Protein 8QY7 (pdb70)

Secondary structure (DSSP, 8-state):
---SEE-SSEEEEEGGGTT-STTHHHHHHHHHHHHTT--EE-SSEEEEEHHHHHHHHH-STTTTTGGGT-PPPBP-EEEEEEEES-TTSTT-EEEEEEEEETTT--B---EEETTEEEBTTB--B--HHHHHHHHHHHHHHHHHTTS-SHHHHHHHHHHHHHHHHHHT-B--HHHHHEEEE---S-EEEEEEEESSSSEEEEEEEE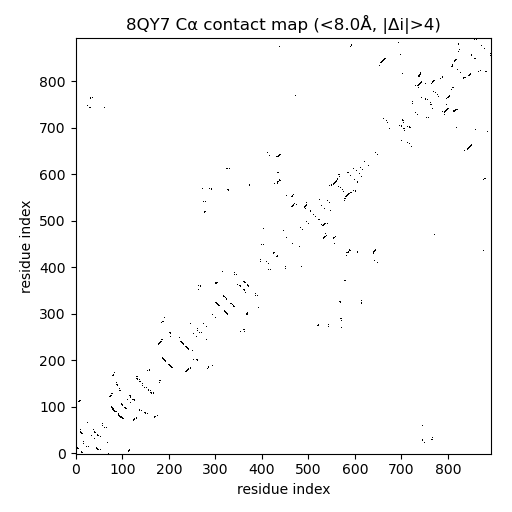-SS--TTHHHHHHHSSS--SEEEEE-TTS-EEEEE--HHHHHHHHHHHTSGGGEE-SHHHHHHHH-HHHHH-TTHHHHS-HHHHHHHHHHTT--EEEEEEEE---TTS----EEEEEE---SS----EEEEE-SHHHHHHHHHHHHHHHHTT-SEEEETTEEEE-SS--HHHHHHHHHHHHHHHHHH-------TTB-TT----HHHHHHHHHHHHHHTTTTTT-SEEEE-PPTTS-HHHHHHHHHHHHHHH-TTS--EEEE--HHHHHHHHHHHHHHB-GGG--EEEESTHHHHHTBPPTTSS-HHHHHTT----BPTTSSTT-SEEEE-HHHHHHTHHHHHHS-EEEEEEESGGGG-STT-HHHHHHHHS-EEEEEEE-S-S-SSSHHHHHHHHHHHSTTSS--HHHHIIIIITTT--HHHHHHHHHHTTTEE---TTTSTTSS--EEE-SGGGGEE--HHHHHHHHHHHHHHHHHHH--HHHHHHHHHHHHH-HHHH--SHHHHS--HHHHHHHHHHHHHHHHT--EEEEE---HHHHHHHHHHHHHHHSSPPEEE----SSSSHHHHHHHHHHHHHHHS-S-EEEEE-S--SSS-----SEEEEEESS--S-HHHHHHHHTTTSSTT--SPEEEE---EE-SSS--HHHHHHHHHHHHHHHHTSSS-------GGGGTHHHH-

Nearest PDB structures (foldseek):
  8qyc-assembly1_A  TM=9.974E-01  e=0.000E+00  Escherichia coli
  7zb5-assembly1_E  TM=6.560E-01  e=8.589E-26  Thermochaetoides thermophila
  7zb5-assembly1_H  TM=6.227E-01  e=7.734E-26  Thermochaetoides thermophila
  9gd1-assembly1_W  TM=6.055E-01  e=2.344E-23  Saccharomyces cerevisiae S288C
  9gd2-assembly1_W  TM=5.872E-01  e=3.959E-23  Saccharomyces cerevisiae S288C

Organism: Escherichia coli O139:H28 (strain E24377A / ETEC) (NCBI:txid331111)

Structure (mmCIF, N/CA/C/O backbone):
data_8QY7
#
_entry.id   8QY7
#
_cell.length_a   1.00
_cell.length_b   1.00
_cell.length_c   1.00
_cell.angle_alpha   90.00
_cell.angle_beta   90.00
_cell.angle_gamma   90.00
#
_symmetry.space_group_name_H-M   'P 1'
#
loop_
_atom_site.group_PDB
_atom_site.id
_atom_site.type_symbol
_atom_site.label_atom_id
_atom_site.label_alt_id
_atom_site.label_comp_id
_atom_site.label_asym_id
_atom_site.label_entity_id
_atom_site.label_seq_id
_atom_site.pdbx_PDB_ins_code
_atom_site.Cartn_x
_atom_site.Cartn_y
_atom_site.Cartn_z
_atom_site.occupancy
_atom_site.B_iso_or_equiv
_atom_site.auth_seq_id
_atom_site.auth_comp_id
_atom_site.auth_asym_id
_atom_site.auth_atom_id
_atom_site.pdbx_PDB_model_num
ATOM 1 N N . LYS A 1 21 ? 172.234 205.763 166.520 1.00 36.98 21 LYS A N 1
ATOM 2 C CA . LYS A 1 21 ? 170.816 205.750 166.860 1.00 38.84 21 LYS A CA 1
ATOM 3 C C . LYS A 1 21 ? 170.274 204.325 166.906 1.00 38.94 21 LYS A C 1
ATOM 4 O O . LYS A 1 21 ? 170.124 203.674 165.871 1.00 36.15 21 LYS A O 1
ATOM 10 N N . ASN A 1 22 ? 169.993 203.842 168.113 1.00 36.74 22 ASN A N 1
ATOM 11 C CA . ASN A 1 22 ? 169.383 202.529 168.265 1.00 32.76 22 ASN A CA 1
ATOM 12 C C . ASN A 1 22 ? 167.964 202.543 167.715 1.00 30.36 22 ASN A C 1
ATOM 13 O O . ASN A 1 22 ? 167.190 203.470 167.969 1.00 30.36 22 ASN A O 1
ATOM 18 N N . GLN A 1 23 ? 167.623 201.507 166.953 1.00 26.81 23 GLN A N 1
ATOM 19 C CA . GLN A 1 23 ? 166.294 201.399 166.371 1.00 28.28 23 GLN A CA 1
ATOM 20 C C . GLN A 1 23 ? 165.316 200.639 167.254 1.00 25.14 23 GLN A C 1
ATOM 21 O O . GLN A 1 23 ? 164.144 200.513 166.885 1.00 27.97 23 GLN A O 1
ATOM 27 N N . TYR A 1 24 ? 165.759 200.138 168.402 1.00 19.94 24 TYR A N 1
ATOM 28 C CA . TYR A 1 24 ? 164.885 199.426 169.320 1.00 14.12 24 TYR A CA 1
ATOM 29 C C . TYR A 1 24 ? 164.557 200.293 170.529 1.00 20.52 24 TYR A C 1
ATOM 30 O O . TYR A 1 24 ? 165.306 201.204 170.888 1.00 26.68 24 TYR A O 1
ATOM 39 N N . GLN A 1 25 ? 163.419 200.001 171.148 1.00 17.47 25 GLN A N 1
ATOM 40 C CA . GLN A 1 25 ? 163.012 200.629 172.397 1.00 15.41 25 GLN A CA 1
ATOM 41 C C . GLN A 1 25 ? 163.128 199.597 173.509 1.00 15.14 25 GLN A C 1
ATOM 42 O O . GLN A 1 25 ? 162.522 198.523 173.429 1.00 22.53 25 GLN A O 1
ATOM 48 N N . VAL A 1 26 ? 163.906 199.919 174.535 1.00 15.87 26 VAL A N 1
ATOM 49 C CA . VAL A 1 26 ? 164.067 199.028 175.677 1.00 16.50 26 VAL A CA 1
ATOM 50 C C . VAL A 1 26 ? 162.831 199.125 176.557 1.00 23.36 26 VAL A C 1
ATOM 51 O O . VAL A 1 26 ? 162.410 200.223 176.941 1.00 24.78 26 VAL A O 1
ATOM 55 N N . GLU A 1 27 ? 162.241 197.975 176.877 1.00 18.10 27 GLU A N 1
ATOM 56 C CA . GLU A 1 27 ? 161.108 197.948 177.791 1.00 21.63 27 GLU A CA 1
ATOM 57 C C . GLU A 1 27 ? 161.189 196.731 178.704 1.00 19.96 27 GLU A C 1
ATOM 58 O O . GLU A 1 27 ? 162.205 196.031 178.722 1.00 22.25 27 GLU A O 1
ATOM 64 N N . GLU A 1 28 ? 160.130 196.475 179.470 1.00 25.30 28 GLU A N 1
ATOM 65 C CA . GLU A 1 28 ? 160.187 195.473 180.525 1.00 21.74 28 GLU A CA 1
ATOM 66 C C . GLU A 1 28 ? 160.096 194.042 180.012 1.00 21.45 28 GLU A C 1
ATOM 67 O O . GLU A 1 28 ? 160.339 193.112 180.788 1.00 27.32 28 GLU A O 1
ATOM 73 N N . ASN A 1 29 ? 159.759 193.835 178.740 1.00 16.96 29 ASN A N 1
ATOM 74 C CA . ASN A 1 29 ? 159.611 192.493 178.200 1.00 16.16 29 ASN A CA 1
ATOM 75 C C . ASN A 1 29 ? 160.595 192.151 177.092 1.00 19.38 29 ASN A C 1
ATOM 76 O O . ASN A 1 29 ? 160.664 190.983 176.697 1.00 22.79 29 ASN A O 1
ATOM 81 N N . GLY A 1 30 ? 161.352 193.114 176.583 1.00 17.66 30 GLY A N 1
ATOM 82 C CA . GLY A 1 30 ? 162.324 192.822 175.547 1.00 9.77 30 GLY A CA 1
ATOM 83 C C . GLY A 1 30 ? 162.646 194.070 174.745 1.00 12.18 30 GLY A C 1
ATOM 84 O O . GLY A 1 30 ? 162.430 195.190 175.202 1.00 20.29 30 GLY A O 1
ATOM 85 N N . LEU A 1 31 ? 163.175 193.840 173.548 1.00 11.45 31 LEU A N 1
ATOM 86 C CA . LEU A 1 31 ? 163.473 194.905 172.601 1.00 10.46 31 LEU A CA 1
ATOM 87 C C . LEU A 1 31 ? 162.268 195.132 171.702 1.00 15.30 31 LEU A C 1
ATOM 88 O O . LEU A 1 31 ? 161.631 194.173 171.255 1.00 25.68 31 LEU A O 1
ATOM 93 N N . SER A 1 32 ? 161.960 196.396 171.444 1.00 9.39 32 SER A N 1
ATOM 94 C CA . SER A 1 32 ? 160.774 196.789 170.698 1.00 8.18 32 SER A CA 1
ATOM 95 C C . SER A 1 32 ? 161.179 197.419 169.375 1.00 14.59 32 SER A C 1
ATOM 96 O O . SER A 1 32 ? 161.972 198.364 169.351 1.00 16.35 32 SER A O 1
ATOM 99 N N . PHE A 1 33 ? 160.625 196.902 168.283 1.00 13.50 33 PHE A N 1
ATOM 100 C CA . PHE A 1 33 ? 160.868 197.426 166.954 1.00 12.56 33 PHE A CA 1
ATOM 101 C C . PHE A 1 33 ? 159.546 197.819 166.314 1.00 16.69 33 PHE A C 1
ATOM 102 O O . PHE A 1 33 ? 158.613 197.003 166.285 1.00 22.65 33 PHE A O 1
ATOM 110 N N . PRO A 1 34 ? 159.417 199.036 165.797 1.00 17.29 34 PRO A N 1
ATOM 111 C CA . PRO A 1 34 ? 158.151 199.440 165.182 1.00 15.67 34 PRO A CA 1
ATOM 112 C C . PRO A 1 34 ? 157.912 198.712 163.871 1.00 20.99 34 PRO A C 1
ATOM 113 O O . PRO A 1 34 ? 158.846 198.334 163.158 1.00 25.10 34 PRO A O 1
ATOM 117 N N . LEU A 1 35 ? 156.632 198.518 163.557 1.00 25.25 35 LEU A N 1
ATOM 118 C CA . LEU A 1 35 ? 156.248 197.882 162.305 1.00 27.05 35 LEU A CA 1
ATOM 119 C C . LEU A 1 35 ? 156.480 198.781 161.098 1.00 28.67 35 LEU A C 1
ATOM 120 O O . LEU A 1 35 ? 156.340 198.313 159.963 1.00 29.63 35 LEU A O 1
ATOM 125 N N . SER A 1 36 ? 156.825 200.049 161.315 1.00 25.94 36 SER A N 1
ATOM 126 C CA . SER A 1 36 ? 157.013 201.009 160.236 1.00 29.67 36 SER A CA 1
ATOM 127 C C . SER A 1 36 ? 158.433 201.031 159.685 1.00 30.44 36 SER A C 1
ATOM 128 O O . SER A 1 36 ? 158.702 201.802 158.758 1.00 28.63 36 SER A O 1
ATOM 131 N N . LEU A 1 37 ? 159.348 200.221 160.225 1.00 28.71 37 LEU A N 1
ATOM 132 C CA . LEU A 1 37 ? 160.697 200.176 159.670 1.00 27.88 37 LEU A CA 1
ATOM 133 C C . LEU A 1 37 ? 160.707 199.582 158.269 1.00 33.12 37 LEU A C 1
ATOM 134 O O . LEU A 1 37 ? 161.635 199.837 157.494 1.00 33.21 37 LEU A O 1
ATOM 139 N N . VAL A 1 38 ? 159.691 198.785 157.929 1.00 29.98 38 VAL A N 1
ATOM 140 C CA . VAL A 1 38 ? 159.593 198.248 156.576 1.00 28.95 38 VAL A CA 1
ATOM 141 C C . VAL A 1 38 ? 159.370 199.370 155.571 1.00 29.82 38 VAL A C 1
ATOM 142 O O . VAL A 1 38 ? 159.922 199.342 154.464 1.00 29.55 38 VAL A O 1
ATOM 146 N N . ASP A 1 39 ? 158.569 200.374 155.934 1.00 34.19 39 ASP A N 1
ATOM 147 C CA . ASP A 1 39 ? 158.318 201.507 155.053 1.00 36.00 39 ASP A CA 1
ATOM 148 C C . ASP A 1 39 ? 159.535 202.405 154.880 1.00 37.09 39 ASP A C 1
ATOM 149 O O . ASP A 1 39 ? 159.528 203.262 153.990 1.00 37.28 39 ASP A O 1
ATOM 154 N N . ASP A 1 40 ? 160.566 202.241 155.704 1.00 36.74 40 ASP A N 1
ATOM 155 C CA . ASP A 1 40 ? 161.765 203.057 155.584 1.00 33.48 40 ASP A CA 1
ATOM 156 C C . ASP A 1 40 ? 162.671 202.502 154.493 1.00 36.72 40 ASP A C 1
ATOM 157 O O . ASP A 1 40 ? 162.794 201.285 154.327 1.00 33.72 40 ASP A O 1
ATOM 162 N N . SER A 1 41 ? 163.307 203.405 153.748 1.00 40.48 41 SER A N 1
ATOM 163 C CA . SER A 1 41 ? 164.099 203.014 152.589 1.00 36.92 41 SER A CA 1
ATOM 164 C C . SER A 1 41 ? 165.573 202.803 152.904 1.00 30.86 41 SER A C 1
ATOM 165 O O . SER A 1 41 ? 166.206 201.935 152.294 1.00 33.21 41 SER A O 1
ATOM 168 N N . GLN A 1 42 ? 166.145 203.569 153.833 1.00 24.55 42 GLN A N 1
ATOM 169 C CA . GLN A 1 42 ? 167.569 203.441 154.118 1.00 29.34 42 GLN A CA 1
ATOM 170 C C . GLN A 1 42 ? 167.879 202.337 155.120 1.00 27.25 42 GLN A C 1
ATOM 171 O O . GLN A 1 42 ? 169.057 202.092 155.397 1.00 29.15 42 GLN A O 1
ATOM 177 N N . LEU A 1 43 ? 166.862 201.670 155.663 1.00 15.37 43 LEU A N 1
ATOM 178 C CA . LEU A 1 43 ? 167.078 200.555 156.577 1.00 14.06 43 LEU A CA 1
ATOM 179 C C . LEU A 1 43 ? 166.456 199.282 156.019 1.00 14.38 43 LEU A C 1
ATOM 180 O O . LEU A 1 43 ? 165.748 198.564 156.732 1.00 12.16 43 LEU A O 1
ATOM 185 N N . TRP A 1 44 ? 166.709 199.007 154.737 1.00 13.28 44 TRP A N 1
ATOM 186 C CA . TRP A 1 44 ? 166.158 197.811 154.108 1.00 5.53 44 TRP A CA 1
ATOM 187 C C . TRP A 1 44 ? 166.687 196.544 154.767 1.00 6.79 44 TRP A C 1
ATOM 188 O O . TRP A 1 44 ? 165.937 195.583 154.972 1.00 14.11 44 TRP A O 1
ATOM 199 N N . ALA A 1 45 ? 167.979 196.523 155.106 1.00 2.95 45 ALA A N 1
ATOM 200 C CA . ALA A 1 45 ? 168.570 195.334 155.710 1.00 0.00 45 ALA A CA 1
ATOM 201 C C . ALA A 1 45 ? 167.958 195.044 157.073 1.00 2.05 45 ALA A C 1
ATOM 202 O O . ALA A 1 45 ? 167.630 193.893 157.383 1.00 6.57 45 ALA A O 1
ATOM 204 N N . LEU A 1 46 ? 167.789 196.078 157.897 1.00 7.70 46 LEU A N 1
ATOM 205 C CA . LEU A 1 46 ? 167.214 195.881 159.222 1.00 1.87 46 LEU A CA 1
ATOM 206 C C . LEU A 1 46 ? 165.767 195.410 159.141 1.00 0.60 46 LEU A C 1
ATOM 207 O O . LEU A 1 46 ? 165.372 194.484 159.856 1.00 3.62 46 LEU A O 1
ATOM 212 N N . ALA A 1 47 ? 164.963 196.032 158.276 1.00 0.75 47 ALA A N 1
ATOM 213 C CA . ALA A 1 47 ? 163.570 195.618 158.131 1.00 0.00 47 ALA A CA 1
ATOM 214 C C . ALA A 1 47 ? 163.470 194.192 157.603 1.00 7.05 47 ALA A C 1
ATOM 215 O O . ALA A 1 47 ? 162.629 193.406 158.061 1.00 12.38 47 ALA A O 1
ATOM 217 N N . SER A 1 48 ? 164.320 193.841 156.636 1.00 7.12 48 SER A N 1
ATOM 218 C CA . SER A 1 48 ? 164.321 192.481 156.112 1.00 0.00 48 SER A CA 1
ATOM 219 C C . SER A 1 48 ? 164.710 191.478 157.190 1.00 3.36 48 SER A C 1
ATOM 220 O O . SER A 1 48 ? 164.124 190.394 157.280 1.00 6.86 48 SER A O 1
ATOM 223 N N . TRP A 1 49 ? 165.692 191.823 158.026 1.00 2.55 49 TRP A N 1
ATOM 224 C CA . TRP A 1 49 ? 166.081 190.916 159.099 1.00 0.00 49 TRP A CA 1
ATOM 225 C C . TRP A 1 49 ? 164.982 190.784 160.146 1.00 0.00 49 TRP A C 1
ATOM 226 O O . TRP A 1 49 ? 164.798 189.707 160.719 1.00 6.80 49 TRP A O 1
ATOM 237 N N . LEU A 1 50 ? 164.251 191.865 160.424 1.00 0.14 50 LEU A N 1
ATOM 238 C CA . LEU A 1 50 ? 163.118 191.750 161.339 1.00 5.44 50 LEU A CA 1
ATOM 239 C C . LEU A 1 50 ? 162.029 190.857 160.761 1.00 7.69 50 LEU A C 1
ATOM 240 O O . LEU A 1 50 ? 161.401 190.083 161.491 1.00 8.12 50 LEU A O 1
ATOM 245 N N . GLU A 1 51 ? 161.785 190.946 159.451 1.00 9.84 51 GLU A N 1
ATOM 246 C CA . GLU A 1 51 ? 160.850 190.010 158.830 1.00 5.31 51 GLU A CA 1
ATOM 247 C C . GLU A 1 51 ? 161.353 188.574 158.936 1.00 4.78 51 GLU A C 1
ATOM 248 O O . GLU A 1 51 ? 160.567 187.648 159.174 1.00 5.84 51 GLU A O 1
ATOM 254 N N . GLN A 1 52 ? 162.661 188.369 158.764 1.00 6.00 52 GLN A N 1
ATOM 255 C CA . GLN A 1 52 ? 163.234 187.032 158.918 1.00 4.28 52 GLN A CA 1
ATOM 256 C C . GLN A 1 52 ? 163.032 186.504 160.334 1.00 10.52 52 GLN A C 1
ATOM 257 O O . GLN A 1 52 ? 162.654 185.343 160.530 1.00 19.96 52 GLN A O 1
ATOM 263 N N . LEU A 1 53 ? 163.288 187.345 161.337 1.00 8.28 53 LEU A N 1
ATOM 264 C CA . LEU A 1 53 ? 163.128 186.922 162.726 1.00 3.44 53 LEU A CA 1
ATOM 265 C C . LEU A 1 53 ? 161.667 186.647 163.056 1.00 6.30 53 LEU A C 1
ATOM 266 O O . LEU A 1 53 ? 161.358 185.702 163.791 1.00 11.25 53 LEU A O 1
ATOM 271 N N . ALA A 1 54 ? 160.755 187.468 162.533 1.00 9.09 54 ALA A N 1
ATOM 272 C CA . ALA A 1 54 ? 159.332 187.223 162.743 1.00 7.95 54 ALA A CA 1
ATOM 273 C C . ALA A 1 54 ? 158.907 185.903 162.116 1.00 15.52 54 ALA A C 1
ATOM 274 O O . ALA A 1 54 ? 158.119 185.153 162.703 1.00 15.76 54 ALA A O 1
ATOM 276 N N . GLU A 1 55 ? 159.417 185.604 160.920 1.00 16.66 55 GLU A N 1
ATOM 277 C CA . GLU A 1 55 ? 159.118 184.324 160.288 1.00 8.78 55 GLU A CA 1
ATOM 278 C C . GLU A 1 55 ? 159.731 183.160 161.058 1.00 11.58 55 GLU A C 1
ATOM 279 O O . GLU A 1 55 ? 159.132 182.081 161.129 1.00 21.86 55 GLU A O 1
ATOM 285 N N . GLU A 1 56 ? 160.907 183.359 161.650 1.00 12.25 56 GLU A N 1
ATOM 286 C CA . GLU A 1 56 ? 161.608 182.315 162.386 1.00 12.83 56 GLU A CA 1
ATOM 287 C C . GLU A 1 56 ? 161.219 182.259 163.859 1.00 17.84 56 GLU A C 1
ATOM 288 O O . GLU A 1 56 ? 161.894 181.576 164.636 1.00 17.68 56 GLU A O 1
ATOM 294 N N . ASP A 1 57 ? 160.164 182.975 164.256 1.00 14.37 57 ASP A N 1
ATOM 295 C CA . ASP A 1 57 ? 159.624 182.936 165.618 1.00 12.04 57 ASP A CA 1
ATOM 296 C C . ASP A 1 57 ? 160.599 183.519 166.639 1.00 13.57 57 ASP A C 1
ATOM 297 O O . ASP A 1 57 ? 160.735 183.005 167.749 1.00 21.21 57 ASP A O 1
ATOM 302 N N . TYR A 1 58 ? 161.280 184.600 166.264 1.00 10.93 58 TYR A N 1
ATOM 303 C CA . TYR A 1 58 ? 162.069 185.367 167.216 1.00 7.63 58 TYR A CA 1
ATOM 304 C C . TYR A 1 58 ? 161.379 186.646 167.663 1.00 11.39 58 TYR A C 1
ATOM 305 O O . TYR A 1 58 ? 161.654 187.126 168.768 1.00 21.30 58 TYR A O 1
ATOM 314 N N . LEU A 1 59 ? 160.489 187.197 166.843 1.00 7.45 59 LEU A N 1
ATOM 315 C CA . LEU A 1 59 ? 159.773 188.421 167.160 1.00 8.17 59 LEU A CA 1
ATOM 316 C C . LEU A 1 59 ? 158.291 188.127 167.348 1.00 12.60 59 LEU A C 1
ATOM 317 O O . LEU A 1 59 ? 157.745 187.188 166.763 1.00 14.15 59 LEU A O 1
ATOM 322 N N . ILE A 1 60 ? 157.648 188.945 168.177 1.00 17.57 60 ILE A N 1
ATOM 323 C CA . ILE A 1 60 ? 156.229 188.821 168.485 1.00 15.54 60 ILE A CA 1
ATOM 324 C C . ILE A 1 60 ? 155.542 190.113 168.070 1.00 24.74 60 ILE A C 1
ATOM 325 O O . ILE A 1 60 ? 155.976 191.203 168.458 1.00 27.69 60 ILE A O 1
ATOM 330 N N . SER A 1 61 ? 154.475 189.991 167.286 1.00 25.39 61 SER A N 1
ATOM 331 C CA . SER A 1 61 ? 153.717 191.148 166.830 1.00 26.48 61 SER A CA 1
ATOM 332 C C . SER A 1 61 ? 152.701 191.549 167.891 1.00 28.51 61 SER A C 1
ATOM 333 O O . SER A 1 61 ? 151.952 190.705 168.393 1.00 30.64 61 SER A O 1
ATOM 336 N N . LEU A 1 62 ? 152.679 192.839 168.230 1.00 28.57 62 LEU A N 1
ATOM 337 C CA . LEU A 1 62 ? 151.796 193.367 169.263 1.00 32.93 62 LEU A CA 1
ATOM 338 C C . LEU A 1 62 ? 150.814 194.390 168.701 1.00 34.85 62 LEU A C 1
ATOM 339 O O . LEU A 1 62 ? 150.334 195.259 169.432 1.00 32.46 62 LEU A O 1
ATOM 344 N N . THR A 1 63 ? 150.524 194.294 167.398 1.00 36.41 63 THR A N 1
ATOM 345 C CA . THR A 1 63 ? 149.532 195.096 166.680 1.00 38.14 63 THR A CA 1
ATOM 346 C C . THR A 1 63 ? 150.048 196.512 166.407 1.00 35.67 63 THR A C 1
ATOM 347 O O . THR A 1 63 ? 149.450 197.258 165.625 1.00 38.37 63 THR A O 1
ATOM 351 N N . ASP A 1 64 ? 151.192 196.878 166.985 1.00 31.31 64 ASP A N 1
ATOM 352 C CA . ASP A 1 64 ? 151.850 198.126 166.597 1.00 27.74 64 ASP A CA 1
ATOM 353 C C . ASP A 1 64 ? 153.352 198.005 166.417 1.00 29.08 64 ASP A C 1
ATOM 354 O O . ASP A 1 64 ? 153.964 198.952 165.910 1.00 29.87 64 ASP A O 1
ATOM 359 N N . ARG A 1 65 ? 153.969 196.888 166.795 1.00 30.18 65 ARG A N 1
ATOM 360 C CA . ARG A 1 65 ? 155.418 196.794 166.882 1.00 22.84 65 ARG A CA 1
ATOM 361 C C . ARG A 1 65 ? 155.798 195.350 167.170 1.00 23.19 65 ARG A C 1
ATOM 362 O O . ARG A 1 65 ? 155.001 194.574 167.702 1.00 25.43 65 ARG A O 1
ATOM 370 N N . TRP A 1 66 ? 157.026 194.998 166.803 1.00 21.90 66 TRP A N 1
ATOM 371 C CA . TRP A 1 66 ? 157.570 193.691 167.138 1.00 15.19 66 TRP A CA 1
ATOM 372 C C . TRP A 1 66 ? 158.210 193.722 168.518 1.00 17.80 66 TRP A C 1
ATOM 373 O O . TRP A 1 66 ? 158.727 194.750 168.964 1.00 18.39 66 TRP A O 1
ATOM 384 N N . LEU A 1 67 ? 158.173 192.576 169.191 1.00 14.69 67 LEU A N 1
ATOM 385 C CA . LEU A 1 67 ? 158.833 192.391 170.474 1.00 9.37 67 LEU A CA 1
ATOM 386 C C . LEU A 1 67 ? 159.853 191.270 170.364 1.00 12.39 67 LEU A C 1
ATOM 387 O O . LEU A 1 67 ? 159.520 190.162 169.930 1.00 17.00 67 LEU A O 1
ATOM 392 N N . LEU A 1 68 ? 161.088 191.558 170.760 1.00 13.22 68 LEU A N 1
ATOM 393 C CA . LEU A 1 68 ? 162.128 190.541 170.884 1.00 11.07 68 LEU A CA 1
ATOM 394 C C . LEU A 1 68 ? 162.319 190.308 172.379 1.00 16.32 68 LEU A C 1
ATOM 395 O O . LEU A 1 68 ? 163.060 191.026 173.051 1.00 16.00 68 LEU A O 1
ATOM 400 N N . SER A 1 69 ? 161.626 189.299 172.901 1.00 14.02 69 SER A N 1
ATOM 401 C CA . SER A 1 69 ? 161.658 189.019 174.327 1.00 5.15 69 SER A CA 1
ATOM 402 C C . SER A 1 69 ? 163.064 188.621 174.765 1.00 8.39 69 SER A C 1
ATOM 403 O O . SER A 1 69 ? 163.920 188.261 173.953 1.00 14.91 69 SER A O 1
ATOM 406 N N . TRP A 1 70 ? 163.299 188.700 176.077 1.00 11.27 70 TRP A N 1
ATOM 407 C CA . TRP A 1 70 ? 164.635 188.444 176.603 1.00 4.75 70 TRP A CA 1
ATOM 408 C C . TRP A 1 70 ? 165.073 187.009 176.343 1.00 6.66 70 TRP A C 1
ATOM 409 O O . TRP A 1 70 ? 166.227 186.766 175.972 1.00 12.13 70 TRP A O 1
ATOM 420 N N . GLU A 1 71 ? 164.171 186.043 176.527 1.00 8.31 71 GLU A N 1
ATOM 421 C CA . GLU A 1 71 ? 164.512 184.664 176.193 1.00 7.55 71 GLU A CA 1
ATOM 422 C C . GLU A 1 71 ? 164.796 184.522 174.702 1.00 11.47 71 GLU A C 1
ATOM 423 O O . GLU A 1 71 ? 165.772 183.870 174.306 1.00 11.76 71 GLU A O 1
ATOM 429 N N . ALA A 1 72 ? 163.974 185.157 173.863 1.00 9.90 72 ALA A N 1
ATOM 430 C CA . ALA A 1 72 ? 164.234 185.157 172.428 1.00 4.53 72 ALA A CA 1
ATOM 431 C C . ALA A 1 72 ? 165.531 185.884 172.106 1.00 4.14 72 ALA A C 1
ATOM 432 O O . ALA A 1 72 ? 166.273 185.470 171.213 1.00 14.35 72 ALA A O 1
ATOM 434 N N . LEU A 1 73 ? 165.824 186.967 172.828 1.00 4.67 73 LEU A N 1
ATOM 435 C CA . LEU A 1 73 ? 167.061 187.705 172.590 1.00 2.03 73 LEU A CA 1
ATOM 436 C C . LEU A 1 73 ? 168.286 186.847 172.887 1.00 5.75 73 LEU A C 1
ATOM 437 O O . LEU A 1 73 ? 169.244 186.824 172.107 1.00 13.51 73 LEU A O 1
ATOM 442 N N . TYR A 1 74 ? 168.276 186.139 174.019 1.00 6.23 74 TYR A N 1
ATOM 443 C CA . TYR A 1 74 ? 169.406 185.302 174.365 1.00 7.13 74 TYR A CA 1
ATOM 444 C C . TYR A 1 74 ? 169.479 184.141 173.418 1.00 6.38 74 TYR A C 1
ATOM 445 O O . TYR A 1 74 ? 170.511 183.924 172.872 1.00 12.89 74 TYR A O 1
ATOM 454 N N . ARG A 1 75 ? 168.388 183.499 173.058 1.00 8.25 75 ARG A N 1
ATOM 455 C CA . ARG A 1 75 ? 168.436 182.424 172.063 1.00 6.45 75 ARG A CA 1
ATOM 456 C C . ARG A 1 75 ? 168.984 182.911 170.726 1.00 9.49 75 ARG A C 1
ATOM 457 O O . ARG A 1 75 ? 169.722 182.189 170.046 1.00 13.09 75 ARG A O 1
ATOM 465 N N . LEU A 1 76 ? 168.633 184.139 170.337 1.00 7.80 76 LEU A N 1
ATOM 466 C CA . LEU A 1 76 ? 169.144 184.724 169.103 1.00 7.54 76 LEU A CA 1
ATOM 467 C C . LEU A 1 76 ? 170.638 184.999 169.195 1.00 5.61 76 LEU A C 1
ATOM 468 O O . LEU A 1 76 ? 171.376 184.777 168.228 1.00 13.86 76 LEU A O 1
ATOM 473 N N . LEU A 1 77 ? 171.099 185.494 170.345 1.00 0.20 77 LEU A N 1
ATOM 474 C CA . LEU A 1 77 ? 172.525 185.742 170.524 1.00 2.87 77 LEU A CA 1
ATOM 475 C C . LEU A 1 77 ? 173.327 184.455 170.437 1.00 4.15 77 LEU A C 1
ATOM 476 O O . LEU A 1 77 ? 174.438 184.453 169.896 1.00 11.41 77 LEU A O 1
ATOM 481 N N . GLU A 1 78 ? 172.790 183.355 170.964 1.00 5.10 78 GLU A N 1
ATOM 482 C CA . GLU A 1 78 ? 173.478 182.078 170.825 1.00 6.59 78 GLU A CA 1
ATOM 483 C C . GLU A 1 78 ? 173.246 181.412 169.474 1.00 9.98 78 GLU A C 1
ATOM 484 O O . GLU A 1 78 ? 173.900 180.407 169.177 1.00 13.25 78 GLU A O 1
ATOM 490 N N . ASP A 1 79 ? 172.343 181.941 168.651 1.00 16.39 79 ASP A N 1
ATOM 491 C CA . ASP A 1 79 ? 172.092 181.375 167.332 1.00 11.00 79 ASP A CA 1
ATOM 492 C C . ASP A 1 79 ? 173.186 181.806 166.363 1.00 10.57 79 ASP A C 1
ATOM 493 O O . ASP A 1 79 ? 173.459 183.000 166.210 1.00 13.57 79 ASP A O 1
ATOM 498 N N . GLU A 1 80 ? 173.808 180.827 165.706 1.00 13.19 80 GLU A N 1
ATOM 499 C CA . GLU A 1 80 ? 174.916 181.091 164.797 1.00 11.31 80 GLU A CA 1
ATOM 500 C C . GLU A 1 80 ? 174.460 181.485 163.398 1.00 14.24 80 GLU A C 1
ATOM 501 O O . GLU A 1 80 ? 175.184 182.212 162.708 1.00 16.97 80 GLU A O 1
ATOM 507 N N . GLU A 1 81 ? 173.279 181.037 162.969 1.00 14.24 81 GLU A N 1
ATOM 508 C CA . GLU A 1 81 ? 172.771 181.405 161.653 1.00 3.88 81 GLU A CA 1
ATOM 509 C C . GLU A 1 81 ? 172.482 182.895 161.537 1.00 4.66 81 GLU A C 1
ATOM 510 O O . GLU A 1 81 ? 172.396 183.411 160.418 1.00 10.76 81 GLU A O 1
ATOM 516 N N . HIS A 1 82 ? 172.327 183.594 162.661 1.00 9.11 82 HIS A N 1
ATOM 517 C CA . HIS A 1 82 ? 172.082 185.029 162.670 1.00 4.18 82 HIS A CA 1
ATOM 518 C C . HIS A 1 82 ? 173.249 185.817 163.248 1.00 4.91 82 HIS A C 1
ATOM 519 O O . HIS A 1 82 ? 173.087 186.999 163.565 1.00 9.93 82 HIS A O 1
ATOM 526 N N . ALA A 1 83 ? 174.420 185.192 163.394 1.00 6.62 83 ALA A N 1
ATOM 527 C CA . ALA A 1 83 ? 175.557 185.876 164.002 1.00 3.45 83 ALA A CA 1
ATOM 528 C C . ALA A 1 83 ? 175.995 187.074 163.170 1.00 4.35 83 ALA A C 1
ATOM 529 O O . ALA A 1 83 ? 176.320 188.134 163.718 1.00 5.09 83 ALA A O 1
ATOM 531 N N . SER A 1 84 ? 176.016 186.925 161.844 1.00 8.58 84 SER A N 1
ATOM 532 C CA . SER A 1 84 ? 176.404 188.030 160.977 1.00 3.11 84 SER A CA 1
ATOM 533 C C . SER A 1 84 ? 175.336 189.112 160.906 1.00 7.58 84 SER A C 1
ATOM 534 O O . SER A 1 84 ? 175.644 190.243 160.516 1.00 15.20 84 SER A O 1
ATOM 537 N N . SER A 1 85 ? 174.096 188.793 161.271 1.00 8.54 85 SER A N 1
ATOM 538 C CA . SER A 1 85 ? 173.000 189.749 161.219 1.00 5.42 85 SER A CA 1
ATOM 539 C C . SER A 1 85 ? 172.833 190.546 162.505 1.00 6.52 85 SER A C 1
ATOM 540 O O . SER A 1 85 ? 172.103 191.542 162.504 1.00 9.11 85 SER A O 1
ATOM 543 N N . LEU A 1 86 ? 173.478 190.133 163.594 1.00 6.61 86 LEU A N 1
ATOM 544 C CA . LEU A 1 86 ? 173.291 190.830 164.872 1.00 5.73 86 LEU A CA 1
ATOM 545 C C . LEU A 1 86 ? 173.700 192.300 164.853 1.00 9.27 86 LEU A C 1
ATOM 546 O O . LEU A 1 86 ? 172.971 193.119 165.456 1.00 12.26 86 LEU A O 1
ATOM 551 N N . PRO A 1 87 ? 174.799 192.711 164.227 1.00 11.59 87 PRO A N 1
ATOM 552 C CA . PRO A 1 87 ? 175.208 194.132 164.213 1.00 10.82 87 PRO A CA 1
ATOM 553 C C . PRO A 1 87 ? 174.156 195.067 163.669 1.00 9.78 87 PRO A C 1
ATOM 554 O O . PRO A 1 87 ? 174.325 196.280 163.757 1.00 9.53 87 PRO A O 1
ATOM 558 N N . LEU A 1 88 ? 173.073 194.526 163.107 1.00 8.62 88 LEU A N 1
ATOM 559 C CA . LEU A 1 88 ? 172.041 195.383 162.533 1.00 5.91 88 LEU A CA 1
ATOM 560 C C . LEU A 1 88 ? 171.310 196.192 163.597 1.00 8.03 88 LEU A C 1
ATOM 561 O O . LEU A 1 88 ? 170.919 197.336 163.341 1.00 12.39 88 LEU A O 1
ATOM 566 N N . ILE A 1 89 ? 171.109 195.622 164.785 1.00 10.93 89 ILE A N 1
ATOM 567 C CA . ILE A 1 89 ? 170.364 196.298 165.842 1.00 12.55 89 ILE A CA 1
ATOM 568 C C . ILE A 1 89 ? 171.312 196.775 166.934 1.00 17.38 89 ILE A C 1
ATOM 569 O O . ILE A 1 89 ? 171.030 197.757 167.629 1.00 19.54 89 ILE A O 1
ATOM 574 N N . GLY A 1 90 ? 172.443 196.093 167.088 1.00 18.52 90 GLY A N 1
ATOM 575 C CA . GLY A 1 90 ? 173.437 196.502 168.059 1.00 18.87 90 GLY A CA 1
ATOM 576 C C . GLY A 1 90 ? 173.008 196.315 169.499 1.00 22.60 90 GLY A C 1
ATOM 577 O O . GLY A 1 90 ? 172.903 197.288 170.253 1.00 20.55 90 GLY A O 1
ATOM 578 N N . VAL A 1 91 ? 172.750 195.070 169.889 1.00 21.33 91 VAL A N 1
ATOM 579 C CA . VAL A 1 91 ? 172.447 194.776 171.293 1.00 17.76 91 VAL A CA 1
ATOM 580 C C . VAL A 1 91 ? 173.655 195.141 172.143 1.00 22.27 91 VAL A C 1
ATOM 581 O O . VAL A 1 91 ? 174.801 194.864 171.735 1.00 27.31 91 VAL A O 1
ATOM 585 N N . PRO A 1 92 ? 173.479 195.775 173.303 1.00 15.18 92 PRO A N 1
ATOM 586 C CA . PRO A 1 92 ? 174.640 196.129 174.128 1.00 16.71 92 PRO A CA 1
ATOM 587 C C . PRO A 1 92 ? 175.414 194.892 174.555 1.00 14.26 92 PRO A C 1
ATOM 588 O O . PRO A 1 92 ? 174.847 193.820 174.773 1.00 12.78 92 PRO A O 1
ATOM 592 N N . ASP A 1 93 ? 176.729 195.054 174.654 1.00 17.64 93 ASP A N 1
ATOM 593 C CA . ASP A 1 93 ? 177.594 193.947 175.032 1.00 21.95 93 ASP A CA 1
ATOM 594 C C . ASP A 1 93 ? 177.282 193.490 176.449 1.00 23.14 93 ASP A C 1
ATOM 595 O O . ASP A 1 93 ? 176.990 194.301 177.332 1.00 24.32 93 ASP A O 1
ATOM 600 N N . ILE A 1 94 ? 177.341 192.177 176.662 1.00 19.52 94 ILE A N 1
ATOM 601 C CA . ILE A 1 94 ? 177.039 191.610 177.970 1.00 12.29 94 ILE A CA 1
ATOM 602 C C . ILE A 1 94 ? 178.111 192.051 178.957 1.00 15.80 94 ILE A C 1
ATOM 603 O O . ILE A 1 94 ? 179.310 191.884 178.709 1.00 20.44 94 ILE A O 1
ATOM 608 N N . LEU A 1 95 ? 177.682 192.626 180.073 1.00 11.64 95 LEU A N 1
ATOM 609 C CA . LEU A 1 95 ? 178.609 193.025 181.122 1.00 12.58 95 LEU A CA 1
ATOM 610 C C . LEU A 1 95 ? 178.872 191.842 182.044 1.00 18.30 95 LEU A C 1
ATOM 611 O O . LEU A 1 95 ? 177.924 191.314 182.637 1.00 26.02 95 LEU A O 1
ATOM 616 N N . PRO A 1 96 ? 180.121 191.384 182.182 1.00 19.05 96 PRO A N 1
ATOM 617 C CA . PRO A 1 96 ? 180.394 190.287 183.118 1.00 18.53 96 PRO A CA 1
ATOM 618 C C . PRO A 1 96 ? 180.035 190.675 184.541 1.00 20.07 96 PRO A C 1
ATOM 619 O O . PRO A 1 96 ? 180.695 191.525 185.145 1.00 23.36 96 PRO A O 1
ATOM 623 N N . LEU A 1 97 ? 178.992 190.055 185.085 1.00 17.59 97 LEU A N 1
ATOM 624 C CA . LEU A 1 97 ? 178.479 190.405 186.400 1.00 17.28 97 LEU A CA 1
ATOM 625 C C . LEU A 1 97 ? 178.288 189.152 187.236 1.00 19.72 97 LEU A C 1
ATOM 626 O O . LEU A 1 97 ? 177.828 188.122 186.736 1.00 19.33 97 LEU A O 1
ATOM 631 N N . ARG A 1 98 ? 178.646 189.252 188.511 1.00 18.33 98 ARG A N 1
ATOM 632 C CA . ARG A 1 98 ? 178.438 188.188 189.479 1.00 20.19 98 ARG A CA 1
ATOM 633 C C . ARG A 1 98 ? 177.571 188.722 190.608 1.00 21.10 98 ARG A C 1
ATOM 634 O O . ARG A 1 98 ? 177.915 189.725 191.240 1.00 23.47 98 ARG A O 1
ATOM 642 N N . ALA A 1 99 ? 176.449 188.058 190.850 1.00 17.16 99 ALA A N 1
ATOM 643 C CA . ALA A 1 99 ? 175.559 188.432 191.933 1.00 11.77 99 ALA A CA 1
ATOM 644 C C . ALA A 1 99 ? 175.934 187.680 193.199 1.00 15.85 99 ALA A C 1
ATOM 645 O O . ALA A 1 99 ? 176.438 186.557 193.150 1.00 21.28 99 ALA A O 1
ATOM 647 N N . SER A 1 100 ? 175.701 188.315 194.340 1.00 10.72 100 SER A N 1
ATOM 648 C CA . SER A 1 100 ? 175.768 187.628 195.623 1.00 16.61 100 SER A CA 1
ATOM 649 C C . SER A 1 100 ? 174.380 187.710 196.241 1.00 16.54 100 SER A C 1
ATOM 650 O O . SER A 1 100 ? 173.830 188.804 196.406 1.00 17.91 100 SER A O 1
ATOM 653 N N . LEU A 1 101 ? 173.811 186.552 196.550 1.00 14.77 101 LEU A N 1
ATOM 654 C CA . LEU A 1 101 ? 172.462 186.485 197.081 1.00 10.32 101 LEU A CA 1
ATOM 655 C C . LEU A 1 101 ? 172.477 186.726 198.583 1.00 13.24 101 LEU A C 1
ATOM 656 O O . LEU A 1 101 ? 173.396 186.299 199.287 1.00 22.76 101 LEU A O 1
ATOM 661 N N . SER A 1 102 ? 171.461 187.430 199.070 1.00 8.37 102 SER A N 1
ATOM 662 C CA . SER A 1 102 ? 171.277 187.645 200.495 1.00 11.08 102 SER A CA 1
ATOM 663 C C . SER A 1 102 ? 169.875 187.209 200.888 1.00 19.02 102 SER A C 1
ATOM 664 O O . SER A 1 102 ? 168.927 187.329 200.108 1.00 23.37 102 SER A O 1
ATOM 667 N N . SER A 1 103 ? 169.755 186.693 202.106 1.00 18.82 103 SER A N 1
ATOM 668 C CA . SER A 1 103 ? 168.486 186.216 202.625 1.00 19.03 103 SER A CA 1
ATOM 669 C C . SER A 1 103 ? 168.325 186.662 204.068 1.00 22.15 103 SER A C 1
ATOM 670 O O . SER A 1 103 ? 169.300 186.950 204.768 1.00 23.16 103 SER A O 1
ATOM 673 N N . ARG A 1 104 ? 167.071 186.723 204.502 1.00 23.71 104 ARG A N 1
ATOM 674 C CA . ARG A 1 104 ? 166.724 187.091 205.865 1.00 25.45 104 ARG A CA 1
ATOM 675 C C . ARG A 1 104 ? 165.700 186.096 206.389 1.00 29.26 104 ARG A C 1
ATOM 676 O O . ARG A 1 104 ? 164.689 185.836 205.728 1.00 29.17 104 ARG A O 1
ATOM 684 N N . GLY A 1 105 ? 165.963 185.544 207.568 1.00 27.05 105 GLY A N 1
ATOM 685 C CA . GLY A 1 105 ? 165.106 184.521 208.125 1.00 20.27 105 GLY A CA 1
ATOM 686 C C . GLY A 1 105 ? 165.427 183.142 207.575 1.00 26.30 105 GLY A C 1
ATOM 687 O O . GLY A 1 105 ? 166.409 182.928 206.860 1.00 32.34 105 GLY A O 1
ATOM 688 N N . ALA A 1 106 ? 164.575 182.188 207.929 1.00 23.25 106 ALA A N 1
ATOM 689 C CA . ALA A 1 106 ? 164.695 180.808 207.477 1.00 17.17 106 ALA A CA 1
ATOM 690 C C . ALA A 1 106 ? 163.520 180.464 206.570 1.00 16.98 106 ALA A C 1
ATOM 691 O O . ALA A 1 106 ? 162.514 181.177 206.510 1.00 20.63 106 ALA A O 1
ATOM 693 N N . LEU A 1 107 ? 163.660 179.346 205.854 1.00 15.88 107 LEU A N 1
ATOM 694 C CA . LEU A 1 107 ? 162.607 178.918 204.938 1.00 19.28 107 LEU A CA 1
ATOM 695 C C . LEU A 1 107 ? 161.300 178.638 205.667 1.00 26.82 107 LEU A C 1
ATOM 696 O O . LEU A 1 107 ? 160.221 178.780 205.081 1.00 25.33 107 LEU A O 1
ATOM 701 N N . SER A 1 108 ? 161.371 178.235 206.938 1.00 24.46 108 SER A N 1
ATOM 702 C CA . SER A 1 108 ? 160.153 178.055 207.719 1.00 21.44 108 SER A CA 1
ATOM 703 C C . SER A 1 108 ? 159.447 179.382 207.966 1.00 23.55 108 SER A C 1
ATOM 704 O O . SER A 1 108 ? 158.213 179.423 208.038 1.00 23.62 108 SER A O 1
ATOM 707 N N . ASP A 1 109 ? 160.207 180.467 208.096 1.00 24.12 109 ASP A N 1
ATOM 708 C CA . ASP A 1 109 ? 159.625 181.775 208.359 1.00 24.09 109 ASP A CA 1
ATOM 709 C C . ASP A 1 109 ? 158.810 182.258 207.165 1.00 25.75 109 ASP A C 1
ATOM 710 O O . ASP A 1 109 ? 159.185 182.045 206.009 1.00 23.39 109 ASP A O 1
ATOM 715 N N . SER A 1 110 ? 157.686 182.916 207.454 1.00 29.70 110 SER A N 1
ATOM 716 C CA . SER A 1 110 ? 156.843 183.466 206.400 1.00 31.05 110 SER A CA 1
ATOM 717 C C . SER A 1 110 ? 157.399 184.758 205.815 1.00 30.09 110 SER A C 1
ATOM 718 O O . SER A 1 110 ? 156.990 185.149 204.717 1.00 30.02 110 SER A O 1
ATOM 721 N N . ASP A 1 111 ? 158.313 185.424 206.517 1.00 28.59 111 ASP A N 1
ATOM 722 C CA . ASP A 1 111 ? 158.943 186.642 206.024 1.00 29.64 111 ASP A CA 1
ATOM 723 C C . ASP A 1 111 ? 160.221 186.368 205.243 1.00 31.07 111 ASP A C 1
ATOM 724 O O . ASP A 1 111 ? 160.919 187.316 204.870 1.00 35.79 111 ASP A O 1
ATOM 729 N N . PHE A 1 112 ? 160.541 185.098 205.004 1.00 23.89 112 PHE A N 1
ATOM 730 C CA . PHE A 1 112 ? 161.769 184.718 204.320 1.00 23.31 112 PHE A CA 1
ATOM 731 C C . PHE A 1 112 ? 161.827 185.346 202.933 1.00 25.59 112 PHE A C 1
ATOM 732 O O . PHE A 1 112 ? 160.982 185.066 202.078 1.00 24.38 112 PHE A O 1
ATOM 740 N N . ARG A 1 113 ? 162.825 186.199 202.716 1.00 24.11 113 ARG A N 1
ATOM 741 C CA . ARG A 1 113 ? 163.026 186.870 201.440 1.00 21.21 113 ARG A CA 1
ATOM 742 C C . ARG A 1 113 ? 164.438 186.604 200.949 1.00 20.59 113 ARG A C 1
ATOM 743 O O . ARG A 1 113 ? 165.399 186.729 201.715 1.00 21.05 113 ARG A O 1
ATOM 751 N N . VAL A 1 114 ? 164.560 186.234 199.678 1.00 16.23 114 VAL A N 1
ATOM 752 C CA . VAL A 1 114 ? 165.844 186.128 198.997 1.00 16.04 114 VAL A CA 1
ATOM 753 C C . VAL A 1 114 ? 165.912 187.246 197.970 1.00 18.44 114 VAL A C 1
ATOM 754 O O . VAL A 1 114 ? 165.024 187.370 197.118 1.00 18.96 114 VAL A O 1
ATOM 758 N N . TRP A 1 115 ? 166.959 188.060 198.052 1.00 12.80 115 TRP A N 1
ATOM 759 C CA . TRP A 1 115 ? 167.112 189.199 197.165 1.00 11.67 115 TRP A CA 1
ATOM 760 C C . TRP A 1 115 ? 168.564 189.309 196.732 1.00 10.63 115 TRP A C 1
ATOM 761 O O . TRP A 1 115 ? 169.467 188.748 197.357 1.00 13.79 115 TRP A O 1
ATOM 772 N N . ILE A 1 116 ? 168.775 190.039 195.644 1.00 16.35 116 ILE A N 1
ATOM 773 C CA . ILE A 1 116 ? 170.104 190.389 195.168 1.00 15.23 116 ILE A CA 1
ATOM 774 C C . ILE A 1 116 ? 170.277 191.887 195.365 1.00 27.90 116 ILE A C 1
ATOM 775 O O . ILE A 1 116 ? 169.621 192.686 194.685 1.00 28.90 116 ILE A O 1
ATOM 780 N N . ALA A 1 117 ? 171.152 192.285 196.290 1.00 26.73 117 ALA A N 1
ATOM 781 C CA . ALA A 1 117 ? 171.677 193.646 196.302 1.00 26.68 117 ALA A CA 1
ATOM 782 C C . ALA A 1 117 ? 173.199 193.560 196.406 1.00 26.26 117 ALA A C 1
ATOM 783 O O . ALA A 1 117 ? 173.789 193.839 197.451 1.00 28.82 117 ALA A O 1
ATOM 785 N N . GLU A 1 118 ? 173.821 193.183 195.288 1.00 23.46 118 GLU A N 1
ATOM 786 C CA . GLU A 1 118 ? 175.260 193.235 195.072 1.00 20.51 118 GLU A CA 1
ATOM 787 C C . GLU A 1 118 ? 175.534 192.807 193.636 1.00 25.68 118 GLU A C 1
ATOM 788 O O . GLU A 1 118 ? 175.026 191.772 193.195 1.00 25.45 118 GLU A O 1
ATOM 794 N N . TRP A 1 119 ? 176.325 193.577 192.896 1.00 21.48 119 TRP A N 1
ATOM 795 C CA . TRP A 1 119 ? 176.693 193.209 191.533 1.00 19.52 119 TRP A CA 1
ATOM 796 C C . TRP A 1 119 ? 178.146 193.589 191.318 1.00 24.91 119 TRP A C 1
ATOM 797 O O . TRP A 1 119 ? 178.493 194.772 191.378 1.00 33.42 119 TRP A O 1
ATOM 808 N N . ALA A 1 120 ? 178.990 192.594 191.067 1.00 23.61 120 ALA A N 1
ATOM 809 C CA . ALA A 1 120 ? 180.422 192.796 190.931 1.00 22.59 120 ALA A CA 1
ATOM 810 C C . ALA A 1 120 ? 180.904 192.294 189.577 1.00 25.55 120 ALA A C 1
ATOM 811 O O . ALA A 1 120 ? 180.408 191.292 189.054 1.00 28.06 120 ALA A O 1
ATOM 813 N N . THR A 1 121 ? 181.875 193.008 189.013 1.00 32.51 121 THR A N 1
ATOM 814 C CA . THR A 1 121 ? 182.522 192.557 187.790 1.00 34.53 121 THR A CA 1
ATOM 815 C C . THR A 1 121 ? 183.293 191.268 188.053 1.00 33.10 121 THR A C 1
ATOM 816 O O . THR A 1 121 ? 183.774 191.022 189.161 1.00 36.09 121 THR A O 1
ATOM 820 N N . PHE A 1 122 ? 183.406 190.432 187.018 1.00 33.80 122 PHE A N 1
ATOM 821 C CA . PHE A 1 122 ? 183.989 189.106 187.216 1.00 38.03 122 PHE A CA 1
ATOM 822 C C . PHE A 1 122 ? 185.484 189.166 187.533 1.00 42.59 122 PHE A C 1
ATOM 823 O O . PHE A 1 122 ? 185.890 188.635 188.581 1.00 41.09 122 PHE A O 1
ATOM 831 N N . PRO A 1 123 ? 186.368 189.772 186.685 1.00 44.85 123 PRO A N 1
ATOM 832 C CA . PRO A 1 123 ? 187.765 189.922 187.117 1.00 41.17 123 PRO A CA 1
ATOM 833 C C . PRO A 1 123 ? 187.953 190.657 188.436 1.00 45.65 123 PRO A C 1
ATOM 834 O O . PRO A 1 123 ? 188.490 190.099 189.400 1.00 41.91 123 PRO A O 1
ATOM 838 N N . ALA A 1 124 ? 187.503 191.910 188.484 1.00 46.42 124 ALA A N 1
ATOM 839 C CA . ALA A 1 124 ? 187.919 192.827 189.537 1.00 42.98 124 ALA A CA 1
ATOM 840 C C . ALA A 1 124 ? 187.081 192.725 190.804 1.00 42.34 124 ALA A C 1
ATOM 841 O O . ALA A 1 124 ? 187.516 193.224 191.849 1.00 44.90 124 ALA A O 1
ATOM 843 N N . ARG A 1 125 ? 185.909 192.096 190.742 1.00 38.43 125 ARG A N 1
ATOM 844 C CA . ARG A 1 125 ? 184.998 192.007 191.883 1.00 38.16 125 ARG A CA 1
ATOM 845 C C . ARG A 1 125 ? 184.693 193.393 192.449 1.00 40.74 125 ARG A C 1
ATOM 846 O O . ARG A 1 125 ? 184.707 193.618 193.661 1.00 39.41 125 ARG A O 1
ATOM 854 N N . LYS A 1 126 ? 184.422 194.335 191.545 1.00 36.34 126 LYS A N 1
ATOM 855 C CA . LYS A 1 126 ? 184.132 195.706 191.933 1.00 34.24 126 LYS A CA 1
ATOM 856 C C . LYS A 1 126 ? 182.623 195.893 192.016 1.00 34.51 126 LYS A C 1
ATOM 857 O O . LYS A 1 126 ? 181.940 195.769 190.981 1.00 36.77 126 LYS A O 1
ATOM 863 N N . PRO A 1 127 ? 182.049 196.137 193.199 1.00 34.38 127 PRO A N 1
ATOM 864 C CA . PRO A 1 127 ? 180.602 196.377 193.257 1.00 29.89 127 PRO A CA 1
ATOM 865 C C . PRO A 1 127 ? 180.172 197.582 192.423 1.00 34.49 127 PRO A C 1
ATOM 866 O O . PRO A 1 127 ? 180.840 198.616 192.382 1.00 37.67 127 PRO A O 1
ATOM 870 N N . ILE A 1 128 ? 179.019 197.443 191.758 1.00 33.40 128 ILE A N 1
ATOM 871 C CA . ILE A 1 128 ? 178.461 198.505 190.932 1.00 31.25 128 ILE A CA 1
ATOM 872 C C . ILE A 1 128 ? 176.975 198.640 191.226 1.00 32.13 128 ILE A C 1
ATOM 873 O O . ILE A 1 128 ? 176.311 197.683 191.638 1.00 34.15 128 ILE A O 1
ATOM 878 N N . ARG A 1 129 ? 176.456 199.845 191.009 1.00 33.43 129 ARG A N 1
ATOM 879 C CA . ARG A 1 129 ? 175.031 200.129 191.099 1.00 31.47 129 ARG A CA 1
ATOM 880 C C . ARG A 1 129 ? 174.566 200.691 189.764 1.00 34.14 129 ARG A C 1
ATOM 881 O O . ARG A 1 129 ? 175.231 201.556 189.184 1.00 39.26 129 ARG A O 1
ATOM 889 N N . PHE A 1 130 ? 173.429 200.197 189.284 1.00 25.68 130 PHE A N 1
ATOM 890 C CA . PHE A 1 130 ? 172.971 200.471 187.932 1.00 26.25 130 PHE A CA 1
ATOM 891 C C . PHE A 1 130 ? 171.450 200.459 187.875 1.00 28.40 130 PHE A C 1
ATOM 892 O O . PHE A 1 130 ? 170.777 199.830 188.696 1.00 34.37 130 PHE A O 1
ATOM 900 N N . SER A 1 131 ? 170.917 201.169 186.885 1.00 24.93 131 SER A N 1
ATOM 901 C CA . SER A 1 131 ? 169.502 201.107 186.563 1.00 21.74 131 SER A CA 1
ATOM 902 C C . SER A 1 131 ? 169.228 199.907 185.663 1.00 22.67 131 SER A C 1
ATOM 903 O O . SER A 1 131 ? 170.130 199.353 185.031 1.00 24.19 131 SER A O 1
ATOM 906 N N . ARG A 1 132 ? 167.960 199.509 185.601 1.00 14.89 132 ARG A N 1
ATOM 907 C CA . ARG A 1 132 ? 167.614 198.304 184.860 1.00 11.00 132 ARG A CA 1
ATOM 908 C C . ARG A 1 132 ? 166.189 198.399 184.341 1.00 17.91 132 ARG A C 1
ATOM 909 O O . ARG A 1 132 ? 165.270 198.730 185.096 1.00 21.96 132 ARG A O 1
ATOM 917 N N . THR A 1 133 ? 166.016 198.102 183.055 1.00 15.97 133 THR A N 1
ATOM 918 C CA . THR A 1 133 ? 164.705 197.927 182.440 1.00 12.36 133 THR A CA 1
ATOM 919 C C . THR A 1 133 ? 164.741 196.608 181.684 1.00 17.67 133 THR A C 1
ATOM 920 O O . THR A 1 133 ? 165.312 196.531 180.592 1.00 22.33 133 THR A O 1
ATOM 924 N N . GLY A 1 134 ? 164.145 195.573 182.263 1.00 14.32 134 GLY A N 1
ATOM 925 C CA . GLY A 1 134 ? 164.270 194.250 181.677 1.00 6.03 134 GLY A CA 1
ATOM 926 C C . GLY A 1 134 ? 165.654 193.689 181.934 1.00 11.93 134 GLY A C 1
ATOM 927 O O . GLY A 1 134 ? 166.157 193.714 183.062 1.00 18.58 134 GLY A O 1
ATOM 928 N N . ALA A 1 135 ? 166.286 193.169 180.884 1.00 12.37 135 ALA A N 1
ATOM 929 C CA . ALA A 1 135 ? 167.611 192.575 180.985 1.00 3.56 135 ALA A CA 1
ATOM 930 C C . ALA A 1 135 ? 168.725 193.528 180.567 1.00 7.59 135 ALA A C 1
ATOM 931 O O . ALA A 1 135 ? 169.891 193.124 180.544 1.00 11.20 135 ALA A O 1
ATOM 933 N N . ILE A 1 136 ? 168.401 194.776 180.240 1.00 11.32 136 ILE A N 1
ATOM 934 C CA . ILE A 1 136 ? 169.381 195.762 179.800 1.00 12.55 136 ILE A CA 1
ATOM 935 C C . ILE A 1 136 ? 169.676 196.709 180.952 1.00 12.24 136 ILE A C 1
ATOM 936 O O . ILE A 1 136 ? 168.757 197.184 181.630 1.00 20.85 136 ILE A O 1
ATOM 941 N N . LEU A 1 137 ? 170.959 196.980 181.168 1.00 15.03 137 LEU A N 1
ATOM 942 C CA . LEU A 1 137 ? 171.420 197.728 182.324 1.00 16.35 137 LEU A CA 1
ATOM 943 C C . LEU A 1 137 ? 171.618 199.192 181.934 1.00 19.40 137 LEU A C 1
ATOM 944 O O . LEU A 1 137 ? 171.303 199.608 180.816 1.00 28.31 137 LEU A O 1
ATOM 949 N N . THR A 1 138 ? 172.138 199.995 182.864 1.00 26.05 138 THR A N 1
ATOM 950 C CA . THR A 1 138 ? 172.557 201.359 182.545 1.00 27.46 138 THR A CA 1
ATOM 951 C C . THR A 1 138 ? 173.611 201.757 183.577 1.00 26.86 138 THR A C 1
ATOM 952 O O . THR A 1 138 ? 173.269 202.110 184.708 1.00 30.84 138 THR A O 1
ATOM 956 N N . HIS A 1 139 ? 174.878 201.696 183.177 1.00 29.82 139 HIS A N 1
ATOM 957 C CA . HIS A 1 139 ? 175.997 202.052 184.040 1.00 33.84 139 HIS A CA 1
ATOM 958 C C . HIS A 1 139 ? 176.807 203.144 183.358 1.00 39.42 139 HIS A C 1
ATOM 959 O O . HIS A 1 139 ? 177.346 202.927 182.267 1.00 39.05 139 HIS A O 1
ATOM 966 N N . ASP A 1 140 ? 176.897 204.307 184.006 1.00 43.25 140 ASP A N 1
ATOM 967 C CA . ASP A 1 140 ? 177.618 205.464 183.471 1.00 42.26 140 ASP A CA 1
ATOM 968 C C . ASP A 1 140 ? 177.093 205.850 182.088 1.00 45.44 140 ASP A C 1
ATOM 969 O O . ASP A 1 140 ? 177.856 206.036 181.137 1.00 45.60 140 ASP A O 1
ATOM 974 N N . ASN A 1 141 ? 175.769 205.953 181.983 1.00 42.24 141 ASN A N 1
ATOM 975 C CA . ASN A 1 141 ? 175.052 206.318 180.763 1.00 41.14 141 ASN A CA 1
ATOM 976 C C . ASN A 1 141 ? 175.266 205.325 179.628 1.00 40.25 141 ASN A C 1
ATOM 977 O O . ASN A 1 141 ? 174.861 205.594 178.491 1.00 41.26 141 ASN A O 1
ATOM 982 N N . GLN A 1 142 ? 175.886 204.182 179.902 1.00 32.79 142 GLN A N 1
ATOM 983 C CA . GLN A 1 142 ? 176.158 203.165 178.898 1.00 32.23 142 GLN A CA 1
ATOM 984 C C . GLN A 1 142 ? 175.269 201.957 179.153 1.00 31.39 142 GLN A C 1
ATOM 985 O O . GLN A 1 142 ? 175.189 201.468 180.284 1.00 35.61 142 GLN A O 1
ATOM 991 N N . GLN A 1 143 ? 174.600 201.486 178.106 1.00 23.30 143 GLN A N 1
ATOM 992 C CA . GLN A 1 143 ? 173.741 200.319 178.228 1.00 21.96 143 GLN A CA 1
ATOM 993 C C . GLN A 1 143 ? 174.560 199.040 178.118 1.00 25.39 143 GLN A C 1
ATOM 994 O O . GLN A 1 143 ? 175.470 198.935 177.291 1.00 25.95 143 GLN A O 1
ATOM 1000 N N . TYR A 1 144 ? 174.235 198.072 178.968 1.00 21.57 144 TYR A N 1
ATOM 1001 C CA . TYR A 1 144 ? 174.829 196.745 178.943 1.00 16.23 144 TYR A CA 1
ATOM 1002 C C . TYR A 1 144 ? 173.707 195.717 178.940 1.00 12.77 144 TYR A C 1
ATOM 1003 O O . TYR A 1 144 ? 172.523 196.060 178.971 1.00 17.72 144 TYR A O 1
ATOM 1012 N N . LEU A 1 145 ? 174.082 194.444 178.902 1.00 9.31 145 LEU A N 1
ATOM 1013 C CA . LEU A 1 145 ? 173.115 193.357 178.898 1.00 13.04 145 LEU A CA 1
ATOM 1014 C C . LEU A 1 145 ? 173.487 192.351 179.975 1.00 14.53 145 LEU A C 1
ATOM 1015 O O . LEU A 1 145 ? 174.652 191.960 180.088 1.00 21.18 145 LEU A O 1
ATOM 1020 N N . LEU A 1 146 ? 172.502 191.945 180.770 1.00 6.26 146 LEU A N 1
ATOM 1021 C CA . LEU A 1 146 ? 172.721 190.876 181.731 1.00 5.09 146 LEU A CA 1
ATOM 1022 C C . LEU A 1 146 ? 172.982 189.565 181.006 1.00 9.89 146 LEU A C 1
ATOM 1023 O O . LEU A 1 146 ? 172.428 189.309 179.933 1.00 14.82 146 LEU A O 1
ATOM 1028 N N . SER A 1 147 ? 173.835 188.733 181.595 1.00 11.62 147 SER A N 1
ATOM 1029 C CA . SER A 1 147 ? 174.038 187.392 181.075 1.00 0.00 147 SER A CA 1
ATOM 1030 C C . SER A 1 147 ? 172.728 186.612 181.120 1.00 5.70 147 SER A C 1
ATOM 1031 O O . SER A 1 147 ? 171.800 186.944 181.860 1.00 13.33 147 SER A O 1
ATOM 1034 N N . ARG A 1 148 ? 172.657 185.563 180.300 1.00 6.36 148 ARG A N 1
ATOM 1035 C CA . ARG A 1 148 ? 171.489 184.691 180.330 1.00 1.92 148 ARG A CA 1
ATOM 1036 C C . ARG A 1 148 ? 171.319 184.062 181.706 1.00 5.26 148 ARG A C 1
ATOM 1037 O O . ARG A 1 148 ? 170.202 183.981 182.231 1.00 10.09 148 ARG A O 1
ATOM 1045 N N . GLU A 1 149 ? 172.425 183.627 182.312 1.00 8.48 149 GLU A N 1
ATOM 1046 C CA . GLU A 1 149 ? 172.366 183.027 183.640 1.00 4.41 149 GLU A CA 1
ATOM 1047 C C . GLU A 1 149 ? 172.007 184.060 184.702 1.00 2.04 149 GLU A C 1
ATOM 1048 O O . GLU A 1 149 ? 171.207 183.780 185.600 1.00 9.03 149 GLU A O 1
ATOM 1054 N N . ASN A 1 150 ? 172.590 185.257 184.620 1.00 0.00 150 ASN A N 1
ATOM 1055 C CA . ASN A 1 150 ? 172.250 186.304 185.578 1.00 0.00 150 ASN A CA 1
ATOM 1056 C C . ASN A 1 150 ? 170.811 186.769 185.401 1.00 3.78 150 ASN A C 1
ATOM 1057 O O . ASN A 1 150 ? 170.119 187.056 186.386 1.00 17.49 150 ASN A O 1
ATOM 1062 N N . TRP A 1 151 ? 170.341 186.851 184.155 1.00 5.52 151 TRP A N 1
ATOM 1063 C CA . TRP A 1 151 ? 168.940 187.185 183.924 1.00 1.56 151 TRP A CA 1
ATOM 1064 C C . TRP A 1 151 ? 168.023 186.117 184.504 1.00 5.59 151 TRP A C 1
ATOM 1065 O O . TRP A 1 151 ? 166.993 186.437 185.107 1.00 16.23 151 TRP A O 1
ATOM 1076 N N . ALA A 1 152 ? 168.381 184.842 184.336 1.00 3.77 152 ALA A N 1
ATOM 1077 C CA . ALA A 1 152 ? 167.583 183.766 184.914 1.00 0.00 152 ALA A CA 1
ATOM 1078 C C . ALA A 1 152 ? 167.573 183.838 186.436 1.00 3.01 152 ALA A C 1
ATOM 1079 O O . ALA A 1 152 ? 166.537 183.609 187.068 1.00 11.86 152 ALA A O 1
ATOM 1081 N N . LEU A 1 153 ? 168.721 184.147 187.041 1.00 2.03 153 LEU A N 1
ATOM 1082 C CA . LEU A 1 153 ? 168.787 184.293 188.493 1.00 4.82 153 LEU A CA 1
ATOM 1083 C C . LEU A 1 153 ? 167.898 185.434 188.976 1.00 4.31 153 LEU A C 1
ATOM 1084 O O . LEU A 1 153 ? 167.154 185.288 189.958 1.00 14.98 153 LEU A O 1
ATOM 1089 N N . LEU A 1 154 ? 167.967 186.581 188.298 1.00 0.68 154 LEU A N 1
ATOM 1090 C CA . LEU A 1 154 ? 167.133 187.718 188.671 1.00 5.02 154 LEU A CA 1
ATOM 1091 C C . LEU A 1 154 ? 165.655 187.388 188.512 1.00 4.77 154 LEU A C 1
ATOM 1092 O O . LEU A 1 154 ? 164.830 187.758 189.358 1.00 6.41 154 LEU A O 1
ATOM 1097 N N . GLN A 1 155 ? 165.304 186.685 187.433 1.00 3.58 155 GLN A N 1
ATOM 1098 C CA . GLN A 1 155 ? 163.926 186.251 187.244 1.00 4.30 155 GLN A CA 1
ATOM 1099 C C . GLN A 1 155 ? 163.487 185.316 188.359 1.00 4.06 155 GLN A C 1
ATOM 1100 O O . GLN A 1 155 ? 162.353 185.403 188.832 1.00 10.14 155 GLN A O 1
ATOM 1106 N N . ALA A 1 156 ? 164.364 184.405 188.783 1.00 11.13 156 ALA A N 1
ATOM 1107 C CA . ALA A 1 156 ? 164.009 183.489 189.863 1.00 5.84 156 ALA A CA 1
ATOM 1108 C C . ALA A 1 156 ? 163.744 184.241 191.161 1.00 0.55 156 ALA A C 1
ATOM 1109 O O . ALA A 1 156 ? 162.769 183.952 191.868 1.00 4.43 156 ALA A O 1
ATOM 1111 N N . THR A 1 157 ? 164.596 185.216 191.489 1.00 3.39 157 THR A N 1
ATOM 1112 C CA . THR A 1 157 ? 164.364 186.000 192.702 1.00 5.26 157 THR A CA 1
ATOM 1113 C C . THR A 1 157 ? 163.063 186.792 192.614 1.00 11.53 157 THR A C 1
ATOM 1114 O O . THR A 1 157 ? 162.294 186.848 193.583 1.00 13.53 157 THR A O 1
ATOM 1118 N N . GLU A 1 158 ? 162.791 187.406 191.458 1.00 12.66 158 GLU A N 1
ATOM 1119 C CA . GLU A 1 158 ? 161.558 188.178 191.317 1.00 9.35 158 GLU A CA 1
ATOM 1120 C C . GLU A 1 158 ? 160.326 187.280 191.358 1.00 16.13 158 GLU A C 1
ATOM 1121 O O . GLU A 1 158 ? 159.288 187.669 191.907 1.00 22.97 158 GLU A O 1
ATOM 1127 N N . GLN A 1 159 ? 160.414 186.079 190.783 1.00 11.82 159 GLN A N 1
ATOM 1128 C CA . GLN A 1 159 ? 159.296 185.143 190.843 1.00 9.67 159 GLN A CA 1
ATOM 1129 C C . GLN A 1 159 ? 159.047 184.673 192.268 1.00 12.78 159 GLN A C 1
ATOM 1130 O O . GLN A 1 159 ? 157.891 184.531 192.683 1.00 23.21 159 GLN A O 1
ATOM 1136 N N . LEU A 1 160 ? 160.112 184.429 193.038 1.00 11.87 160 LEU A N 1
ATOM 1137 C CA . LEU A 1 160 ? 159.915 184.125 194.452 1.00 12.04 160 LEU A CA 1
ATOM 1138 C C . LEU A 1 160 ? 159.240 185.284 195.171 1.00 16.82 160 LEU A C 1
ATOM 1139 O O . LEU A 1 160 ? 158.294 185.077 195.937 1.00 22.14 160 LEU A O 1
ATOM 1144 N N . SER A 1 161 ? 159.697 186.513 194.922 1.00 19.00 161 SER A N 1
ATOM 1145 C CA . SER A 1 161 ? 159.096 187.667 195.586 1.00 17.27 161 SER A CA 1
ATOM 1146 C C . SER A 1 161 ? 157.618 187.795 195.236 1.00 20.53 161 SER A C 1
ATOM 1147 O O . SER A 1 161 ? 156.792 188.113 196.100 1.00 23.26 161 SER A O 1
ATOM 1150 N N . ALA A 1 162 ? 157.266 187.553 193.972 1.00 19.86 162 ALA A N 1
ATOM 1151 C CA . ALA A 1 162 ? 155.867 187.610 193.561 1.00 23.84 162 ALA A CA 1
ATOM 1152 C C . ALA A 1 162 ? 155.049 186.490 194.195 1.00 25.42 162 ALA A C 1
ATOM 1153 O O . ALA A 1 162 ? 153.887 186.695 194.562 1.00 29.17 162 ALA A O 1
ATOM 1155 N N . GLN A 1 163 ? 155.630 185.295 194.317 1.00 22.98 163 GLN A N 1
ATOM 1156 C CA . GLN A 1 163 ? 154.896 184.176 194.899 1.00 21.20 163 GLN A CA 1
ATOM 1157 C C . GLN A 1 163 ? 154.694 184.350 196.400 1.00 24.82 163 GLN A C 1
ATOM 1158 O O . GLN A 1 163 ? 153.696 183.869 196.948 1.00 27.02 163 GLN A O 1
ATOM 1164 N N . GLN A 1 164 ? 155.625 185.022 197.081 1.00 22.84 164 GLN A N 1
ATOM 1165 C CA . GLN A 1 164 ? 155.493 185.220 198.520 1.00 24.52 164 GLN A CA 1
ATOM 1166 C C . GLN A 1 164 ? 154.430 186.254 198.869 1.00 27.41 164 GLN A C 1
ATOM 1167 O O . GLN A 1 164 ? 153.817 186.164 199.939 1.00 27.92 164 GLN A O 1
ATOM 1173 N N . ILE A 1 165 ? 154.197 187.241 197.997 1.00 24.48 165 ILE A N 1
ATOM 1174 C CA . ILE A 1 165 ? 153.126 188.205 198.225 1.00 25.94 165 ILE A CA 1
ATOM 1175 C C . ILE A 1 165 ? 151.783 187.700 197.721 1.00 28.73 165 ILE A C 1
ATOM 1176 O O . ILE A 1 165 ? 150.788 188.435 197.790 1.00 30.64 165 ILE A O 1
ATOM 1181 N N . GLN A 1 166 ? 151.722 186.472 197.217 1.00 30.82 166 GLN A N 1
ATOM 1182 C CA . GLN A 1 166 ? 150.482 185.859 196.761 1.00 32.08 166 GLN A CA 1
ATOM 1183 C C . GLN A 1 166 ? 150.097 184.635 197.574 1.00 31.05 166 GLN A C 1
ATOM 1184 O O . GLN A 1 166 ? 148.911 184.435 197.852 1.00 33.49 166 GLN A O 1
ATOM 1190 N N . THR A 1 167 ? 151.064 183.807 197.968 1.00 30.78 167 THR A N 1
ATOM 1191 C CA . THR A 1 167 ? 150.798 182.676 198.857 1.00 30.06 167 THR A CA 1
ATOM 1192 C C . THR A 1 167 ? 152.018 182.422 199.745 1.00 28.37 167 THR A C 1
ATOM 1193 O O . THR A 1 167 ? 152.949 181.696 199.374 1.00 28.73 167 THR A O 1
ATOM 1197 N N . PRO A 1 168 ? 152.058 183.043 200.921 1.00 26.83 168 PRO A N 1
ATOM 1198 C CA . PRO A 1 168 ? 153.124 182.739 201.882 1.00 29.99 168 PRO A CA 1
ATOM 1199 C C . PRO A 1 168 ? 153.076 181.281 202.318 1.00 34.10 168 PRO A C 1
ATOM 1200 O O . PRO A 1 168 ? 152.081 180.574 202.145 1.00 32.02 168 PRO A O 1
ATOM 1204 N N . GLY A 1 169 ? 154.187 180.834 202.896 1.00 27.01 169 GLY A N 1
ATOM 1205 C CA . GLY A 1 169 ? 154.286 179.470 203.373 1.00 22.48 169 GLY A CA 1
ATOM 1206 C C . GLY A 1 169 ? 155.643 178.850 203.117 1.00 23.26 169 GLY A C 1
ATOM 1207 O O . GLY A 1 169 ? 156.457 179.409 202.378 1.00 27.99 169 GLY A O 1
ATOM 1208 N N . GLU A 1 170 ? 155.900 177.689 203.724 1.00 24.76 170 GLU A N 1
ATOM 1209 C CA . GLU A 1 170 ? 157.197 177.044 203.553 1.00 20.15 170 GLU A CA 1
ATOM 1210 C C . GLU A 1 170 ? 157.328 176.383 202.187 1.00 17.13 170 GLU A C 1
ATOM 1211 O O . GLU A 1 170 ? 158.443 176.251 201.674 1.00 20.35 170 GLU A O 1
ATOM 1217 N N . THR A 1 171 ? 156.216 175.952 201.588 1.00 16.88 171 THR A N 1
ATOM 1218 C CA . THR A 1 171 ? 156.286 175.335 200.266 1.00 19.99 171 THR A CA 1
ATOM 1219 C C . THR A 1 171 ? 156.718 176.344 199.209 1.00 21.73 171 THR A C 1
ATOM 1220 O O . THR A 1 171 ? 157.575 176.047 198.367 1.00 26.94 171 THR A O 1
ATOM 1224 N N . THR A 1 172 ? 156.135 177.545 199.239 1.00 19.90 172 THR A N 1
ATOM 1225 C CA . THR A 1 172 ? 156.562 178.602 198.329 1.00 21.65 172 THR A CA 1
ATOM 1226 C C . THR A 1 172 ? 158.027 178.947 198.549 1.00 19.34 172 THR A C 1
ATOM 1227 O O . THR A 1 172 ? 158.789 179.110 197.587 1.00 23.18 172 THR A O 1
ATOM 1231 N N . ASN A 1 173 ? 158.437 179.050 199.815 1.00 13.19 173 ASN A N 1
ATOM 1232 C CA . ASN A 1 173 ? 159.829 179.339 200.133 1.00 12.56 173 ASN A CA 1
ATOM 1233 C C . ASN A 1 173 ? 160.757 178.285 199.549 1.00 15.30 173 ASN A C 1
ATOM 1234 O O . ASN A 1 173 ? 161.761 178.616 198.911 1.00 21.72 173 ASN A O 1
ATOM 1239 N N . GLN A 1 174 ? 160.424 177.007 199.741 1.00 14.56 174 GLN A N 1
ATOM 1240 C CA . GLN A 1 174 ? 161.287 175.930 199.270 1.00 12.42 174 GLN A CA 1
ATOM 1241 C C . GLN A 1 174 ? 161.356 175.891 197.750 1.00 9.11 174 GLN A C 1
ATOM 1242 O O . GLN A 1 174 ? 162.442 175.739 197.183 1.00 15.09 174 GLN A O 1
ATOM 1248 N N . LEU A 1 175 ? 160.215 176.028 197.071 1.00 6.30 175 LEU A N 1
ATOM 1249 C CA . LEU A 1 175 ? 160.223 175.984 195.610 1.00 12.09 175 LEU A CA 1
ATOM 1250 C C . LEU A 1 175 ? 161.005 177.157 195.031 1.00 13.21 175 LEU A C 1
ATOM 1251 O O . LEU A 1 175 ? 161.855 176.985 194.142 1.00 13.14 175 LEU A O 1
ATOM 1256 N N . GLY A 1 176 ? 160.740 178.363 195.538 1.00 16.85 176 GLY A N 1
ATOM 1257 C CA . GLY A 1 176 ? 161.468 179.522 195.064 1.00 6.10 176 GLY A CA 1
ATOM 1258 C C . GLY A 1 176 ? 162.954 179.422 195.330 1.00 5.43 176 GLY A C 1
ATOM 1259 O O . GLY A 1 176 ? 163.763 179.742 194.462 1.00 11.06 176 GLY A O 1
ATOM 1260 N N . TRP A 1 177 ? 163.337 178.963 196.524 1.00 6.34 177 TRP A N 1
ATOM 1261 C CA . TRP A 1 177 ? 164.756 178.860 196.831 1.00 5.64 177 TRP A CA 1
ATOM 1262 C C . TRP A 1 177 ? 165.429 177.765 196.018 1.00 7.48 177 TRP A C 1
ATOM 1263 O O . TRP A 1 177 ? 166.597 177.904 195.659 1.00 14.61 177 TRP A O 1
ATOM 1274 N N . ALA A 1 178 ? 164.721 176.678 195.707 1.00 2.92 178 ALA A N 1
ATOM 1275 C CA . ALA A 1 178 ? 165.286 175.674 194.813 1.00 0.00 178 ALA A CA 1
ATOM 1276 C C . ALA A 1 178 ? 165.569 176.272 193.443 1.00 9.58 178 ALA A C 1
ATOM 1277 O O . ALA A 1 178 ? 166.651 176.072 192.874 1.00 22.35 178 ALA A O 1
ATOM 1279 N N . ALA A 1 179 ? 164.609 177.032 192.906 1.00 11.41 179 ALA A N 1
ATOM 1280 C CA . ALA A 1 179 ? 164.820 177.661 191.605 1.00 2.50 179 ALA A CA 1
ATOM 1281 C C . ALA A 1 179 ? 165.978 178.656 191.647 1.00 0.00 179 ALA A C 1
ATOM 1282 O O . ALA A 1 179 ? 166.842 178.654 190.759 1.00 1.20 179 ALA A O 1
ATOM 1284 N N . ILE A 1 180 ? 166.017 179.505 192.678 1.00 0.59 180 ILE A N 1
ATOM 1285 C CA . ILE A 1 180 ? 167.083 180.498 192.798 1.00 5.35 180 ILE A CA 1
ATOM 1286 C C . ILE A 1 180 ? 168.435 179.823 192.961 1.00 10.29 180 ILE A C 1
ATOM 1287 O O . ILE A 1 180 ? 169.429 180.258 192.375 1.00 16.71 180 ILE A O 1
ATOM 1292 N N . ARG A 1 181 ? 168.505 178.764 193.770 1.00 5.10 181 ARG A N 1
ATOM 1293 C CA . ARG A 1 181 ? 169.770 178.066 193.958 1.00 1.98 181 ARG A CA 1
ATOM 1294 C C . ARG A 1 181 ? 170.248 177.423 192.666 1.00 6.77 181 ARG A C 1
ATOM 1295 O O . ARG A 1 181 ? 171.443 177.466 192.354 1.00 14.35 181 ARG A O 1
ATOM 1303 N N . LYS A 1 182 ? 169.337 176.816 191.904 1.00 3.52 182 LYS A N 1
ATOM 1304 C CA . LYS A 1 182 ? 169.734 176.240 190.624 1.00 0.42 182 LYS A CA 1
ATOM 1305 C C . LYS A 1 182 ? 170.283 177.317 189.694 1.00 13.38 182 LYS A C 1
ATOM 1306 O O . LYS A 1 182 ? 171.393 177.189 189.157 1.00 14.85 182 LYS A O 1
ATOM 1312 N N . CYS A 1 183 ? 169.536 178.413 189.530 1.00 9.06 183 CYS A N 1
ATOM 1313 C CA . CYS A 1 183 ? 169.990 179.481 188.644 1.00 0.64 183 CYS A CA 1
ATOM 1314 C C . CYS A 1 183 ? 171.286 180.117 189.134 1.00 7.44 183 CYS A C 1
ATOM 1315 O O . CYS A 1 183 ? 172.092 180.580 188.321 1.00 15.62 183 CYS A O 1
ATOM 1318 N N . ALA A 1 184 ? 171.507 180.149 190.450 1.00 0.09 184 ALA A N 1
ATOM 1319 C CA . ALA A 1 184 ? 172.716 180.748 190.998 1.00 0.19 184 ALA A CA 1
ATOM 1320 C C . ALA A 1 184 ? 173.930 179.847 190.830 1.00 6.81 184 ALA A C 1
ATOM 1321 O O . ALA A 1 184 ? 175.038 180.348 190.612 1.00 11.77 184 ALA A O 1
ATOM 1323 N N . LYS A 1 185 ? 173.751 178.530 190.940 1.00 12.20 185 LYS A N 1
ATOM 1324 C CA . LYS A 1 185 ? 174.832 177.621 190.577 1.00 6.66 185 LYS A CA 1
ATOM 1325 C C . LYS A 1 185 ? 175.170 177.749 189.099 1.00 9.69 185 LYS A C 1
ATOM 1326 O O . LYS A 1 185 ? 176.347 177.723 188.720 1.00 18.02 185 LYS A O 1
ATOM 1332 N N . LEU A 1 186 ? 174.151 177.890 188.246 1.00 13.01 186 LEU A N 1
ATOM 1333 C CA . LEU A 1 186 ? 174.428 178.175 186.840 1.00 5.43 186 LEU A CA 1
ATOM 1334 C C . LEU A 1 186 ? 175.091 179.539 186.667 1.00 8.14 186 LEU A C 1
ATOM 1335 O O . LEU A 1 186 ? 175.985 179.697 185.828 1.00 9.84 186 LEU A O 1
ATOM 1340 N N . ALA A 1 187 ? 174.671 180.535 187.445 1.00 7.30 187 ALA A N 1
ATOM 1341 C CA . ALA A 1 187 ? 175.200 181.888 187.325 1.00 4.41 187 ALA A CA 1
ATOM 1342 C C . ALA A 1 187 ? 176.455 182.123 188.154 1.00 11.17 187 ALA A C 1
ATOM 1343 O O . ALA A 1 187 ? 176.999 183.232 188.117 1.00 15.23 187 ALA A O 1
ATOM 1345 N N . ALA A 1 188 ? 176.922 181.116 188.896 1.00 8.61 188 ALA A N 1
ATOM 1346 C CA . ALA A 1 188 ? 178.115 181.230 189.740 1.00 1.51 188 ALA A CA 1
ATOM 1347 C C . ALA A 1 188 ? 177.983 182.371 190.746 1.00 8.96 188 ALA A C 1
ATOM 1348 O O . ALA A 1 188 ? 178.912 183.156 190.950 1.00 14.02 188 ALA A O 1
ATOM 1350 N N . ALA A 1 189 ? 176.819 182.463 191.381 1.00 10.80 189 ALA A N 1
ATOM 1351 C CA . ALA A 1 189 ? 176.556 183.505 192.359 1.00 3.93 189 ALA A CA 1
ATOM 1352 C C . ALA A 1 189 ? 177.098 183.109 193.732 1.00 15.49 189 ALA A C 1
ATOM 1353 O O . ALA A 1 189 ? 177.518 181.973 193.964 1.00 18.50 189 ALA A O 1
ATOM 1355 N N . LYS A 1 190 ? 177.083 184.070 194.652 1.00 17.38 190 LYS A N 1
ATOM 1356 C CA . LYS A 1 190 ? 177.485 183.846 196.033 1.00 16.18 190 LYS A CA 1
ATOM 1357 C C . LYS A 1 190 ? 176.270 183.903 196.947 1.00 13.90 190 LYS A C 1
ATOM 1358 O O . LYS A 1 190 ? 175.374 184.730 196.756 1.00 14.22 190 LYS A O 1
ATOM 1364 N N . PHE A 1 191 ? 176.245 183.019 197.937 1.00 16.65 191 PHE A N 1
ATOM 1365 C CA . PHE A 1 191 ? 175.206 183.000 198.952 1.00 15.32 191 PHE A CA 1
ATOM 1366 C C . PHE A 1 191 ? 175.768 183.508 200.272 1.00 18.71 191 PHE A C 1
ATOM 1367 O O . PHE A 1 191 ? 176.976 183.459 200.516 1.00 25.90 191 PHE A O 1
ATOM 1375 N N . ASP A 1 192 ? 174.878 184.000 201.128 1.00 20.01 192 ASP A N 1
ATOM 1376 C CA . ASP A 1 192 ? 175.282 184.428 202.460 1.00 19.58 192 ASP A CA 1
ATOM 1377 C C . ASP A 1 192 ? 175.423 183.193 203.349 1.00 18.73 192 ASP A C 1
ATOM 1378 O O . ASP A 1 192 ? 175.366 182.053 202.880 1.00 20.56 192 ASP A O 1
ATOM 1383 N N . ASP A 1 193 ? 175.599 183.410 204.654 1.00 26.15 193 ASP A N 1
ATOM 1384 C CA . ASP A 1 193 ? 175.869 182.296 205.557 1.00 27.35 193 ASP A CA 1
ATOM 1385 C C . ASP A 1 193 ? 174.723 181.292 205.571 1.00 24.82 193 ASP A C 1
ATOM 1386 O O . ASP A 1 193 ? 174.955 180.078 205.583 1.00 23.96 193 ASP A O 1
ATOM 1391 N N . TYR A 1 194 ? 173.480 181.775 205.569 1.00 23.24 194 TYR A N 1
ATOM 1392 C CA . TYR A 1 194 ? 172.350 180.864 205.686 1.00 16.24 194 TYR A CA 1
ATOM 1393 C C . TYR A 1 194 ? 172.127 180.070 204.403 1.00 20.46 194 TYR A C 1
ATOM 1394 O O . TYR A 1 194 ? 171.879 178.861 204.459 1.00 26.27 194 TYR A O 1
ATOM 1403 N N . LEU A 1 195 ? 172.216 180.724 203.242 1.00 22.79 195 LEU A N 1
ATOM 1404 C CA . LEU A 1 195 ? 171.925 180.031 201.990 1.00 14.29 195 LEU A CA 1
ATOM 1405 C C . LEU A 1 195 ? 173.062 179.111 201.555 1.00 18.62 195 LEU A C 1
ATOM 1406 O O . LEU A 1 195 ? 172.819 178.154 200.811 1.00 25.20 195 LEU A O 1
ATOM 1411 N N . GLU A 1 196 ? 174.301 179.371 201.989 1.00 20.36 196 GLU A N 1
ATOM 1412 C CA . GLU A 1 196 ? 175.376 178.417 201.720 1.00 22.62 196 GLU A CA 1
ATOM 1413 C C . GLU A 1 196 ? 175.087 177.068 202.366 1.00 28.39 196 GLU A C 1
ATOM 1414 O O . GLU A 1 196 ? 175.275 176.022 201.736 1.00 29.87 196 GLU A O 1
ATOM 1420 N N . LYS A 1 197 ? 174.623 177.066 203.616 1.00 25.96 197 LYS A N 1
ATOM 1421 C CA . LYS A 1 197 ? 174.415 175.816 204.335 1.00 25.30 197 LYS A CA 1
ATOM 1422 C C . LYS A 1 197 ? 173.006 175.260 204.181 1.00 24.28 197 LYS A C 1
ATOM 1423 O O . LYS A 1 197 ? 172.736 174.162 204.678 1.00 34.44 197 LYS A O 1
ATOM 1429 N N . THR A 1 198 ? 172.107 175.976 203.515 1.00 15.12 198 THR A N 1
ATOM 1430 C CA . THR A 1 198 ? 170.747 175.507 203.286 1.00 17.07 198 THR A CA 1
ATOM 1431 C C . THR A 1 198 ? 170.628 175.010 201.855 1.00 19.08 198 THR A C 1
ATOM 1432 O O . THR A 1 198 ? 170.977 175.727 200.912 1.00 24.96 198 THR A O 1
ATOM 1436 N N . HIS A 1 199 ? 170.136 173.786 201.699 1.00 19.80 199 HIS A N 1
ATOM 1437 C CA . HIS A 1 199 ? 170.083 173.114 200.411 1.00 9.58 199 HIS A CA 1
ATOM 1438 C C . HIS A 1 199 ? 168.647 172.701 200.133 1.00 11.63 199 HIS A C 1
ATOM 1439 O O . HIS A 1 199 ? 168.011 172.061 200.975 1.00 18.69 199 HIS A O 1
ATOM 1446 N N . VAL A 1 200 ? 168.132 173.078 198.967 1.00 5.21 200 VAL A N 1
ATOM 1447 C CA . VAL A 1 200 ? 166.813 172.648 198.521 1.00 2.85 200 VAL A CA 1
ATOM 1448 C C . VAL A 1 200 ? 166.924 172.211 197.069 1.00 5.69 200 VAL A C 1
ATOM 1449 O O . VAL A 1 200 ? 167.355 172.992 196.213 1.00 11.40 200 VAL A O 1
ATOM 1453 N N . ILE A 1 201 ? 166.537 170.969 196.793 1.00 3.80 201 ILE A N 1
ATOM 1454 C CA . ILE A 1 201 ? 166.664 170.375 195.469 1.00 3.46 201 ILE A CA 1
ATOM 1455 C C . ILE A 1 201 ? 165.301 169.856 195.037 1.00 4.54 201 ILE A C 1
ATOM 1456 O O . ILE A 1 201 ? 164.611 169.183 195.808 1.00 17.48 201 ILE A O 1
ATOM 1461 N N . LYS A 1 202 ? 164.908 170.178 193.806 1.00 0.00 202 LYS A N 1
ATOM 1462 C CA . LYS A 1 202 ? 163.719 169.607 193.178 1.00 1.00 202 LYS A CA 1
ATOM 1463 C C . LYS A 1 202 ? 164.152 169.024 191.841 1.00 9.03 202 LYS A C 1
ATOM 1464 O O . LYS A 1 202 ? 164.147 169.715 190.813 1.00 13.39 202 LYS A O 1
ATOM 1470 N N . PRO A 1 203 ? 164.570 167.759 191.825 1.00 11.59 203 PRO A N 1
ATOM 1471 C CA . PRO A 1 203 ? 164.979 167.131 190.564 1.00 5.78 203 PRO A CA 1
ATOM 1472 C C . PRO A 1 203 ? 163.787 166.905 189.646 1.00 11.53 203 PRO A C 1
ATOM 1473 O O . PRO A 1 203 ? 162.735 166.427 190.075 1.00 20.35 203 PRO A O 1
ATOM 1477 N N . THR A 1 204 ? 163.959 167.253 188.374 1.00 6.89 204 THR A N 1
ATOM 1478 C CA . THR A 1 204 ? 162.938 167.005 187.367 1.00 9.32 204 THR A CA 1
ATOM 1479 C C . THR A 1 204 ? 163.288 165.848 186.443 1.00 10.68 204 THR A C 1
ATOM 1480 O O . THR A 1 204 ? 162.421 165.394 185.690 1.00 15.65 204 THR A O 1
ATOM 1484 N N . SER A 1 205 ? 164.526 165.360 186.486 1.00 7.35 205 SER A N 1
ATOM 1485 C CA . SER A 1 205 ? 164.950 164.236 185.668 1.00 7.05 205 SER A CA 1
ATOM 1486 C C . SER A 1 205 ? 165.774 163.279 186.515 1.00 10.07 205 SER A C 1
ATOM 1487 O O . SER A 1 205 ? 166.408 163.679 187.495 1.00 11.79 205 SER A O 1
ATOM 1490 N N . LEU A 1 206 ? 165.761 162.007 186.123 1.00 9.72 206 LEU A N 1
ATOM 1491 C CA . LEU A 1 206 ? 166.449 160.945 186.840 1.00 3.15 206 LEU A CA 1
ATOM 1492 C C . LEU A 1 206 ? 167.498 160.286 185.959 1.00 9.80 206 LEU A C 1
ATOM 1493 O O . LEU A 1 206 ? 167.355 160.210 184.736 1.00 17.17 206 LEU A O 1
ATOM 1498 N N . SER A 1 207 ? 168.561 159.813 186.604 1.00 11.02 207 SER A N 1
ATOM 1499 C CA . SER A 1 207 ? 169.583 158.990 185.973 1.00 12.36 207 SER A CA 1
ATOM 1500 C C . SER A 1 207 ? 169.589 157.639 186.672 1.00 14.22 207 SER A C 1
ATOM 1501 O O . SER A 1 207 ? 169.728 157.574 187.897 1.00 16.76 207 SER A O 1
ATOM 1504 N N . LEU A 1 208 ? 169.431 156.569 185.901 1.00 14.23 208 LEU A N 1
ATOM 1505 C CA . LEU A 1 208 ? 169.388 155.216 186.445 1.00 14.81 208 LEU A CA 1
ATOM 1506 C C . LEU A 1 208 ? 170.758 154.581 186.255 1.00 16.78 208 LEU A C 1
ATOM 1507 O O . LEU A 1 208 ? 171.151 154.264 185.129 1.00 22.05 208 LEU A O 1
ATOM 1512 N N . ARG A 1 209 ? 171.481 154.396 187.353 1.00 8.81 209 ARG A N 1
ATOM 1513 C CA . ARG A 1 209 ? 172.782 153.746 187.321 1.00 11.83 209 ARG A CA 1
ATOM 1514 C C . ARG A 1 209 ? 172.576 152.241 187.429 1.00 19.58 209 ARG A C 1
ATOM 1515 O O . ARG A 1 209 ? 171.984 151.760 188.401 1.00 27.46 209 ARG A O 1
ATOM 1523 N N . LEU A 1 210 ? 173.057 151.503 186.432 1.00 17.01 210 LEU A N 1
ATOM 1524 C CA . LEU A 1 210 ? 172.868 150.061 186.358 1.00 14.59 210 LEU A CA 1
ATOM 1525 C C . LEU A 1 210 ? 174.218 149.368 186.445 1.00 16.65 210 LEU A C 1
ATOM 1526 O O . LEU A 1 210 ? 175.181 149.790 185.797 1.00 26.27 210 LEU A O 1
ATOM 1531 N N . ARG A 1 211 ? 174.286 148.313 187.254 1.00 15.82 211 ARG A N 1
ATOM 1532 C CA . ARG A 1 211 ? 175.494 147.516 187.402 1.00 18.43 211 ARG A CA 1
ATOM 1533 C C . ARG A 1 211 ? 175.119 146.047 187.505 1.00 22.57 211 ARG A C 1
ATOM 1534 O O . ARG A 1 211 ? 174.085 145.703 188.082 1.00 27.15 211 ARG A O 1
ATOM 1542 N N . LYS A 1 212 ? 175.963 145.187 186.945 1.00 25.46 212 LYS A N 1
ATOM 1543 C CA . LYS A 1 212 ? 175.804 143.747 187.073 1.00 24.46 212 LYS A CA 1
ATOM 1544 C C . LYS A 1 212 ? 176.569 143.261 188.296 1.00 28.05 212 LYS A C 1
ATOM 1545 O O . LYS A 1 212 ? 177.775 143.497 188.414 1.00 28.10 212 LYS A O 1
ATOM 1551 N N . ALA A 1 213 ? 175.869 142.579 189.198 1.00 35.42 213 ALA A N 1
ATOM 1552 C CA . ALA A 1 213 ? 176.450 142.115 190.448 1.00 38.04 213 ALA A CA 1
ATOM 1553 C C . ALA A 1 213 ? 176.120 140.644 190.656 1.00 41.11 213 ALA A C 1
ATOM 1554 O O . ALA A 1 213 ? 175.157 140.114 190.097 1.00 40.42 213 ALA A O 1
ATOM 1556 N N . THR A 1 214 ? 176.944 139.983 191.466 1.00 53.11 214 THR A N 1
ATOM 1557 C CA . THR A 1 214 ? 176.766 138.573 191.790 1.00 52.88 214 THR A CA 1
ATOM 1558 C C . THR A 1 214 ? 176.615 138.425 193.297 1.00 55.67 214 THR A C 1
ATOM 1559 O O . THR A 1 214 ? 177.510 138.813 194.055 1.00 56.13 214 THR A O 1
ATOM 1563 N N . VAL A 1 215 ? 175.484 137.869 193.724 1.00 65.19 215 VAL A N 1
ATOM 1564 C CA . VAL A 1 215 ? 175.264 137.526 195.124 1.00 65.40 215 VAL A CA 1
ATOM 1565 C C . VAL A 1 215 ? 175.037 136.038 195.329 1.00 66.52 215 VAL A C 1
ATOM 1566 O O . VAL A 1 215 ? 175.046 135.577 196.481 1.00 63.40 215 VAL A O 1
ATOM 1570 N N . ALA A 1 216 ? 174.837 135.277 194.260 1.00 73.70 216 ALA A N 1
ATOM 1571 C CA . ALA A 1 216 ? 174.621 133.839 194.324 1.00 71.98 216 ALA A CA 1
ATOM 1572 C C . ALA A 1 216 ? 175.179 133.237 193.038 1.00 70.74 216 ALA A C 1
ATOM 1573 O O . ALA A 1 216 ? 175.980 133.869 192.342 1.00 68.46 216 ALA A O 1
ATOM 1575 N N . ASP A 1 217 ? 174.767 132.006 192.729 1.00 72.48 217 ASP A N 1
ATOM 1576 C CA . ASP A 1 217 ? 175.197 131.362 191.494 1.00 73.48 217 ASP A CA 1
ATOM 1577 C C . ASP A 1 217 ? 174.787 132.165 190.263 1.00 73.23 217 ASP A C 1
ATOM 1578 O O . ASP A 1 217 ? 175.500 132.143 189.254 1.00 71.37 217 ASP A O 1
ATOM 1583 N N . THR A 1 218 ? 173.678 132.897 190.337 1.00 69.17 218 THR A N 1
ATOM 1584 C CA . THR A 1 218 ? 173.188 133.711 189.234 1.00 69.71 218 THR A CA 1
ATOM 1585 C C . THR A 1 218 ? 173.406 135.188 189.537 1.00 69.62 218 THR A C 1
ATOM 1586 O O . THR A 1 218 ? 173.216 135.633 190.674 1.00 67.13 218 THR A O 1
ATOM 1590 N N . ALA A 1 219 ? 173.801 135.942 188.515 1.00 51.23 219 ALA A N 1
ATOM 1591 C CA . ALA A 1 219 ? 174.089 137.357 188.687 1.00 49.28 219 ALA A CA 1
ATOM 1592 C C . ALA A 1 219 ? 172.803 138.161 188.865 1.00 47.14 219 ALA A C 1
ATOM 1593 O O . ALA A 1 219 ? 171.703 137.717 188.526 1.00 47.22 219 ALA A O 1
ATOM 1595 N N . VAL A 1 220 ? 172.960 139.368 189.412 1.00 37.65 220 VAL A N 1
ATOM 1596 C CA . VAL A 1 220 ? 171.853 140.280 189.662 1.00 34.36 220 VAL A CA 1
ATOM 1597 C C . VAL A 1 220 ? 172.265 141.668 189.181 1.00 32.77 220 VAL A C 1
ATOM 1598 O O . VAL A 1 220 ? 173.449 141.997 189.103 1.00 37.03 220 VAL A O 1
ATOM 1602 N N . ILE A 1 221 ? 171.268 142.483 188.842 1.00 19.31 221 ILE A N 1
ATOM 1603 C CA . ILE A 1 221 ? 171.488 143.842 188.362 1.00 15.93 221 ILE A CA 1
ATOM 1604 C C . ILE A 1 221 ? 171.089 144.815 189.461 1.00 20.86 221 ILE A C 1
ATOM 1605 O O . ILE A 1 221 ? 169.994 144.711 190.026 1.00 24.41 221 ILE A O 1
ATOM 1610 N N . GLU A 1 222 ? 171.978 145.755 189.763 1.00 21.38 222 GLU A N 1
ATOM 1611 C CA . GLU A 1 222 ? 171.720 146.797 190.745 1.00 15.94 222 GLU A CA 1
ATOM 1612 C C . GLU A 1 222 ? 171.290 148.068 190.025 1.00 16.55 222 GLU A C 1
ATOM 1613 O O . GLU A 1 222 ? 171.975 148.529 189.107 1.00 19.91 222 GLU A O 1
ATOM 1619 N N . ILE A 1 223 ? 170.155 148.626 190.438 1.00 18.34 223 ILE A N 1
ATOM 1620 C CA . ILE A 1 223 ? 169.592 149.829 189.834 1.00 16.84 223 ILE A CA 1
ATOM 1621 C C . ILE A 1 223 ? 169.660 150.953 190.859 1.00 16.12 223 ILE A C 1
ATOM 1622 O O . ILE A 1 223 ? 169.272 150.769 192.019 1.00 19.37 223 ILE A O 1
ATOM 1627 N N . GLU A 1 224 ? 170.169 152.110 190.434 1.00 14.45 224 GLU A N 1
ATOM 1628 C CA . GLU A 1 224 ? 170.407 153.209 191.360 1.00 14.47 224 GLU A CA 1
ATOM 1629 C C . GLU A 1 224 ? 169.929 154.538 190.783 1.00 14.45 224 GLU A C 1
ATOM 1630 O O . GLU A 1 224 ? 170.504 154.999 189.765 1.00 20.03 224 GLU A O 1
ATOM 1636 N N . PRO A 1 225 ? 168.922 155.190 191.373 1.00 9.86 225 PRO A N 1
ATOM 1637 C CA . PRO A 1 225 ? 168.547 156.509 190.874 1.00 11.95 225 PRO A CA 1
ATOM 1638 C C . PRO A 1 225 ? 169.596 157.569 191.208 1.00 12.84 225 PRO A C 1
ATOM 1639 O O . PRO A 1 225 ? 170.372 157.437 192.152 1.00 18.67 225 PRO A O 1
ATOM 1643 N N . HIS A 1 226 ? 169.609 158.652 190.415 1.00 8.23 226 HIS A N 1
ATOM 1644 C CA . HIS A 1 226 ? 170.554 159.738 190.638 1.00 11.23 226 HIS A CA 1
ATOM 1645 C C . HIS A 1 226 ? 169.944 161.056 190.186 1.00 14.38 226 HIS A C 1
ATOM 1646 O O . HIS A 1 226 ? 169.136 161.099 189.255 1.00 18.61 226 HIS A O 1
ATOM 1653 N N . PHE A 1 227 ? 170.345 162.131 190.858 1.00 12.93 227 PHE A N 1
ATOM 1654 C CA . PHE A 1 227 ? 169.880 163.483 190.581 1.00 12.72 227 PHE A CA 1
ATOM 1655 C C . PHE A 1 227 ? 170.994 164.275 189.912 1.00 19.37 227 PHE A C 1
ATOM 1656 O O . PHE A 1 227 ? 172.135 163.820 189.808 1.00 22.21 227 PHE A O 1
ATOM 1664 N N . GLU A 1 228 ? 170.653 165.481 189.455 1.00 25.60 228 GLU A N 1
ATOM 1665 C CA . GLU A 1 228 ? 171.684 166.389 188.961 1.00 28.42 228 GLU A CA 1
ATOM 1666 C C . GLU A 1 228 ? 172.585 166.850 190.101 1.00 27.78 228 GLU A C 1
ATOM 1667 O O . GLU A 1 228 ? 173.814 166.869 189.968 1.00 32.39 228 GLU A O 1
ATOM 1673 N N . ASP A 1 229 ? 171.988 167.221 191.234 1.00 17.69 229 ASP A N 1
ATOM 1674 C CA . ASP A 1 229 ? 172.718 167.615 192.440 1.00 19.35 229 ASP A CA 1
ATOM 1675 C C . ASP A 1 229 ? 172.047 166.911 193.616 1.00 24.59 229 ASP A C 1
ATOM 1676 O O . ASP A 1 229 ? 171.123 167.450 194.230 1.00 27.66 229 ASP A O 1
ATOM 1681 N N . GLN A 1 230 ? 172.520 165.708 193.929 1.00 20.36 230 GLN A N 1
ATOM 1682 C CA . GLN A 1 230 ? 171.941 164.826 194.933 1.00 11.95 230 GLN A CA 1
ATOM 1683 C C . GLN A 1 230 ? 172.733 164.880 196.233 1.00 17.17 230 GLN A C 1
ATOM 1684 O O . GLN A 1 230 ? 173.967 164.806 196.212 1.00 19.36 230 GLN A O 1
ATOM 1690 N N . PRO A 1 231 ? 172.046 165.023 197.367 1.00 12.85 231 PRO A N 1
ATOM 1691 C CA . PRO A 1 231 ? 172.738 164.976 198.659 1.00 6.96 231 PRO A CA 1
ATOM 1692 C C . PRO A 1 231 ? 173.459 163.650 198.854 1.00 11.18 231 PRO A C 1
ATOM 1693 O O . PRO A 1 231 ? 173.039 162.607 198.350 1.00 19.53 231 PRO A O 1
ATOM 1697 N N . ALA A 1 232 ? 174.567 163.708 199.597 1.00 17.76 232 ALA A N 1
ATOM 1698 C CA . ALA A 1 232 ? 175.403 162.526 199.777 1.00 17.89 232 ALA A CA 1
ATOM 1699 C C . ALA A 1 232 ? 174.677 161.418 200.528 1.00 19.15 232 ALA A C 1
ATOM 1700 O O . ALA A 1 232 ? 174.987 160.237 200.340 1.00 19.49 232 ALA A O 1
ATOM 1702 N N . ASN A 1 233 ? 173.716 161.770 201.382 1.00 15.14 233 ASN A N 1
ATOM 1703 C CA . ASN A 1 233 ? 173.005 160.792 202.193 1.00 11.83 233 ASN A CA 1
ATOM 1704 C C . ASN A 1 233 ? 171.570 160.564 201.734 1.00 15.07 233 ASN A C 1
ATOM 1705 O O . ASN A 1 233 ? 170.797 159.931 202.460 1.00 19.76 233 ASN A O 1
ATOM 1710 N N . TRP A 1 234 ? 171.187 161.065 200.556 1.00 12.70 234 TRP A N 1
ATOM 1711 C CA . TRP A 1 234 ? 169.799 160.915 200.128 1.00 12.22 234 TRP A CA 1
ATOM 1712 C C . TRP A 1 234 ? 169.458 159.460 199.840 1.00 9.74 234 TRP A C 1
ATOM 1713 O O . TRP A 1 234 ? 168.334 159.021 200.105 1.00 13.25 234 TRP A O 1
ATOM 1724 N N . LEU A 1 235 ? 170.402 158.704 199.276 1.00 2.88 235 LEU A N 1
ATOM 1725 C CA . LEU A 1 235 ? 170.112 157.323 198.904 1.00 4.23 235 LEU A CA 1
ATOM 1726 C C . LEU A 1 235 ? 169.809 156.467 200.127 1.00 10.38 235 LEU A C 1
ATOM 1727 O O . LEU A 1 235 ? 168.929 155.601 200.082 1.00 13.53 235 LEU A O 1
ATOM 1732 N N . GLY A 1 236 ? 170.532 156.686 201.226 1.00 9.20 236 GLY A N 1
ATOM 1733 C CA . GLY A 1 236 ? 170.255 155.931 202.437 1.00 6.27 236 GLY A CA 1
ATOM 1734 C C . GLY A 1 236 ? 168.865 156.193 202.984 1.00 13.97 236 GLY A C 1
ATOM 1735 O O . GLY A 1 236 ? 168.156 155.264 203.379 1.00 18.11 236 GLY A O 1
ATOM 1736 N N . SER A 1 237 ? 168.455 157.463 203.012 1.00 9.79 237 SER A N 1
ATOM 1737 C CA . SER A 1 237 ? 167.108 157.801 203.460 1.00 4.87 237 SER A CA 1
ATOM 1738 C C . SER A 1 237 ? 166.057 157.245 202.509 1.00 6.90 237 SER A C 1
ATOM 1739 O O . SER A 1 237 ? 164.995 156.788 202.946 1.00 15.67 237 SER A O 1
ATOM 1742 N N . PHE A 1 238 ? 166.335 157.283 201.206 1.00 7.26 238 PHE A N 1
ATOM 1743 C CA . PHE A 1 238 ? 165.415 156.728 200.221 1.00 4.56 238 PHE A CA 1
ATOM 1744 C C . PHE A 1 238 ? 165.240 155.228 200.421 1.00 11.05 238 PHE A C 1
ATOM 1745 O O . PHE A 1 238 ? 164.129 154.700 200.297 1.00 10.55 238 PHE A O 1
ATOM 1753 N N . ASP A 1 239 ? 166.332 154.527 200.734 1.00 8.53 239 ASP A N 1
ATOM 1754 C CA . ASP A 1 239 ? 166.261 153.086 200.949 1.00 5.30 239 ASP A CA 1
ATOM 1755 C C . ASP A 1 239 ? 165.546 152.745 202.251 1.00 14.03 239 ASP A C 1
ATOM 1756 O O . ASP A 1 239 ? 164.693 151.850 202.278 1.00 15.15 239 ASP A O 1
ATOM 1761 N N . LYS A 1 240 ? 165.878 153.442 203.342 1.00 14.81 240 LYS A N 1
ATOM 1762 C CA . LYS A 1 240 ? 165.388 153.022 204.652 1.00 10.98 240 LYS A CA 1
ATOM 1763 C C . LYS A 1 240 ? 163.891 153.261 204.813 1.00 13.79 240 LYS A C 1
ATOM 1764 O O . LYS A 1 240 ? 163.219 152.493 205.510 1.00 20.72 240 LYS A O 1
ATOM 1770 N N . ASN A 1 241 ? 163.353 154.307 204.195 1.00 10.70 241 ASN A N 1
ATOM 1771 C CA . ASN A 1 241 ? 161.931 154.591 204.315 1.00 12.52 241 ASN A CA 1
ATOM 1772 C C . ASN A 1 241 ? 161.114 153.574 203.529 1.00 14.78 241 ASN A C 1
ATOM 1773 O O . ASN A 1 241 ? 161.533 153.087 202.477 1.00 18.65 241 ASN A O 1
ATOM 1778 N N . LEU A 1 242 ? 159.935 153.247 204.061 1.00 17.61 242 LEU A N 1
ATOM 1779 C CA . LEU A 1 242 ? 159.101 152.224 203.440 1.00 20.18 242 LEU A CA 1
ATOM 1780 C C . LEU A 1 242 ? 158.502 152.699 202.123 1.00 18.36 242 LEU A C 1
ATOM 1781 O O . LEU A 1 242 ? 158.279 151.886 201.218 1.00 24.48 242 LEU A O 1
ATOM 1786 N N . GLN A 1 243 ? 158.231 153.994 201.995 1.00 15.34 243 GLN A N 1
ATOM 1787 C CA . GLN A 1 243 ? 157.600 154.550 200.808 1.00 21.21 243 GLN A CA 1
ATOM 1788 C C . GLN A 1 243 ? 158.470 155.670 200.250 1.00 20.73 243 GLN A C 1
ATOM 1789 O O . GLN A 1 243 ? 159.537 155.986 200.784 1.00 19.77 243 GLN A O 1
ATOM 1795 N N . VAL A 1 244 ? 158.005 156.271 199.161 1.00 19.32 244 VAL A N 1
ATOM 1796 C CA . VAL A 1 244 ? 158.671 157.407 198.539 1.00 18.49 244 VAL A CA 1
ATOM 1797 C C . VAL A 1 244 ? 157.885 158.654 198.916 1.00 20.41 244 VAL A C 1
ATOM 1798 O O . VAL A 1 244 ? 156.724 158.812 198.525 1.00 21.61 244 VAL A O 1
ATOM 1802 N N . HIS A 1 245 ? 158.513 159.541 199.680 1.00 16.16 245 HIS A N 1
ATOM 1803 C CA . HIS A 1 245 ? 157.846 160.744 200.149 1.00 14.07 245 HIS A CA 1
ATOM 1804 C C . HIS A 1 245 ? 157.856 161.827 199.079 1.00 18.87 245 HIS A C 1
ATOM 1805 O O . HIS A 1 245 ? 158.703 161.843 198.182 1.00 25.35 245 HIS A O 1
ATOM 1812 N N . ASP A 1 246 ? 156.890 162.742 199.185 1.00 17.68 246 ASP A N 1
ATOM 1813 C CA . ASP A 1 246 ? 156.891 163.927 198.338 1.00 20.14 246 ASP A CA 1
ATOM 1814 C C . ASP A 1 246 ? 158.098 164.813 198.605 1.00 21.08 246 ASP A C 1
ATOM 1815 O O . ASP A 1 246 ? 158.521 165.554 197.711 1.00 19.41 246 ASP A O 1
ATOM 1820 N N . SER A 1 247 ? 158.656 164.757 199.812 1.00 14.69 247 SER A N 1
ATOM 1821 C CA . SER A 1 247 ? 159.796 165.580 200.179 1.00 10.17 247 SER A CA 1
ATOM 1822 C C . SER A 1 247 ? 160.679 164.807 201.145 1.00 12.01 247 SER A C 1
ATOM 1823 O O . SER A 1 247 ? 160.180 164.118 202.038 1.00 23.14 247 SER A O 1
ATOM 1826 N N . TYR A 1 248 ? 161.989 164.929 200.958 1.00 12.80 248 TYR A N 1
ATOM 1827 C CA . TYR A 1 248 ? 162.979 164.285 201.808 1.00 3.19 248 TYR A CA 1
ATOM 1828 C C . TYR A 1 248 ? 163.785 165.349 202.538 1.00 9.13 248 TYR A C 1
ATOM 1829 O O . TYR A 1 248 ? 164.074 166.412 201.980 1.00 20.60 248 TYR A O 1
ATOM 1838 N N . ARG A 1 249 ? 164.145 165.063 203.785 1.00 17.71 249 ARG A N 1
ATOM 1839 C CA . ARG A 1 249 ? 164.893 165.988 204.635 1.00 10.69 249 ARG A CA 1
ATOM 1840 C C . ARG A 1 249 ? 166.162 165.280 205.106 1.00 15.07 249 ARG A C 1
ATOM 1841 O O . ARG A 1 249 ? 166.146 164.545 206.095 1.00 25.40 249 ARG A O 1
ATOM 1849 N N . ILE A 1 250 ? 167.262 165.509 204.399 1.00 13.98 250 ILE A N 1
ATOM 1850 C CA . ILE A 1 250 ? 168.532 164.837 204.661 1.00 21.46 250 ILE A CA 1
ATOM 1851 C C . ILE A 1 250 ? 169.461 165.819 205.368 1.00 23.59 250 ILE A C 1
ATOM 1852 O O . ILE A 1 250 ? 169.768 166.877 204.802 1.00 28.55 250 ILE A O 1
ATOM 1857 N N . PRO A 1 251 ? 169.918 165.521 206.585 1.00 29.48 251 PRO A N 1
ATOM 1858 C CA . PRO A 1 251 ? 170.938 166.361 207.223 1.00 31.24 251 PRO A CA 1
ATOM 1859 C C . PRO A 1 251 ? 172.337 166.043 206.719 1.00 31.49 251 PRO A C 1
ATOM 1860 O O . PRO A 1 251 ? 172.707 164.887 206.506 1.00 34.09 251 PRO A O 1
ATOM 1864 N N . GLY A 1 252 ? 173.129 167.100 206.527 1.00 50.70 252 GLY A N 1
ATOM 1865 C CA . GLY A 1 252 ? 174.497 166.957 206.079 1.00 54.68 252 GLY A CA 1
ATOM 1866 C C . GLY A 1 252 ? 175.470 166.755 207.228 1.00 59.13 252 GLY A C 1
ATOM 1867 O O . GLY A 1 252 ? 175.107 166.739 208.403 1.00 57.31 252 GLY A O 1
ATOM 1868 N N . GLU A 1 253 ? 176.745 166.599 206.863 1.00 73.95 253 GLU A N 1
ATOM 1869 C CA . GLU A 1 253 ? 177.784 166.371 207.862 1.00 73.57 253 GLU A CA 1
ATOM 1870 C C . GLU A 1 253 ? 178.236 167.661 208.534 1.00 74.65 253 GLU A C 1
ATOM 1871 O O . GLU A 1 253 ? 178.691 167.628 209.683 1.00 75.10 253 GLU A O 1
ATOM 1877 N N . ASN A 1 254 ? 178.120 168.798 207.848 1.00 71.86 254 ASN A N 1
ATOM 1878 C CA . ASN A 1 254 ? 178.527 170.087 208.388 1.00 72.95 254 ASN A CA 1
ATOM 1879 C C . ASN A 1 254 ? 177.383 170.820 209.075 1.00 71.83 254 ASN A C 1
ATOM 1880 O O . ASN A 1 254 ? 177.460 172.040 209.257 1.00 72.32 254 ASN A O 1
ATOM 1885 N N . GLY A 1 255 ? 176.328 170.107 209.458 1.00 61.55 255 GLY A N 1
ATOM 1886 C CA . GLY A 1 255 ? 175.122 170.754 209.923 1.00 61.57 255 GLY A CA 1
ATOM 1887 C C . GLY A 1 255 ? 174.258 171.310 208.818 1.00 60.75 255 GLY A C 1
ATOM 1888 O O . GLY A 1 255 ? 173.243 171.953 209.108 1.00 59.14 255 GLY A O 1
ATOM 1889 N N . GLU A 1 256 ? 174.632 171.085 207.561 1.00 45.53 256 GLU A N 1
ATOM 1890 C CA . GLU A 1 256 ? 173.848 171.559 206.433 1.00 43.51 256 GLU A CA 1
ATOM 1891 C C . GLU A 1 256 ? 172.579 170.732 206.290 1.00 41.57 256 GLU A C 1
ATOM 1892 O O . GLU A 1 256 ? 172.605 169.503 206.388 1.00 42.14 256 GLU A O 1
ATOM 1898 N N . LEU A 1 257 ? 171.467 171.417 206.059 1.00 32.66 257 LEU A N 1
ATOM 1899 C CA . LEU A 1 257 ? 170.162 170.781 205.950 1.00 29.66 257 LEU A CA 1
ATOM 1900 C C . LEU A 1 257 ? 169.721 170.815 204.492 1.00 31.08 257 LEU A C 1
ATOM 1901 O O . LEU A 1 257 ? 169.576 171.894 203.909 1.00 29.18 257 LEU A O 1
ATOM 1906 N N . SER A 1 258 ? 169.512 169.638 203.910 1.00 20.11 258 SER A N 1
ATOM 1907 C CA . SER A 1 258 ? 169.192 169.502 202.495 1.00 15.11 258 SER A CA 1
ATOM 1908 C C . SER A 1 258 ? 167.767 168.986 202.347 1.00 15.01 258 SER A C 1
ATOM 1909 O O . SER A 1 258 ? 167.422 167.939 202.904 1.00 24.04 258 SER A O 1
ATOM 1912 N N . HIS A 1 259 ? 166.950 169.719 201.598 1.00 9.38 259 HIS A N 1
ATOM 1913 C CA . HIS A 1 259 ? 165.581 169.325 201.299 1.00 4.51 259 HIS A CA 1
ATOM 1914 C C . HIS A 1 259 ? 165.503 168.865 199.853 1.00 8.89 259 HIS A C 1
ATOM 1915 O O . HIS A 1 259 ? 165.975 169.561 198.949 1.00 13.57 259 HIS A O 1
ATOM 1922 N N . VAL A 1 260 ? 164.909 167.697 199.637 1.00 11.42 260 VAL A N 1
ATOM 1923 C CA . VAL A 1 260 ? 164.723 167.142 198.304 1.00 3.70 260 VAL A CA 1
ATOM 1924 C C . VAL A 1 260 ? 163.229 167.072 198.036 1.00 3.23 260 VAL A C 1
ATOM 1925 O O . VAL A 1 260 ? 162.508 166.318 198.699 1.00 15.71 260 VAL A O 1
ATOM 1929 N N . ILE A 1 261 ? 162.763 167.853 197.067 1.00 5.50 261 ILE A N 1
ATOM 1930 C CA . ILE A 1 261 ? 161.360 167.870 196.672 1.00 9.64 261 ILE A CA 1
ATOM 1931 C C . ILE A 1 261 ? 161.213 166.984 195.445 1.00 7.10 261 ILE A C 1
ATOM 1932 O O . ILE A 1 261 ? 161.953 167.136 194.467 1.00 7.17 261 ILE A O 1
ATOM 1937 N N . ILE A 1 262 ? 160.263 166.058 195.494 1.00 8.82 262 ILE A N 1
ATOM 1938 C CA . ILE A 1 262 ? 160.105 165.037 194.467 1.00 11.37 262 ILE A CA 1
ATOM 1939 C C . ILE A 1 262 ? 158.836 165.353 193.676 1.00 14.38 262 ILE A C 1
ATOM 1940 O O . ILE A 1 262 ? 157.725 165.222 194.211 1.00 15.84 262 ILE A O 1
ATOM 1945 N N . PRO A 1 263 ? 158.946 165.780 192.421 1.00 13.76 263 PRO A N 1
ATOM 1946 C CA . PRO A 1 263 ? 157.752 166.018 191.597 1.00 11.44 263 PRO A CA 1
ATOM 1947 C C . PRO A 1 263 ? 156.982 164.732 191.355 1.00 15.46 263 PRO A C 1
ATOM 1948 O O . PRO A 1 263 ? 157.541 163.633 191.478 1.00 19.34 263 PRO A O 1
ATOM 1952 N N . PRO A 1 264 ? 155.690 164.834 191.025 1.00 18.43 264 PRO A N 1
ATOM 1953 C CA . PRO A 1 264 ? 154.877 163.619 190.837 1.00 13.70 264 PRO A CA 1
ATOM 1954 C C . PRO A 1 264 ? 155.445 162.616 189.846 1.00 16.51 264 PRO A C 1
ATOM 1955 O O . PRO A 1 264 ? 155.343 161.408 190.088 1.00 21.24 264 PRO A O 1
ATOM 1959 N N . GLU A 1 265 ? 156.027 163.066 188.733 1.00 15.69 265 GLU A N 1
ATOM 1960 C CA . GLU A 1 265 ? 156.575 162.126 187.756 1.00 15.70 265 GLU A CA 1
ATOM 1961 C C . GLU A 1 265 ? 157.850 161.471 188.275 1.00 14.02 265 GLU A C 1
ATOM 1962 O O . GLU A 1 265 ? 158.031 160.248 188.159 1.00 20.27 265 GLU A O 1
ATOM 1968 N N . VAL A 1 266 ? 158.745 162.272 188.852 1.00 7.68 266 VAL A N 1
ATOM 1969 C CA . VAL A 1 266 ? 159.932 161.724 189.490 1.00 9.91 266 VAL A CA 1
ATOM 1970 C C . VAL A 1 266 ? 159.522 160.807 190.630 1.00 12.96 266 VAL A C 1
ATOM 1971 O O . VAL A 1 266 ? 160.142 159.764 190.861 1.00 17.07 266 VAL A O 1
ATOM 1975 N N . LYS A 1 267 ? 158.453 161.171 191.345 1.00 11.94 267 LYS A N 1
ATOM 1976 C CA . LYS A 1 267 ? 157.934 160.304 192.397 1.00 6.62 267 LYS A CA 1
ATOM 1977 C C . LYS A 1 267 ? 157.442 158.981 191.837 1.00 9.95 267 LYS A C 1
ATOM 1978 O O . LYS A 1 267 ? 157.622 157.937 192.463 1.00 17.60 267 LYS A O 1
ATOM 1984 N N . GLU A 1 268 ? 156.797 159.003 190.672 1.00 8.68 268 GLU A N 1
ATOM 1985 C CA . GLU A 1 268 ? 156.292 157.766 190.087 1.00 10.05 268 GLU A CA 1
ATOM 1986 C C . GLU A 1 268 ? 157.441 156.845 189.692 1.00 8.61 268 GLU A C 1
ATOM 1987 O O . GLU A 1 268 ? 157.408 155.633 189.962 1.00 10.25 268 GLU A O 1
ATOM 1993 N N . VAL A 1 269 ? 158.474 157.415 189.071 1.00 7.77 269 VAL A N 1
ATOM 1994 C CA . VAL A 1 269 ? 159.640 156.618 188.698 1.00 6.78 269 VAL A CA 1
ATOM 1995 C C . VAL A 1 269 ? 160.340 156.069 189.938 1.00 9.92 269 VAL A C 1
ATOM 1996 O O . VAL A 1 269 ? 160.766 154.907 189.964 1.00 17.74 269 VAL A O 1
ATOM 2000 N N . LEU A 1 270 ? 160.480 156.892 190.982 1.00 8.11 270 LEU A N 1
ATOM 2001 C CA . LEU A 1 270 ? 161.113 156.412 192.206 1.00 1.00 270 LEU A CA 1
ATOM 2002 C C . LEU A 1 270 ? 160.235 155.412 192.944 1.00 2.84 270 LEU A C 1
ATOM 2003 O O . LEU A 1 270 ? 160.748 154.594 193.709 1.00 11.24 270 LEU A O 1
ATOM 2008 N N . ASN A 1 271 ? 158.917 155.471 192.750 1.00 7.41 271 ASN A N 1
ATOM 2009 C CA . ASN A 1 271 ? 158.039 154.437 193.283 1.00 7.57 271 ASN A CA 1
ATOM 2010 C C . ASN A 1 271 ? 158.300 153.106 192.601 1.00 10.57 271 ASN A C 1
ATOM 2011 O O . ASN A 1 271 ? 158.379 152.065 193.263 1.00 12.84 271 ASN A O 1
ATOM 2016 N N . SER A 1 272 ? 158.429 153.121 191.274 1.00 11.46 272 SER A N 1
ATOM 2017 C CA . SER A 1 272 ? 158.727 151.883 190.561 1.00 9.57 272 SER A CA 1
ATOM 2018 C C . SER A 1 272 ? 160.105 151.345 190.927 1.00 3.27 272 SER A C 1
ATOM 2019 O O . SER A 1 272 ? 160.294 150.129 191.041 1.00 8.80 272 SER A O 1
ATOM 2022 N N . ILE A 1 273 ? 161.084 152.233 191.108 1.00 3.96 273 ILE A N 1
ATOM 2023 C CA . ILE A 1 273 ? 162.416 151.791 191.514 1.00 7.63 273 ILE A CA 1
ATOM 2024 C C . ILE A 1 273 ? 162.390 151.244 192.938 1.00 7.81 273 ILE A C 1
ATOM 2025 O O . ILE A 1 273 ? 163.024 150.227 193.242 1.00 10.81 273 ILE A O 1
ATOM 2030 N N . HIS A 1 274 ? 161.651 151.908 193.828 1.00 10.17 274 HIS A N 1
ATOM 2031 C CA . HIS A 1 274 ? 161.619 151.534 195.236 1.00 5.61 274 HIS A CA 1
ATOM 2032 C C . HIS A 1 274 ? 160.872 150.227 195.458 1.00 13.37 274 HIS A C 1
ATOM 2033 O O . HIS A 1 274 ? 161.149 149.515 196.430 1.00 16.62 274 HIS A O 1
ATOM 2040 N N . SER A 1 275 ? 159.922 149.900 194.580 1.00 14.21 275 SER A N 1
ATOM 2041 C CA . SER A 1 275 ? 159.192 148.645 194.701 1.00 6.90 275 SER A CA 1
ATOM 2042 C C . SER A 1 275 ? 160.083 147.433 194.470 1.00 5.97 275 SER A C 1
ATOM 2043 O O . SER A 1 275 ? 159.736 146.333 194.912 1.00 11.26 275 SER A O 1
ATOM 2046 N N . ILE A 1 276 ? 161.213 147.607 193.794 1.00 4.68 276 ILE A N 1
ATOM 2047 C CA . ILE A 1 276 ? 162.171 146.527 193.582 1.00 9.41 276 ILE A CA 1
ATOM 2048 C C . ILE A 1 276 ? 162.880 146.253 194.904 1.00 15.58 276 ILE A C 1
ATOM 2049 O O . ILE A 1 276 ? 163.506 147.162 195.470 1.00 18.91 276 ILE A O 1
ATOM 2054 N N . PRO A 1 277 ? 162.813 145.028 195.428 1.00 16.00 277 PRO A N 1
ATOM 2055 C CA . PRO A 1 277 ? 163.354 144.754 196.771 1.00 12.40 277 PRO A CA 1
ATOM 2056 C C . PRO A 1 277 ? 164.872 144.854 196.782 1.00 14.89 277 PRO A C 1
ATOM 2057 O O . PRO A 1 277 ? 165.562 144.119 196.073 1.00 17.22 277 PRO A O 1
ATOM 2061 N N . GLY A 1 278 ? 165.389 145.771 197.597 1.00 17.75 278 GLY A N 1
ATOM 2062 C CA . GLY A 1 278 ? 166.820 145.968 197.697 1.00 14.90 278 GLY A CA 1
ATOM 2063 C C . GLY A 1 278 ? 167.445 146.665 196.515 1.00 13.59 278 GLY A C 1
ATOM 2064 O O . GLY A 1 278 ? 168.675 146.739 196.440 1.00 18.04 278 GLY A O 1
ATOM 2065 N N . ARG A 1 279 ? 166.631 147.186 195.596 1.00 14.93 279 ARG A N 1
ATOM 2066 C CA . ARG A 1 279 ? 167.108 147.771 194.343 1.00 12.83 279 ARG A CA 1
ATOM 2067 C C . ARG A 1 279 ? 168.003 146.790 193.592 1.00 20.71 279 ARG A C 1
ATOM 2068 O O . ARG A 1 279 ? 168.988 147.169 192.954 1.00 23.57 279 ARG A O 1
ATOM 2076 N N . ARG A 1 280 ? 167.653 145.509 193.673 1.00 20.13 280 ARG A N 1
ATOM 2077 C CA . ARG A 1 280 ? 168.353 144.441 192.973 1.00 14.37 280 ARG A CA 1
ATOM 2078 C C . ARG A 1 280 ? 167.413 143.860 191.929 1.00 20.15 280 ARG A C 1
ATOM 2079 O O . ARG A 1 280 ? 166.328 143.375 192.266 1.00 25.12 280 ARG A O 1
ATOM 2087 N N . VAL A 1 281 ? 167.832 143.903 190.667 1.00 21.77 281 VAL A N 1
ATOM 2088 C CA . VAL A 1 281 ? 166.989 143.496 189.549 1.00 20.69 281 VAL A CA 1
ATOM 2089 C C . VAL A 1 281 ? 167.169 141.995 189.350 1.00 15.16 281 VAL A C 1
ATOM 2090 O O . VAL A 1 281 ? 168.179 141.539 188.814 1.00 18.95 281 VAL A O 1
ATOM 2094 N N . ALA A 1 282 ? 166.177 141.227 189.789 1.00 15.38 282 ALA A N 1
ATOM 2095 C CA . ALA A 1 282 ? 166.139 139.789 189.579 1.00 19.10 282 ALA A CA 1
ATOM 2096 C C . ALA A 1 282 ? 164.709 139.386 189.262 1.00 20.58 282 ALA A C 1
ATOM 2097 O O . ALA A 1 282 ? 163.768 139.855 189.908 1.00 25.47 282 ALA A O 1
ATOM 2099 N N . GLY A 1 283 ? 164.551 138.520 188.270 1.00 10.59 283 GLY A N 1
ATOM 2100 C CA . GLY A 1 283 ? 163.242 138.091 187.828 1.00 12.77 283 GLY A CA 1
ATOM 2101 C C . GLY A 1 283 ? 162.813 138.784 186.547 1.00 13.09 283 GLY A C 1
ATOM 2102 O O . GLY A 1 283 ? 163.396 139.772 186.102 1.00 12.21 283 GLY A O 1
ATOM 2103 N N . SER A 1 284 ? 161.751 138.241 185.952 1.00 15.08 284 SER A N 1
ATOM 2104 C CA . SER A 1 284 ? 161.299 138.728 184.653 1.00 9.21 284 SER A CA 1
ATOM 2105 C C . SER A 1 284 ? 160.711 140.130 184.749 1.00 12.19 284 SER A C 1
ATOM 2106 O O . SER A 1 284 ? 160.862 140.932 183.824 1.00 11.00 284 SER A O 1
ATOM 2109 N N . GLU A 1 285 ? 160.032 140.443 185.854 1.00 13.26 285 GLU A N 1
ATOM 2110 C CA . GLU A 1 285 ? 159.370 141.740 185.976 1.00 9.81 285 GLU A CA 1
ATOM 2111 C C . GLU A 1 285 ? 160.385 142.872 186.087 1.00 9.56 285 GLU A C 1
ATOM 2112 O O . GLU A 1 285 ? 160.295 143.878 185.370 1.00 9.18 285 GLU A O 1
ATOM 2118 N N . ALA A 1 286 ? 161.366 142.722 186.978 1.00 8.65 286 ALA A N 1
ATOM 2119 C CA . ALA A 1 286 ? 162.364 143.768 187.162 1.00 2.43 286 ALA A CA 1
ATOM 2120 C C . ALA A 1 286 ? 163.281 143.879 185.949 1.00 7.32 286 ALA A C 1
ATOM 2121 O O . ALA A 1 286 ? 163.642 144.988 185.533 1.00 9.41 286 ALA A O 1
ATOM 2123 N N . LEU A 1 287 ? 163.675 142.741 185.371 1.00 7.50 287 LEU A N 1
ATOM 2124 C CA . LEU A 1 287 ? 164.460 142.770 184.142 1.00 3.83 287 LEU A CA 1
ATOM 2125 C C . LEU A 1 287 ? 163.691 143.409 182.999 1.00 6.31 287 LEU A C 1
ATOM 2126 O O . LEU A 1 287 ? 164.286 144.084 182.156 1.00 8.29 287 LEU A O 1
ATOM 2131 N N . SER A 1 288 ? 162.378 143.192 182.942 1.00 9.94 288 SER A N 1
ATOM 2132 C CA . SER A 1 288 ? 161.564 143.825 181.915 1.00 0.99 288 SER A CA 1
ATOM 2133 C C . SER A 1 288 ? 161.462 145.325 182.138 1.00 1.90 288 SER A C 1
ATOM 2134 O O . SER A 1 288 ? 161.428 146.094 181.171 1.00 14.87 288 SER A O 1
ATOM 2137 N N . PHE A 1 289 ? 161.396 145.755 183.400 1.00 2.53 289 PHE A N 1
ATOM 2138 C CA . PHE A 1 289 ? 161.428 147.184 183.695 1.00 0.97 289 PHE A CA 1
ATOM 2139 C C . PHE A 1 289 ? 162.754 147.803 183.266 1.00 2.36 289 PHE A C 1
ATOM 2140 O O . PHE A 1 289 ? 162.780 148.902 182.703 1.00 6.29 289 PHE A O 1
ATOM 2148 N N . VAL A 1 290 ? 163.866 147.116 183.530 1.00 6.35 290 VAL A N 1
ATOM 2149 C CA . VAL A 1 290 ? 165.168 147.627 183.103 1.00 3.43 290 VAL A CA 1
ATOM 2150 C C . VAL A 1 290 ? 165.266 147.654 181.582 1.00 2.39 290 VAL A C 1
ATOM 2151 O O . VAL A 1 290 ? 165.815 148.595 180.997 1.00 12.46 290 VAL A O 1
ATOM 2155 N N . ARG A 1 291 ? 164.735 146.625 180.919 1.00 7.40 291 ARG A N 1
ATOM 2156 C CA . ARG A 1 291 ? 164.778 146.564 179.462 1.00 2.55 291 ARG A CA 1
ATOM 2157 C C . ARG A 1 291 ? 164.045 147.742 178.836 1.00 3.85 291 ARG A C 1
ATOM 2158 O O . ARG A 1 291 ? 164.534 148.350 177.878 1.00 13.35 291 ARG A O 1
ATOM 2166 N N . ASN A 1 292 ? 162.873 148.082 179.368 1.00 6.48 292 ASN A N 1
ATOM 2167 C CA . ASN A 1 292 ? 162.063 149.170 178.824 1.00 0.00 292 ASN A CA 1
ATOM 2168 C C . ASN A 1 292 ? 161.157 149.680 179.930 1.00 6.04 292 ASN A C 1
ATOM 2169 O O . ASN A 1 292 ? 160.041 149.180 180.124 1.00 11.89 292 ASN A O 1
ATOM 2174 N N . PRO A 1 293 ? 161.610 150.680 180.693 1.00 4.35 293 PRO A N 1
ATOM 2175 C CA . PRO A 1 293 ? 160.792 151.194 181.799 1.00 2.58 293 PRO A CA 1
ATOM 2176 C C . PRO A 1 293 ? 159.633 152.067 181.357 1.00 2.86 293 PRO A C 1
ATOM 2177 O O . PRO A 1 293 ? 158.758 152.365 182.180 1.00 9.11 293 PRO A O 1
ATOM 2181 N N . TYR A 1 294 ? 159.592 152.475 180.091 1.00 0.33 294 TYR A N 1
ATOM 2182 C CA . TYR A 1 294 ? 158.570 153.409 179.639 1.00 0.00 294 TYR A CA 1
ATOM 2183 C C . TYR A 1 294 ? 157.217 152.741 179.423 1.00 2.20 294 TYR A C 1
ATOM 2184 O O . TYR A 1 294 ? 156.192 153.430 179.420 1.00 12.05 294 TYR A O 1
ATOM 2193 N N . THR A 1 295 ? 157.181 151.419 179.245 1.00 0.00 295 THR A N 1
ATOM 2194 C CA . THR A 1 295 ? 155.896 150.727 179.258 1.00 1.24 295 THR A CA 1
ATOM 2195 C C . THR A 1 295 ? 155.372 150.565 180.677 1.00 13.20 295 THR A C 1
ATOM 2196 O O . THR A 1 295 ? 154.158 150.593 180.903 1.00 22.22 295 THR A O 1
ATOM 2200 N N . PHE A 1 296 ? 156.271 150.379 181.644 1.00 6.59 296 PHE A N 1
ATOM 2201 C CA . PHE A 1 296 ? 155.834 150.238 183.027 1.00 0.00 296 PHE A CA 1
ATOM 2202 C C . PHE A 1 296 ? 155.441 151.578 183.631 1.00 3.49 296 PHE A C 1
ATOM 2203 O O . PHE A 1 296 ? 154.579 151.623 184.512 1.00 12.70 296 PHE A O 1
ATOM 2211 N N . LEU A 1 297 ? 156.048 152.672 183.176 1.00 5.89 297 LEU A N 1
ATOM 2212 C CA . LEU A 1 297 ? 155.730 154.000 183.689 1.00 1.08 297 LEU A CA 1
ATOM 2213 C C . LEU A 1 297 ? 154.764 154.766 182.794 1.00 7.41 297 LEU A C 1
ATOM 2214 O O . LEU A 1 297 ? 153.700 155.188 183.253 1.00 14.27 297 LEU A O 1
ATOM 2219 N N . GLY A 1 298 ? 155.111 154.959 181.523 1.00 5.58 298 GLY A N 1
ATOM 2220 C CA . GLY A 1 298 ? 154.243 155.655 180.605 1.00 4.96 298 GLY A CA 1
ATOM 2221 C C . GLY A 1 298 ? 154.998 156.683 179.804 1.00 10.78 298 GLY A C 1
ATOM 2222 O O . GLY A 1 298 ? 156.230 156.658 179.730 1.00 14.15 298 GLY A O 1
ATOM 2223 N N . GLU A 1 299 ? 154.245 157.605 179.199 1.00 14.95 299 GLU A N 1
ATOM 2224 C CA . GLU A 1 299 ? 154.845 158.653 178.384 1.00 14.84 299 GLU A CA 1
ATOM 2225 C C . GLU A 1 299 ? 155.442 159.780 179.215 1.00 21.00 299 GLU A C 1
ATOM 2226 O O . GLU A 1 299 ? 156.247 160.557 178.691 1.00 26.00 299 GLU A O 1
ATOM 2232 N N . ASP A 1 300 ? 155.068 159.890 180.491 1.00 18.22 300 ASP A N 1
ATOM 2233 C CA . ASP A 1 300 ? 155.647 160.911 181.354 1.00 16.30 300 ASP A CA 1
ATOM 2234 C C . ASP A 1 300 ? 157.051 160.555 181.819 1.00 16.98 300 ASP A C 1
ATOM 2235 O O . ASP A 1 300 ? 157.775 161.436 182.293 1.00 17.40 300 ASP A O 1
ATOM 2240 N N . ALA A 1 301 ? 157.448 159.287 181.693 1.00 14.61 301 ALA A N 1
ATOM 2241 C CA . ALA A 1 301 ? 158.776 158.866 182.120 1.00 10.24 301 ALA A CA 1
ATOM 2242 C C . ALA A 1 301 ? 159.873 159.336 181.177 1.00 11.66 301 ALA A C 1
ATOM 2243 O O . ALA A 1 301 ? 161.032 159.420 181.594 1.00 12.95 301 ALA A O 1
ATOM 2245 N N . ALA A 1 302 ? 159.538 159.629 179.919 1.00 9.78 302 ALA A N 1
ATOM 2246 C CA . ALA A 1 302 ? 160.556 160.041 178.959 1.00 10.22 302 ALA A CA 1
ATOM 2247 C C . ALA A 1 302 ? 161.201 161.358 179.370 1.00 13.59 302 ALA A C 1
ATOM 2248 O O . ALA A 1 302 ? 162.404 161.558 179.168 1.00 15.74 302 ALA A O 1
ATOM 2250 N N . SER A 1 303 ? 160.413 162.276 179.932 1.00 16.72 303 SER A N 1
ATOM 2251 C CA . SER A 1 303 ? 160.980 163.517 180.447 1.00 10.72 303 SER A CA 1
ATOM 2252 C C . SER A 1 303 ? 161.882 163.257 181.646 1.00 15.70 303 SER A C 1
ATOM 2253 O O . SER A 1 303 ? 162.958 163.854 181.763 1.00 18.88 303 SER A O 1
ATOM 2256 N N . VAL A 1 304 ? 161.458 162.371 182.549 1.00 9.91 304 VAL A N 1
ATOM 2257 C CA . VAL A 1 304 ? 162.248 162.083 183.742 1.00 8.40 304 VAL A CA 1
ATOM 2258 C C . VAL A 1 304 ? 163.509 161.312 183.375 1.00 14.40 304 VAL A C 1
ATOM 2259 O O . VAL A 1 304 ? 164.608 161.625 183.846 1.00 17.71 304 VAL A O 1
ATOM 2263 N N . ILE A 1 305 ? 163.373 160.296 182.527 1.00 11.64 305 ILE A N 1
ATOM 2264 C CA . ILE A 1 305 ? 164.491 159.464 182.100 1.00 8.02 305 ILE A CA 1
ATOM 2265 C C . ILE A 1 305 ? 164.601 159.576 180.589 1.00 11.70 305 ILE A C 1
ATOM 2266 O O . ILE A 1 305 ? 163.669 159.204 179.867 1.00 16.59 305 ILE A O 1
ATOM 2271 N N . ALA A 1 306 ? 165.736 160.069 180.114 1.00 17.06 306 ALA A N 1
ATOM 2272 C CA . ALA A 1 306 ? 165.943 160.205 178.678 1.00 13.49 306 ALA A CA 1
ATOM 2273 C C . ALA A 1 306 ? 166.150 158.829 178.052 1.00 15.09 306 ALA A C 1
ATOM 2274 O O . ALA A 1 306 ? 166.995 158.061 178.530 1.00 12.91 306 ALA A O 1
ATOM 2276 N N . PRO A 1 307 ? 165.383 158.467 177.016 1.00 13.05 307 PRO A N 1
ATOM 2277 C CA . PRO A 1 307 ? 165.597 157.158 176.380 1.00 11.18 307 PRO A CA 1
ATOM 2278 C C . PRO A 1 307 ? 167.033 156.897 175.953 1.00 14.30 307 PRO A C 1
ATOM 2279 O O . PRO A 1 307 ? 167.531 155.777 176.129 1.00 11.93 307 PRO A O 1
ATOM 2283 N N . GLU A 1 308 ? 167.713 157.899 175.396 1.00 14.74 308 GLU A N 1
ATOM 2284 C CA . GLU A 1 308 ? 169.085 157.695 174.946 1.00 13.04 308 GLU A CA 1
ATOM 2285 C C . GLU A 1 308 ? 170.023 157.461 176.123 1.00 13.85 308 GLU A C 1
ATOM 2286 O O . GLU A 1 308 ? 170.953 156.651 176.034 1.00 15.99 308 GLU A O 1
ATOM 2292 N N . GLU A 1 309 ? 169.791 158.152 177.242 1.00 18.63 309 GLU A N 1
ATOM 2293 C CA . GLU A 1 309 ? 170.603 157.908 178.428 1.00 13.13 309 GLU A CA 1
ATOM 2294 C C . GLU A 1 309 ? 170.365 156.509 178.982 1.00 9.72 309 GLU A C 1
ATOM 2295 O O . GLU A 1 309 ? 171.299 155.862 179.461 1.00 10.52 309 GLU A O 1
ATOM 2301 N N . HIS A 1 310 ? 169.123 156.023 178.926 1.00 12.46 310 HIS A N 1
ATOM 2302 C CA . HIS A 1 310 ? 168.857 154.655 179.360 1.00 9.41 310 HIS A CA 1
ATOM 2303 C C . HIS A 1 310 ? 169.534 153.645 178.442 1.00 14.19 310 HIS A C 1
ATOM 2304 O O . HIS A 1 310 ? 170.068 152.632 178.910 1.00 18.76 310 HIS A O 1
ATOM 2311 N N . GLU A 1 311 ? 169.523 153.906 177.131 1.00 17.31 311 GLU A N 1
ATOM 2312 C CA . GLU A 1 311 ? 170.243 153.048 176.193 1.00 12.98 311 GLU A CA 1
ATOM 2313 C C . GLU A 1 311 ? 171.730 153.016 176.518 1.00 14.79 311 GLU A C 1
ATOM 2314 O O . GLU A 1 311 ? 172.351 151.945 176.549 1.00 13.90 311 GLU A O 1
ATOM 2320 N N . GLN A 1 312 ? 172.314 154.188 176.768 1.00 18.62 312 GLN A N 1
ATOM 2321 C CA . GLN A 1 312 ? 173.732 154.258 177.090 1.00 15.51 312 GLN A CA 1
ATOM 2322 C C . GLN A 1 312 ? 174.033 153.539 178.398 1.00 18.88 312 GLN A C 1
ATOM 2323 O O . GLN A 1 312 ? 175.054 152.854 178.514 1.00 22.45 312 GLN A O 1
ATOM 2329 N N . ALA A 1 313 ? 173.158 153.684 179.395 1.00 17.62 313 ALA A N 1
ATOM 2330 C CA . ALA A 1 313 ? 173.363 153.008 180.671 1.00 18.11 313 ALA A CA 1
ATOM 2331 C C . ALA A 1 313 ? 173.287 151.496 180.514 1.00 15.80 313 ALA A C 1
ATOM 2332 O O . ALA A 1 313 ? 174.051 150.761 181.150 1.00 18.13 313 ALA A O 1
ATOM 2334 N N . LEU A 1 314 ? 172.363 151.014 179.681 1.00 18.74 314 LEU A N 1
ATOM 2335 C CA . LEU A 1 314 ? 172.309 149.587 179.388 1.00 17.32 314 LEU A CA 1
ATOM 2336 C C . LEU A 1 314 ? 173.583 149.125 178.692 1.00 22.24 314 LEU A C 1
ATOM 2337 O O . LEU A 1 314 ? 174.075 148.020 178.950 1.00 25.10 314 LEU A O 1
ATOM 2342 N N . PHE A 1 315 ? 174.125 149.954 177.797 1.00 24.34 315 PHE A N 1
ATOM 2343 C CA . PHE A 1 315 ? 175.344 149.575 177.086 1.00 22.16 315 PHE A CA 1
ATOM 2344 C C . PHE A 1 315 ? 176.555 149.541 178.016 1.00 24.57 315 PHE A C 1
ATOM 2345 O O . PHE A 1 315 ? 177.370 148.615 177.943 1.00 29.57 315 PHE A O 1
ATOM 2353 N N . ASP A 1 316 ? 176.695 150.543 178.890 1.00 21.52 316 ASP A N 1
ATOM 2354 C CA . ASP A 1 316 ? 177.833 150.576 179.807 1.00 20.95 316 ASP A CA 1
ATOM 2355 C C . ASP A 1 316 ? 177.809 149.396 180.769 1.00 24.15 316 ASP A C 1
ATOM 2356 O O . ASP A 1 316 ? 178.857 148.817 181.077 1.00 29.85 316 ASP A O 1
ATOM 2361 N N . ALA A 1 317 ? 176.629 149.031 181.261 1.00 23.67 317 ALA A N 1
ATOM 2362 C CA . ALA A 1 317 ? 176.514 147.931 182.208 1.00 21.27 317 ALA A CA 1
ATOM 2363 C C . ALA A 1 317 ? 176.541 146.566 181.538 1.00 22.44 317 ALA A C 1
ATOM 2364 O O . ALA A 1 317 ? 176.299 145.565 182.216 1.00 29.75 317 ALA A O 1
ATOM 2366 N N . ARG A 1 318 ? 176.831 146.509 180.236 1.00 22.53 318 ARG A N 1
ATOM 2367 C CA . ARG A 1 318 ? 176.872 145.264 179.471 1.00 25.66 318 ARG A CA 1
ATOM 2368 C C . ARG A 1 318 ? 175.595 144.452 179.644 1.00 25.56 318 ARG A C 1
ATOM 2369 O O . ARG A 1 318 ? 175.636 143.227 179.708 1.00 26.00 318 ARG A O 1
ATOM 2377 N N . ILE A 1 319 ? 174.451 145.132 179.688 1.00 21.00 319 ILE A N 1
ATOM 2378 C CA . ILE A 1 319 ? 173.155 144.466 179.831 1.00 17.89 319 ILE A CA 1
ATOM 2379 C C . ILE A 1 319 ? 172.599 144.304 178.420 1.00 22.93 319 ILE A C 1
ATOM 2380 O O . ILE A 1 319 ? 171.978 145.208 177.860 1.00 23.32 319 ILE A O 1
ATOM 2385 N N . PHE A 1 320 ? 172.839 143.135 177.834 1.00 27.52 320 PHE A N 1
ATOM 2386 C CA . PHE A 1 320 ? 172.339 142.797 176.509 1.00 25.90 320 PHE A CA 1
ATOM 2387 C C . PHE A 1 320 ? 171.351 141.648 176.626 1.00 19.91 320 PHE A C 1
ATOM 2388 O O . PHE A 1 320 ? 171.652 140.626 177.251 1.00 19.08 320 PHE A O 1
ATOM 2396 N N . PHE A 1 321 ? 170.175 141.817 176.027 1.00 17.14 321 PHE A N 1
ATOM 2397 C CA . PHE A 1 321 ? 169.142 140.783 176.042 1.00 18.93 321 PHE A CA 1
ATOM 2398 C C . PHE A 1 321 ? 169.343 139.913 174.809 1.00 22.85 321 PHE A C 1
ATOM 2399 O O . PHE A 1 321 ? 168.877 140.223 173.713 1.00 24.47 321 PHE A O 1
ATOM 2407 N N . HIS A 1 322 ? 170.055 138.806 175.000 1.00 26.73 322 HIS A N 1
ATOM 2408 C CA . HIS A 1 322 ? 170.450 137.952 173.891 1.00 24.36 322 HIS A CA 1
ATOM 2409 C C . HIS A 1 322 ? 169.266 137.149 173.368 1.00 26.56 322 HIS A C 1
ATOM 2410 O O . HIS A 1 322 ? 168.423 136.684 174.138 1.00 30.56 322 HIS A O 1
ATOM 2417 N N . HIS A 1 323 ? 169.206 136.986 172.049 1.00 34.59 323 HIS A N 1
ATOM 2418 C CA . HIS A 1 323 ? 168.399 135.920 171.475 1.00 33.38 323 HIS A CA 1
ATOM 2419 C C . HIS A 1 323 ? 169.117 134.586 171.629 1.00 34.81 323 HIS A C 1
ATOM 2420 O O . HIS A 1 323 ? 170.346 134.504 171.557 1.00 36.47 323 HIS A O 1
ATOM 2427 N N . PHE A 1 324 ? 168.333 133.535 171.835 1.00 41.57 324 PHE A N 1
ATOM 2428 C CA . PHE A 1 324 ? 168.860 132.213 172.125 1.00 44.09 324 PHE A CA 1
ATOM 2429 C C . PHE A 1 324 ? 168.290 131.196 171.145 1.00 44.31 324 PHE A C 1
ATOM 2430 O O . PHE A 1 324 ? 167.194 131.366 170.605 1.00 42.99 324 PHE A O 1
ATOM 2438 N N . ARG A 1 325 ? 169.058 130.129 170.925 1.00 52.39 325 ARG A N 1
ATOM 2439 C CA . ARG A 1 325 ? 168.665 129.039 170.045 1.00 54.40 325 ARG A CA 1
ATOM 2440 C C . ARG A 1 325 ? 169.191 127.726 170.608 1.00 57.00 325 ARG A C 1
ATOM 2441 O O . ARG A 1 325 ? 170.252 127.682 171.236 1.00 57.42 325 ARG A O 1
ATOM 2449 N N . LEU A 1 326 ? 168.435 126.655 170.377 1.00 63.84 326 LEU A N 1
ATOM 2450 C CA . LEU A 1 326 ? 168.753 125.326 170.884 1.00 64.10 326 LEU A CA 1
ATOM 2451 C C . LEU A 1 326 ? 168.968 124.391 169.702 1.00 66.41 326 LEU A C 1
ATOM 2452 O O . LEU A 1 326 ? 168.113 124.304 168.814 1.00 66.36 326 LEU A O 1
ATOM 2457 N N . ILE A 1 327 ? 170.100 123.700 169.689 1.00 71.50 327 ILE A N 1
ATOM 2458 C CA . ILE A 1 327 ? 170.492 122.841 168.580 1.00 71.61 327 ILE A CA 1
ATOM 2459 C C . ILE A 1 327 ? 170.933 121.494 169.139 1.00 72.77 327 ILE A C 1
ATOM 2460 O O . ILE A 1 327 ? 171.996 121.380 169.750 1.00 73.52 327 ILE A O 1
ATOM 2465 N N . PRO A 1 328 ? 170.129 120.446 168.962 1.00 81.73 328 PRO A N 1
ATOM 2466 C CA . PRO A 1 328 ? 170.634 119.091 169.205 1.00 81.70 328 PRO A CA 1
ATOM 2467 C C . PRO A 1 328 ? 171.682 118.705 168.172 1.00 83.10 328 PRO A C 1
ATOM 2468 O O . PRO A 1 328 ? 171.673 119.182 167.035 1.00 81.65 328 PRO A O 1
ATOM 2472 N N . GLN A 1 329 ? 172.595 117.828 168.581 1.00 89.24 329 GLN A N 1
ATOM 2473 C CA . GLN A 1 329 ? 173.641 117.294 167.710 1.00 89.45 329 GLN A CA 1
ATOM 2474 C C . GLN A 1 329 ? 173.346 115.812 167.513 1.00 88.28 329 GLN A C 1
ATOM 2475 O O . GLN A 1 329 ? 173.766 114.975 168.318 1.00 86.83 329 GLN A O 1
ATOM 2481 N N . LEU A 1 330 ? 172.626 115.496 166.438 1.00 98.52 330 LEU A N 1
ATOM 2482 C CA . LEU A 1 330 ? 172.121 114.148 166.216 1.00 100.53 330 LEU A CA 1
ATOM 2483 C C . LEU A 1 330 ? 173.254 113.127 166.194 1.00 100.93 330 LEU A C 1
ATOM 2484 O O . LEU A 1 330 ? 174.326 113.360 165.631 1.00 99.67 330 LEU A O 1
ATOM 2489 N N . ASN A 1 331 ? 173.002 111.985 166.828 1.00 103.52 331 ASN A N 1
ATOM 2490 C CA . ASN A 1 331 ? 173.970 110.904 166.937 1.00 102.93 331 ASN A CA 1
ATOM 2491 C C . ASN A 1 331 ? 173.792 110.004 165.710 1.00 103.39 331 ASN A C 1
ATOM 2492 O O . ASN A 1 331 ? 173.067 110.345 164.772 1.00 102.42 331 ASN A O 1
ATOM 2497 N N . THR A 1 332 ? 174.463 108.850 165.692 1.00 104.18 332 THR A N 1
ATOM 2498 C CA . THR A 1 332 ? 174.406 107.970 164.529 1.00 103.33 332 THR A CA 1
ATOM 2499 C C . THR A 1 332 ? 172.994 107.454 164.281 1.00 103.57 332 THR A C 1
ATOM 2500 O O . THR A 1 332 ? 172.542 107.383 163.133 1.00 102.10 332 THR A O 1
ATOM 2504 N N . GLU A 1 333 ? 172.285 107.083 165.343 1.00 106.05 333 GLU A N 1
ATOM 2505 C CA . GLU A 1 333 ? 170.929 106.563 165.241 1.00 105.44 333 GLU A CA 1
ATOM 2506 C C . GLU A 1 333 ? 169.893 107.610 165.666 1.00 105.34 333 GLU A C 1
ATOM 2507 O O . GLU A 1 333 ? 168.755 107.269 166.020 1.00 105.16 333 GLU A O 1
ATOM 2513 N N . ASN A 1 334 ? 170.280 108.890 165.629 1.00 103.31 334 ASN A N 1
ATOM 2514 C CA . ASN A 1 334 ? 169.426 110.025 165.969 1.00 104.19 334 ASN A CA 1
ATOM 2515 C C . ASN A 1 334 ? 169.119 110.057 167.462 1.00 103.68 334 ASN A C 1
ATOM 2516 O O . ASN A 1 334 ? 168.291 110.856 167.913 1.00 103.35 334 ASN A O 1
ATOM 2521 N N . LYS A 1 335 ? 169.783 109.200 168.234 1.00 100.45 335 LYS A N 1
ATOM 2522 C CA . LYS A 1 335 ? 169.665 109.246 169.683 1.00 100.49 335 LYS A CA 1
ATOM 2523 C C . LYS A 1 335 ? 170.282 110.538 170.214 1.00 101.26 335 LYS A C 1
ATOM 2524 O O . LYS A 1 335 ? 171.256 111.060 169.670 1.00 100.40 335 LYS A O 1
ATOM 2530 N N . ILE A 1 336 ? 169.694 111.069 171.284 1.00 97.21 336 ILE A N 1
ATOM 2531 C CA . ILE A 1 336 ? 170.076 112.385 171.787 1.00 96.25 336 ILE A CA 1
ATOM 2532 C C . ILE A 1 336 ? 170.260 112.328 173.295 1.00 98.03 336 ILE A C 1
ATOM 2533 O O . ILE A 1 336 ? 169.301 112.065 174.030 1.00 98.38 336 ILE A O 1
ATOM 2538 N N . THR A 1 337 ? 171.493 112.559 173.761 1.00 96.02 337 THR A N 1
ATOM 2539 C CA . THR A 1 337 ? 171.718 113.176 175.068 1.00 95.84 337 THR A CA 1
ATOM 2540 C C . THR A 1 337 ? 172.774 114.276 174.891 1.00 95.17 337 THR A C 1
ATOM 2541 O O . THR A 1 337 ? 173.882 114.206 175.426 1.00 95.49 337 THR A O 1
ATOM 2545 N N . GLU A 1 338 ? 172.371 115.367 174.235 1.00 90.47 338 GLU A N 1
ATOM 2546 C CA . GLU A 1 338 ? 173.240 116.492 173.897 1.00 89.46 338 GLU A CA 1
ATOM 2547 C C . GLU A 1 338 ? 172.378 117.656 173.434 1.00 90.02 338 GLU A C 1
ATOM 2548 O O . GLU A 1 338 ? 171.519 117.476 172.568 1.00 90.67 338 GLU A O 1
ATOM 2554 N N . VAL A 1 339 ? 172.641 118.843 173.980 1.00 78.51 339 VAL A N 1
ATOM 2555 C CA . VAL A 1 339 ? 172.028 120.094 173.525 1.00 77.15 339 VAL A CA 1
ATOM 2556 C C . VAL A 1 339 ? 173.036 121.214 173.754 1.00 76.42 339 VAL A C 1
ATOM 2557 O O . VAL A 1 339 ? 173.813 121.177 174.712 1.00 78.18 339 VAL A O 1
ATOM 2561 N N . THR A 1 340 ? 173.037 122.200 172.859 1.00 69.71 340 THR A N 1
ATOM 2562 C CA . THR A 1 340 ? 173.808 123.420 173.039 1.00 68.90 340 THR A CA 1
ATOM 2563 C C . THR A 1 340 ? 172.862 124.609 173.137 1.00 69.76 340 THR A C 1
ATOM 2564 O O . THR A 1 340 ? 171.685 124.524 172.776 1.00 71.22 340 THR A O 1
ATOM 2568 N N . LEU A 1 341 ? 173.388 125.726 173.636 1.00 60.13 341 LEU A N 1
ATOM 2569 C CA . LEU A 1 341 ? 172.637 126.972 173.715 1.00 58.54 341 LEU A CA 1
ATOM 2570 C C . LEU A 1 341 ? 173.506 128.099 173.177 1.00 58.33 341 LEU A C 1
ATOM 2571 O O . LEU A 1 341 ? 174.598 128.345 173.699 1.00 61.01 341 LEU A O 1
ATOM 2576 N N . ILE A 1 342 ? 173.022 128.778 172.141 1.00 50.89 342 ILE A N 1
ATOM 2577 C CA . ILE A 1 342 ? 173.740 129.867 171.488 1.00 52.31 342 ILE A CA 1
ATOM 2578 C C . ILE A 1 342 ? 173.013 131.167 171.795 1.00 52.52 342 ILE A C 1
ATOM 2579 O O . ILE A 1 342 ? 171.803 131.274 171.567 1.00 53.29 342 ILE A O 1
ATOM 2584 N N . LEU A 1 343 ? 173.745 132.154 172.306 1.00 44.44 343 LEU A N 1
ATOM 2585 C CA . LEU A 1 343 ? 173.189 133.468 172.616 1.00 42.70 343 LEU A CA 1
ATOM 2586 C C . LEU A 1 343 ? 173.801 134.496 171.673 1.00 43.05 343 LEU A C 1
ATOM 2587 O O . LEU A 1 343 ? 174.926 134.955 171.896 1.00 50.05 343 LEU A O 1
ATOM 2592 N N . GLU A 1 344 ? 173.063 134.866 170.629 1.00 39.07 344 GLU A N 1
ATOM 2593 C CA . GLU A 1 344 ? 173.496 135.947 169.753 1.00 40.84 344 GLU A CA 1
ATOM 2594 C C . GLU A 1 344 ? 173.004 137.279 170.309 1.00 42.45 344 GLU A C 1
ATOM 2595 O O . GLU A 1 344 ? 171.796 137.440 170.529 1.00 41.79 344 GLU A O 1
ATOM 2601 N N . PRO A 1 345 ? 173.894 138.223 170.602 1.00 47.06 345 PRO A N 1
ATOM 2602 C CA . PRO A 1 345 ? 173.483 139.430 171.327 1.00 46.19 345 PRO A CA 1
ATOM 2603 C C . PRO A 1 345 ? 172.707 140.409 170.462 1.00 42.90 345 PRO A C 1
ATOM 2604 O O . PRO A 1 345 ? 172.801 140.406 169.233 1.00 43.03 345 PRO A O 1
ATOM 2608 N N . VAL A 1 346 ? 171.933 141.257 171.133 1.00 38.74 346 VAL A N 1
ATOM 2609 C CA . VAL A 1 346 ? 171.353 142.451 170.520 1.00 46.91 346 VAL A CA 1
ATOM 2610 C C . VAL A 1 346 ? 172.222 143.610 170.995 1.00 48.94 346 VAL A C 1
ATOM 2611 O O . VAL A 1 346 ? 172.141 144.054 172.143 1.00 48.20 346 VAL A O 1
ATOM 2615 N N . SER A 1 347 ? 173.073 144.095 170.105 1.00 47.00 347 SER A N 1
ATOM 2616 C CA . SER A 1 347 ? 174.066 145.114 170.440 1.00 46.34 347 SER A CA 1
ATOM 2617 C C . SER A 1 347 ? 174.177 146.129 169.290 1.00 47.72 347 SER A C 1
ATOM 2618 O O . SER A 1 347 ? 173.798 145.828 168.174 1.00 49.42 347 SER A O 1
ATOM 2621 N N . PRO A 1 348 ? 174.751 147.302 169.557 1.00 51.31 348 PRO A N 1
ATOM 2622 C CA . PRO A 1 348 ? 174.897 148.254 168.443 1.00 47.14 348 PRO A CA 1
ATOM 2623 C C . PRO A 1 348 ? 176.075 147.837 167.558 1.00 47.60 348 PRO A C 1
ATOM 2624 O O . PRO A 1 348 ? 176.125 148.188 166.369 1.00 47.87 348 PRO A O 1
ATOM 2628 N N . VAL A 1 349 ? 177.038 147.107 168.108 1.00 52.06 349 VAL A N 1
ATOM 2629 C CA . VAL A 1 349 ? 178.198 146.602 167.380 1.00 54.74 349 VAL A CA 1
ATOM 2630 C C . VAL A 1 349 ? 178.183 145.084 167.460 1.00 54.50 349 VAL A C 1
ATOM 2631 O O . VAL A 1 349 ? 177.849 144.532 168.512 1.00 53.76 349 VAL A O 1
ATOM 2635 N N . PRO A 1 350 ? 178.459 144.372 166.368 1.00 49.23 350 PRO A N 1
ATOM 2636 C CA . PRO A 1 350 ? 178.563 142.913 166.437 1.00 50.00 350 PRO A CA 1
ATOM 2637 C C . PRO A 1 350 ? 179.585 142.466 167.469 1.00 52.73 350 PRO A C 1
ATOM 2638 O O . PRO A 1 350 ? 180.669 143.040 167.587 1.00 52.50 350 PRO A O 1
ATOM 2642 N N . GLN A 1 351 ? 179.225 141.429 168.217 1.00 59.49 351 GLN A N 1
ATOM 2643 C CA . GLN A 1 351 ? 180.086 140.854 169.236 1.00 59.58 351 GLN A CA 1
ATOM 2644 C C . GLN A 1 351 ? 180.052 139.338 169.125 1.00 60.91 351 GLN A C 1
ATOM 2645 O O . GLN A 1 351 ? 179.064 138.771 168.643 1.00 58.00 351 GLN A O 1
ATOM 2651 N N . PRO A 1 352 ? 181.119 138.659 169.549 1.00 69.49 352 PRO A N 1
ATOM 2652 C CA . PRO A 1 352 ? 181.096 137.192 169.561 1.00 68.26 352 PRO A CA 1
ATOM 2653 C C . PRO A 1 352 ? 179.998 136.662 170.472 1.00 68.27 352 PRO A C 1
ATOM 2654 O O . PRO A 1 352 ? 179.691 137.245 171.515 1.00 66.94 352 PRO A O 1
ATOM 2658 N N . GLU A 1 353 ? 179.405 135.547 170.062 1.00 65.07 353 GLU A N 1
ATOM 2659 C CA . GLU A 1 353 ? 178.286 134.956 170.776 1.00 64.07 353 GLU A CA 1
ATOM 2660 C C . GLU A 1 353 ? 178.771 134.155 171.985 1.00 63.77 353 GLU A C 1
ATOM 2661 O O . GLU A 1 353 ? 179.953 133.823 172.115 1.00 62.03 353 GLU A O 1
ATOM 2667 N N . ILE A 1 354 ? 177.834 133.854 172.881 1.00 60.55 354 ILE A N 1
ATOM 2668 C CA . ILE A 1 354 ? 178.107 133.098 174.099 1.00 58.86 354 ILE A CA 1
ATOM 2669 C C . ILE A 1 354 ? 177.474 131.721 173.961 1.00 57.67 354 ILE A C 1
ATOM 2670 O O . ILE A 1 354 ? 176.286 131.605 173.638 1.00 57.61 354 ILE A O 1
ATOM 2675 N N . THR A 1 355 ? 178.262 130.679 174.213 1.00 62.53 355 THR A N 1
ATOM 2676 C CA . THR A 1 355 ? 177.846 129.302 173.995 1.00 63.69 355 THR A CA 1
ATOM 2677 C C . THR A 1 355 ? 177.734 128.557 175.317 1.00 63.26 355 THR A C 1
ATOM 2678 O O . THR A 1 355 ? 178.619 128.650 176.173 1.00 63.33 355 THR A O 1
ATOM 2682 N N . PHE A 1 356 ? 176.639 127.821 175.471 1.00 63.76 356 PHE A N 1
ATOM 2683 C CA . PHE A 1 356 ? 176.462 126.857 176.543 1.00 64.11 356 PHE A CA 1
ATOM 2684 C C . PHE A 1 356 ? 176.344 125.457 175.961 1.00 66.98 356 PHE A C 1
ATOM 2685 O O . PHE A 1 356 ? 175.973 125.268 174.800 1.00 69.63 356 PHE A O 1
ATOM 2693 N N . VAL A 1 357 ? 176.668 124.471 176.788 1.00 71.85 357 VAL A N 1
ATOM 2694 C CA . VAL A 1 357 ? 176.543 123.068 176.423 1.00 71.67 357 VAL A CA 1
ATOM 2695 C C . VAL A 1 357 ? 175.625 122.414 177.442 1.00 71.21 357 VAL A C 1
ATOM 2696 O O . VAL A 1 357 ? 175.975 122.320 178.624 1.00 72.03 357 VAL A O 1
ATOM 2700 N N . PHE A 1 358 ? 174.452 121.971 176.995 1.00 71.80 358 PHE A N 1
ATOM 2701 C CA . PHE A 1 358 ? 173.517 121.251 177.859 1.00 71.00 358 PHE A CA 1
ATOM 2702 C C . PHE A 1 358 ? 173.729 119.759 177.623 1.00 73.81 358 PHE A C 1
ATOM 2703 O O . PHE A 1 358 ? 173.058 119.131 176.802 1.00 74.40 358 PHE A O 1
ATOM 2711 N N . SER A 1 359 ? 174.685 119.199 178.364 1.00 80.69 359 SER A N 1
ATOM 2712 C CA . SER A 1 359 ? 175.066 117.798 178.260 1.00 81.55 359 SER A CA 1
ATOM 2713 C C . SER A 1 359 ? 174.132 116.858 179.012 1.00 82.30 359 SER A C 1
ATOM 2714 O O . SER A 1 359 ? 174.191 115.645 178.782 1.00 81.05 359 SER A O 1
ATOM 2717 N N . ALA A 1 360 ? 173.281 117.375 179.895 1.00 81.60 360 ALA A N 1
ATOM 2718 C CA . ALA A 1 360 ? 172.375 116.559 180.688 1.00 80.20 360 ALA A CA 1
ATOM 2719 C C . ALA A 1 360 ? 170.962 117.118 180.617 1.00 81.51 360 ALA A C 1
ATOM 2720 O O . ALA A 1 360 ? 170.773 118.318 180.402 1.00 82.52 360 ALA A O 1
ATOM 2722 N N . PRO A 1 361 ? 169.947 116.263 180.769 1.00 79.09 361 PRO A N 1
ATOM 2723 C CA . PRO A 1 361 ? 168.558 116.745 180.667 1.00 77.93 361 PRO A CA 1
ATOM 2724 C C . PRO A 1 361 ? 168.126 117.682 181.786 1.00 77.92 361 PRO A C 1
ATOM 2725 O O . PRO A 1 361 ? 167.252 118.522 181.550 1.00 78.16 361 PRO A O 1
ATOM 2729 N N . TRP A 1 362 ? 168.689 117.561 182.994 1.00 80.19 362 TRP A N 1
ATOM 2730 C CA . TRP A 1 362 ? 168.212 118.361 184.123 1.00 78.73 362 TRP A CA 1
ATOM 2731 C C . TRP A 1 362 ? 168.550 119.838 183.956 1.00 78.22 362 TRP A C 1
ATOM 2732 O O . TRP A 1 362 ? 167.754 120.712 184.319 1.00 77.16 362 TRP A O 1
ATOM 2743 N N . GLU A 1 363 ? 169.734 120.136 183.429 1.00 74.71 363 GLU A N 1
ATOM 2744 C CA . GLU A 1 363 ? 170.124 121.525 183.199 1.00 76.29 363 GLU A CA 1
ATOM 2745 C C . GLU A 1 363 ? 169.290 122.171 182.092 1.00 74.41 363 GLU A C 1
ATOM 2746 O O . GLU A 1 363 ? 168.884 123.340 182.203 1.00 75.59 363 GLU A O 1
ATOM 2752 N N . LEU A 1 364 ? 168.972 121.412 181.041 1.00 65.75 364 LEU A N 1
ATOM 2753 C CA . LEU A 1 364 ? 168.006 121.895 180.059 1.00 65.54 364 LEU A CA 1
ATOM 2754 C C . LEU A 1 364 ? 166.636 122.098 180.691 1.00 63.94 364 LEU A C 1
ATOM 2755 O O . LEU A 1 364 ? 165.946 123.066 180.375 1.00 64.09 364 LEU A O 1
ATOM 2760 N N . ASP A 1 365 ? 166.224 121.193 181.583 1.00 63.88 365 ASP A N 1
ATOM 2761 C CA . ASP A 1 365 ? 164.950 121.353 182.278 1.00 65.19 365 ASP A CA 1
ATOM 2762 C C . ASP A 1 365 ? 164.926 122.638 183.093 1.00 65.56 365 ASP A C 1
ATOM 2763 O O . ASP A 1 365 ? 163.907 123.331 183.141 1.00 64.66 365 ASP A O 1
ATOM 2768 N N . LYS A 1 366 ? 166.039 122.961 183.751 1.00 60.21 366 LYS A N 1
ATOM 2769 C CA . LYS A 1 366 ? 166.120 124.203 184.514 1.00 57.09 366 LYS A CA 1
ATOM 2770 C C . LYS A 1 366 ? 166.010 125.418 183.599 1.00 55.67 366 LYS A C 1
ATOM 2771 O O . LYS A 1 366 ? 165.351 126.410 183.941 1.00 57.53 366 LYS A O 1
ATOM 2777 N N . PHE A 1 367 ? 166.651 125.361 182.428 1.00 51.26 367 PHE A N 1
ATOM 2778 C CA . PHE A 1 367 ? 166.518 126.461 181.472 1.00 48.47 367 PHE A CA 1
ATOM 2779 C C . PHE A 1 367 ? 165.075 126.607 180.988 1.00 50.72 367 PHE A C 1
ATOM 2780 O O . PHE A 1 367 ? 164.561 127.728 180.866 1.00 55.73 367 PHE A O 1
ATOM 2788 N N . ILE A 1 368 ? 164.406 125.485 180.711 1.00 54.72 368 ILE A N 1
ATOM 2789 C CA . ILE A 1 368 ? 163.000 125.532 180.309 1.00 52.91 368 ILE A CA 1
ATOM 2790 C C . ILE A 1 368 ? 162.133 126.067 181.442 1.00 51.51 368 ILE A C 1
ATOM 2791 O O . ILE A 1 368 ? 161.138 126.756 181.202 1.00 52.92 368 ILE A O 1
ATOM 2796 N N . GLN A 1 369 ? 162.485 125.757 182.690 1.00 48.81 369 GLN A N 1
ATOM 2797 C CA . GLN A 1 369 ? 161.741 126.307 183.821 1.00 50.66 369 GLN A CA 1
ATOM 2798 C C . GLN A 1 369 ? 161.905 127.821 183.913 1.00 51.15 369 GLN A C 1
ATOM 2799 O O . GLN A 1 369 ? 160.940 128.539 184.204 1.00 52.96 369 GLN A O 1
ATOM 2805 N N . GLN A 1 370 ? 163.120 128.322 183.682 1.00 46.83 370 GLN A N 1
ATOM 2806 C CA . GLN A 1 370 ? 163.325 129.770 183.647 1.00 46.74 370 GLN A CA 1
ATOM 2807 C C . GLN A 1 370 ? 162.495 130.409 182.539 1.00 45.02 370 GLN A C 1
ATOM 2808 O O . GLN A 1 370 ? 161.822 131.432 182.749 1.00 43.43 370 GLN A O 1
ATOM 2814 N N . LEU A 1 371 ? 162.524 129.803 181.350 1.00 39.64 371 LEU A N 1
ATOM 2815 C CA . LEU A 1 371 ? 161.714 130.302 180.252 1.00 37.89 371 LEU A CA 1
ATOM 2816 C C . LEU A 1 371 ? 160.241 130.302 180.643 1.00 39.20 371 LEU A C 1
ATOM 2817 O O . LEU A 1 371 ? 159.490 131.205 180.261 1.00 38.83 371 LEU A O 1
ATOM 2822 N N . GLY A 1 372 ? 159.808 129.260 181.372 1.00 38.25 372 GLY A N 1
ATOM 2823 C CA . GLY A 1 372 ? 158.417 129.139 181.818 1.00 37.65 372 GLY A CA 1
ATOM 2824 C C . GLY A 1 372 ? 157.976 130.209 182.714 1.00 37.56 372 GLY A C 1
ATOM 2825 O O . GLY A 1 372 ? 156.860 130.727 182.593 1.00 38.72 372 GLY A O 1
ATOM 2826 N N . ILE A 1 373 ? 158.825 130.495 183.659 1.00 37.88 373 ILE A N 1
ATOM 2827 C CA . ILE A 1 373 ? 158.562 131.572 184.569 1.00 35.83 373 ILE A CA 1
ATOM 2828 C C . ILE A 1 373 ? 158.422 132.875 183.797 1.00 30.83 373 ILE A C 1
ATOM 2829 O O . ILE A 1 373 ? 157.494 133.662 184.030 1.00 31.97 373 ILE A O 1
ATOM 2834 N N . SER A 1 374 ? 159.333 133.113 182.849 1.00 29.99 374 SER A N 1
ATOM 2835 C CA . SER A 1 374 ? 159.283 134.354 182.081 1.00 26.37 374 SER A CA 1
ATOM 2836 C C . SER A 1 374 ? 158.010 134.451 181.243 1.00 26.99 374 SER A C 1
ATOM 2837 O O . SER A 1 374 ? 157.404 135.525 181.147 1.00 29.21 374 SER A O 1
ATOM 2840 N N . VAL A 1 375 ? 157.592 133.345 180.622 1.00 34.42 375 VAL A N 1
ATOM 2841 C CA . VAL A 1 375 ? 156.390 133.367 179.790 1.00 32.50 375 VAL A CA 1
ATOM 2842 C C . VAL A 1 375 ? 155.140 133.522 180.649 1.00 33.58 375 VAL A C 1
ATOM 2843 O O . VAL A 1 375 ? 154.226 134.283 180.309 1.00 34.38 375 VAL A O 1
ATOM 2847 N N . ALA A 1 376 ? 155.074 132.800 181.772 1.00 33.13 376 ALA A N 1
ATOM 2848 C CA . ALA A 1 376 ? 153.922 132.914 182.659 1.00 28.60 376 ALA A CA 1
ATOM 2849 C C . ALA A 1 376 ? 153.800 134.316 183.235 1.00 33.26 376 ALA A C 1
ATOM 2850 O O . ALA A 1 376 ? 152.685 134.793 183.473 1.00 36.24 376 ALA A O 1
ATOM 2852 N N . ALA A 1 377 ? 154.928 134.991 183.461 1.00 28.62 377 ALA A N 1
ATOM 2853 C CA . ALA A 1 377 ? 154.881 136.384 183.884 1.00 23.08 377 ALA A CA 1
ATOM 2854 C C . ALA A 1 377 ? 154.433 137.321 182.770 1.00 27.26 377 ALA A C 1
ATOM 2855 O O . ALA A 1 377 ? 154.212 138.505 183.038 1.00 33.58 377 ALA A O 1
ATOM 2857 N N . GLN A 1 378 ? 154.306 136.824 181.536 1.00 26.32 378 GLN A N 1
ATOM 2858 C CA . GLN A 1 378 ? 153.939 137.636 180.374 1.00 24.51 378 GLN A CA 1
ATOM 2859 C C . GLN A 1 378 ? 154.934 138.768 180.142 1.00 25.99 378 GLN A C 1
ATOM 2860 O O . GLN A 1 378 ? 154.566 139.852 179.684 1.00 24.62 378 GLN A O 1
ATOM 2866 N N . MET A 1 379 ? 156.198 138.519 180.451 1.00 26.75 379 MET A N 1
ATOM 2867 C CA . MET A 1 379 ? 157.252 139.512 180.339 1.00 20.67 379 MET A CA 1
ATOM 2868 C C . MET A 1 379 ? 158.159 139.197 179.157 1.00 21.32 379 MET A C 1
ATOM 2869 O O . MET A 1 379 ? 158.384 138.020 178.851 1.00 20.15 379 MET A O 1
ATOM 2874 N N . PRO A 1 380 ? 158.711 140.213 178.478 1.00 14.29 380 PRO A N 1
ATOM 2875 C CA . PRO A 1 380 ? 159.577 139.942 177.338 1.00 8.69 380 PRO A CA 1
ATOM 2876 C C . PRO A 1 380 ? 161.049 139.821 177.696 1.00 14.47 380 PRO A C 1
ATOM 2877 O O . PRO A 1 380 ? 161.892 139.825 176.793 1.00 21.34 380 PRO A O 1
ATOM 2881 N N . ALA A 1 381 ? 161.387 139.718 178.980 1.00 13.94 381 ALA A N 1
ATOM 2882 C CA . ALA A 1 381 ? 162.767 139.621 179.429 1.00 10.20 381 ALA A CA 1
ATOM 2883 C C . ALA A 1 381 ? 162.937 138.398 180.317 1.00 12.46 381 ALA A C 1
ATOM 2884 O O . ALA A 1 381 ? 162.064 138.079 181.129 1.00 14.94 381 ALA A O 1
ATOM 2886 N N . GLY A 1 382 ? 164.065 137.716 180.151 1.00 14.20 382 GLY A N 1
ATOM 2887 C CA . GLY A 1 382 ? 164.409 136.589 180.992 1.00 8.61 382 GLY A CA 1
ATOM 2888 C C . GLY A 1 382 ? 165.865 136.641 181.396 1.00 14.15 382 GLY A C 1
ATOM 2889 O O . GLY A 1 382 ? 166.565 137.603 181.069 1.00 23.38 382 GLY A O 1
ATOM 2890 N N . SER A 1 383 ? 166.339 135.623 182.108 1.00 18.21 383 SER A N 1
ATOM 2891 C CA . SER A 1 383 ? 167.732 135.581 182.521 1.00 22.52 383 SER A CA 1
ATOM 2892 C C . SER A 1 383 ? 168.181 134.134 182.624 1.00 25.89 383 SER A C 1
ATOM 2893 O O . SER A 1 383 ? 167.379 133.236 182.891 1.00 32.45 383 SER A O 1
ATOM 2896 N N . TRP A 1 384 ? 169.477 133.920 182.409 1.00 35.58 384 TRP A N 1
ATOM 2897 C CA . TRP A 1 384 ? 170.060 132.590 182.558 1.00 38.09 384 TRP A CA 1
ATOM 2898 C C . TRP A 1 384 ? 171.557 132.754 182.783 1.00 43.26 384 TRP A C 1
ATOM 2899 O O . TRP A 1 384 ? 172.273 133.178 181.870 1.00 46.84 384 TRP A O 1
ATOM 2910 N N . GLN A 1 385 ? 172.018 132.415 183.988 1.00 42.46 385 GLN A N 1
ATOM 2911 C CA . GLN A 1 385 ? 173.440 132.423 184.334 1.00 43.35 385 GLN A CA 1
ATOM 2912 C C . GLN A 1 385 ? 174.076 133.790 184.076 1.00 42.21 385 GLN A C 1
ATOM 2913 O O . GLN A 1 385 ? 175.167 133.899 183.513 1.00 42.60 385 GLN A O 1
ATOM 2919 N N . GLY A 1 386 ? 173.379 134.842 184.497 1.00 35.51 386 GLY A N 1
ATOM 2920 C CA . GLY A 1 386 ? 173.904 136.187 184.380 1.00 34.74 386 GLY A CA 1
ATOM 2921 C C . GLY A 1 386 ? 173.751 136.829 183.023 1.00 35.31 386 GLY A C 1
ATOM 2922 O O . GLY A 1 386 ? 174.255 137.939 182.821 1.00 37.75 386 GLY A O 1
ATOM 2923 N N . TYR A 1 387 ? 173.075 136.172 182.085 1.00 34.31 387 TYR A N 1
ATOM 2924 C CA . TYR A 1 387 ? 172.835 136.711 180.753 1.00 34.92 387 TYR A CA 1
ATOM 2925 C C . TYR A 1 387 ? 171.349 136.992 180.602 1.00 33.45 387 TYR A C 1
ATOM 2926 O O . TYR A 1 387 ? 170.517 136.124 180.887 1.00 30.45 387 TYR A O 1
ATOM 2935 N N . GLU A 1 388 ? 171.020 138.202 180.166 1.00 26.37 388 GLU A N 1
ATOM 2936 C CA . GLU A 1 388 ? 169.631 138.555 179.925 1.00 19.88 388 GLU A CA 1
ATOM 2937 C C . GLU A 1 388 ? 169.145 137.921 178.630 1.00 21.98 388 GLU A C 1
ATOM 2938 O O . GLU A 1 388 ? 169.917 137.697 177.695 1.00 32.17 388 GLU A O 1
ATOM 2944 N N . LEU A 1 389 ? 167.850 137.629 178.582 1.00 11.92 389 LEU A N 1
ATOM 2945 C CA . LEU A 1 389 ? 167.231 137.005 177.423 1.00 13.49 389 LEU A CA 1
ATOM 2946 C C . LEU A 1 389 ? 166.157 137.915 176.850 1.00 13.15 389 LEU A C 1
ATOM 2947 O O . LEU A 1 389 ? 165.438 138.595 177.590 1.00 16.15 389 LEU A O 1
ATOM 2952 N N . GLU A 1 390 ? 166.059 137.919 175.526 1.00 18.01 390 GLU A N 1
ATOM 2953 C CA . GLU A 1 390 ? 165.062 138.692 174.798 1.00 15.09 390 GLU A CA 1
ATOM 2954 C C . GLU A 1 390 ? 163.964 137.728 174.364 1.00 20.28 390 GLU A C 1
ATOM 2955 O O . GLU A 1 390 ? 164.164 136.922 173.450 1.00 33.28 390 GLU A O 1
ATOM 2961 N N . LEU A 1 391 ? 162.810 137.799 175.028 1.00 15.59 391 LEU A N 1
ATOM 2962 C CA . LEU A 1 391 ? 161.731 136.844 174.806 1.00 20.98 391 LEU A CA 1
ATOM 2963 C C . LEU A 1 391 ? 160.496 137.482 174.182 1.00 23.24 391 LEU A C 1
ATOM 2964 O O . LEU A 1 391 ? 159.410 136.895 174.229 1.00 18.47 391 LEU A O 1
ATOM 2969 N N . SER A 1 392 ? 160.633 138.676 173.607 1.00 24.60 392 SER A N 1
ATOM 2970 C CA . SER A 1 392 ? 159.510 139.275 172.894 1.00 23.93 392 SER A CA 1
ATOM 2971 C C . SER A 1 392 ? 159.204 138.511 171.611 1.00 29.06 392 SER A C 1
ATOM 2972 O O . SER A 1 392 ? 158.034 138.340 171.249 1.00 28.27 392 SER A O 1
ATOM 2975 N N . GLN A 1 393 ? 160.238 138.047 170.911 1.00 25.55 393 GLN A N 1
ATOM 2976 C CA . GLN A 1 393 ? 160.053 137.214 169.729 1.00 27.09 393 GLN A CA 1
ATOM 2977 C C . GLN A 1 393 ? 159.816 135.751 170.074 1.00 34.14 393 GLN A C 1
ATOM 2978 O O . GLN A 1 393 ? 159.513 134.961 169.174 1.00 39.08 393 GLN A O 1
ATOM 2984 N N . PHE A 1 394 ? 159.949 135.374 171.343 1.00 40.34 394 PHE A N 1
ATOM 2985 C CA . PHE A 1 394 ? 159.705 134.002 171.779 1.00 40.31 394 PHE A CA 1
ATOM 2986 C C . PHE A 1 394 ? 158.201 133.766 171.800 1.00 38.13 394 PHE A C 1
ATOM 2987 O O . PHE A 1 394 ? 157.515 134.115 172.764 1.00 41.79 394 PHE A O 1
ATOM 2995 N N . THR A 1 395 ? 157.685 133.173 170.728 1.00 48.58 395 THR A N 1
ATOM 2996 C CA . THR A 1 395 ? 156.261 132.927 170.589 1.00 52.60 395 THR A CA 1
ATOM 2997 C C . THR A 1 395 ? 155.856 131.690 171.386 1.00 52.31 395 THR A C 1
ATOM 2998 O O . THR A 1 395 ? 156.687 130.985 171.964 1.00 51.65 395 THR A O 1
ATOM 3002 N N . GLU A 1 396 ? 154.549 131.426 171.423 1.00 62.34 396 GLU A N 1
ATOM 3003 C CA . GLU A 1 396 ? 154.059 130.209 172.057 1.00 63.14 396 GLU A CA 1
ATOM 3004 C C . GLU A 1 396 ? 154.489 128.968 171.284 1.00 63.27 396 GLU A C 1
ATOM 3005 O O . GLU A 1 396 ? 154.726 127.913 171.886 1.00 60.01 396 GLU A O 1
ATOM 3011 N N . GLN A 1 397 ? 154.600 129.079 169.958 1.00 65.91 397 GLN A N 1
ATOM 3012 C CA . GLN A 1 397 ? 155.030 127.945 169.147 1.00 64.84 397 GLN A CA 1
ATOM 3013 C C . GLN A 1 397 ? 156.427 127.485 169.543 1.00 66.68 397 GLN A C 1
ATOM 3014 O O . GLN A 1 397 ? 156.665 126.289 169.736 1.00 67.80 397 GLN A O 1
ATOM 3020 N N . GLN A 1 398 ? 157.365 128.425 169.677 1.00 61.21 398 GLN A N 1
ATOM 3021 C CA . GLN A 1 398 ? 158.716 128.061 170.090 1.00 58.73 398 GLN A CA 1
ATOM 3022 C C . GLN A 1 398 ? 158.739 127.535 171.519 1.00 57.38 398 GLN A C 1
ATOM 3023 O O . GLN A 1 398 ? 159.564 126.676 171.852 1.00 57.84 398 GLN A O 1
ATOM 3029 N N . TRP A 1 399 ? 157.841 128.033 172.371 1.00 56.84 399 TRP A N 1
ATOM 3030 C CA . TRP A 1 399 ? 157.706 127.490 173.719 1.00 57.01 399 TRP A CA 1
ATOM 3031 C C . TRP A 1 399 ? 157.319 126.017 173.677 1.00 60.60 399 TRP A C 1
ATOM 3032 O O . TRP A 1 399 ? 157.911 125.188 174.382 1.00 61.55 399 TRP A O 1
ATOM 3043 N N . HIS A 1 400 ? 156.334 125.668 172.845 1.00 69.17 400 HIS A N 1
ATOM 3044 C CA . HIS A 1 400 ? 155.961 124.264 172.710 1.00 69.63 400 HIS A CA 1
ATOM 3045 C C . HIS A 1 400 ? 157.062 123.446 172.052 1.00 66.64 400 HIS A C 1
ATOM 3046 O O . HIS A 1 400 ? 157.219 122.268 172.374 1.00 68.45 400 HIS A O 1
ATOM 3053 N N . ASP A 1 401 ? 157.829 124.037 171.133 1.00 67.74 401 ASP A N 1
ATOM 3054 C CA . ASP A 1 401 ? 158.968 123.314 170.571 1.00 68.73 401 ASP A CA 1
ATOM 3055 C C . ASP A 1 401 ? 159.993 122.984 171.649 1.00 69.37 401 ASP A C 1
ATOM 3056 O O . ASP A 1 401 ? 160.517 121.866 171.694 1.00 70.34 401 ASP A O 1
ATOM 3061 N N . CYS A 1 402 ? 160.286 123.941 172.534 1.00 69.35 402 CYS A N 1
ATOM 3062 C CA . CYS A 1 402 ? 161.220 123.676 173.626 1.00 67.46 402 CYS A CA 1
ATOM 3063 C C . CYS A 1 402 ? 160.683 122.603 174.568 1.00 66.92 402 CYS A C 1
ATOM 3064 O O . CYS A 1 402 ? 161.415 121.685 174.964 1.00 67.54 402 CYS A O 1
ATOM 3067 N N . GLN A 1 403 ? 159.401 122.698 174.934 1.00 67.71 403 GLN A N 1
ATOM 3068 C CA . GLN A 1 403 ? 158.823 121.696 175.826 1.00 69.07 403 GLN A CA 1
ATOM 3069 C C . GLN A 1 403 ? 158.817 120.313 175.182 1.00 70.73 403 GLN A C 1
ATOM 3070 O O . GLN A 1 403 ? 159.127 119.315 175.843 1.00 70.48 403 GLN A O 1
ATOM 3076 N N . ALA A 1 404 ? 158.473 120.234 173.895 1.00 76.40 404 ALA A N 1
ATOM 3077 C CA . ALA A 1 404 ? 158.464 118.953 173.199 1.00 75.42 404 ALA A CA 1
ATOM 3078 C C . ALA A 1 404 ? 159.871 118.389 173.066 1.00 75.58 404 ALA A C 1
ATOM 3079 O O . ALA A 1 404 ? 160.064 117.172 173.141 1.00 78.99 404 ALA A O 1
ATOM 3081 N N . LEU A 1 405 ? 160.864 119.256 172.861 1.00 75.95 405 LEU A N 1
ATOM 3082 C CA . LEU A 1 405 ? 162.250 118.802 172.848 1.00 76.10 405 LEU A CA 1
ATOM 3083 C C . LEU A 1 405 ? 162.621 118.202 174.197 1.00 75.22 405 LEU A C 1
ATOM 3084 O O . LEU A 1 405 ? 163.271 117.152 174.268 1.00 76.83 405 LEU A O 1
ATOM 3089 N N . LEU A 1 406 ? 162.192 118.851 175.282 1.00 74.72 406 LEU A N 1
ATOM 3090 C CA . LEU A 1 406 ? 162.427 118.308 176.617 1.00 75.97 406 LEU A CA 1
ATOM 3091 C C . LEU A 1 406 ? 161.797 116.927 176.775 1.00 77.12 406 LEU A C 1
ATOM 3092 O O . LEU A 1 406 ? 162.458 115.976 177.212 1.00 78.73 406 LEU A O 1
ATOM 3097 N N . THR A 1 407 ? 160.511 116.801 176.429 1.00 82.04 407 THR A N 1
ATOM 3098 C CA . THR A 1 407 ? 159.824 115.522 176.608 1.00 82.84 407 THR A CA 1
ATOM 3099 C C . THR A 1 407 ? 160.440 114.429 175.744 1.00 83.13 407 THR A C 1
ATOM 3100 O O . THR A 1 407 ? 160.575 113.283 176.187 1.00 82.38 407 THR A O 1
ATOM 3104 N N . ARG A 1 408 ? 160.804 114.756 174.503 1.00 85.29 408 ARG A N 1
ATOM 3105 C CA . ARG A 1 408 ? 161.405 113.761 173.622 1.00 84.36 408 ARG A CA 1
ATOM 3106 C C . ARG A 1 408 ? 162.777 113.330 174.135 1.00 83.62 408 ARG A C 1
ATOM 3107 O O . ARG A 1 408 ? 163.102 112.134 174.129 1.00 85.96 408 ARG A O 1
ATOM 3115 N N . TRP A 1 409 ? 163.585 114.280 174.615 1.00 82.44 409 TRP A N 1
ATOM 3116 C CA . TRP A 1 409 ? 164.858 113.913 175.228 1.00 84.35 409 TRP A CA 1
ATOM 3117 C C . TRP A 1 409 ? 164.642 112.978 176.411 1.00 85.21 409 TRP A C 1
ATOM 3118 O O . TRP A 1 409 ? 165.299 111.933 176.514 1.00 86.60 409 TRP A O 1
ATOM 3129 N N . GLN A 1 410 ? 163.706 113.323 177.301 1.00 83.94 410 GLN A N 1
ATOM 3130 C CA . GLN A 1 410 ? 163.470 112.495 178.476 1.00 83.32 410 GLN A CA 1
ATOM 3131 C C . GLN A 1 410 ? 162.987 111.112 178.090 1.00 85.62 410 GLN A C 1
ATOM 3132 O O . GLN A 1 410 ? 163.518 110.134 178.589 1.00 85.62 410 GLN A O 1
ATOM 3138 N N . GLN A 1 411 ? 162.029 110.999 177.170 1.00 89.84 411 GLN A N 1
ATOM 3139 C CA . GLN A 1 411 ? 161.547 109.676 176.781 1.00 89.54 411 GLN A CA 1
ATOM 3140 C C . GLN A 1 411 ? 162.637 108.872 176.088 1.00 89.05 411 GLN A C 1
ATOM 3141 O O . GLN A 1 411 ? 162.600 107.637 176.109 1.00 89.23 411 GLN A O 1
ATOM 3147 N N . GLU A 1 412 ? 163.614 109.545 175.473 1.00 90.17 412 GLU A N 1
ATOM 3148 C CA . GLU A 1 412 ? 164.781 108.821 174.984 1.00 90.27 412 GLU A CA 1
ATOM 3149 C C . GLU A 1 412 ? 165.673 108.356 176.130 1.00 90.21 412 GLU A C 1
ATOM 3150 O O . GLU A 1 412 ? 166.310 107.301 176.025 1.00 90.10 412 GLU A O 1
ATOM 3156 N N . ILE A 1 413 ? 165.734 109.120 177.225 1.00 90.40 413 ILE A N 1
ATOM 3157 C CA . ILE A 1 413 ? 166.581 108.730 178.353 1.00 91.44 413 ILE A CA 1
ATOM 3158 C C . ILE A 1 413 ? 166.103 107.415 178.960 1.00 90.73 413 ILE A C 1
ATOM 3159 O O . ILE A 1 413 ? 166.903 106.505 179.212 1.00 90.48 413 ILE A O 1
ATOM 3164 N N . GLU A 1 414 ? 164.802 107.289 179.203 1.00 89.09 414 GLU A N 1
ATOM 3165 C CA . GLU A 1 414 ? 164.241 106.036 179.698 1.00 90.12 414 GLU A CA 1
ATOM 3166 C C . GLU A 1 414 ? 164.255 104.966 178.609 1.00 89.35 414 GLU A C 1
ATOM 3167 O O . GLU A 1 414 ? 163.974 103.796 178.871 1.00 88.02 414 GLU A O 1
ATOM 3173 N N . ALA A 1 566 ? 153.463 140.876 138.259 1.00 40.55 566 ALA A N 1
ATOM 3174 C CA . ALA A 1 566 ? 152.044 140.549 138.192 1.00 42.22 566 ALA A CA 1
ATOM 3175 C C . ALA A 1 566 ? 151.192 141.811 138.134 1.00 43.21 566 ALA A C 1
ATOM 3176 O O . ALA A 1 566 ? 151.713 142.925 138.082 1.00 42.78 566 ALA A O 1
ATOM 3178 N N . GLU A 1 567 ? 149.880 141.624 138.142 1.00 44.12 567 GLU A N 1
ATOM 3179 C CA . GLU A 1 567 ? 148.898 142.693 138.075 1.00 40.77 567 GLU A CA 1
ATOM 3180 C C . GLU A 1 567 ? 148.266 142.872 139.441 1.00 38.25 567 GLU A C 1
ATOM 3181 O O . GLU A 1 567 ? 147.765 141.901 140.017 1.00 41.25 567 GLU A O 1
ATOM 3187 N N . PRO A 1 568 ? 148.279 144.066 140.015 1.00 34.65 568 PRO A N 1
ATOM 3188 C CA . PRO A 1 568 ? 147.750 144.234 141.375 1.00 34.84 568 PRO A CA 1
ATOM 3189 C C . PRO A 1 568 ? 146.226 144.209 141.422 1.00 32.80 568 PRO A C 1
ATOM 3190 O O . PRO A 1 568 ? 145.536 144.462 140.434 1.00 36.43 568 PRO A O 1
ATOM 3194 N N . GLU A 1 569 ? 145.703 143.873 142.603 1.00 24.06 569 GLU A N 1
ATOM 3195 C CA . GLU A 1 569 ? 144.266 143.866 142.855 1.00 26.67 569 GLU A CA 1
ATOM 3196 C C . GLU A 1 569 ? 143.898 145.206 143.481 1.00 31.65 569 GLU A C 1
ATOM 3197 O O . GLU A 1 569 ? 144.198 145.456 144.653 1.00 29.54 569 GLU A O 1
ATOM 3203 N N . ILE A 1 570 ? 143.258 146.062 142.699 1.00 33.38 570 ILE A N 1
ATOM 3204 C CA . ILE A 1 570 ? 142.962 147.422 143.161 1.00 34.73 570 ILE A CA 1
ATOM 3205 C C . ILE A 1 570 ? 141.825 147.366 144.177 1.00 33.35 570 ILE A C 1
ATOM 3206 O O . ILE A 1 570 ? 140.779 146.746 143.897 1.00 34.49 570 ILE A O 1
ATOM 3211 N N . PRO A 1 571 ? 141.969 147.973 145.356 1.00 28.14 571 PRO A N 1
ATOM 3212 C CA . PRO A 1 571 ? 140.847 147.999 146.296 1.00 26.66 571 PRO A CA 1
ATOM 3213 C C . PRO A 1 571 ? 139.654 148.761 145.739 1.00 28.46 571 PRO A C 1
ATOM 3214 O O . PRO A 1 571 ? 139.797 149.742 145.008 1.00 30.87 571 PRO A O 1
ATOM 3218 N N . LEU A 1 572 ? 138.453 148.287 146.085 1.00 27.46 572 LEU A N 1
ATOM 3219 C CA . LEU A 1 572 ? 137.230 148.900 145.580 1.00 31.52 572 LEU A CA 1
ATOM 3220 C C . LEU A 1 572 ? 136.929 150.241 146.234 1.00 36.77 572 LEU A C 1
ATOM 3221 O O . LEU A 1 572 ? 136.188 151.043 145.657 1.00 38.71 572 LEU A O 1
ATOM 3226 N N . SER A 1 573 ? 137.488 150.504 147.414 1.00 34.44 573 SER A N 1
ATOM 3227 C CA . SER A 1 573 ? 137.238 151.755 148.115 1.00 33.66 573 SER A CA 1
ATOM 3228 C C . SER A 1 573 ? 138.048 152.919 147.561 1.00 34.12 573 SER A C 1
ATOM 3229 O O . SER A 1 573 ? 137.849 154.055 148.006 1.00 36.25 573 SER A O 1
ATOM 3232 N N . LEU A 1 574 ? 138.957 152.666 146.624 1.00 33.06 574 LEU A N 1
ATOM 3233 C CA . LEU A 1 574 ? 139.721 153.740 146.005 1.00 33.17 574 LEU A CA 1
ATOM 3234 C C . LEU A 1 574 ? 138.790 154.654 145.217 1.00 34.60 574 LEU A C 1
ATOM 3235 O O . LEU A 1 574 ? 137.935 154.182 144.462 1.00 36.96 574 LEU A O 1
ATOM 3240 N N . LYS A 1 575 ? 138.952 155.962 145.396 1.00 35.58 575 LYS A N 1
ATOM 3241 C CA . LYS A 1 575 ? 138.080 156.917 144.728 1.00 35.32 575 LYS A CA 1
ATOM 3242 C C . LYS A 1 575 ? 138.324 156.910 143.224 1.00 42.08 575 LYS A C 1
ATOM 3243 O O . LYS A 1 575 ? 139.451 156.716 142.760 1.00 45.04 575 LYS A O 1
ATOM 3249 N N . GLU A 1 576 ? 137.249 157.128 142.462 1.00 50.68 576 GLU A N 1
ATOM 3250 C CA . GLU A 1 576 ? 137.313 157.018 141.010 1.00 50.24 576 GLU A CA 1
ATOM 3251 C C . GLU A 1 576 ? 138.187 158.086 140.370 1.00 49.33 576 GLU A C 1
ATOM 3252 O O . GLU A 1 576 ? 138.700 157.866 139.268 1.00 47.00 576 GLU A O 1
ATOM 3258 N N . HIS A 1 577 ? 138.367 159.227 141.025 1.00 51.80 577 HIS A N 1
ATOM 3259 C CA . HIS A 1 577 ? 139.174 160.306 140.477 1.00 50.84 577 HIS A CA 1
ATOM 3260 C C . HIS A 1 577 ? 140.661 160.126 140.743 1.00 48.84 577 HIS A C 1
ATOM 3261 O O . HIS A 1 577 ? 141.460 160.962 140.310 1.00 48.69 577 HIS A O 1
ATOM 3268 N N . ILE A 1 578 ? 141.053 159.057 141.430 1.00 49.53 578 ILE A N 1
ATOM 3269 C CA . ILE A 1 578 ? 142.444 158.806 141.782 1.00 50.36 578 ILE A CA 1
ATOM 3270 C C . ILE A 1 578 ? 142.913 157.558 141.051 1.00 48.45 578 ILE A C 1
ATOM 3271 O O . ILE A 1 578 ? 142.282 156.499 141.145 1.00 47.15 578 ILE A O 1
ATOM 3276 N N . ARG A 1 579 ? 144.018 157.688 140.323 1.00 47.23 579 ARG A N 1
ATOM 3277 C CA . ARG A 1 579 ? 144.601 156.596 139.561 1.00 47.62 579 ARG A CA 1
ATOM 3278 C C . ARG A 1 579 ? 146.045 156.396 139.993 1.00 46.93 579 ARG A C 1
ATOM 3279 O O . ARG A 1 579 ? 146.751 157.360 140.303 1.00 47.97 579 ARG A O 1
ATOM 3287 N N . LEU A 1 580 ? 146.475 155.140 140.022 1.00 38.91 580 LEU A N 1
ATOM 3288 C CA . LEU A 1 580 ? 147.852 154.826 140.358 1.00 38.39 580 LEU A CA 1
ATOM 3289 C C . LEU A 1 580 ? 148.742 155.010 139.140 1.00 39.30 580 LEU A C 1
ATOM 3290 O O . LEU A 1 580 ? 148.378 154.629 138.024 1.00 42.37 580 LEU A O 1
ATOM 3295 N N . LYS A 1 581 ? 149.914 155.601 139.359 1.00 35.81 581 LYS A N 1
ATOM 3296 C CA . LYS A 1 581 ? 150.953 155.565 138.346 1.00 34.92 581 LYS A CA 1
ATOM 3297 C C . LYS A 1 581 ? 151.319 154.117 138.046 1.00 33.77 581 LYS A C 1
ATOM 3298 O O . LYS A 1 581 ? 150.972 153.197 138.791 1.00 36.56 581 LYS A O 1
ATOM 3304 N N . ASP A 1 582 ? 152.018 153.910 136.929 1.00 38.19 582 ASP A N 1
ATOM 3305 C CA . ASP A 1 582 ? 152.473 152.561 136.614 1.00 34.55 582 ASP A CA 1
ATOM 3306 C C . ASP A 1 582 ? 153.309 152.001 137.756 1.00 36.57 582 ASP A C 1
ATOM 3307 O O . ASP A 1 582 ? 152.936 151.002 138.390 1.00 40.79 582 ASP A O 1
ATOM 3312 N N . HIS A 1 583 ? 154.414 152.679 138.074 1.00 31.20 583 HIS A N 1
ATOM 3313 C CA . HIS A 1 583 ? 155.348 152.172 139.072 1.00 28.63 583 HIS A CA 1
ATOM 3314 C C . HIS A 1 583 ? 154.662 151.941 140.409 1.00 32.11 583 HIS A C 1
ATOM 3315 O O . HIS A 1 583 ? 154.987 150.980 141.115 1.00 34.57 583 HIS A O 1
ATOM 3322 N N . GLN A 1 584 ? 153.687 152.782 140.750 1.00 29.06 584 GLN A N 1
ATOM 3323 C CA . GLN A 1 584 ? 152.885 152.536 141.939 1.00 26.08 584 GLN A CA 1
ATOM 3324 C C . GLN A 1 584 ? 152.098 151.237 141.807 1.00 22.19 584 GLN A C 1
ATOM 3325 O O . GLN A 1 584 ? 151.950 150.494 142.785 1.00 31.72 584 GLN A O 1
ATOM 3331 N N . ARG A 1 585 ? 151.601 150.935 140.604 1.00 22.60 585 ARG A N 1
ATOM 3332 C CA . ARG A 1 585 ? 150.890 149.676 140.404 1.00 22.83 585 ARG A CA 1
ATOM 3333 C C . ARG A 1 585 ? 151.809 148.472 140.602 1.00 25.05 585 ARG A C 1
ATOM 3334 O O . ARG A 1 585 ? 151.425 147.508 141.275 1.00 26.69 585 ARG A O 1
ATOM 3342 N N . GLU A 1 586 ? 153.027 148.492 140.038 1.00 26.25 586 GLU A N 1
ATOM 3343 C CA . GLU A 1 586 ? 153.909 147.345 140.281 1.00 22.70 586 GLU A CA 1
ATOM 3344 C C . GLU A 1 586 ? 154.315 147.267 141.744 1.00 19.57 586 GLU A C 1
ATOM 3345 O O . GLU A 1 586 ? 154.492 146.172 142.280 1.00 24.69 586 GLU A O 1
ATOM 3351 N N . GLY A 1 587 ? 154.485 148.414 142.406 1.00 18.40 587 GLY A N 1
ATOM 3352 C CA . GLY A 1 587 ? 154.801 148.383 143.825 1.00 14.20 587 GLY A CA 1
ATOM 3353 C C . GLY A 1 587 ? 153.705 147.730 144.645 1.00 10.73 587 GLY A C 1
ATOM 3354 O O . GLY A 1 587 ? 153.976 146.880 145.502 1.00 19.54 587 GLY A O 1
ATOM 3355 N N . VAL A 1 588 ? 152.452 148.100 144.377 1.00 11.48 588 VAL A N 1
ATOM 3356 C CA . VAL A 1 588 ? 151.332 147.472 145.070 1.00 10.39 588 VAL A CA 1
ATOM 3357 C C . VAL A 1 588 ? 151.291 145.979 144.771 1.00 11.79 588 VAL A C 1
ATOM 3358 O O . VAL A 1 588 ? 151.122 145.160 145.679 1.00 17.94 588 VAL A O 1
ATOM 3362 N N . ALA A 1 589 ? 151.460 145.602 143.499 1.00 14.57 589 ALA A N 1
ATOM 3363 C CA . ALA A 1 589 ? 151.405 144.190 143.126 1.00 3.49 589 ALA A CA 1
ATOM 3364 C C . ALA A 1 589 ? 152.511 143.390 143.801 1.00 6.09 589 ALA A C 1
ATOM 3365 O O . ALA A 1 589 ? 152.289 142.258 144.242 1.00 17.99 589 ALA A O 1
ATOM 3367 N N . TRP A 1 590 ? 153.714 143.957 143.871 1.00 8.55 590 TRP A N 1
ATOM 3368 C CA . TRP A 1 590 ? 154.829 143.304 144.545 1.00 5.15 590 TRP A CA 1
ATOM 3369 C C . TRP A 1 590 ? 154.528 143.122 146.025 1.00 10.97 590 TRP A C 1
ATOM 3370 O O . TRP A 1 590 ? 154.803 142.063 146.605 1.00 12.10 590 TRP A O 1
ATOM 3381 N N . LEU A 1 591 ? 153.938 144.147 146.647 1.00 13.96 591 LEU A N 1
ATOM 3382 C CA . LEU A 1 591 ? 153.540 144.036 148.046 1.00 1.46 591 LEU A CA 1
ATOM 3383 C C . LEU A 1 591 ? 152.541 142.905 148.250 1.00 1.69 591 LEU A C 1
ATOM 3384 O O . LEU A 1 591 ? 152.698 142.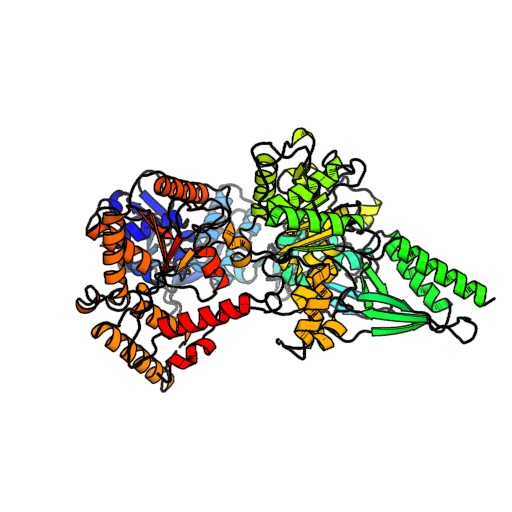084 149.162 1.00 15.63 591 LEU A O 1
ATOM 3389 N N . GLN A 1 592 ? 151.509 142.838 147.404 1.00 4.67 592 GLN A N 1
ATOM 3390 C CA . GLN A 1 592 ? 150.514 141.777 147.547 1.00 4.48 592 GLN A CA 1
ATOM 3391 C C . GLN A 1 592 ? 151.131 140.404 147.323 1.00 6.22 592 GLN A C 1
ATOM 3392 O O . GLN A 1 592 ? 150.846 139.462 148.069 1.00 13.07 592 GLN A O 1
ATOM 3398 N N . GLN A 1 593 ? 151.979 140.266 146.304 1.00 8.41 593 GLN A N 1
ATOM 3399 C CA . GLN A 1 593 ? 152.563 138.962 146.015 1.00 8.11 593 GLN A CA 1
ATOM 3400 C C . GLN A 1 593 ? 153.488 138.504 147.132 1.00 10.75 593 GLN A C 1
ATOM 3401 O O . GLN A 1 593 ? 153.582 137.301 147.401 1.00 14.55 593 GLN A O 1
ATOM 3407 N N . LEU A 1 594 ? 154.180 139.437 147.788 1.00 13.80 594 LEU A N 1
ATOM 3408 C CA . LEU A 1 594 ? 154.903 139.080 149.004 1.00 5.57 594 LEU A CA 1
ATOM 3409 C C . LEU A 1 594 ? 153.942 138.681 150.117 1.00 7.20 594 LEU A C 1
ATOM 3410 O O . LEU A 1 594 ? 154.218 137.747 150.878 1.00 13.83 594 LEU A O 1
ATOM 3415 N N . PHE A 1 595 ? 152.804 139.374 150.225 1.00 7.04 595 PHE A N 1
ATOM 3416 C CA . PHE A 1 595 ? 151.885 139.116 151.329 1.00 1.97 595 PHE A CA 1
ATOM 3417 C C . PHE A 1 595 ? 151.192 137.761 151.220 1.00 6.41 595 PHE A C 1
ATOM 3418 O O . PHE A 1 595 ? 150.938 137.122 152.245 1.00 15.90 595 PHE A O 1
ATOM 3426 N N . LEU A 1 596 ? 150.845 137.316 150.010 1.00 11.57 596 LEU A N 1
ATOM 3427 C CA . LEU A 1 596 ? 150.153 136.036 149.888 1.00 7.96 596 LEU A CA 1
ATOM 3428 C C . LEU A 1 596 ? 151.007 134.855 150.327 1.00 9.02 596 LEU A C 1
ATOM 3429 O O . LEU A 1 596 ? 150.465 133.764 150.533 1.00 16.53 596 LEU A O 1
ATOM 3434 N N . ARG A 1 597 ? 152.317 135.038 150.476 1.00 8.45 597 ARG A N 1
ATOM 3435 C CA . ARG A 1 597 ? 153.190 134.018 151.043 1.00 14.95 597 ARG A CA 1
ATOM 3436 C C . ARG A 1 597 ? 153.847 134.512 152.328 1.00 21.00 597 ARG A C 1
ATOM 3437 O O . ARG A 1 597 ? 154.985 134.153 152.636 1.00 21.12 597 ARG A O 1
ATOM 3445 N N . SER A 1 598 ? 153.111 135.321 153.110 1.00 18.62 598 SER A N 1
ATOM 3446 C CA . SER A 1 598 ? 153.727 135.997 154.253 1.00 11.19 598 SER A CA 1
ATOM 3447 C C . SER A 1 598 ? 153.969 135.079 155.446 1.00 22.30 598 SER A C 1
ATOM 3448 O O . SER A 1 598 ? 155.115 135.009 155.924 1.00 25.46 598 SER A O 1
ATOM 3451 N N . PRO A 1 599 ? 152.970 134.365 155.986 1.00 30.05 599 PRO A N 1
ATOM 3452 C CA . PRO A 1 599 ? 153.211 133.659 157.256 1.00 21.16 599 PRO A CA 1
ATOM 3453 C C . PRO A 1 599 ? 154.186 132.502 157.138 1.00 25.73 599 PRO A C 1
ATOM 3454 O O . PRO A 1 599 ? 154.680 132.028 158.169 1.00 31.32 599 PRO A O 1
ATOM 3458 N N . GLU A 1 600 ? 154.487 132.039 155.927 1.00 24.69 600 GLU A N 1
ATOM 3459 C CA . GLU A 1 600 ? 155.350 130.882 155.729 1.00 24.56 600 GLU A CA 1
ATOM 3460 C C . GLU A 1 600 ? 156.745 131.253 155.239 1.00 29.59 600 GLU A C 1
ATOM 3461 O O . GLU A 1 600 ? 157.739 130.774 155.792 1.00 30.49 600 GLU A O 1
ATOM 3467 N N . GLU A 1 601 ? 156.848 132.098 154.214 1.00 24.18 601 GLU A N 1
ATOM 3468 C CA . GLU A 1 601 ? 158.131 132.392 153.587 1.00 20.96 601 GLU A CA 1
ATOM 3469 C C . GLU A 1 601 ? 158.602 133.824 153.796 1.00 20.13 601 GLU A C 1
ATOM 3470 O O . GLU A 1 601 ? 159.791 134.048 154.040 1.00 22.52 601 GLU A O 1
ATOM 3476 N N . THR A 1 602 ? 157.708 134.808 153.713 1.00 17.96 602 THR A N 1
ATOM 3477 C CA . THR A 1 602 ? 158.092 136.220 153.731 1.00 17.18 602 THR A CA 1
ATOM 3478 C C . THR A 1 602 ? 157.518 136.896 154.974 1.00 14.37 602 THR A C 1
ATOM 3479 O O . THR A 1 602 ? 156.357 137.313 154.982 1.00 17.68 602 THR A O 1
ATOM 3483 N N . ALA A 1 603 ? 158.340 137.041 156.015 1.00 10.95 603 ALA A N 1
ATOM 3484 C CA . ALA A 1 603 ? 157.877 137.692 157.235 1.00 6.28 603 ALA A CA 1
ATOM 3485 C C . ALA A 1 603 ? 157.662 139.189 157.054 1.00 3.53 603 ALA A C 1
ATOM 3486 O O . ALA A 1 603 ? 156.953 139.802 157.859 1.00 9.45 603 ALA A O 1
ATOM 3488 N N . GLY A 1 604 ? 158.245 139.786 156.023 1.00 1.47 604 GLY A N 1
ATOM 3489 C CA . GLY A 1 604 ? 158.131 141.218 155.839 1.00 0.00 604 GLY A CA 1
ATOM 3490 C C . GLY A 1 604 ? 158.729 141.639 154.518 1.00 1.23 604 GLY A C 1
ATOM 3491 O O . GLY A 1 604 ? 158.868 140.826 153.603 1.00 10.26 604 GLY A O 1
ATOM 3492 N N . CYS A 1 605 ? 159.074 142.921 154.418 1.00 4.93 605 CYS A N 1
ATOM 3493 C CA . CYS A 1 605 ? 159.688 143.456 153.207 1.00 1.03 605 CYS A CA 1
ATOM 3494 C C . CYS A 1 605 ? 160.290 144.821 153.517 1.00 1.95 605 CYS A C 1
ATOM 3495 O O . CYS A 1 605 ? 160.208 145.320 154.643 1.00 3.85 605 CYS A O 1
ATOM 3498 N N . LEU A 1 606 ? 160.898 145.423 152.497 1.00 1.91 606 LEU A N 1
ATOM 3499 C CA . LEU A 1 606 ? 161.446 146.769 152.584 1.00 1.66 606 LEU A CA 1
ATOM 3500 C C . LEU A 1 606 ? 161.105 147.544 151.320 1.00 8.03 606 LEU A C 1
ATOM 3501 O O . LEU A 1 606 ? 161.368 147.073 150.209 1.00 9.33 606 LEU A O 1
ATOM 3506 N N . LEU A 1 607 ? 160.515 148.726 151.490 1.00 5.62 607 LEU A N 1
ATOM 3507 C CA . LEU A 1 607 ? 160.333 149.692 150.408 1.00 8.73 607 LEU A CA 1
ATOM 3508 C C . LEU A 1 607 ? 161.409 150.759 150.553 1.00 18.25 607 LEU A C 1
ATOM 3509 O O . LEU A 1 607 ? 161.345 151.603 151.452 1.00 22.58 607 LEU A O 1
ATOM 3514 N N . ALA A 1 608 ? 162.396 150.722 149.659 1.00 13.79 608 ALA A N 1
ATOM 3515 C CA . ALA A 1 608 ? 163.497 151.675 149.664 1.00 15.42 608 ALA A CA 1
ATOM 3516 C C . ALA A 1 608 ? 163.384 152.696 148.538 1.00 23.73 608 ALA A C 1
ATOM 3517 O O . ALA A 1 608 ? 164.400 153.224 148.076 1.00 31.43 608 ALA A O 1
ATOM 3519 N N . ASP A 1 609 ? 162.166 152.983 148.087 1.00 22.68 609 ASP A N 1
ATOM 3520 C CA . ASP A 1 609 ? 161.966 153.978 147.046 1.00 23.29 609 ASP A CA 1
ATOM 3521 C C . ASP A 1 609 ? 162.400 155.357 147.534 1.00 30.41 609 ASP A C 1
ATOM 3522 O O . ASP A 1 609 ? 162.466 155.631 148.734 1.00 38.54 609 ASP A O 1
ATOM 3527 N N . ASP A 1 610 ? 162.705 156.232 146.583 1.00 32.47 610 ASP A N 1
ATOM 3528 C CA . ASP A 1 610 ? 162.981 157.617 146.928 1.00 33.73 610 ASP A CA 1
ATOM 3529 C C . ASP A 1 610 ? 161.687 158.341 147.277 1.00 36.16 610 ASP A C 1
ATOM 3530 O O . ASP A 1 610 ? 160.595 157.948 146.856 1.00 35.38 610 ASP A O 1
ATOM 3535 N N . MET A 1 611 ? 161.814 159.401 148.068 1.00 40.24 611 MET A N 1
ATOM 3536 C CA . MET A 1 611 ? 160.658 160.226 148.380 1.00 41.59 611 MET A CA 1
ATOM 3537 C C . MET A 1 611 ? 160.176 160.954 147.132 1.00 40.07 611 MET A C 1
ATOM 3538 O O . MET A 1 611 ? 160.961 161.309 146.248 1.00 41.69 611 MET A O 1
ATOM 3543 N N . GLY A 1 612 ? 158.866 161.169 147.062 1.00 30.02 612 GLY A N 1
ATOM 3544 C CA . GLY A 1 612 ? 158.239 161.757 145.901 1.00 29.26 612 GLY A CA 1
ATOM 3545 C C . GLY A 1 612 ? 157.624 160.759 144.944 1.00 29.41 612 GLY A C 1
ATOM 3546 O O . GLY A 1 612 ? 156.878 161.168 144.046 1.00 34.48 612 GLY A O 1
ATOM 3547 N N . LEU A 1 613 ? 157.917 159.469 145.101 1.00 34.42 613 LEU A N 1
ATOM 3548 C CA . LEU A 1 613 ? 157.277 158.439 144.295 1.00 30.85 613 LEU A CA 1
ATOM 3549 C C . LEU A 1 613 ? 155.924 158.016 144.846 1.00 28.28 613 LEU A C 1
ATOM 3550 O O . LEU A 1 613 ? 155.199 157.280 144.168 1.00 26.81 613 LEU A O 1
ATOM 3555 N N . GLY A 1 614 ? 155.569 158.454 146.050 1.00 30.45 614 GLY A N 1
ATOM 3556 C CA . GLY A 1 614 ? 154.274 158.140 146.614 1.00 28.69 614 GLY A CA 1
ATOM 3557 C C . GLY A 1 614 ? 154.214 156.800 147.316 1.00 25.40 614 GLY A C 1
ATOM 3558 O O . GLY A 1 614 ? 153.371 155.963 146.982 1.00 21.30 614 GLY A O 1
ATOM 3559 N N . LYS A 1 615 ? 155.105 156.583 148.289 1.00 26.22 615 LYS A N 1
ATOM 3560 C CA . LYS A 1 615 ? 155.029 155.372 149.101 1.00 26.37 615 LYS A CA 1
ATOM 3561 C C . LYS A 1 615 ? 153.694 155.280 149.823 1.00 26.48 615 LYS A C 1
ATOM 3562 O O . LYS A 1 615 ? 153.148 154.185 150.002 1.00 25.81 615 LYS A O 1
ATOM 3568 N N . THR A 1 616 ? 153.167 156.425 150.262 1.00 22.31 616 THR A N 1
ATOM 3569 C CA . THR A 1 616 ? 151.959 156.430 151.077 1.00 16.32 616 THR A CA 1
ATOM 3570 C C . THR A 1 616 ? 150.781 155.829 150.324 1.00 14.33 616 THR A C 1
ATOM 3571 O O . THR A 1 616 ? 150.032 155.018 150.878 1.00 21.69 616 THR A O 1
ATOM 3575 N N . LEU A 1 617 ? 150.616 156.193 149.051 1.00 19.16 617 LEU A N 1
ATOM 3576 C CA . LEU A 1 617 ? 149.475 155.695 148.291 1.00 19.59 617 LEU A CA 1
ATOM 3577 C C . LEU A 1 617 ? 149.597 154.198 148.023 1.00 16.81 617 LEU A C 1
ATOM 3578 O O . LEU A 1 617 ? 148.602 153.472 148.102 1.00 16.75 617 LEU A O 1
ATOM 3583 N N . GLN A 1 618 ? 150.802 153.710 147.718 1.00 17.45 618 GLN A N 1
ATOM 3584 C CA . GLN A 1 618 ? 150.976 152.276 147.496 1.00 17.42 618 GLN A CA 1
ATOM 3585 C C . GLN A 1 618 ? 150.727 151.484 148.775 1.00 17.54 618 GLN A C 1
ATOM 3586 O O . GLN A 1 618 ? 150.031 150.458 148.761 1.00 20.00 618 GLN A O 1
ATOM 3592 N N . ILE A 1 619 ? 151.287 151.948 149.896 1.00 14.67 619 ILE A N 1
ATOM 3593 C CA . ILE A 1 619 ? 151.068 151.263 151.166 1.00 7.46 619 ILE A CA 1
ATOM 3594 C C . ILE A 1 619 ? 149.590 151.263 151.522 1.00 8.09 619 ILE A C 1
ATOM 3595 O O . ILE A 1 619 ? 149.045 150.242 151.956 1.00 16.46 619 ILE A O 1
ATOM 3600 N N . LEU A 1 620 ? 148.913 152.399 151.347 1.00 6.30 620 LEU A N 1
ATOM 3601 C CA . LEU A 1 620 ? 147.503 152.463 151.703 1.00 6.69 620 LEU A CA 1
ATOM 3602 C C . LEU A 1 620 ? 146.661 151.601 150.775 1.00 7.54 620 LEU A C 1
ATOM 3603 O O . LEU A 1 620 ? 145.709 150.965 151.222 1.00 16.92 620 LEU A O 1
ATOM 3608 N N . SER A 1 621 ? 146.997 151.554 149.486 1.00 9.81 621 SER A N 1
ATOM 3609 C CA . SER A 1 621 ? 146.275 150.672 148.577 1.00 13.11 621 SER A CA 1
ATOM 3610 C C . SER A 1 621 ? 146.427 149.218 148.999 1.00 15.40 621 SER A C 1
ATOM 3611 O O . SER A 1 621 ? 145.450 148.462 149.017 1.00 14.89 621 SER A O 1
ATOM 3614 N N . PHE A 1 622 ? 147.646 148.819 149.367 1.00 11.49 622 PHE A N 1
ATOM 3615 C CA . PHE A 1 622 ? 147.882 147.452 149.819 1.00 5.47 622 PHE A CA 1
ATOM 3616 C C . PHE A 1 622 ? 147.111 147.153 151.105 1.00 10.25 622 PHE A C 1
ATOM 3617 O O . PHE A 1 622 ? 146.471 146.097 151.228 1.00 14.73 622 PHE A O 1
ATOM 3625 N N . LEU A 1 623 ? 147.121 148.093 152.055 1.00 7.16 623 LEU A N 1
ATOM 3626 C CA . LEU A 1 623 ? 146.403 147.897 153.312 1.00 2.60 623 LEU A CA 1
ATOM 3627 C C . LEU A 1 623 ? 144.899 147.799 153.095 1.00 12.00 623 LEU A C 1
ATOM 3628 O O . LEU A 1 623 ? 144.243 146.927 153.671 1.00 21.09 623 LEU A O 1
ATOM 3633 N N . VAL A 1 624 ? 144.329 148.690 152.282 1.00 9.09 624 VAL A N 1
ATOM 3634 C CA . VAL A 1 624 ? 142.887 148.673 152.056 1.00 7.95 624 VAL A CA 1
ATOM 3635 C C . VAL A 1 624 ? 142.475 147.434 151.270 1.00 13.23 624 VAL A C 1
ATOM 3636 O O . VAL A 1 624 ? 141.399 146.865 151.502 1.00 13.72 624 VAL A O 1
ATOM 3640 N N . TRP A 1 625 ? 143.316 146.991 150.330 1.00 9.11 625 TRP A N 1
ATOM 3641 C CA . TRP A 1 625 ? 143.046 145.731 149.648 1.00 10.61 625 TRP A CA 1
ATOM 3642 C C . TRP A 1 625 ? 143.006 144.576 150.638 1.00 14.22 625 TRP A C 1
ATOM 3643 O O . TRP A 1 625 ? 142.108 143.726 150.577 1.00 14.08 625 TRP A O 1
ATOM 3654 N N . PHE A 1 626 ? 143.965 144.535 151.568 1.00 14.53 626 PHE A N 1
ATOM 3655 C CA . PHE A 1 626 ? 143.928 143.507 152.603 1.00 10.57 626 PHE A CA 1
ATOM 3656 C C . PHE A 1 626 ? 142.668 143.615 153.453 1.00 16.50 626 PHE A C 1
ATOM 3657 O O . PHE A 1 626 ? 142.042 142.601 153.781 1.00 16.49 626 PHE A O 1
ATOM 3665 N N . ILE A 1 627 ? 142.291 144.838 153.830 1.00 17.97 627 ILE A N 1
ATOM 3666 C CA . ILE A 1 627 ? 141.150 145.030 154.722 1.00 10.48 627 ILE A CA 1
ATOM 3667 C C . ILE A 1 627 ? 139.865 144.543 154.067 1.00 17.64 627 ILE A C 1
ATOM 3668 O O . ILE A 1 627 ? 139.054 143.857 154.700 1.00 21.12 627 ILE A O 1
ATOM 3673 N N . GLU A 1 628 ? 139.652 144.884 152.792 1.00 19.69 628 GLU A N 1
ATOM 3674 C CA . GLU A 1 628 ? 138.454 144.390 152.117 1.00 16.10 628 GLU A CA 1
ATOM 3675 C C . GLU A 1 628 ? 138.516 142.885 151.891 1.00 17.54 628 GLU A C 1
ATOM 3676 O O . GLU A 1 628 ? 137.539 142.175 152.153 1.00 20.58 628 GLU A O 1
ATOM 3682 N N . LYS A 1 629 ? 139.646 142.376 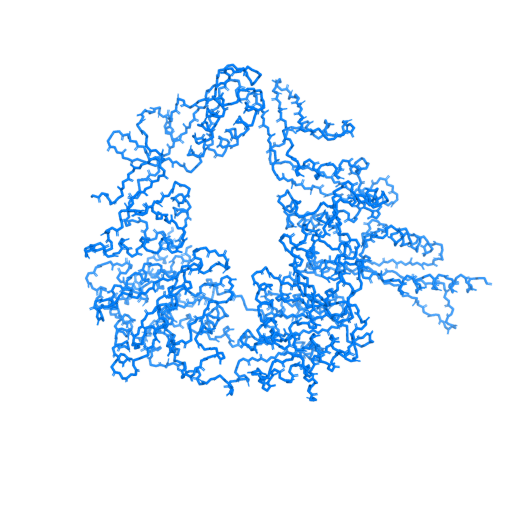151.395 1.00 18.39 629 LYS A N 1
ATOM 3683 C CA . LYS A 1 629 ? 139.689 140.973 150.999 1.00 20.29 629 LYS A CA 1
ATOM 3684 C C . LYS A 1 629 ? 139.732 140.041 152.204 1.00 20.27 629 LYS A C 1
ATOM 3685 O O . LYS A 1 629 ? 139.269 138.898 152.116 1.00 21.91 629 LYS A O 1
ATOM 3691 N N . PHE A 1 630 ? 140.260 140.512 153.331 1.00 21.23 630 PHE A N 1
ATOM 3692 C CA . PHE A 1 630 ? 140.358 139.728 154.562 1.00 19.13 630 PHE A CA 1
ATOM 3693 C C . PHE A 1 630 ? 139.770 140.547 155.703 1.00 21.57 630 PHE A C 1
ATOM 3694 O O . PHE A 1 630 ? 140.506 141.164 156.486 1.00 24.45 630 PHE A O 1
ATOM 3702 N N . PRO A 1 631 ? 138.440 140.572 155.834 1.00 20.40 631 PRO A N 1
ATOM 3703 C CA . PRO A 1 631 ? 137.810 141.452 156.829 1.00 20.47 631 PRO A CA 1
ATOM 3704 C C . PRO A 1 631 ? 137.791 140.901 158.246 1.00 28.24 631 PRO A C 1
ATOM 3705 O O . PRO A 1 631 ? 137.400 141.634 159.164 1.00 28.16 631 PRO A O 1
ATOM 3709 N N . GLN A 1 632 ? 138.188 139.648 158.459 1.00 27.23 632 GLN A N 1
ATOM 3710 C CA . GLN A 1 632 ? 138.150 139.037 159.781 1.00 27.79 632 GLN A CA 1
ATOM 3711 C C . GLN A 1 632 ? 139.519 138.966 160.447 1.00 31.66 632 GLN A C 1
ATOM 3712 O O . GLN A 1 632 ? 139.628 138.421 161.550 1.00 31.91 632 GLN A O 1
ATOM 3718 N N . GLU A 1 633 ? 140.554 139.500 159.812 1.00 19.93 633 GLU A N 1
ATOM 3719 C CA . GLU A 1 633 ? 141.912 139.412 160.321 1.00 12.96 633 GLU A CA 1
ATOM 3720 C C . GLU A 1 633 ? 142.199 140.527 161.324 1.00 14.58 633 GLU A C 1
ATOM 3721 O O . GLU A 1 633 ? 141.484 141.531 161.371 1.00 17.10 633 GLU A O 1
ATOM 3727 N N . PRO A 1 634 ? 143.240 140.373 162.144 1.00 10.14 634 PRO A N 1
ATOM 3728 C CA . PRO A 1 634 ? 143.577 141.418 163.121 1.00 4.95 634 PRO A CA 1
ATOM 3729 C C . PRO A 1 634 ? 143.968 142.711 162.430 1.00 5.00 634 PRO A C 1
ATOM 3730 O O . PRO A 1 634 ? 144.402 142.703 161.269 1.00 10.04 634 PRO A O 1
ATOM 3734 N N . PRO A 1 635 ? 143.809 143.851 163.110 1.00 5.28 635 PRO A N 1
ATOM 3735 C CA . PRO A 1 635 ? 144.054 145.151 162.464 1.00 6.10 635 PRO A CA 1
ATOM 3736 C C . PRO A 1 635 ? 145.489 145.361 162.008 1.00 6.80 635 PRO A C 1
ATOM 3737 O O . PRO A 1 635 ? 146.365 144.522 162.240 1.00 9.09 635 PRO A O 1
ATOM 3741 N N . ASN A 1 636 ? 145.732 146.497 161.361 1.00 4.56 636 ASN A N 1
ATOM 3742 C CA . ASN A 1 636 ? 147.040 146.865 160.845 1.00 0.24 636 ASN A CA 1
ATOM 3743 C C . ASN A 1 636 ? 147.605 148.031 161.644 1.00 0.86 636 ASN A C 1
ATOM 3744 O O . ASN A 1 636 ? 146.861 148.814 162.240 1.00 12.02 636 ASN A O 1
ATOM 3749 N N . LEU A 1 637 ? 148.931 148.140 161.650 1.00 0.00 637 LEU A N 1
ATOM 3750 C CA . LEU A 1 637 ? 149.630 149.149 162.432 1.00 0.00 637 LEU A CA 1
ATOM 3751 C C . LEU A 1 637 ? 150.575 149.928 161.530 1.00 0.00 637 LEU A C 1
ATOM 3752 O O . LEU A 1 637 ? 151.341 149.333 160.768 1.00 13.33 637 LEU A O 1
ATOM 3757 N N . ILE A 1 638 ? 150.517 151.255 161.615 1.00 0.00 638 ILE A N 1
ATOM 3758 C CA . ILE A 1 638 ? 151.454 152.137 160.929 1.00 2.34 638 ILE A CA 1
ATOM 3759 C C . ILE A 1 638 ? 152.173 152.960 161.986 1.00 5.14 638 ILE A C 1
ATOM 3760 O O . ILE A 1 638 ? 151.528 153.610 162.818 1.00 11.42 638 ILE A O 1
ATOM 3765 N N . VAL A 1 639 ? 153.501 152.935 161.954 1.00 0.00 639 VAL A N 1
ATOM 3766 C CA . VAL A 1 639 ? 154.333 153.636 162.924 1.00 0.00 639 VAL A CA 1
ATOM 3767 C C . VAL A 1 639 ? 155.124 154.696 162.173 1.00 5.01 639 VAL A C 1
ATOM 3768 O O . VAL A 1 639 ? 155.870 154.373 161.240 1.00 13.93 639 VAL A O 1
ATOM 3772 N N . ALA A 1 640 ? 154.966 155.953 162.576 1.00 2.13 640 ALA A N 1
ATOM 3773 C CA . ALA A 1 640 ? 155.649 157.057 161.902 1.00 9.11 640 ALA A CA 1
ATOM 3774 C C . ALA A 1 640 ? 155.685 158.245 162.857 1.00 13.12 640 ALA A C 1
ATOM 3775 O O . ALA A 1 640 ? 154.925 158.289 163.834 1.00 19.44 640 ALA A O 1
ATOM 3777 N N . PRO A 1 641 ? 156.586 159.205 162.620 1.00 11.69 641 PRO A N 1
ATOM 3778 C CA . PRO A 1 641 ? 156.509 160.479 163.345 1.00 15.97 641 PRO A CA 1
ATOM 3779 C C . PRO A 1 641 ? 155.119 161.111 163.281 1.00 19.11 641 PRO A C 1
ATOM 3780 O O . PRO A 1 641 ? 154.271 160.774 162.450 1.00 18.25 641 PRO A O 1
ATOM 3784 N N . VAL A 1 642 ? 154.897 162.073 164.185 1.00 21.08 642 VAL A N 1
ATOM 3785 C CA . VAL A 1 642 ? 153.560 162.629 164.392 1.00 24.63 642 VAL A CA 1
ATOM 3786 C C . VAL A 1 642 ? 153.077 163.366 163.147 1.00 25.14 642 VAL A C 1
ATOM 3787 O O . VAL A 1 642 ? 151.955 163.148 162.669 1.00 23.77 642 VAL A O 1
ATOM 3791 N N . SER A 1 643 ? 153.907 164.267 162.617 1.00 26.94 643 SER A N 1
ATOM 3792 C CA . SER A 1 643 ? 153.512 165.024 161.434 1.00 27.28 643 SER A CA 1
ATOM 3793 C C . SER A 1 643 ? 153.269 164.096 160.253 1.00 24.14 643 SER A C 1
ATOM 3794 O O . SER A 1 643 ? 152.293 164.257 159.510 1.00 26.60 643 SER A O 1
ATOM 3797 N N . LEU A 1 644 ? 154.132 163.097 160.081 1.00 19.26 644 LEU A N 1
ATOM 3798 C CA . LEU A 1 644 ? 153.898 162.113 159.035 1.00 19.69 644 LEU A CA 1
ATOM 3799 C C . LEU A 1 644 ? 152.674 161.261 159.335 1.00 22.78 644 LEU A C 1
ATOM 3800 O O . LEU A 1 644 ? 152.031 160.768 158.408 1.00 26.76 644 LEU A O 1
ATOM 3805 N N . LEU A 1 645 ? 152.328 161.077 160.609 1.00 22.02 645 LEU A N 1
ATOM 3806 C CA . LEU A 1 645 ? 151.101 160.354 160.929 1.00 22.93 645 LEU A CA 1
ATOM 3807 C C . LEU A 1 645 ? 149.875 161.135 160.471 1.00 24.45 645 LEU A C 1
ATOM 3808 O O . LEU A 1 645 ? 148.939 160.562 159.892 1.00 26.21 645 LEU A O 1
ATOM 3813 N N . ASP A 1 646 ? 149.866 162.445 160.728 1.00 28.66 646 ASP A N 1
ATOM 3814 C CA . ASP A 1 646 ? 148.819 163.301 160.181 1.00 27.65 646 ASP A CA 1
ATOM 3815 C C . ASP A 1 646 ? 148.815 163.241 158.661 1.00 29.68 646 ASP A C 1
ATOM 3816 O O . ASP A 1 646 ? 147.751 163.263 158.031 1.00 32.85 646 ASP A O 1
ATOM 3821 N N . ASN A 1 647 ? 150.003 163.165 158.058 1.00 31.24 647 ASN A N 1
ATOM 3822 C CA . ASN A 1 647 ? 150.099 163.017 156.609 1.00 26.49 647 ASN A CA 1
ATOM 3823 C C . ASN A 1 647 ? 149.420 161.736 156.135 1.00 24.07 647 ASN A C 1
ATOM 3824 O O . ASN A 1 647 ? 148.653 161.756 155.167 1.00 32.20 647 ASN A O 1
ATOM 3829 N N . TRP A 1 648 ? 149.695 160.612 156.802 1.00 21.32 648 TRP A N 1
ATOM 3830 C CA . TRP A 1 648 ? 149.068 159.345 156.428 1.00 23.25 648 TRP A CA 1
ATOM 3831 C C . TRP A 1 648 ? 147.554 159.432 156.548 1.00 27.45 648 TRP A C 1
ATOM 3832 O O . TRP A 1 648 ? 146.820 158.979 155.659 1.00 26.37 648 TRP A O 1
ATOM 3843 N N . GLU A 1 649 ? 147.068 160.004 157.652 1.00 31.41 649 GLU A N 1
ATOM 3844 C CA . GLU A 1 649 ? 145.626 160.135 157.838 1.00 26.96 649 GLU A CA 1
ATOM 3845 C C . GLU A 1 649 ? 145.004 160.984 156.737 1.00 32.15 649 GLU A C 1
ATOM 3846 O O . GLU A 1 649 ? 143.968 160.618 156.162 1.00 32.93 649 GLU A O 1
ATOM 3852 N N . ARG A 1 650 ? 145.637 162.114 156.416 1.00 33.41 650 ARG A N 1
ATOM 3853 C CA . ARG A 1 650 ? 145.106 162.996 155.387 1.00 33.01 650 ARG A CA 1
ATOM 3854 C C . ARG A 1 650 ? 145.103 162.322 154.022 1.00 34.26 650 ARG A C 1
ATOM 3855 O O . ARG A 1 650 ? 144.126 162.432 153.276 1.00 38.28 650 ARG A O 1
ATOM 3863 N N . GLU A 1 651 ? 146.184 161.617 153.672 1.00 32.85 651 GLU A N 1
ATOM 3864 C CA . GLU A 1 651 ? 146.229 160.963 152.367 1.00 30.60 651 GLU A CA 1
ATOM 3865 C C . GLU A 1 651 ? 145.197 159.848 152.276 1.00 30.07 651 GLU A C 1
ATOM 3866 O O . GLU A 1 651 ? 144.565 159.669 151.230 1.00 37.08 651 GLU A O 1
ATOM 3872 N N . LEU A 1 652 ? 145.009 159.087 153.359 1.00 25.27 652 LEU A N 1
ATOM 3873 C CA . LEU A 1 652 ? 143.967 158.066 153.356 1.00 24.36 652 LEU A CA 1
ATOM 3874 C C . LEU A 1 652 ? 142.591 158.686 153.163 1.00 30.77 652 LEU A C 1
ATOM 3875 O O . LEU A 1 652 ? 141.760 158.153 152.418 1.00 33.05 652 LEU A O 1
ATOM 3880 N N . ASN A 1 653 ? 142.328 159.815 153.826 1.00 35.58 653 ASN A N 1
ATOM 3881 C CA . ASN A 1 653 ? 141.039 160.474 153.640 1.00 35.25 653 ASN A CA 1
ATOM 3882 C C . ASN A 1 653 ? 140.883 161.024 152.226 1.00 35.18 653 ASN A C 1
ATOM 3883 O O . ASN A 1 653 ? 139.770 161.038 151.689 1.00 35.23 653 ASN A O 1
ATOM 3888 N N . ASN A 1 654 ? 141.977 161.478 151.609 1.00 33.94 654 ASN A N 1
ATOM 3889 C CA . ASN A 1 654 ? 141.894 162.013 150.253 1.00 33.65 654 ASN A CA 1
ATOM 3890 C C . ASN A 1 654 ? 141.654 160.914 149.224 1.00 35.78 654 ASN A C 1
ATOM 3891 O O . ASN A 1 654 ? 140.819 161.072 148.326 1.00 42.83 654 ASN A O 1
ATOM 3896 N N . PHE A 1 655 ? 142.374 159.796 149.331 1.00 28.72 655 PHE A N 1
ATOM 3897 C CA . PHE A 1 655 ? 142.382 158.807 148.260 1.00 28.12 655 PHE A CA 1
ATOM 3898 C C . PHE A 1 655 ? 141.272 157.768 148.366 1.00 28.83 655 PHE A C 1
ATOM 3899 O O . PHE A 1 655 ? 140.817 157.272 147.330 1.00 30.71 655 PHE A O 1
ATOM 3907 N N . PHE A 1 656 ? 140.824 157.421 149.571 1.00 31.39 656 PHE A N 1
ATOM 3908 C CA . PHE A 1 656 ? 139.924 156.291 149.755 1.00 31.93 656 PHE A CA 1
ATOM 3909 C C . PHE A 1 656 ? 138.636 156.728 150.436 1.00 28.04 656 PHE A C 1
ATOM 3910 O O . PHE A 1 656 ? 138.576 157.760 151.108 1.00 31.70 656 PHE A O 1
ATOM 3918 N N . TYR A 1 657 ? 137.598 155.914 150.249 1.00 30.77 657 TYR A N 1
ATOM 3919 C CA . TYR A 1 657 ? 136.337 156.067 150.970 1.00 35.83 657 TYR A CA 1
ATOM 3920 C C . TYR A 1 657 ? 136.509 155.429 152.343 1.00 39.74 657 TYR A C 1
ATOM 3921 O O . TYR A 1 657 ? 136.493 154.204 152.483 1.00 40.66 657 TYR A O 1
ATOM 3930 N N . THR A 1 658 ? 136.668 156.271 153.365 1.00 31.86 658 THR A N 1
ATOM 3931 C CA . THR A 1 658 ? 137.027 155.825 154.706 1.00 31.73 658 THR A CA 1
ATOM 3932 C C . THR A 1 658 ? 135.875 155.127 155.428 1.00 35.45 658 THR A C 1
ATOM 3933 O O . THR A 1 658 ? 136.105 154.514 156.476 1.00 36.78 658 THR A O 1
ATOM 3937 N N . ALA A 1 659 ? 134.660 155.168 154.873 1.00 38.19 659 ALA A N 1
ATOM 3938 C CA . ALA A 1 659 ? 133.490 154.646 155.577 1.00 40.22 659 ALA A CA 1
ATOM 3939 C C . ALA A 1 659 ? 133.688 153.197 156.008 1.00 37.44 659 ALA A C 1
ATOM 3940 O O . ALA A 1 659 ? 133.287 152.810 157.112 1.00 38.53 659 ALA A O 1
ATOM 3942 N N . GLY A 1 660 ? 134.299 152.383 155.156 1.00 34.57 660 GLY A N 1
ATOM 3943 C CA . GLY A 1 660 ? 134.611 151.013 155.499 1.00 36.09 660 GLY A CA 1
ATOM 3944 C C . GLY A 1 660 ? 135.975 150.802 156.115 1.00 36.52 660 GLY A C 1
ATOM 3945 O O . GLY A 1 660 ? 136.375 149.652 156.326 1.00 34.07 660 GLY A O 1
ATOM 3946 N N . ILE A 1 661 ? 136.705 151.873 156.413 1.00 30.43 661 ILE A N 1
ATOM 3947 C CA . ILE A 1 661 ? 138.069 151.766 156.926 1.00 24.64 661 ILE A CA 1
ATOM 3948 C C . ILE A 1 661 ? 138.172 152.590 158.203 1.00 28.05 661 ILE A C 1
ATOM 3949 O O . ILE A 1 661 ? 138.616 153.747 158.158 1.00 25.98 661 ILE A O 1
ATOM 3954 N N . PRO A 1 662 ? 137.764 152.060 159.351 1.00 22.76 662 PRO A N 1
ATOM 3955 C CA . PRO A 1 662 ? 137.926 152.806 160.601 1.00 14.76 662 PRO A CA 1
ATOM 3956 C C . PRO A 1 662 ? 139.399 152.917 160.961 1.00 14.36 662 PRO A C 1
ATOM 3957 O O . PRO A 1 662 ? 140.183 151.989 160.746 1.00 20.58 662 PRO A O 1
ATOM 3961 N N . VAL A 1 663 ? 139.776 154.066 161.512 1.00 8.42 663 VAL A N 1
ATOM 3962 C CA . VAL A 1 663 ? 141.167 154.363 161.828 1.00 7.70 663 VAL A CA 1
ATOM 3963 C C . VAL A 1 663 ? 141.254 154.844 163.268 1.00 18.16 663 VAL A C 1
ATOM 3964 O O . VAL A 1 663 ? 140.463 155.693 163.693 1.00 24.09 663 VAL A O 1
ATOM 3968 N N . LEU A 1 664 ? 142.211 154.301 164.014 1.00 12.47 664 LEU A N 1
ATOM 3969 C CA . LEU A 1 664 ? 142.494 154.724 165.379 1.00 11.25 664 LEU A CA 1
ATOM 3970 C C . LEU A 1 664 ? 143.837 155.442 165.389 1.00 9.08 664 LEU A C 1
ATOM 3971 O O . LEU A 1 664 ? 144.842 154.890 164.934 1.00 10.33 664 LEU A O 1
ATOM 3976 N N . LYS A 1 665 ? 143.848 156.669 165.900 1.00 13.71 665 LYS A N 1
ATOM 3977 C CA . LYS A 1 665 ? 145.051 157.498 165.949 1.00 13.93 665 LYS A CA 1
ATOM 3978 C C . LYS A 1 665 ? 145.602 157.440 167.370 1.00 20.89 665 LYS A C 1
ATOM 3979 O O . LYS A 1 665 ? 145.222 158.240 168.226 1.00 23.16 665 LYS A O 1
ATOM 3985 N N . LEU A 1 666 ? 146.510 156.495 167.619 1.00 16.60 666 LEU A N 1
ATOM 3986 C CA . LEU A 1 666 ? 147.030 156.257 168.966 1.00 13.90 666 LEU A CA 1
ATOM 3987 C C . LEU A 1 666 ? 148.119 157.281 169.291 1.00 15.42 666 LEU A C 1
ATOM 3988 O O . LEU A 1 666 ? 149.302 156.969 169.436 1.00 13.60 666 LEU A O 1
ATOM 3993 N N . TYR A 1 667 ? 147.688 158.535 169.409 1.00 22.17 667 TYR A N 1
ATOM 3994 C CA . TYR A 1 667 ? 148.570 159.620 169.813 1.00 22.68 667 TYR A CA 1
ATOM 3995 C C . TYR A 1 667 ? 147.722 160.812 170.233 1.00 28.17 667 TYR A C 1
ATOM 3996 O O . TYR A 1 667 ? 146.607 161.001 169.739 1.00 28.03 667 TYR A O 1
ATOM 4005 N N . GLY A 1 668 ? 148.264 161.608 171.148 1.00 26.98 668 GLY A N 1
ATOM 4006 C CA . GLY A 1 668 ? 147.592 162.835 171.551 1.00 27.95 668 GLY A CA 1
ATOM 4007 C C . GLY A 1 668 ? 146.472 162.555 172.524 1.00 31.77 668 GLY A C 1
ATOM 4008 O O . GLY A 1 668 ? 146.625 161.766 173.456 1.00 29.95 668 GLY A O 1
ATOM 4009 N N . GLU A 1 669 ? 145.333 163.217 172.313 1.00 32.75 669 GLU A N 1
ATOM 4010 C CA . GLU A 1 669 ? 144.185 163.029 173.196 1.00 31.06 669 GLU A CA 1
ATOM 4011 C C . GLU A 1 669 ? 143.635 161.612 173.098 1.00 29.46 669 GLU A C 1
ATOM 4012 O O . GLU A 1 669 ? 143.158 161.051 174.094 1.00 28.01 669 GLU A O 1
ATOM 4018 N N . THR A 1 670 ? 143.696 161.017 171.905 1.00 26.52 670 THR A N 1
ATOM 4019 C CA . THR A 1 670 ? 143.052 159.728 171.681 1.00 28.07 670 THR A CA 1
ATOM 4020 C C . THR A 1 670 ? 143.692 158.615 172.505 1.00 27.26 670 THR A C 1
ATOM 4021 O O . THR A 1 670 ? 142.979 157.746 173.019 1.00 29.60 670 THR A O 1
ATOM 4025 N N . ILE A 1 671 ? 145.020 158.619 172.651 1.00 21.39 671 ILE A N 1
ATOM 4026 C CA . ILE A 1 671 ? 145.657 157.587 173.464 1.00 24.34 671 ILE A CA 1
ATOM 4027 C C . ILE A 1 671 ? 145.310 157.761 174.938 1.00 26.90 671 ILE A C 1
ATOM 4028 O O . ILE A 1 671 ? 145.087 156.777 175.652 1.00 25.54 671 ILE A O 1
ATOM 4033 N N . LYS A 1 672 ? 145.258 159.004 175.424 1.00 29.17 672 LYS A N 1
ATOM 4034 C CA . LYS A 1 672 ? 144.844 159.216 176.808 1.00 26.64 672 LYS A CA 1
ATOM 4035 C C . LYS A 1 672 ? 143.389 158.822 177.014 1.00 23.61 672 LYS A C 1
ATOM 4036 O O . LYS A 1 672 ? 142.990 158.488 178.135 1.00 21.93 672 LYS A O 1
ATOM 4042 N N . ALA A 1 673 ? 142.586 158.850 175.948 1.00 20.52 673 ALA A N 1
ATOM 4043 C CA . ALA A 1 673 ? 141.202 158.402 176.055 1.00 19.75 673 ALA A CA 1
ATOM 4044 C C . ALA A 1 673 ? 141.114 156.895 176.271 1.00 22.30 673 ALA A C 1
ATOM 4045 O O . ALA A 1 673 ? 140.249 156.421 177.016 1.00 26.59 673 ALA A O 1
ATOM 4047 N N . VAL A 1 674 ? 141.995 156.125 175.630 1.00 21.55 674 VAL A N 1
ATOM 4048 C CA . VAL A 1 674 ? 141.921 154.666 175.658 1.00 21.45 674 VAL A CA 1
ATOM 4049 C C . VAL A 1 674 ? 142.888 154.059 176.670 1.00 19.05 674 VAL A C 1
ATOM 4050 O O . VAL A 1 674 ? 143.187 152.864 176.593 1.00 17.64 674 VAL A O 1
ATOM 4054 N N . LYS A 1 675 ? 143.376 154.848 177.620 1.00 24.77 675 LYS A N 1
ATOM 4055 C CA . LYS A 1 675 ? 144.342 154.373 178.597 1.00 16.47 675 LYS A CA 1
ATOM 4056 C C . LYS A 1 675 ? 143.669 154.105 179.939 1.00 19.55 675 LYS A C 1
ATOM 4057 O O . LYS A 1 675 ? 142.700 154.770 180.314 1.00 23.29 675 LYS A O 1
ATOM 4063 N N . TYR A 1 676 ? 144.187 153.109 180.653 1.00 15.79 676 TYR A N 1
ATOM 4064 C CA . TYR A 1 676 ? 143.738 152.856 182.013 1.00 17.15 676 TYR A CA 1
ATOM 4065 C C . TYR A 1 676 ? 144.076 154.038 182.917 1.00 26.53 676 TYR A C 1
ATOM 4066 O O . TYR A 1 676 ? 145.153 154.629 182.792 1.00 24.37 676 TYR A O 1
ATOM 4075 N N . PRO A 1 677 ? 143.180 154.412 183.828 1.00 30.70 677 PRO A N 1
ATOM 4076 C CA . PRO A 1 677 ? 143.623 155.149 185.014 1.00 29.41 677 PRO A CA 1
ATOM 4077 C C . PRO A 1 677 ? 144.569 154.276 185.824 1.00 26.04 677 PRO A C 1
ATOM 4078 O O . PRO A 1 677 ? 144.419 153.053 185.874 1.00 21.55 677 PRO A O 1
ATOM 4082 N N . LYS A 1 678 ? 145.554 154.913 186.460 1.00 27.26 678 LYS A N 1
ATOM 4083 C CA . LYS A 1 678 ? 146.621 154.154 187.105 1.00 28.69 678 LYS A CA 1
ATOM 4084 C C . LYS A 1 678 ? 146.090 153.245 188.208 1.00 30.55 678 LYS A C 1
ATOM 4085 O O . LYS A 1 678 ? 146.720 152.231 188.532 1.00 28.96 678 LYS A O 1
ATOM 4091 N N . GLN A 1 679 ? 144.936 153.575 188.785 1.00 30.39 679 GLN A N 1
ATOM 4092 C CA . GLN A 1 679 ? 144.353 152.770 189.849 1.00 30.76 679 GLN A CA 1
ATOM 4093 C C . GLN A 1 679 ? 143.429 151.668 189.341 1.00 33.76 679 GLN A C 1
ATOM 4094 O O . GLN A 1 679 ? 142.996 150.833 190.142 1.00 31.98 679 GLN A O 1
ATOM 4100 N N . ALA A 1 680 ? 143.119 151.640 188.045 1.00 28.70 680 ALA A N 1
ATOM 4101 C CA . ALA A 1 680 ? 142.180 150.673 187.486 1.00 26.72 680 ALA A CA 1
ATOM 4102 C C . ALA A 1 680 ? 142.861 149.489 186.812 1.00 21.48 680 ALA A C 1
ATOM 4103 O O . ALA A 1 680 ? 142.170 148.591 186.323 1.00 20.83 680 ALA A O 1
ATOM 4105 N N . ILE A 1 681 ? 144.187 149.464 186.777 1.00 18.00 681 ILE A N 1
ATOM 4106 C CA . ILE A 1 681 ? 144.932 148.355 186.161 1.00 19.79 681 ILE A CA 1
ATOM 4107 C C . ILE A 1 681 ? 144.714 147.087 186.977 1.00 18.04 681 ILE A C 1
ATOM 4108 O O . ILE A 1 681 ? 144.584 147.176 188.210 1.00 24.29 681 ILE A O 1
ATOM 4113 N N . PRO A 1 682 ? 144.608 145.900 186.357 1.00 18.43 682 PRO A N 1
ATOM 4114 C CA . PRO A 1 682 ? 144.393 144.678 187.135 1.00 24.82 682 PRO A CA 1
ATOM 4115 C C . PRO A 1 682 ? 145.455 144.457 188.196 1.00 31.27 682 PRO A C 1
ATOM 4116 O O . PRO A 1 682 ? 146.579 144.950 188.100 1.00 33.87 682 PRO A O 1
ATOM 4120 N N . ALA A 1 683 ? 145.059 143.707 189.224 1.00 27.45 683 ALA A N 1
ATOM 4121 C CA . ALA A 1 683 ? 145.899 143.553 190.406 1.00 27.00 683 ALA A CA 1
ATOM 4122 C C . ALA A 1 683 ? 147.213 142.854 190.082 1.00 26.22 683 ALA A C 1
ATOM 4123 O O . ALA A 1 683 ? 148.275 143.267 190.561 1.00 29.45 683 ALA A O 1
ATOM 4125 N N . HIS A 1 684 ? 147.168 141.788 189.280 1.00 22.87 684 HIS A N 1
ATOM 4126 C CA . HIS A 1 684 ? 148.395 141.061 188.970 1.00 26.47 684 HIS A CA 1
ATOM 4127 C C . HIS A 1 684 ? 149.322 141.892 188.091 1.00 27.61 684 HIS A C 1
ATOM 4128 O O . HIS A 1 684 ? 150.549 141.814 188.222 1.00 29.04 684 HIS A O 1
ATOM 4135 N N . LEU A 1 685 ? 148.755 142.701 187.195 1.00 22.20 685 LEU A N 1
ATOM 4136 C CA . LEU A 1 685 ? 149.582 143.558 186.354 1.00 23.28 685 LEU A CA 1
ATOM 4137 C C . LEU A 1 685 ? 150.229 144.673 187.167 1.00 19.40 685 LEU A C 1
ATOM 4138 O O . LEU A 1 685 ? 151.379 145.046 186.910 1.00 24.45 685 LEU A O 1
ATOM 4143 N N . GLN A 1 686 ? 149.509 145.218 188.150 1.00 15.11 686 GLN A N 1
ATOM 4144 C CA . GLN A 1 686 ? 150.127 146.170 189.068 1.00 16.50 686 GLN A CA 1
ATOM 4145 C C . GLN A 1 686 ? 151.207 145.500 189.907 1.00 19.55 686 GLN A C 1
ATOM 4146 O O . GLN A 1 686 ? 152.243 146.109 190.199 1.00 23.72 686 GLN A O 1
ATOM 4152 N N . SER A 1 687 ? 150.977 144.248 190.314 1.00 19.61 687 SER A N 1
ATOM 4153 C CA . SER A 1 687 ? 152.003 143.497 191.028 1.00 18.31 687 SER A CA 1
ATOM 4154 C C . SER A 1 687 ? 153.235 143.284 190.162 1.00 23.42 687 SER A C 1
ATOM 4155 O O . SER A 1 687 ? 154.355 143.211 190.678 1.00 24.53 687 SER A O 1
ATOM 4158 N N . LYS A 1 688 ? 153.047 143.180 188.847 1.00 17.64 688 LYS A N 1
ATOM 4159 C CA . LYS A 1 688 ? 154.162 143.105 187.913 1.00 12.97 688 LYS A CA 1
ATOM 4160 C C . LYS A 1 688 ? 154.881 144.436 187.745 1.00 11.15 688 LYS A C 1
ATOM 4161 O O . LYS A 1 688 ? 155.910 144.481 187.064 1.00 14.94 688 LYS A O 1
ATOM 4167 N N . GLY A 1 689 ? 154.370 145.511 188.340 1.00 10.74 689 GLY A N 1
ATOM 4168 C CA . GLY A 1 689 ? 154.964 146.822 188.201 1.00 9.20 689 GLY A CA 1
ATOM 4169 C C . GLY A 1 689 ? 154.442 147.638 187.045 1.00 7.30 689 GLY A C 1
ATOM 4170 O O . GLY A 1 689 ? 154.993 148.709 186.766 1.00 6.31 689 GLY A O 1
ATOM 4171 N N . ILE A 1 690 ? 153.396 147.174 186.370 1.00 7.23 690 ILE A N 1
ATOM 4172 C CA . ILE A 1 690 ? 152.859 147.843 185.192 1.00 8.83 690 ILE A CA 1
ATOM 4173 C C . ILE A 1 690 ? 151.944 148.966 185.663 1.00 8.04 690 ILE A C 1
ATOM 4174 O O . ILE A 1 690 ? 150.912 148.720 186.292 1.00 17.59 690 ILE A O 1
ATOM 4179 N N . LYS A 1 691 ? 152.325 150.203 185.360 1.00 12.40 691 LYS A N 1
ATOM 4180 C CA . LYS A 1 691 ? 151.549 151.382 185.718 1.00 11.76 691 LYS A CA 1
ATOM 4181 C C . LYS A 1 691 ? 150.980 152.090 184.498 1.00 13.32 691 LYS A C 1
ATOM 4182 O O . LYS A 1 691 ? 150.263 153.083 184.649 1.00 18.11 691 LYS A O 1
ATOM 4188 N N . ASN A 1 692 ? 151.289 151.601 183.299 1.00 5.28 692 ASN A N 1
ATOM 4189 C CA . ASN A 1 692 ? 150.755 152.118 182.048 1.00 1.43 692 ASN A CA 1
ATOM 4190 C C . ASN A 1 692 ? 150.144 150.956 181.280 1.00 4.18 692 ASN A C 1
ATOM 4191 O O . ASN A 1 692 ? 150.797 149.926 181.092 1.00 10.62 692 ASN A O 1
ATOM 4196 N N . LEU A 1 693 ? 148.898 151.118 180.841 1.00 0.00 693 LEU A N 1
ATOM 4197 C CA . LEU A 1 693 ? 148.223 150.066 180.096 1.00 4.88 693 LEU A CA 1
ATOM 4198 C C . LEU A 1 693 ? 147.057 150.670 179.329 1.00 13.57 693 LEU A C 1
ATOM 4199 O O . LEU A 1 693 ? 146.520 151.714 179.705 1.00 21.20 693 LEU A O 1
ATOM 4204 N N . LEU A 1 694 ? 146.669 149.995 178.251 1.00 10.67 694 LEU A N 1
ATOM 4205 C CA . LEU A 1 694 ? 145.516 150.389 177.453 1.00 10.25 694 LEU A CA 1
ATOM 4206 C C . LEU A 1 694 ? 144.329 149.504 177.805 1.00 11.13 694 LEU A C 1
ATOM 4207 O O . LEU A 1 694 ? 144.495 148.309 178.070 1.00 13.67 694 LEU A O 1
ATOM 4212 N N . LYS A 1 695 ? 143.137 150.095 177.807 1.00 11.70 695 LYS A N 1
ATOM 4213 C CA . LYS A 1 695 ? 141.934 149.361 178.159 1.00 11.43 695 LYS A CA 1
ATOM 4214 C C . LYS A 1 695 ? 141.650 148.279 177.120 1.00 19.02 695 LYS A C 1
ATOM 4215 O O . LYS A 1 695 ? 141.935 148.457 175.934 1.00 25.31 695 LYS A O 1
ATOM 4221 N N . PRO A 1 696 ? 141.116 147.137 177.545 1.00 21.67 696 PRO A N 1
ATOM 4222 C CA . PRO A 1 696 ? 140.700 146.111 176.585 1.00 19.96 696 PRO A CA 1
ATOM 4223 C C . PRO A 1 696 ? 139.763 146.683 175.534 1.00 25.63 696 PRO A C 1
ATOM 4224 O O . PRO A 1 696 ? 138.878 147.485 175.836 1.00 23.59 696 PRO A O 1
ATOM 4228 N N . GLY A 1 697 ? 139.971 146.264 174.290 1.00 21.67 697 GLY A N 1
ATOM 4229 C CA . GLY A 1 697 ? 139.185 146.805 173.203 1.00 19.75 697 GLY A CA 1
ATOM 4230 C C . GLY A 1 697 ? 139.533 148.224 172.824 1.00 17.22 697 GLY A C 1
ATOM 4231 O O . GLY A 1 697 ? 138.694 148.925 172.254 1.00 25.01 697 GLY A O 1
ATOM 4232 N N . TRP A 1 698 ? 140.752 148.674 173.136 1.00 10.21 698 TRP A N 1
ATOM 4233 C CA . TRP A 1 698 ? 141.162 150.020 172.749 1.00 13.53 698 TRP A CA 1
ATOM 4234 C C . TRP A 1 698 ? 141.165 150.185 171.237 1.00 19.67 698 TRP A C 1
ATOM 4235 O O . TRP A 1 698 ? 140.918 151.287 170.732 1.00 25.03 698 TRP A O 1
ATOM 4246 N N . GLN A 1 699 ? 141.447 149.108 170.502 1.00 15.79 699 GLN A N 1
ATOM 4247 C CA . GLN A 1 699 ? 141.353 149.154 169.047 1.00 14.79 699 GLN A CA 1
ATOM 4248 C C . GLN A 1 699 ? 139.920 149.410 168.598 1.00 18.74 699 GLN A C 1
ATOM 4249 O O . GLN A 1 699 ? 139.680 150.208 167.685 1.00 23.57 699 GLN A O 1
ATOM 4255 N N . GLY A 1 700 ? 138.958 148.751 169.235 1.00 19.74 700 GLY A N 1
ATOM 4256 C CA . GLY A 1 700 ? 137.568 148.931 168.848 1.00 22.76 700 GLY A CA 1
ATOM 4257 C C . GLY A 1 700 ? 137.300 148.304 167.495 1.00 24.67 700 GLY A C 1
ATOM 4258 O O . GLY A 1 700 ? 137.665 147.152 167.235 1.00 21.66 700 GLY A O 1
ATOM 4259 N N . GLU A 1 701 ? 136.649 149.064 166.620 1.00 27.71 701 GLU A N 1
ATOM 4260 C CA . GLU A 1 701 ? 136.360 148.619 165.265 1.00 28.47 701 GLU A CA 1
ATOM 4261 C C . GLU A 1 701 ? 137.419 149.056 164.263 1.00 27.37 701 GLU A C 1
ATOM 4262 O O . GLU A 1 701 ? 137.276 148.772 163.069 1.00 28.77 701 GLU A O 1
ATOM 4268 N N . ALA A 1 702 ? 138.469 149.737 164.715 1.00 16.59 702 ALA A N 1
ATOM 4269 C CA . ALA A 1 702 ? 139.479 150.257 163.806 1.00 10.84 702 ALA A CA 1
ATOM 4270 C C . ALA A 1 702 ? 140.221 149.126 163.107 1.00 18.80 702 ALA A C 1
ATOM 4271 O O . ALA A 1 702 ? 140.603 148.131 163.729 1.00 19.60 702 ALA A O 1
ATOM 4273 N N . LYS A 1 703 ? 140.420 149.285 161.800 1.00 18.36 703 LYS A N 1
ATOM 4274 C CA . LYS A 1 703 ? 141.204 148.345 161.012 1.00 10.79 703 LYS A CA 1
ATOM 4275 C C . LYS A 1 703 ? 142.642 148.796 160.814 1.00 7.25 703 LYS A C 1
ATOM 4276 O O . LYS A 1 703 ? 143.516 147.956 160.579 1.00 11.41 703 LYS A O 1
ATOM 4282 N N . ILE A 1 704 ? 142.902 150.097 160.899 1.00 0.00 704 ILE A N 1
ATOM 4283 C CA . ILE A 1 704 ? 144.249 150.651 160.857 1.00 0.89 704 ILE A CA 1
ATOM 4284 C C . ILE A 1 704 ? 144.446 151.506 162.099 1.00 5.18 704 ILE A C 1
ATOM 4285 O O . ILE A 1 704 ? 143.640 152.401 162.373 1.00 9.99 704 ILE A O 1
ATOM 4290 N N . ILE A 1 705 ? 145.511 151.233 162.846 1.00 5.52 705 ILE A N 1
ATOM 4291 C CA . ILE A 1 705 ? 145.884 152.032 164.007 1.00 4.23 705 ILE A CA 1
ATOM 4292 C C . ILE A 1 705 ? 147.161 152.787 163.673 1.00 1.80 705 ILE A C 1
ATOM 4293 O O . ILE A 1 705 ? 148.167 152.186 163.277 1.00 9.72 705 ILE A O 1
ATOM 4298 N N . LEU A 1 706 ? 147.111 154.104 163.827 1.00 2.31 706 LEU A N 1
ATOM 4299 C CA . LEU A 1 706 ? 148.242 154.983 163.586 1.00 2.46 706 LEU A CA 1
ATOM 4300 C C . LEU A 1 706 ? 148.908 155.306 164.914 1.00 8.94 706 LEU A C 1
ATOM 4301 O O . LEU A 1 706 ? 148.226 155.658 165.880 1.00 22.26 706 LEU A O 1
ATOM 4306 N N . THR A 1 707 ? 150.232 155.185 164.966 1.00 0.82 707 THR A N 1
ATOM 4307 C CA . THR A 1 707 ? 150.941 155.407 166.216 1.00 4.13 707 THR A CA 1
ATOM 4308 C C . THR A 1 707 ? 152.346 155.908 165.920 1.00 2.74 707 THR A C 1
ATOM 4309 O O . THR A 1 707 ? 152.847 155.792 164.800 1.00 10.23 707 THR A O 1
ATOM 4313 N N . THR A 1 708 ? 152.966 156.487 166.940 1.00 1.29 708 THR A N 1
ATOM 4314 C CA . THR A 1 708 ? 154.290 157.081 166.838 1.00 0.00 708 THR A CA 1
ATOM 4315 C C . THR A 1 708 ? 155.335 156.097 167.356 1.00 3.28 708 THR A C 1
ATOM 4316 O O . THR A 1 708 ? 155.026 155.157 168.092 1.00 7.79 708 THR A O 1
ATOM 4320 N N . TYR A 1 709 ? 156.585 156.308 166.935 1.00 6.46 709 TYR A N 1
ATOM 4321 C CA . TYR A 1 709 ? 157.681 155.481 167.429 1.00 3.90 709 TYR A CA 1
ATOM 4322 C C . TYR A 1 709 ? 157.850 155.643 168.935 1.00 4.02 709 TYR A C 1
ATOM 4323 O O . TYR A 1 709 ? 158.101 154.664 169.650 1.00 3.46 709 TYR A O 1
ATOM 4332 N N . GLU A 1 710 ? 157.717 156.875 169.432 1.00 6.48 710 GLU A N 1
ATOM 4333 C CA . GLU A 1 710 ? 157.718 157.101 170.873 1.00 0.02 710 GLU A CA 1
ATOM 4334 C C . GLU A 1 710 ? 156.541 156.399 171.534 1.00 4.72 710 GLU A C 1
ATOM 4335 O O . GLU A 1 710 ? 156.680 155.820 172.616 1.00 14.48 710 GLU A O 1
ATOM 4341 N N . THR A 1 711 ? 155.370 156.448 170.899 1.00 4.30 711 THR A N 1
ATOM 4342 C CA . THR A 1 711 ? 154.224 155.698 171.396 1.00 2.79 711 THR A CA 1
ATOM 4343 C C . THR A 1 711 ? 154.447 154.197 171.285 1.00 5.38 711 THR A C 1
ATOM 4344 O O . THR A 1 711 ? 153.962 153.434 172.128 1.00 10.28 711 THR A O 1
ATOM 4348 N N . LEU A 1 712 ? 155.163 153.757 170.249 1.00 7.16 712 LEU A N 1
ATOM 4349 C CA . LEU A 1 712 ? 155.515 152.347 170.134 1.00 3.39 712 LEU A CA 1
ATOM 4350 C C . LEU A 1 712 ? 156.372 151.902 171.311 1.00 3.83 712 LEU A C 1
ATOM 4351 O O . LEU A 1 712 ? 156.171 150.814 171.861 1.00 14.53 712 LEU A O 1
ATOM 4356 N N . ARG A 1 713 ? 157.339 152.733 171.708 1.00 0.00 713 ARG A N 1
ATOM 4357 C CA . ARG A 1 713 ? 158.166 152.409 172.866 1.00 0.63 713 ARG A CA 1
ATOM 4358 C C . ARG A 1 713 ? 157.366 152.476 174.161 1.00 2.39 713 ARG A C 1
ATOM 4359 O O . ARG A 1 713 ? 157.519 151.616 175.036 1.00 0.12 713 ARG A O 1
ATOM 4367 N N . ASP A 1 714 ? 156.511 153.491 174.303 1.00 11.20 714 ASP A N 1
ATOM 4368 C CA . ASP A 1 714 ? 155.802 153.707 175.560 1.00 5.67 714 ASP A CA 1
ATOM 4369 C C . ASP A 1 714 ? 154.693 152.688 175.773 1.00 4.82 714 ASP A C 1
ATOM 4370 O O . ASP A 1 714 ? 154.364 152.363 176.919 1.00 10.88 714 ASP A O 1
ATOM 4375 N N . GLN A 1 715 ? 154.098 152.183 174.694 1.00 5.02 715 GLN A N 1
ATOM 4376 C CA . GLN A 1 715 ? 153.001 151.228 174.775 1.00 0.00 715 GLN A CA 1
ATOM 4377 C C . GLN A 1 715 ? 153.392 149.869 174.203 1.00 1.66 715 GLN A C 1
ATOM 4378 O O . GLN A 1 715 ? 152.547 149.154 173.661 1.00 9.16 715 GLN A O 1
ATOM 4384 N N . GLU A 1 716 ? 154.670 149.503 174.325 1.00 0.00 716 GLU A N 1
ATOM 4385 C CA . GLU A 1 716 ? 155.144 148.243 173.760 1.00 3.34 716 GLU A CA 1
ATOM 4386 C C . GLU A 1 716 ? 154.388 147.053 174.332 1.00 8.77 716 GLU A C 1
ATOM 4387 O O . GLU A 1 716 ? 154.071 146.107 173.606 1.00 14.07 716 GLU A O 1
ATOM 4393 N N . PHE A 1 717 ? 154.097 147.077 175.633 1.00 3.29 717 PHE A N 1
ATOM 4394 C CA . PHE A 1 717 ? 153.426 145.945 176.263 1.00 0.00 717 PHE A CA 1
ATOM 4395 C C . PHE A 1 717 ? 152.033 145.746 175.676 1.00 2.45 717 PHE A C 1
ATOM 4396 O O . PHE A 1 717 ? 151.691 144.651 175.212 1.00 12.12 717 PHE A O 1
ATOM 4404 N N . SER A 1 718 ? 151.229 146.811 175.651 1.00 7.37 718 SER A N 1
ATOM 4405 C CA . SER A 1 718 ? 149.864 146.708 175.143 1.00 5.33 718 SER A CA 1
ATOM 4406 C C . SER A 1 718 ? 149.843 146.415 173.649 1.00 5.99 718 SER A C 1
ATOM 4407 O O . SER A 1 718 ? 149.035 145.604 173.182 1.00 17.81 718 SER A O 1
ATOM 4410 N N . LEU A 1 719 ? 150.716 147.071 172.880 1.00 2.30 719 LEU A N 1
ATOM 4411 C CA . LEU A 1 719 ? 150.750 146.841 171.440 1.00 4.72 719 LEU A CA 1
ATOM 4412 C C . LEU A 1 719 ? 151.211 145.425 171.119 1.00 9.19 719 LEU A C 1
ATOM 4413 O O . LEU A 1 719 ? 150.762 144.827 170.134 1.00 14.22 719 LEU A O 1
ATOM 4418 N N . ALA A 1 720 ? 152.101 144.871 171.940 1.00 2.96 720 ALA A N 1
ATOM 4419 C CA . ALA A 1 720 ? 152.640 143.541 171.710 1.00 0.41 720 ALA A CA 1
ATOM 4420 C C . ALA A 1 720 ? 151.750 142.432 172.250 1.00 8.72 720 ALA A C 1
ATOM 4421 O O . ALA A 1 720 ? 151.942 141.272 171.872 1.00 16.53 720 ALA A O 1
ATOM 4423 N N . ARG A 1 721 ? 150.796 142.746 173.129 1.00 3.67 721 ARG A N 1
ATOM 4424 C CA . ARG A 1 721 ? 149.826 141.729 173.525 1.00 6.06 721 ARG A CA 1
ATOM 4425 C C . ARG A 1 721 ? 148.908 141.359 172.364 1.00 15.60 721 ARG A C 1
ATOM 4426 O O . ARG A 1 721 ? 148.583 140.182 172.174 1.00 20.68 721 ARG A O 1
ATOM 4434 N N . GLN A 1 722 ? 148.490 142.345 171.567 1.00 14.63 722 GLN A N 1
ATOM 4435 C CA . GLN A 1 722 ? 147.475 142.078 170.530 1.00 9.49 722 GLN A CA 1
ATOM 4436 C C . GLN A 1 722 ? 148.055 141.463 169.254 1.00 8.68 722 GLN A C 1
ATOM 4437 O O . GLN A 1 722 ? 149.290 141.672 169.003 1.00 4.10 722 GLN A O 1
ATOM 4443 N N . PRO A 1 723 ? 147.253 140.755 168.425 1.00 21.42 723 PRO A N 1
ATOM 4444 C CA . PRO A 1 723 ? 147.814 140.333 167.125 1.00 11.22 723 PRO A CA 1
ATOM 4445 C C . PRO A 1 723 ? 147.687 141.401 166.063 1.00 8.75 723 PRO A C 1
ATOM 4446 O O . PRO A 1 723 ? 146.740 142.169 166.066 1.00 12.06 723 PRO A O 1
ATOM 4450 N N . TRP A 1 724 ? 148.619 141.416 165.101 1.00 7.50 724 TRP A N 1
ATOM 4451 C CA . TRP A 1 724 ? 148.550 142.369 164.000 1.00 4.83 724 TRP A CA 1
ATOM 4452 C C . TRP A 1 724 ? 148.709 141.630 162.683 1.00 8.81 724 TRP A C 1
ATOM 4453 O O . TRP A 1 724 ? 149.317 140.559 162.614 1.00 14.23 724 TRP A O 1
ATOM 4464 N N . SER A 1 725 ? 148.152 142.224 161.632 1.00 2.11 725 SER A N 1
ATOM 4465 C CA . SER A 1 725 ? 148.269 141.666 160.290 1.00 1.66 725 SER A CA 1
ATOM 4466 C C . SER A 1 725 ? 149.450 142.269 159.536 1.00 2.61 725 SER A C 1
ATOM 4467 O O . SER A 1 725 ? 150.352 141.547 159.104 1.00 14.58 725 SER A O 1
ATOM 4470 N N . ILE A 1 726 ? 149.448 143.587 159.359 1.00 0.00 726 ILE A N 1
ATOM 4471 C CA . ILE A 1 726 ? 150.522 144.290 158.671 1.00 0.00 726 ILE A CA 1
ATOM 4472 C C . ILE A 1 726 ? 151.016 145.403 159.581 1.00 0.00 726 ILE A C 1
ATOM 4473 O O . ILE A 1 726 ? 150.214 146.185 160.102 1.00 7.89 726 ILE A O 1
ATOM 4478 N N . MET A 1 727 ? 152.328 145.468 159.780 1.00 0.00 727 MET A N 1
ATOM 4479 C CA . MET A 1 727 ? 152.958 146.532 160.552 1.00 0.00 727 MET A CA 1
ATOM 4480 C C . MET A 1 727 ? 153.856 147.320 159.610 1.00 0.00 727 MET A C 1
ATOM 4481 O O . MET A 1 727 ? 154.855 146.793 159.111 1.00 9.91 727 MET A O 1
ATOM 4486 N N . VAL A 1 728 ? 153.500 148.574 159.362 1.00 0.00 728 VAL A N 1
ATOM 4487 C CA . VAL A 1 728 ? 154.262 149.446 158.478 1.00 2.06 728 VAL A CA 1
ATOM 4488 C C . VAL A 1 728 ? 155.045 150.422 159.342 1.00 5.79 728 VAL A C 1
ATOM 4489 O O . VAL A 1 728 ? 154.459 151.194 160.109 1.00 9.03 728 VAL A O 1
ATOM 4493 N N . CYS A 1 729 ? 156.369 150.382 159.231 1.00 0.80 729 CYS A N 1
ATOM 4494 C CA . CYS A 1 729 ? 157.248 151.303 159.946 1.00 0.00 729 CYS A CA 1
ATOM 4495 C C . CYS A 1 729 ? 157.735 152.352 158.954 1.00 4.57 729 CYS A C 1
ATOM 4496 O O . CYS A 1 729 ? 158.775 152.196 158.315 1.00 12.48 729 CYS A O 1
ATOM 4499 N N . ASP A 1 730 ? 156.965 153.428 158.823 1.00 6.32 730 ASP A N 1
ATOM 4500 C CA . ASP A 1 730 ? 157.358 154.530 157.958 1.00 13.58 730 ASP A CA 1
ATOM 4501 C C . ASP A 1 730 ? 158.595 155.219 158.519 1.00 14.13 730 ASP A C 1
ATOM 4502 O O . ASP A 1 730 ? 158.728 155.398 159.732 1.00 14.72 730 ASP A O 1
ATOM 4507 N N . GLU A 1 731 ? 159.501 155.609 157.624 1.00 10.62 731 GLU A N 1
ATOM 4508 C CA . GLU A 1 731 ? 160.827 156.097 157.995 1.00 13.81 731 GLU A CA 1
ATOM 4509 C C . GLU A 1 731 ? 161.530 155.087 158.900 1.00 16.30 731 GLU A C 1
ATOM 4510 O O . GLU A 1 731 ? 161.820 155.342 160.068 1.00 17.39 731 GLU A O 1
ATOM 4516 N N . ALA A 1 732 ? 161.799 153.917 158.323 1.00 12.84 732 ALA A N 1
ATOM 4517 C CA . ALA A 1 732 ? 162.397 152.811 159.057 1.00 10.03 732 ALA A CA 1
ATOM 4518 C C . ALA A 1 732 ? 163.820 153.093 159.521 1.00 14.09 732 ALA A C 1
ATOM 4519 O O . ALA A 1 732 ? 164.417 152.221 160.159 1.00 20.62 732 ALA A O 1
ATOM 4521 N N . GLN A 1 733 ? 164.384 154.267 159.228 1.00 7.12 733 GLN A N 1
ATOM 4522 C CA . GLN A 1 733 ? 165.685 154.600 159.793 1.00 12.81 733 GLN A CA 1
ATOM 4523 C C . GLN A 1 733 ? 165.601 154.952 161.272 1.00 15.48 733 GLN A C 1
ATOM 4524 O O . GLN A 1 733 ? 166.642 155.173 161.897 1.00 21.10 733 GLN A O 1
ATOM 4530 N N . LYS A 1 734 ? 164.394 155.027 161.841 1.00 14.00 734 LYS A N 1
ATOM 4531 C CA . LYS A 1 734 ? 164.271 155.150 163.289 1.00 12.41 734 LYS A CA 1
ATOM 4532 C C . LYS A 1 734 ? 164.690 153.868 163.997 1.00 14.19 734 LYS A C 1
ATOM 4533 O O . LYS A 1 734 ? 165.196 153.921 165.123 1.00 13.28 734 LYS A O 1
ATOM 4539 N N . ILE A 1 735 ? 164.492 152.716 163.359 1.00 13.77 735 ILE A N 1
ATOM 4540 C CA . ILE A 1 735 ? 164.798 151.427 163.970 1.00 10.03 735 ILE A CA 1
ATOM 4541 C C . ILE A 1 735 ? 166.069 150.852 163.362 1.00 8.61 735 ILE A C 1
ATOM 4542 O O . ILE A 1 735 ? 166.271 149.633 163.354 1.00 14.59 735 ILE A O 1
ATOM 4547 N N . LYS A 1 736 ? 166.938 151.726 162.850 1.00 8.51 736 LYS A N 1
ATOM 4548 C CA . LYS A 1 736 ? 168.202 151.265 162.288 1.00 11.91 736 LYS A CA 1
ATOM 4549 C C . LYS A 1 736 ? 169.191 150.835 163.362 1.00 14.07 736 LYS A C 1
ATOM 4550 O O . LYS A 1 736 ? 170.148 150.117 163.053 1.00 14.34 736 LYS A O 1
ATOM 4556 N N . ASN A 1 737 ? 168.991 151.259 164.608 1.00 17.57 737 ASN A N 1
ATOM 4557 C CA . ASN A 1 737 ? 169.878 150.878 165.698 1.00 11.10 737 ASN A CA 1
ATOM 4558 C C . ASN A 1 737 ? 169.358 149.599 166.337 1.00 11.05 737 ASN A C 1
ATOM 4559 O O . ASN A 1 737 ? 168.254 149.608 166.894 1.00 17.19 737 ASN A O 1
ATOM 4564 N N . PRO A 1 738 ? 170.099 148.491 166.278 1.00 15.65 738 PRO A N 1
ATOM 4565 C CA . PRO A 1 738 ? 169.566 147.224 166.810 1.00 14.39 738 PRO A CA 1
ATOM 4566 C C . PRO A 1 738 ? 169.240 147.261 168.294 1.00 15.53 738 PRO A C 1
ATOM 4567 O O . PRO A 1 738 ? 168.295 146.587 168.723 1.00 14.82 738 PRO A O 1
ATOM 4571 N N . ALA A 1 739 ? 169.987 148.021 169.092 1.00 14.57 739 ALA A N 1
ATOM 4572 C CA . ALA A 1 739 ? 169.850 147.992 170.542 1.00 12.67 739 ALA A CA 1
ATOM 4573 C C . ALA A 1 739 ? 168.962 149.100 171.094 1.00 11.31 739 ALA A C 1
ATOM 4574 O O . ALA A 1 739 ? 168.852 149.231 172.316 1.00 16.95 739 ALA A O 1
ATOM 4576 N N . ALA A 1 740 ? 168.336 149.899 170.237 1.00 12.72 740 ALA A N 1
ATOM 4577 C CA . ALA A 1 740 ? 167.450 150.949 170.715 1.00 7.34 740 ALA A CA 1
ATOM 4578 C C . ALA A 1 740 ? 166.149 150.356 171.247 1.00 12.11 740 ALA A C 1
ATOM 4579 O O . ALA A 1 740 ? 165.651 149.345 170.746 1.00 13.39 740 ALA A O 1
ATOM 4581 N N . LEU A 1 741 ? 165.597 151.002 172.278 1.00 4.38 741 LEU A N 1
ATOM 4582 C CA . LEU A 1 741 ? 164.333 150.540 172.845 1.00 4.20 741 LEU A CA 1
ATOM 4583 C C . LEU A 1 741 ? 163.194 150.666 171.842 1.00 4.99 741 LEU A C 1
ATOM 4584 O O . LEU A 1 741 ? 162.249 149.871 171.867 1.00 15.10 741 LEU A O 1
ATOM 4589 N N . ILE A 1 742 ? 163.260 151.658 170.955 1.00 5.02 742 ILE A N 1
ATOM 4590 C CA . ILE A 1 742 ? 162.258 151.762 169.900 1.00 2.50 742 ILE A CA 1
ATOM 4591 C C . ILE A 1 742 ? 162.381 150.590 168.934 1.00 5.54 742 ILE A C 1
ATOM 4592 O O . ILE A 1 742 ? 161.375 150.043 168.468 1.00 10.51 742 ILE A O 1
ATOM 4597 N N . THR A 1 743 ? 163.613 150.178 168.625 1.00 4.35 743 THR A N 1
ATOM 4598 C CA . THR A 1 743 ? 163.813 149.001 167.784 1.00 1.37 743 THR A CA 1
ATOM 4599 C C . THR A 1 743 ? 163.305 147.739 168.471 1.00 6.87 743 THR A C 1
ATOM 4600 O O . THR A 1 743 ? 162.694 146.875 167.830 1.00 11.74 743 THR A O 1
ATOM 4604 N N . HIS A 1 744 ? 163.557 147.612 169.777 1.00 8.76 744 HIS A N 1
ATOM 4605 C CA . HIS A 1 744 ? 163.040 146.470 170.523 1.00 3.11 744 HIS A CA 1
ATOM 4606 C C . HIS A 1 744 ? 161.519 146.460 170.533 1.00 1.51 744 HIS A C 1
ATOM 4607 O O . HIS A 1 744 ? 160.901 145.394 170.470 1.00 6.68 744 HIS A O 1
ATOM 4614 N N . ALA A 1 745 ? 160.897 147.636 170.628 1.00 2.22 745 ALA A N 1
ATOM 4615 C CA . ALA A 1 745 ? 159.441 147.706 170.582 1.00 0.00 745 ALA A CA 1
ATOM 4616 C C . ALA A 1 745 ? 158.911 147.339 169.204 1.00 7.26 745 ALA A C 1
ATOM 4617 O O . ALA A 1 745 ? 157.881 146.664 169.088 1.00 15.21 745 ALA A O 1
ATOM 4619 N N . ALA A 1 746 ? 159.594 147.784 168.149 1.00 7.56 746 ALA A N 1
ATOM 4620 C CA . ALA A 1 746 ? 159.172 147.449 166.793 1.00 0.00 746 ALA A CA 1
ATOM 4621 C C . ALA A 1 746 ? 159.279 145.953 166.533 1.00 3.23 746 ALA A C 1
ATOM 4622 O O . ALA A 1 746 ? 158.391 145.360 165.911 1.00 4.17 746 ALA A O 1
ATOM 4624 N N . ASN A 1 747 ? 160.360 145.326 166.999 1.00 5.34 747 ASN A N 1
ATOM 4625 C CA . ASN A 1 747 ? 160.512 143.886 166.831 1.00 0.46 747 ASN A CA 1
ATOM 4626 C C . ASN A 1 747 ? 159.579 143.101 167.745 1.00 6.32 747 ASN A C 1
ATOM 4627 O O . ASN A 1 747 ? 159.146 142.001 167.383 1.00 10.79 747 ASN A O 1
ATOM 4632 N N . ALA A 1 748 ? 159.263 143.646 168.922 1.00 7.34 748 ALA A N 1
ATOM 4633 C CA . ALA A 1 748 ? 158.429 142.937 169.887 1.00 0.04 748 ALA A CA 1
ATOM 4634 C C . ALA A 1 748 ? 157.017 142.732 169.361 1.00 3.22 748 ALA A C 1
ATOM 4635 O O . ALA A 1 748 ? 156.416 141.675 169.581 1.00 9.38 748 ALA A O 1
ATOM 4637 N N . VAL A 1 749 ? 156.465 143.740 168.683 1.00 1.15 749 VAL A N 1
ATOM 4638 C CA . VAL A 1 749 ? 155.141 143.603 168.095 1.00 0.45 749 VAL A CA 1
ATOM 4639 C C . VAL A 1 749 ? 155.172 142.484 167.068 1.00 5.20 749 VAL A C 1
ATOM 4640 O O . VAL A 1 749 ? 156.044 142.447 166.193 1.00 10.27 749 VAL A O 1
ATOM 4644 N N . GLN A 1 750 ? 154.233 141.550 167.183 1.00 8.78 750 GLN A N 1
ATOM 4645 C CA . GLN A 1 750 ? 154.183 140.381 166.314 1.00 2.49 750 GLN A CA 1
ATOM 4646 C C . GLN A 1 750 ? 153.108 140.601 165.258 1.00 6.39 750 GLN A C 1
ATOM 4647 O O . GLN A 1 750 ? 151.914 140.637 165.573 1.00 9.71 750 GLN A O 1
ATOM 4653 N N . ALA A 1 751 ? 153.535 140.738 164.005 1.00 7.04 751 ALA A N 1
ATOM 4654 C CA . ALA A 1 751 ? 152.640 140.954 162.881 1.00 0.00 751 ALA A CA 1
ATOM 4655 C C . ALA A 1 751 ? 152.924 139.921 161.803 1.00 3.47 751 ALA A C 1
ATOM 4656 O O . ALA A 1 751 ? 154.042 139.413 161.687 1.00 14.28 751 ALA A O 1
ATOM 4658 N N . ARG A 1 752 ? 151.891 139.608 161.017 1.00 6.96 752 ARG A N 1
ATOM 4659 C CA . ARG A 1 752 ? 152.056 138.653 159.926 1.00 6.55 752 ARG A CA 1
ATOM 4660 C C . ARG A 1 752 ? 153.026 139.178 158.875 1.00 6.83 752 ARG A C 1
ATOM 4661 O O . ARG A 1 752 ? 153.880 138.434 158.380 1.00 15.68 752 ARG A O 1
ATOM 4669 N N . PHE A 1 753 ? 152.912 140.455 158.525 1.00 0.00 753 PHE A N 1
ATOM 4670 C CA . PHE A 1 753 ? 153.770 141.085 157.535 1.00 0.00 753 PHE A CA 1
ATOM 4671 C C . PHE A 1 753 ? 154.262 142.410 158.091 1.00 0.00 753 PHE A C 1
ATOM 4672 O O . PHE A 1 753 ? 153.493 143.152 158.704 1.00 2.12 753 PHE A O 1
ATOM 4680 N N . LYS A 1 754 ? 155.542 142.704 157.883 1.00 0.00 754 LYS A N 1
ATOM 4681 C CA . LYS A 1 754 ? 156.148 143.925 158.398 1.00 0.00 754 LYS A CA 1
ATOM 4682 C C . LYS A 1 754 ? 156.841 144.656 157.261 1.00 0.00 754 LYS A C 1
ATOM 4683 O O . LYS A 1 754 ? 157.773 144.122 156.653 1.00 5.31 754 LYS A O 1
ATOM 4689 N N . VAL A 1 755 ? 156.403 145.879 156.989 1.00 3.96 755 VAL A N 1
ATOM 4690 C CA . VAL A 1 755 ? 156.908 146.668 155.874 1.00 3.20 755 VAL A CA 1
ATOM 4691 C C . VAL A 1 755 ? 157.771 147.786 156.439 1.00 4.98 755 VAL A C 1
ATOM 4692 O O . VAL A 1 755 ? 157.297 148.609 157.230 1.00 7.69 755 VAL A O 1
ATOM 4696 N N . ALA A 1 756 ? 159.037 147.811 156.038 1.00 7.28 756 ALA A N 1
ATOM 4697 C CA . ALA A 1 756 ? 159.949 148.891 156.383 1.00 4.21 756 ALA A CA 1
ATOM 4698 C C . ALA A 1 756 ? 159.984 149.875 155.221 1.00 8.33 756 ALA A C 1
ATOM 4699 O O . ALA A 1 756 ? 160.320 149.497 154.094 1.00 12.14 756 ALA A O 1
ATOM 4701 N N . CYS A 1 757 ? 159.630 151.127 155.493 1.00 9.18 757 CYS A N 1
ATOM 4702 C CA . CYS A 1 757 ? 159.532 152.161 154.468 1.00 11.05 757 CYS A CA 1
ATOM 4703 C C . CYS A 1 757 ? 160.535 153.258 154.788 1.00 12.99 757 CYS A C 1
ATOM 4704 O O . CYS A 1 757 ? 160.326 154.041 155.719 1.00 17.35 757 CYS A O 1
ATOM 4707 N N . THR A 1 758 ? 161.618 153.318 154.019 1.00 15.63 758 THR A N 1
ATOM 4708 C CA . THR A 1 758 ? 162.583 154.396 154.165 1.00 20.19 758 THR A CA 1
ATOM 4709 C C . THR A 1 758 ? 163.318 154.575 152.845 1.00 20.54 758 THR A C 1
ATOM 4710 O O . THR A 1 758 ? 163.587 153.600 152.140 1.00 20.19 758 THR A O 1
ATOM 4714 N N . GLY A 1 759 ? 163.610 155.831 152.503 1.00 21.88 759 GLY A N 1
ATOM 4715 C CA . GLY A 1 759 ? 164.364 156.105 151.295 1.00 23.65 759 GLY A CA 1
ATOM 4716 C C . GLY A 1 759 ? 165.842 155.813 151.418 1.00 26.42 759 GLY A C 1
ATOM 4717 O O . GLY A 1 759 ? 166.511 155.613 150.399 1.00 28.69 759 GLY A O 1
ATOM 4718 N N . THR A 1 760 ? 166.365 155.777 152.642 1.00 19.48 760 THR A N 1
ATOM 4719 C CA . THR A 1 760 ? 167.783 155.531 152.903 1.00 22.69 760 THR A CA 1
ATOM 4720 C C . THR A 1 760 ? 167.905 154.385 153.898 1.00 26.87 760 THR A C 1
ATOM 4721 O O . THR A 1 760 ? 168.042 154.612 155.108 1.00 32.70 760 THR A O 1
ATOM 4725 N N . PRO A 1 761 ? 167.835 153.136 153.427 1.00 21.91 761 PRO A N 1
ATOM 4726 C CA . PRO A 1 761 ? 168.062 152.003 154.339 1.00 20.06 761 PRO A CA 1
ATOM 4727 C C . PRO A 1 761 ? 169.404 152.059 155.041 1.00 21.52 761 PRO A C 1
ATOM 4728 O O . PRO A 1 761 ? 169.499 151.672 156.212 1.00 24.95 761 PRO A O 1
ATOM 4732 N N . VAL A 1 762 ? 170.444 152.528 154.360 1.00 25.48 762 VAL A N 1
ATOM 4733 C CA . VAL A 1 762 ? 171.789 152.606 154.913 1.00 24.93 762 VAL A CA 1
ATOM 4734 C C . VAL A 1 762 ? 172.152 154.075 155.058 1.00 30.16 762 VAL A C 1
ATOM 4735 O O . VAL A 1 762 ? 172.219 154.805 154.061 1.00 34.85 762 VAL A O 1
ATOM 4739 N N . GLU A 1 763 ? 172.382 154.508 156.295 1.00 26.30 763 GLU A N 1
ATOM 4740 C CA . GLU A 1 763 ? 172.769 155.880 156.594 1.00 27.91 763 GLU A CA 1
ATOM 4741 C C . GLU A 1 763 ? 174.221 155.995 157.028 1.00 32.02 763 GLU A C 1
ATOM 4742 O O . GLU A 1 763 ? 174.949 156.864 156.538 1.00 36.64 763 GLU A O 1
ATOM 4748 N N . ASN A 1 764 ? 174.662 155.136 157.943 1.00 32.37 764 ASN A N 1
ATOM 4749 C CA . ASN A 1 764 ? 176.042 155.129 158.410 1.00 27.88 764 ASN A CA 1
ATOM 4750 C C . ASN A 1 764 ? 176.762 153.834 158.073 1.00 28.63 764 ASN A C 1
ATOM 4751 O O . ASN A 1 764 ? 177.854 153.871 157.493 1.00 33.32 764 ASN A O 1
ATOM 4756 N N . THR A 1 765 ? 176.185 152.687 158.424 1.00 25.74 765 THR A N 1
ATOM 4757 C CA . THR A 1 765 ? 176.792 151.391 158.160 1.00 26.19 765 THR A CA 1
ATOM 4758 C C . THR A 1 765 ? 175.734 150.445 157.611 1.00 23.01 765 THR A C 1
ATOM 4759 O O . THR A 1 765 ? 174.543 150.764 157.569 1.00 24.20 765 THR A O 1
ATOM 4763 N N . LEU A 1 766 ? 176.186 149.264 157.187 1.00 23.42 766 LEU A N 1
ATOM 4764 C CA . LEU A 1 766 ? 175.269 148.220 156.747 1.00 25.10 766 LEU A CA 1
ATOM 4765 C C . LEU A 1 766 ? 174.544 147.558 157.910 1.00 25.98 766 LEU A C 1
ATOM 4766 O O . LEU A 1 766 ? 173.597 146.797 157.679 1.00 29.99 766 LEU A O 1
ATOM 4771 N N . VAL A 1 767 ? 174.967 147.827 159.147 1.00 24.26 767 VAL A N 1
ATOM 4772 C CA . VAL A 1 767 ? 174.218 147.370 160.312 1.00 14.74 767 VAL A CA 1
ATOM 4773 C C . VAL A 1 767 ? 172.823 147.976 160.310 1.00 18.82 767 VAL A C 1
ATOM 4774 O O . VAL A 1 767 ? 171.876 147.379 160.833 1.00 24.55 767 VAL A O 1
ATOM 4778 N N . ASP A 1 768 ? 172.668 149.160 159.713 1.00 20.65 768 ASP A N 1
ATOM 4779 C CA . ASP A 1 768 ? 171.343 149.741 159.551 1.00 15.17 768 ASP A CA 1
ATOM 4780 C C . ASP A 1 768 ? 170.474 148.841 158.693 1.00 14.33 768 ASP A C 1
ATOM 4781 O O . ASP A 1 768 ? 169.365 148.514 159.075 1.00 20.64 768 ASP A O 1
ATOM 4786 N N . LEU A 1 769 ? 170.993 148.363 157.570 1.00 9.87 769 LEU A N 1
ATOM 4787 C CA . LEU A 1 769 ? 170.233 147.452 156.719 1.00 12.84 769 LEU A CA 1
ATOM 4788 C C . LEU A 1 769 ? 169.978 146.127 157.433 1.00 13.65 769 LEU A C 1
ATOM 4789 O O . LEU A 1 769 ? 168.904 145.532 157.291 1.00 14.95 769 LEU A O 1
ATOM 4794 N N . TRP A 1 770 ? 170.955 145.649 158.211 1.00 8.99 770 TRP A N 1
ATOM 4795 C CA . TRP A 1 770 ? 170.742 144.425 158.976 1.00 7.59 770 TRP A CA 1
ATOM 4796 C C . TRP A 1 770 ? 169.596 144.590 159.964 1.00 9.64 770 TRP A C 1
ATOM 4797 O O . TRP A 1 770 ? 168.773 143.685 160.120 1.00 8.20 770 TRP A O 1
ATOM 4808 N N . SER A 1 771 ? 169.539 145.729 160.654 1.00 13.18 771 SER A N 1
ATOM 4809 C CA . SER A 1 771 ? 168.451 145.977 161.594 1.00 5.81 771 SER A CA 1
ATOM 4810 C C . SER A 1 771 ? 167.113 146.071 160.874 1.00 10.00 771 SER A C 1
ATOM 4811 O O . SER A 1 771 ? 166.105 145.527 161.344 1.00 17.33 771 SER A O 1
ATOM 4814 N N . LEU A 1 772 ? 167.090 146.744 159.724 1.00 8.50 772 LEU A N 1
ATOM 4815 C CA . LEU A 1 772 ? 165.849 146.866 158.965 1.00 3.21 772 LEU A CA 1
ATOM 4816 C C . LEU A 1 772 ? 165.329 145.503 158.530 1.00 1.25 772 LEU A C 1
ATOM 4817 O O . LEU A 1 772 ? 164.127 145.232 158.621 1.00 5.44 772 LEU A O 1
ATOM 4822 N N . PHE A 1 773 ? 166.217 144.623 158.066 1.00 4.46 773 PHE A N 1
ATOM 4823 C CA . PHE A 1 773 ? 165.756 143.306 157.636 1.00 4.35 773 PHE A CA 1
ATOM 4824 C C . PHE A 1 773 ? 165.512 142.354 158.799 1.00 5.06 773 PHE A C 1
ATOM 4825 O O . PHE A 1 773 ? 164.687 141.447 158.675 1.00 6.00 773 PHE A O 1
ATOM 4833 N N . ASP A 1 774 ? 166.198 142.530 159.928 1.00 8.58 774 ASP A N 1
ATOM 4834 C CA . ASP A 1 774 ? 165.839 141.769 161.118 1.00 0.00 774 ASP A CA 1
ATOM 4835 C C . ASP A 1 774 ? 164.457 142.162 161.613 1.00 0.97 774 ASP A C 1
ATOM 4836 O O . ASP A 1 774 ? 163.748 141.339 162.200 1.00 9.64 774 ASP A O 1
ATOM 4841 N N . PHE A 1 775 ? 164.071 143.419 161.397 1.00 4.86 775 PHE A N 1
ATOM 4842 C CA . PHE A 1 775 ? 162.690 143.821 161.629 1.00 0.25 775 PHE A CA 1
ATOM 4843 C C . PHE A 1 775 ? 161.756 143.175 160.611 1.00 1.41 775 PHE A C 1
ATOM 4844 O O . PHE A 1 775 ? 160.722 142.603 160.975 1.00 1.71 775 PHE A O 1
ATOM 4852 N N . ALA A 1 776 ? 162.118 143.244 159.328 1.00 2.92 776 ALA A N 1
ATOM 4853 C CA . ALA A 1 776 ? 161.232 142.798 158.257 1.00 0.00 776 ALA A CA 1
ATOM 4854 C C . ALA A 1 776 ? 161.256 141.281 158.093 1.00 5.13 776 ALA A C 1
ATOM 4855 O O . ALA A 1 776 ? 160.224 140.616 158.222 1.00 12.03 776 ALA A O 1
ATOM 4857 N N . GLN A 1 777 ? 162.425 140.717 157.803 1.00 9.16 777 GLN A N 1
ATOM 4858 C CA . GLN A 1 777 ? 162.614 139.275 157.577 1.00 5.68 777 GLN A CA 1
ATOM 4859 C C . GLN A 1 777 ? 163.693 138.763 158.478 1.00 8.06 777 GLN A C 1
ATOM 4860 O O . GLN A 1 777 ? 164.881 138.682 158.095 1.00 9.99 777 GLN A O 1
ATOM 4866 N N . PRO A 1 778 ? 163.382 138.419 159.715 1.00 2.95 778 PRO A N 1
ATOM 4867 C CA . PRO A 1 778 ? 164.343 137.917 160.692 1.00 0.90 778 PRO A CA 1
ATOM 4868 C C . PRO A 1 778 ? 164.996 136.645 160.180 1.00 6.74 778 PRO A C 1
ATOM 4869 O O . PRO A 1 778 ? 164.323 135.746 159.664 1.00 11.91 778 PRO A O 1
ATOM 4873 N N . GLY A 1 779 ? 166.300 136.608 160.323 1.00 6.87 779 GLY A N 1
ATOM 4874 C CA . GLY A 1 779 ? 167.081 135.468 159.919 1.00 7.80 779 GLY A CA 1
ATOM 4875 C C . GLY A 1 779 ? 167.529 135.464 158.474 1.00 10.80 779 GLY A C 1
ATOM 4876 O O . GLY A 1 779 ? 168.295 134.573 158.086 1.00 16.42 779 GLY A O 1
ATOM 4877 N N . LEU A 1 780 ? 167.075 136.421 157.660 1.00 9.76 780 LEU A N 1
ATOM 4878 C CA . LEU A 1 780 ? 167.524 136.486 156.273 1.00 8.07 780 LEU A CA 1
ATOM 4879 C C . LEU A 1 780 ? 169.018 136.770 156.193 1.00 12.87 780 LEU A C 1
ATOM 4880 O O . LEU A 1 780 ? 169.756 136.082 155.479 1.00 18.29 780 LEU A O 1
ATOM 4885 N N . LEU A 1 781 ? 169.483 137.778 156.926 1.00 2.67 781 LEU A N 1
ATOM 4886 C CA . LEU A 1 781 ? 170.892 138.136 156.959 1.00 6.71 781 LEU A CA 1
ATOM 4887 C C . LEU A 1 781 ? 171.646 137.426 158.074 1.00 15.10 781 LEU A C 1
ATOM 4888 O O . LEU A 1 781 ? 172.834 137.696 158.273 1.00 20.37 781 LEU A O 1
ATOM 4893 N N . GLY A 1 782 ? 170.985 136.530 158.798 1.00 12.88 782 GLY A N 1
ATOM 4894 C CA . GLY A 1 782 ? 171.629 135.819 159.878 1.00 16.56 782 GLY A CA 1
ATOM 4895 C C . GLY A 1 782 ? 171.829 136.697 161.099 1.00 19.03 782 GLY A C 1
ATOM 4896 O O . GLY A 1 782 ? 171.213 137.755 161.258 1.00 23.08 782 GLY A O 1
ATOM 4897 N N . ALA A 1 783 ? 172.711 136.235 161.979 1.00 21.58 783 ALA A N 1
ATOM 4898 C CA . ALA A 1 783 ? 173.026 136.985 163.182 1.00 22.12 783 ALA A CA 1
ATOM 4899 C C . ALA A 1 783 ? 173.846 138.226 162.833 1.00 21.95 783 ALA A C 1
ATOM 4900 O O . ALA A 1 783 ? 174.434 138.337 161.754 1.00 25.74 783 ALA A O 1
ATOM 4902 N N . LEU A 1 784 ? 173.872 139.176 163.769 1.00 20.71 784 LEU A N 1
ATOM 4903 C CA . LEU A 1 784 ? 174.569 140.433 163.521 1.00 19.27 784 LEU A CA 1
ATOM 4904 C C . LEU A 1 784 ? 176.078 140.243 163.445 1.00 23.95 784 LEU A C 1
ATOM 4905 O O . LEU A 1 784 ? 176.744 140.925 162.658 1.00 31.51 784 LEU A O 1
ATOM 4910 N N . ASN A 1 785 ? 176.637 139.330 164.243 1.00 31.38 785 ASN A N 1
ATOM 4911 C CA . ASN A 1 785 ? 178.084 139.133 164.236 1.00 37.57 785 ASN A CA 1
ATOM 4912 C C . ASN A 1 785 ? 178.561 138.560 162.907 1.00 39.24 785 ASN A C 1
ATOM 4913 O O . ASN A 1 785 ? 179.550 139.035 162.334 1.00 40.98 785 ASN A O 1
ATOM 4918 N N . GLU A 1 786 ? 177.876 137.531 162.401 1.00 34.66 786 GLU A N 1
ATOM 4919 C CA . GLU A 1 786 ? 178.292 136.935 161.136 1.00 34.56 786 GLU A CA 1
ATOM 4920 C C . GLU A 1 786 ? 178.037 137.881 159.968 1.00 36.44 786 GLU A C 1
ATOM 4921 O O . GLU A 1 786 ? 178.833 137.937 159.024 1.00 42.51 786 GLU A O 1
ATOM 4927 N N . PHE A 1 787 ? 176.941 138.643 160.020 1.00 28.99 787 PHE A N 1
ATOM 4928 C CA . PHE A 1 787 ? 176.702 139.652 158.994 1.00 27.60 787 PHE A CA 1
ATOM 4929 C C . PHE A 1 787 ? 177.807 140.700 158.999 1.00 29.94 787 PHE A C 1
ATOM 4930 O O . PHE A 1 787 ? 178.280 141.120 157.937 1.00 37.69 787 PHE A O 1
ATOM 4938 N N . GLY A 1 788 ? 178.226 141.140 160.187 1.00 31.85 788 GLY A N 1
ATOM 4939 C CA . GLY A 1 788 ? 179.302 142.113 160.264 1.00 34.82 788 GLY A CA 1
ATOM 4940 C C . GLY A 1 788 ? 180.622 141.574 159.747 1.00 42.84 788 GLY A C 1
ATOM 4941 O O . GLY A 1 788 ? 181.302 142.233 158.956 1.00 46.50 788 GLY A O 1
ATOM 4942 N N . LYS A 1 789 ? 180.997 140.364 160.170 1.00 43.25 789 LYS A N 1
ATOM 4943 C CA . LYS A 1 789 ? 182.265 139.797 159.725 1.00 43.61 789 LYS A CA 1
ATOM 4944 C C . LYS A 1 789 ? 182.220 139.347 158.271 1.00 44.33 789 LYS A C 1
ATOM 4945 O O . LYS A 1 789 ? 183.270 139.043 157.698 1.00 45.58 789 LYS A O 1
ATOM 4951 N N . GLN A 1 790 ? 181.033 139.278 157.671 1.00 41.01 790 GLN A N 1
ATOM 4952 C CA . GLN A 1 790 ? 180.894 138.878 156.279 1.00 39.27 790 GLN A CA 1
ATOM 4953 C C . GLN A 1 790 ? 180.564 140.032 155.346 1.00 42.24 790 GLN A C 1
ATOM 4954 O O . GLN A 1 790 ? 180.896 139.964 154.161 1.00 45.50 790 GLN A O 1
ATOM 4960 N N . TYR A 1 791 ? 179.943 141.098 155.852 1.00 41.79 791 TYR A N 1
ATOM 4961 C CA . TYR A 1 791 ? 179.490 142.196 155.007 1.00 39.17 791 TYR A CA 1
ATOM 4962 C C . TYR A 1 791 ? 179.909 143.582 155.477 1.00 39.74 791 TYR A C 1
ATOM 4963 O O . TYR A 1 791 ? 179.819 144.523 154.681 1.00 39.70 791 TYR A O 1
ATOM 4972 N N . VAL A 1 792 ? 180.355 143.750 156.719 1.00 45.07 792 VAL A N 1
ATOM 4973 C CA . VAL A 1 792 ? 180.664 145.067 157.274 1.00 47.48 792 VAL A CA 1
ATOM 4974 C C . VAL A 1 792 ? 182.171 145.284 157.388 1.00 49.56 792 VAL A C 1
ATOM 4975 O O . VAL A 1 792 ? 182.714 146.228 156.815 1.00 49.07 792 VAL A O 1
ATOM 4979 N N . ARG A 1 793 ? 182.865 144.412 158.124 1.00 54.59 793 ARG A N 1
ATOM 4980 C CA . ARG A 1 793 ? 184.298 144.602 158.362 1.00 56.65 793 ARG A CA 1
ATOM 4981 C C . ARG A 1 793 ? 185.096 144.630 157.082 1.00 57.15 793 ARG A C 1
ATOM 4982 O O . ARG A 1 793 ? 185.999 145.497 156.951 1.00 56.68 793 ARG A O 1
ATOM 4990 N N . PRO A 1 794 ? 184.846 143.777 156.068 1.00 57.87 794 PRO A N 1
ATOM 4991 C CA . PRO A 1 794 ? 185.727 143.710 154.949 1.00 59.26 794 PRO A CA 1
ATOM 4992 C C . PRO A 1 794 ? 185.313 144.571 153.764 1.00 59.39 794 PRO A C 1
ATOM 4993 O O . PRO A 1 794 ? 185.852 144.419 152.660 1.00 58.31 794 PRO A O 1
ATOM 4997 N N . ILE A 1 795 ? 184.334 145.460 153.952 1.00 57.74 795 ILE A N 1
ATOM 4998 C CA . ILE A 1 795 ? 184.019 146.489 152.966 1.00 59.42 795 ILE A CA 1
ATOM 4999 C C . ILE A 1 795 ? 184.071 147.838 153.672 1.00 57.47 795 ILE A C 1
ATOM 5000 O O . ILE A 1 795 ? 184.358 148.871 153.056 1.00 58.43 795 ILE A O 1
ATOM 5005 N N . GLU A 1 796 ? 183.822 147.831 154.978 1.00 51.42 796 GLU A N 1
ATOM 5006 C CA . GLU A 1 796 ? 183.777 149.061 155.759 1.00 53.68 796 GLU A CA 1
ATOM 5007 C C . GLU A 1 796 ? 184.769 149.002 156.918 1.00 55.73 796 GLU A C 1
ATOM 5008 O O . GLU A 1 796 ? 184.793 148.037 157.684 1.00 54.15 796 GLU A O 1
ATOM 5014 N N . THR A 1 803 ? 181.648 145.282 143.709 1.00 54.53 803 THR A N 1
ATOM 5015 C CA . THR A 1 803 ? 182.223 144.430 144.743 1.00 58.33 803 THR A CA 1
ATOM 5016 C C . THR A 1 803 ? 181.443 143.123 144.844 1.00 58.17 803 THR A C 1
ATOM 5017 O O . THR A 1 803 ? 180.213 143.119 144.784 1.00 56.76 803 THR A O 1
ATOM 5021 N N . GLU A 1 804 ? 182.170 142.011 144.987 1.00 57.71 804 GLU A N 1
ATOM 5022 C CA . GLU A 1 804 ? 181.527 140.700 144.995 1.00 56.32 804 GLU A CA 1
ATOM 5023 C C . GLU A 1 804 ? 180.647 140.509 146.228 1.00 57.56 804 GLU A C 1
ATOM 5024 O O . GLU A 1 804 ? 179.530 139.988 146.122 1.00 56.30 804 GLU A O 1
ATOM 5030 N N . ARG A 1 805 ? 181.123 140.927 147.405 1.00 55.10 805 ARG A N 1
ATOM 5031 C CA . ARG A 1 805 ? 180.313 140.795 148.614 1.00 52.58 805 ARG A CA 1
ATOM 5032 C C . ARG A 1 805 ? 179.100 141.714 148.565 1.00 51.29 805 ARG A C 1
ATOM 5033 O O . ARG A 1 805 ? 178.000 141.329 148.981 1.00 51.21 805 ARG A O 1
ATOM 5041 N N . LEU A 1 806 ? 179.288 142.933 148.063 1.00 44.82 806 LEU A N 1
ATOM 5042 C CA . LEU A 1 806 ? 178.174 143.859 147.907 1.00 46.58 806 LEU A CA 1
ATOM 5043 C C . LEU A 1 806 ? 177.121 143.296 146.957 1.00 47.49 806 LEU A C 1
ATOM 5044 O O . LEU A 1 806 ? 175.919 143.364 147.240 1.00 48.13 806 LEU A O 1
ATOM 5049 N N . GLU A 1 807 ? 177.553 142.727 145.829 1.00 44.85 807 GLU A N 1
ATOM 5050 C CA . GLU A 1 807 ? 176.597 142.150 144.888 1.00 42.91 807 GLU A CA 1
ATOM 5051 C C . GLU A 1 807 ? 175.911 140.922 145.476 1.00 43.93 807 GLU A C 1
ATOM 5052 O O . GLU A 1 807 ? 174.726 140.684 145.216 1.00 43.13 807 GLU A O 1
ATOM 5058 N N . SER A 1 808 ? 176.637 140.129 146.267 1.00 40.99 808 SER A N 1
ATOM 5059 C CA . SER A 1 808 ? 176.023 138.976 146.920 1.00 37.89 808 SER A CA 1
ATOM 5060 C C . SER A 1 808 ? 174.946 139.415 147.904 1.00 39.14 808 SER A C 1
ATOM 5061 O O . SER A 1 808 ? 173.861 138.825 147.960 1.00 41.66 808 SER A O 1
ATOM 5064 N N . LEU A 1 809 ? 175.228 140.457 148.690 1.00 33.04 809 LEU A N 1
ATOM 5065 C CA . LEU A 1 809 ? 174.228 140.975 149.620 1.00 30.34 809 LEU A CA 1
ATOM 5066 C C . LEU A 1 809 ? 173.030 141.551 148.872 1.00 28.90 809 LEU A C 1
ATOM 5067 O O . LEU A 1 809 ? 171.878 141.380 149.296 1.00 31.31 809 LEU A O 1
ATOM 5072 N N . ARG A 1 810 ? 173.284 142.236 147.753 1.00 29.54 810 ARG A N 1
ATOM 5073 C CA . ARG A 1 810 ? 172.193 142.742 146.928 1.00 28.33 810 ARG A CA 1
ATOM 5074 C C . ARG A 1 810 ? 171.314 141.612 146.412 1.00 26.98 810 ARG A C 1
ATOM 5075 O O . ARG A 1 810 ? 170.085 141.717 146.435 1.00 27.86 810 ARG A O 1
ATOM 5083 N N . ALA A 1 811 ? 171.923 140.532 145.922 1.00 24.74 811 ALA A N 1
ATOM 5084 C CA . ALA A 1 811 ? 171.135 139.399 145.453 1.00 20.04 811 ALA A CA 1
ATOM 5085 C C . ALA A 1 811 ? 170.385 138.734 146.597 1.00 23.37 811 ALA A C 1
ATOM 5086 O O . ALA A 1 811 ? 169.274 138.229 146.400 1.00 26.29 811 ALA A O 1
ATOM 5088 N N . LEU A 1 812 ? 170.977 138.721 147.792 1.00 22.90 812 LEU A N 1
ATOM 5089 C CA . LEU A 1 812 ? 170.308 138.147 148.953 1.00 20.02 812 LEU A CA 1
ATOM 5090 C C . LEU A 1 812 ? 169.059 138.936 149.325 1.00 19.15 812 LEU A C 1
ATOM 5091 O O . LEU A 1 812 ? 168.025 138.348 149.661 1.00 20.41 812 LEU A O 1
ATOM 5096 N N . ILE A 1 813 ? 169.133 140.270 149.276 1.00 16.02 813 ILE A N 1
ATOM 5097 C CA . ILE A 1 813 ? 168.000 141.087 149.713 1.00 10.00 813 ILE A CA 1
ATOM 5098 C C . ILE A 1 813 ? 167.080 141.518 148.577 1.00 18.73 813 ILE A C 1
ATOM 5099 O O . ILE A 1 813 ? 166.048 142.152 148.844 1.00 21.19 813 ILE A O 1
ATOM 5104 N N . GLU A 1 814 ? 167.414 141.201 147.325 1.00 19.09 814 GLU A N 1
ATOM 5105 C CA . GLU A 1 814 ? 166.598 141.657 146.200 1.00 8.32 814 GLU A CA 1
ATOM 5106 C C . GLU A 1 814 ? 165.163 141.144 146.230 1.00 12.64 814 GLU A C 1
ATOM 5107 O O . GLU A 1 814 ? 164.246 141.949 145.988 1.00 13.45 814 GLU A O 1
ATOM 5113 N N . PRO A 1 815 ? 164.885 139.857 146.480 1.00 16.26 815 PRO A N 1
ATOM 5114 C CA . PRO A 1 815 ? 163.478 139.418 146.476 1.00 10.10 815 PRO A CA 1
ATOM 5115 C C . PRO A 1 815 ? 162.600 140.183 147.446 1.00 12.16 815 PRO A C 1
ATOM 5116 O O . PRO A 1 815 ? 161.410 140.381 147.170 1.00 18.35 815 PRO A O 1
ATOM 5120 N N . GLN A 1 816 ? 163.149 140.619 148.575 1.00 10.54 816 GLN A N 1
ATOM 5121 C CA . GLN A 1 816 ? 162.369 141.264 149.618 1.00 6.57 816 GLN A CA 1
ATOM 5122 C C . GLN A 1 816 ? 162.400 142.784 149.537 1.00 7.77 816 GLN A C 1
ATOM 5123 O O . GLN A 1 816 ? 161.679 143.441 150.294 1.00 17.28 816 GLN A O 1
ATOM 5129 N N . THR A 1 817 ? 163.202 143.353 148.641 1.00 7.93 817 THR A N 1
ATOM 5130 C CA . THR A 1 817 ? 163.404 144.792 148.550 1.00 9.97 817 THR A CA 1
ATOM 5131 C C . THR A 1 817 ? 162.855 145.316 147.232 1.00 13.09 817 THR A C 1
ATOM 5132 O O . THR A 1 817 ? 163.104 144.730 146.173 1.00 15.94 817 THR A O 1
ATOM 5136 N N . LEU A 1 818 ? 162.114 146.418 147.299 1.00 7.35 818 LEU A N 1
ATOM 5137 C CA . LEU A 1 818 ? 161.670 147.147 146.119 1.00 9.37 818 LEU A CA 1
ATOM 5138 C C . LEU A 1 818 ? 162.200 148.569 146.203 1.00 17.37 818 LEU A C 1
ATOM 5139 O O . LEU A 1 818 ? 161.795 149.334 147.085 1.00 21.09 818 LEU A O 1
ATOM 5144 N N . ARG A 1 819 ? 163.104 148.919 145.294 1.00 21.34 819 ARG A N 1
ATOM 5145 C CA . ARG A 1 819 ? 163.639 150.271 145.212 1.00 19.39 819 ARG A CA 1
ATOM 5146 C C . ARG A 1 819 ? 163.471 150.779 143.792 1.00 29.37 819 ARG A C 1
ATOM 5147 O O . ARG A 1 819 ? 163.884 150.113 142.836 1.00 30.66 819 ARG A O 1
ATOM 5155 N N . ARG A 1 820 ? 162.858 151.948 143.659 1.00 30.24 820 ARG A N 1
ATOM 5156 C CA . ARG A 1 820 ? 162.743 152.647 142.391 1.00 25.97 820 ARG A CA 1
ATOM 5157 C C . ARG A 1 820 ? 163.106 154.103 142.618 1.00 29.08 820 ARG A C 1
ATOM 5158 O O . ARG A 1 820 ? 162.617 154.733 143.560 1.00 26.24 820 ARG A O 1
ATOM 5166 N N . THR A 1 821 ? 163.981 154.629 141.771 1.00 39.63 821 THR A N 1
ATOM 5167 C CA . THR A 1 821 ? 164.432 156.005 141.890 1.00 39.14 821 THR A CA 1
ATOM 5168 C C . THR A 1 821 ? 163.638 156.902 140.949 1.00 41.49 821 THR A C 1
ATOM 5169 O O . THR A 1 821 ? 162.846 156.442 140.124 1.00 41.91 821 THR A O 1
ATOM 5173 N N . LYS A 1 822 ? 163.858 158.210 141.093 1.00 46.40 822 LYS A N 1
ATOM 5174 C CA . LYS A 1 822 ? 163.112 159.173 140.291 1.00 44.36 822 LYS A CA 1
ATOM 5175 C C . LYS A 1 822 ? 163.512 159.101 138.823 1.00 45.88 822 LYS A C 1
ATOM 5176 O O . LYS A 1 822 ? 162.670 159.278 137.935 1.00 43.37 822 LYS A O 1
ATOM 5182 N N . GLU A 1 823 ? 164.791 158.835 138.543 1.00 46.86 823 GLU A N 1
ATOM 5183 C CA . GLU A 1 823 ? 165.233 158.729 137.157 1.00 48.39 823 GLU A CA 1
ATOM 5184 C C . GLU A 1 823 ? 164.720 157.466 136.476 1.00 50.51 823 GLU A C 1
ATOM 5185 O O . GLU A 1 823 ? 164.685 157.417 135.242 1.00 52.65 823 GLU A O 1
ATOM 5191 N N . GLU A 1 824 ? 164.329 156.442 137.241 1.00 50.18 824 GLU A N 1
ATOM 5192 C CA . GLU A 1 824 ? 163.643 155.303 136.642 1.00 49.93 824 GLU A CA 1
ATOM 5193 C C . GLU A 1 824 ? 162.195 155.628 136.301 1.00 51.32 824 GLU A C 1
ATOM 5194 O O . GLU A 1 824 ? 161.662 155.103 135.318 1.00 52.28 824 GLU A O 1
ATOM 5200 N N . VAL A 1 825 ? 161.550 156.482 137.092 1.00 50.48 825 VAL A N 1
ATOM 5201 C CA . VAL A 1 825 ? 160.146 156.818 136.889 1.00 52.65 825 VAL A CA 1
ATOM 5202 C C . VAL A 1 825 ? 160.049 158.227 136.320 1.00 56.00 825 VAL A C 1
ATOM 5203 O O . VAL A 1 825 ? 159.041 158.919 136.505 1.00 55.27 825 VAL A O 1
ATOM 5207 N N . ALA A 1 826 ? 161.100 158.655 135.616 1.00 63.52 826 ALA A N 1
ATOM 5208 C CA . ALA A 1 826 ? 161.131 159.992 135.034 1.00 63.11 826 ALA A CA 1
ATOM 5209 C C . ALA A 1 826 ? 160.117 160.163 133.914 1.00 64.18 826 ALA A C 1
ATOM 5210 O O . ALA A 1 826 ? 159.882 161.294 133.477 1.00 66.68 826 ALA A O 1
ATOM 5212 N N . ARG A 1 827 ? 159.524 159.070 133.433 1.00 69.06 827 ARG A N 1
ATOM 5213 C CA . ARG A 1 827 ? 158.501 159.178 132.401 1.00 68.19 827 ARG A CA 1
ATOM 5214 C C . ARG A 1 827 ? 157.296 159.983 132.876 1.00 68.46 827 ARG A C 1
ATOM 5215 O O . ARG A 1 827 ? 156.638 160.646 132.067 1.00 68.00 827 ARG A O 1
ATOM 5223 N N . ASP A 1 828 ? 156.982 159.931 134.172 1.00 66.21 828 ASP A N 1
ATOM 5224 C CA . ASP A 1 828 ? 155.870 160.692 134.726 1.00 67.05 828 ASP A CA 1
ATOM 5225 C C . ASP A 1 828 ? 156.295 162.053 135.262 1.00 67.28 828 ASP A C 1
ATOM 5226 O O . ASP A 1 828 ? 155.430 162.877 135.579 1.00 67.04 828 ASP A O 1
ATOM 5231 N N . LEU A 1 829 ? 157.597 162.306 135.371 1.00 61.06 829 LEU A N 1
ATOM 5232 C CA . LEU A 1 829 ? 158.139 163.543 135.931 1.00 59.16 829 LEU A CA 1
ATOM 5233 C C . LEU A 1 829 ? 158.831 164.334 134.818 1.00 58.49 829 LEU A C 1
ATOM 5234 O O . LEU A 1 829 ? 159.921 163.971 134.394 1.00 57.82 829 LEU A O 1
ATOM 5239 N N . PRO A 1 830 ? 158.302 165.372 134.350 1.00 55.99 830 PRO A N 1
ATOM 5240 C CA . PRO A 1 830 ? 158.638 165.930 133.060 1.00 54.02 830 PRO A CA 1
ATOM 5241 C C . PRO A 1 830 ? 159.935 166.744 133.003 1.00 51.10 830 PRO A C 1
ATOM 5242 O O . PRO A 1 830 ? 159.970 167.938 133.362 1.00 51.04 830 PRO A O 1
ATOM 5246 N N . GLN A 1 831 ? 161.003 166.105 132.532 1.00 42.51 831 GLN A N 1
ATOM 5247 C CA . GLN A 1 831 ? 162.188 166.756 131.972 1.00 38.77 831 GLN A CA 1
ATOM 5248 C C . GLN A 1 831 ? 162.825 167.747 132.958 1.00 36.19 831 GLN A C 1
ATOM 5249 O O . GLN A 1 831 ? 162.766 168.968 132.795 1.00 39.03 831 GLN A O 1
ATOM 5255 N N . LYS A 1 832 ? 163.399 167.187 134.021 1.00 27.06 832 LYS A N 1
ATOM 5256 C CA . LYS A 1 832 ? 164.236 167.966 134.936 1.00 25.31 832 LYS A CA 1
ATOM 5257 C C . LYS A 1 832 ? 165.546 168.306 134.234 1.00 28.06 832 LYS A C 1
ATOM 5258 O O . LYS A 1 832 ? 166.402 167.442 134.034 1.00 31.53 832 LYS A O 1
ATOM 5264 N N . ILE A 1 833 ? 165.713 169.572 133.861 1.00 23.02 833 ILE A N 1
ATOM 5265 C CA . ILE A 1 833 ? 166.877 170.028 133.109 1.00 16.21 833 ILE A CA 1
ATOM 5266 C C . ILE A 1 833 ? 167.852 170.704 134.061 1.00 11.53 833 ILE A C 1
ATOM 5267 O O . ILE A 1 833 ? 167.465 171.586 134.836 1.00 20.71 833 ILE A O 1
ATOM 5272 N N . GLU A 1 834 ? 169.115 170.291 134.003 1.00 12.82 834 GLU A N 1
ATOM 5273 C CA . GLU A 1 834 ? 170.195 170.937 134.741 1.00 11.04 834 GLU A CA 1
ATOM 5274 C C . GLU A 1 834 ? 170.923 171.874 133.785 1.00 17.38 834 GLU A C 1
ATOM 5275 O O . GLU A 1 834 ? 171.623 171.420 132.874 1.00 18.01 834 GLU A O 1
ATOM 5281 N N . VAL A 1 835 ? 170.756 173.180 133.992 1.00 24.13 835 VAL A N 1
ATOM 5282 C CA . VAL A 1 835 ? 171.336 174.166 133.090 1.00 17.49 835 VAL A CA 1
ATOM 5283 C C . VAL A 1 835 ? 172.848 174.183 133.260 1.00 19.46 835 VAL A C 1
ATOM 5284 O O . VAL A 1 835 ? 173.364 174.252 134.383 1.00 25.11 835 VAL A O 1
ATOM 5288 N N . GLU A 1 836 ? 173.568 174.118 132.140 1.00 19.92 836 GLU A N 1
ATOM 5289 C CA . GLU A 1 836 ? 175.022 174.043 132.164 1.00 20.82 836 GLU A CA 1
ATOM 5290 C C . GLU A 1 836 ? 175.702 175.398 132.027 1.00 18.62 836 GLU A C 1
ATOM 5291 O O . GLU A 1 836 ? 176.867 175.530 132.418 1.00 22.46 836 GLU A O 1
ATOM 5297 N N . SER A 1 837 ? 175.013 176.401 131.477 1.00 15.01 837 SER A N 1
ATOM 5298 C CA . SER A 1 837 ? 175.638 177.705 131.276 1.00 14.54 837 SER A CA 1
ATOM 5299 C C . SER A 1 837 ? 175.932 178.390 132.604 1.00 21.41 837 SER A C 1
ATOM 5300 O O . SER A 1 837 ? 176.963 179.057 132.751 1.00 20.58 837 SER A O 1
ATOM 5303 N N . CYS A 1 838 ? 175.034 178.243 133.580 1.00 20.68 838 CYS A N 1
ATOM 5304 C CA . CYS A 1 838 ? 175.244 178.831 134.897 1.00 11.85 838 CYS A CA 1
ATOM 5305 C C . CYS A 1 838 ? 176.453 178.243 135.610 1.00 10.46 838 CYS A C 1
ATOM 5306 O O . CYS A 1 838 ? 176.984 178.874 136.529 1.00 17.05 838 CYS A O 1
ATOM 5309 N N . LYS A 1 839 ? 176.896 177.056 135.204 1.00 13.00 839 LYS A N 1
ATOM 5310 C CA . LYS A 1 839 ? 177.970 176.352 135.888 1.00 11.33 839 LYS A CA 1
ATOM 5311 C C . LYS A 1 839 ? 179.353 176.798 135.435 1.00 14.01 839 LYS A C 1
ATOM 5312 O O . LYS A 1 839 ? 180.350 176.313 135.981 1.00 23.37 839 LYS A O 1
ATOM 5318 N N . GLN A 1 840 ? 179.437 177.704 134.464 1.00 11.82 840 GLN A N 1
ATOM 5319 C CA . GLN A 1 840 ? 180.705 178.174 133.916 1.00 17.84 840 GLN A CA 1
ATOM 5320 C C . GLN A 1 840 ? 180.912 179.666 134.166 1.00 19.76 840 GLN A C 1
ATOM 5321 O O . GLN A 1 840 ? 181.387 180.396 133.294 1.00 27.58 840 GLN A O 1
ATOM 5327 N N . LEU A 1 841 ? 180.553 180.138 135.356 1.00 9.61 841 LEU A N 1
ATOM 5328 C CA . LEU A 1 841 ? 180.788 181.528 135.716 1.00 12.01 841 LEU A CA 1
ATOM 5329 C C . LEU A 1 841 ? 182.242 181.726 136.130 1.00 17.50 841 LEU A C 1
ATOM 5330 O O . LEU A 1 841 ? 182.901 180.805 136.616 1.00 23.43 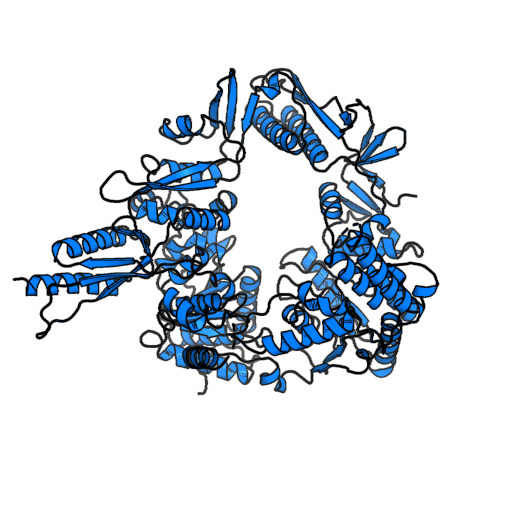841 LEU A O 1
ATOM 5335 N N . THR A 1 842 ? 182.742 182.943 135.931 1.00 18.58 842 THR A N 1
ATOM 5336 C CA . THR A 1 842 ? 184.150 183.255 136.132 1.00 23.05 842 THR A CA 1
ATOM 5337 C C . THR A 1 842 ? 184.328 184.218 137.299 1.00 23.58 842 THR A C 1
ATOM 5338 O O . THR A 1 842 ? 183.504 185.113 137.506 1.00 25.17 842 THR A O 1
ATOM 5342 N N . LEU A 1 843 ? 185.408 184.028 138.059 1.00 20.66 843 LEU A N 1
ATOM 5343 C CA . LEU A 1 843 ? 185.734 184.963 139.127 1.00 22.09 843 LEU A CA 1
ATOM 5344 C C . LEU A 1 843 ? 185.991 186.353 138.564 1.00 29.47 843 LEU A C 1
ATOM 5345 O O . LEU A 1 843 ? 186.610 186.512 137.509 1.00 33.04 843 LEU A O 1
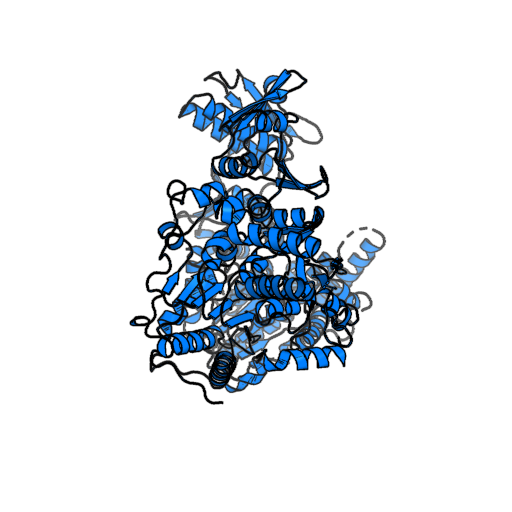ATOM 5350 N N . SER A 1 844 ? 185.509 187.363 139.278 1.00 28.60 844 SER A N 1
ATOM 5351 C CA . SER A 1 844 ? 185.971 188.715 139.031 1.00 28.03 844 SER A CA 1
ATOM 5352 C C . SER A 1 844 ? 187.393 188.868 139.557 1.00 33.18 844 SER A C 1
ATOM 5353 O O . SER A 1 844 ? 187.878 188.058 140.351 1.00 34.45 844 SER A O 1
ATOM 5356 N N . GLY A 1 845 ? 188.072 189.916 139.092 1.00 36.80 845 GLY A N 1
ATOM 5357 C CA . GLY A 1 845 ? 189.433 190.150 139.548 1.00 37.14 845 GLY A CA 1
ATOM 5358 C C . GLY A 1 845 ? 189.509 190.393 141.043 1.00 36.83 845 GLY A C 1
ATOM 5359 O O . GLY A 1 845 ? 190.335 189.800 141.743 1.00 35.60 845 GLY A O 1
ATOM 5360 N N . VAL A 1 846 ? 188.632 191.257 141.557 1.00 33.59 846 VAL A N 1
ATOM 5361 C CA . VAL A 1 846 ? 188.666 191.594 142.976 1.00 33.69 846 VAL A CA 1
ATOM 5362 C C . VAL A 1 846 ? 188.200 190.415 143.828 1.00 38.29 846 VAL A C 1
ATOM 5363 O O . VAL A 1 846 ? 188.782 190.130 144.882 1.00 41.07 846 VAL A O 1
ATOM 5367 N N . GLN A 1 847 ? 187.161 189.702 143.382 1.00 34.43 847 GLN A N 1
ATOM 5368 C CA . GLN A 1 847 ? 186.735 188.487 144.069 1.00 31.79 847 GLN A CA 1
ATOM 5369 C C . GLN A 1 847 ? 187.872 187.482 144.142 1.00 31.28 847 GLN A C 1
ATOM 5370 O O . GLN A 1 847 ? 188.098 186.848 145.180 1.00 36.90 847 GLN A O 1
ATOM 5376 N N . LYS A 1 848 ? 188.595 187.331 143.035 1.00 32.89 848 LYS A N 1
ATOM 5377 C CA . LYS A 1 848 ? 189.706 186.394 142.959 1.00 33.12 848 LYS A CA 1
ATOM 5378 C C . LYS A 1 848 ? 190.829 186.779 143.911 1.00 37.29 848 LYS A C 1
ATOM 5379 O O . LYS A 1 848 ? 191.370 185.923 144.625 1.00 38.15 848 LYS A O 1
ATOM 5385 N N . GLN A 1 849 ? 191.212 188.060 143.918 1.00 40.23 849 GLN A N 1
ATOM 5386 C CA . GLN A 1 849 ? 192.240 188.506 144.851 1.00 39.02 849 GLN A CA 1
ATOM 5387 C C . GLN A 1 849 ? 191.795 188.287 146.288 1.00 37.05 849 GLN A C 1
ATOM 5388 O O . GLN A 1 849 ? 192.603 187.918 147.146 1.00 39.84 849 GLN A O 1
ATOM 5394 N N . LEU A 1 850 ? 190.506 188.493 146.565 1.00 35.81 850 LEU A N 1
ATOM 5395 C CA . LEU A 1 850 ? 189.991 188.253 147.908 1.00 34.44 850 LEU A CA 1
ATOM 5396 C C . LEU A 1 850 ? 190.087 186.779 148.287 1.00 36.84 850 LEU A C 1
ATOM 5397 O O . LEU A 1 850 ? 190.436 186.447 149.423 1.00 40.40 850 LEU A O 1
ATOM 5402 N N . TYR A 1 851 ? 189.781 185.880 147.350 1.00 40.13 851 TYR A N 1
ATOM 5403 C CA . TYR A 1 851 ? 189.909 184.458 147.639 1.00 36.93 851 TYR A CA 1
ATOM 5404 C C . TYR A 1 851 ? 191.346 184.040 147.895 1.00 41.38 851 TYR A C 1
ATOM 5405 O O . TYR A 1 851 ? 191.632 183.294 148.841 1.00 42.60 851 TYR A O 1
ATOM 5406 N N . LEU A 1 852 ? 192.271 184.517 147.059 1.00 45.17 852 LEU A N 1
ATOM 5407 C CA . LEU A 1 852 ? 193.681 184.201 147.269 1.00 44.28 852 LEU A CA 1
ATOM 5408 C C . LEU A 1 852 ? 194.182 184.769 148.590 1.00 46.27 852 LEU A C 1
ATOM 5409 O O . LEU A 1 852 ? 194.950 184.114 149.304 1.00 48.45 852 LEU A O 1
ATOM 5414 N N . SER A 1 853 ? 193.753 185.985 148.938 1.00 45.06 853 SER A N 1
ATOM 5415 C CA . SER A 1 853 ? 194.121 186.559 150.226 1.00 44.49 853 SER A CA 1
ATOM 5416 C C . SER A 1 853 ? 193.537 185.749 151.375 1.00 47.90 853 SER A C 1
ATOM 5417 O O . SER A 1 853 ? 194.179 185.587 152.415 1.00 51.50 853 SER A O 1
ATOM 5420 N N . SER A 1 854 ? 192.313 185.244 151.211 1.00 44.72 854 SER A N 1
ATOM 5421 C CA . SER A 1 854 ? 191.718 184.384 152.227 1.00 42.64 854 SER A CA 1
ATOM 5422 C C . SER A 1 854 ? 192.591 183.166 152.481 1.00 45.47 854 SER A C 1
ATOM 5423 O O . SER A 1 854 ? 192.927 182.850 153.631 1.00 46.38 854 SER A O 1
ATOM 5426 N N . VAL A 1 855 ? 192.974 182.475 151.407 1.00 51.46 855 VAL A N 1
ATOM 5427 C CA . VAL A 1 855 ? 193.813 181.289 151.555 1.00 50.70 855 VAL A CA 1
ATOM 5428 C C . VAL A 1 855 ? 195.150 181.658 152.188 1.00 53.37 855 VAL A C 1
ATOM 5429 O O . VAL A 1 855 ? 195.649 180.957 153.079 1.00 54.44 855 VAL A O 1
ATOM 5433 N N . ALA A 1 856 ? 195.745 182.772 151.747 1.00 57.04 856 ALA A N 1
ATOM 5434 C CA . ALA A 1 856 ? 197.048 183.178 152.262 1.00 57.71 856 ALA A CA 1
ATOM 5435 C C . ALA A 1 856 ? 196.992 183.498 153.752 1.00 60.21 856 ALA A C 1
ATOM 5436 O O . ALA A 1 856 ? 197.848 183.046 154.520 1.00 63.09 856 ALA A O 1
ATOM 5438 N N . ASN A 1 857 ? 195.996 184.279 154.180 1.00 58.52 857 ASN A N 1
ATOM 5439 C CA . ASN A 1 857 ? 195.877 184.613 155.595 1.00 57.14 857 ASN A CA 1
ATOM 5440 C C . ASN A 1 857 ? 195.578 183.379 156.435 1.00 59.11 857 ASN A C 1
ATOM 5441 O O . ASN A 1 857 ? 196.101 183.243 157.547 1.00 60.89 857 ASN A O 1
ATOM 5446 N N . TRP A 1 858 ? 194.733 182.472 155.934 1.00 60.38 858 TRP A N 1
ATOM 5447 C CA . TRP A 1 858 ? 194.450 181.265 156.703 1.00 60.23 858 TRP A CA 1
ATOM 5448 C C . TRP A 1 858 ? 195.705 180.422 156.876 1.00 62.06 858 TRP A C 1
ATOM 5449 O O . TRP A 1 858 ? 195.977 179.924 157.972 1.00 63.98 858 TRP A O 1
ATOM 5460 N N . GLN A 1 859 ? 196.491 180.262 155.808 1.00 65.04 859 GLN A N 1
ATOM 5461 C CA . GLN A 1 859 ? 197.731 179.499 155.917 1.00 67.12 859 GLN A CA 1
ATOM 5462 C C . GLN A 1 859 ? 198.730 180.191 156.839 1.00 68.79 859 GLN A C 1
ATOM 5463 O O . GLN A 1 859 ? 199.438 179.526 157.606 1.00 67.41 859 GLN A O 1
ATOM 5469 N N . GLN A 1 860 ? 198.803 181.522 156.777 1.00 71.98 860 GLN A N 1
ATOM 5470 C CA . GLN A 1 860 ? 199.710 182.262 157.648 1.00 72.15 860 GLN A CA 1
ATOM 5471 C C . GLN A 1 860 ? 199.335 182.080 159.114 1.00 72.49 860 GLN A C 1
ATOM 5472 O O . GLN A 1 860 ? 200.205 181.881 159.970 1.00 73.07 860 GLN A O 1
ATOM 5478 N N . GLN A 1 861 ? 198.038 182.146 159.424 1.00 74.24 861 GLN A N 1
ATOM 5479 C CA . GLN A 1 861 ? 197.606 181.951 160.803 1.00 75.14 861 GLN A CA 1
ATOM 5480 C C . GLN A 1 861 ? 197.772 180.502 161.244 1.00 74.61 861 GLN A C 1
ATOM 5481 O O . GLN A 1 861 ? 198.026 180.243 162.426 1.00 74.31 861 GLN A O 1
ATOM 5487 N N . GLN A 1 862 ? 197.626 179.549 160.320 1.00 72.80 862 GLN A N 1
ATOM 5488 C CA . GLN A 1 862 ? 197.878 178.152 160.658 1.00 73.96 862 GLN A CA 1
ATOM 5489 C C . GLN A 1 862 ? 199.349 177.923 160.983 1.00 75.72 862 GLN A C 1
ATOM 5490 O O . GLN A 1 862 ? 199.677 177.168 161.906 1.00 75.65 862 GLN A O 1
ATOM 5496 N N . ALA A 1 863 ? 200.249 178.560 160.229 1.00 82.59 863 ALA A N 1
ATOM 5497 C CA . ALA A 1 863 ? 201.674 178.450 160.527 1.00 82.35 863 ALA A CA 1
ATOM 5498 C C . ALA A 1 863 ? 202.004 179.070 161.879 1.00 82.06 863 ALA A C 1
ATOM 5499 O O . ALA A 1 863 ? 202.800 178.518 162.647 1.00 81.33 863 ALA A O 1
ATOM 5501 N N . LEU A 1 864 ? 201.403 180.215 162.186 1.00 82.56 864 LEU A N 1
ATOM 5502 C CA . LEU A 1 864 ? 201.631 180.885 163.462 1.00 82.15 864 LEU A CA 1
ATOM 5503 C C . LEU A 1 864 ? 200.993 180.107 164.608 1.00 82.27 864 LEU A C 1
ATOM 5504 O O . LEU A 1 864 ? 200.291 180.677 165.443 1.00 82.45 864 LEU A O 1
ATOM 5509 N N . GLY A 1 874 ? 188.717 175.904 162.579 1.00 51.19 874 GLY A N 1
ATOM 5510 C CA . GLY A 1 874 ? 189.588 176.686 161.722 1.00 52.04 874 GLY A CA 1
ATOM 5511 C C . GLY A 1 874 ? 189.305 176.485 160.246 1.00 54.94 874 GLY A C 1
ATOM 5512 O O . GLY A 1 874 ? 189.183 177.449 159.491 1.00 53.92 874 GLY A O 1
ATOM 5513 N N . MET A 1 875 ? 189.207 175.219 159.833 1.00 54.86 875 MET A N 1
ATOM 5514 C CA . MET A 1 875 ? 188.894 174.920 158.440 1.00 52.69 875 MET A CA 1
ATOM 5515 C C . MET A 1 875 ? 187.453 175.277 158.099 1.00 49.12 875 MET A C 1
ATOM 5516 O O . MET A 1 875 ? 187.168 175.678 156.963 1.00 46.31 875 MET A O 1
ATOM 5521 N N . LEU A 1 876 ? 186.537 175.138 159.062 1.00 47.52 876 LEU A N 1
ATOM 5522 C CA . LEU A 1 876 ? 185.155 175.544 158.827 1.00 46.04 876 LEU A CA 1
ATOM 5523 C C . LEU A 1 876 ? 185.074 177.024 158.487 1.00 47.74 876 LEU A C 1
ATOM 5524 O O . LEU A 1 876 ? 184.333 177.419 157.581 1.00 51.77 876 LEU A O 1
ATOM 5529 N N . GLY A 1 877 ? 185.827 177.858 159.206 1.00 41.79 877 GLY A N 1
ATOM 5530 C CA . GLY A 1 877 ? 185.811 179.283 158.926 1.00 40.00 877 GLY A CA 1
ATOM 5531 C C . GLY A 1 877 ? 186.342 179.617 157.545 1.00 39.55 877 GLY A C 1
ATOM 5532 O O . GLY A 1 877 ? 185.763 180.439 156.830 1.00 41.57 877 GLY A O 1
ATOM 5533 N N . LEU A 1 878 ? 187.450 178.983 157.150 1.00 34.64 878 LEU A N 1
ATOM 5534 C CA . LEU A 1 878 ? 187.992 179.220 155.816 1.00 35.68 878 LEU A CA 1
ATOM 5535 C C . LEU A 1 878 ? 187.010 178.791 154.737 1.00 34.77 878 LEU A C 1
ATOM 5536 O O . LEU A 1 878 ? 186.785 179.523 153.765 1.00 38.34 878 LEU A O 1
ATOM 5541 N N . LEU A 1 879 ? 186.416 177.605 154.887 1.00 32.49 879 LEU A N 1
ATOM 5542 C CA . LEU A 1 879 ? 185.474 177.129 153.881 1.00 29.10 879 LEU A CA 1
ATOM 5543 C C . LEU A 1 879 ? 184.242 178.021 153.814 1.00 31.60 879 LEU A C 1
ATOM 5544 O O . LEU A 1 879 ? 183.758 178.337 152.721 1.00 32.95 879 LEU A O 1
ATOM 5549 N N . HIS A 1 880 ? 183.736 178.459 154.969 1.00 27.57 880 HIS A N 1
ATOM 5550 C CA . HIS A 1 880 ? 182.586 179.355 154.988 1.00 23.81 880 HIS A CA 1
ATOM 5551 C C . HIS A 1 880 ? 182.905 180.690 154.332 1.00 24.12 880 HIS A C 1
ATOM 5552 O O . HIS A 1 880 ? 182.083 181.233 153.585 1.00 31.03 880 HIS A O 1
ATOM 5559 N N . ARG A 1 881 ? 184.090 181.243 154.592 1.00 20.88 881 ARG A N 1
ATOM 5560 C CA . ARG A 1 881 ? 184.378 182.562 154.043 1.00 18.39 881 ARG A CA 1
ATOM 5561 C C . ARG A 1 881 ? 184.668 182.476 152.550 1.00 20.70 881 ARG A C 1
ATOM 5562 O O . ARG A 1 881 ? 184.307 183.383 151.797 1.00 25.07 881 ARG A O 1
ATOM 5570 N N . LEU A 1 882 ? 185.281 181.377 152.096 1.00 26.98 882 LEU A N 1
ATOM 5571 C CA . LEU A 1 882 ? 185.418 181.149 150.659 1.00 20.37 882 LEU A CA 1
ATOM 5572 C C . LEU A 1 882 ? 184.056 180.985 149.995 1.00 15.17 882 LEU A C 1
ATOM 5573 O O . LEU A 1 882 ? 183.833 181.483 148.884 1.00 18.18 882 LEU A O 1
ATOM 5578 N N . LYS A 1 883 ? 183.138 180.279 150.657 1.00 16.60 883 LYS A N 1
ATOM 5579 C CA . LYS A 1 883 ? 181.772 180.166 150.161 1.00 15.57 883 LYS A CA 1
ATOM 5580 C C . LYS A 1 883 ? 181.117 181.536 150.043 1.00 21.57 883 LYS A C 1
ATOM 5581 O O . LYS A 1 883 ? 180.387 181.805 149.082 1.00 21.51 883 LYS A O 1
ATOM 5587 N N . LEU A 1 884 ? 181.359 182.410 151.021 1.00 23.16 884 LEU A N 1
ATOM 5588 C CA . LEU A 1 884 ? 180.816 183.764 150.961 1.00 16.54 884 LEU A CA 1
ATOM 5589 C C . LEU A 1 884 ? 181.430 184.566 149.818 1.00 16.97 884 LEU A C 1
ATOM 5590 O O . LEU A 1 884 ? 180.716 185.272 149.097 1.00 22.34 884 LEU A O 1
ATOM 5595 N N . ILE A 1 885 ? 182.752 184.479 149.642 1.00 14.73 885 ILE A N 1
ATOM 5596 C CA . ILE A 1 885 ? 183.405 185.215 148.559 1.00 14.87 885 ILE A CA 1
ATOM 5597 C C . ILE A 1 885 ? 182.871 184.760 147.212 1.00 17.53 885 ILE A C 1
ATOM 5598 O O . ILE A 1 885 ? 182.580 185.580 146.332 1.00 28.85 885 ILE A O 1
ATOM 5603 N N . CYS A 1 886 ? 182.741 183.447 147.023 1.00 15.71 886 CYS A N 1
ATOM 5604 C CA . CYS A 1 886 ? 182.220 182.941 145.760 1.00 13.91 886 CYS A CA 1
ATOM 5605 C C . CYS A 1 886 ? 180.790 183.407 145.526 1.00 10.34 886 CYS A C 1
ATOM 5606 O O . CYS A 1 886 ? 180.451 183.860 144.427 1.00 15.04 886 CYS A O 1
ATOM 5609 N N . ALA A 1 887 ? 179.946 183.341 146.559 1.00 17.63 887 ALA A N 1
ATOM 5610 C CA . ALA A 1 887 ? 178.536 183.682 146.395 1.00 17.62 887 ALA A CA 1
ATOM 5611 C C . ALA A 1 887 ? 178.343 185.185 146.235 1.00 17.54 887 ALA A C 1
ATOM 5612 O O . ALA A 1 887 ? 177.874 185.657 145.193 1.00 19.26 887 ALA A O 1
ATOM 5614 N N . HIS A 1 888 ? 178.703 185.955 147.260 1.00 17.98 888 HIS A N 1
ATOM 5615 C CA . HIS A 1 888 ? 178.535 187.404 147.219 1.00 15.03 888 HIS A CA 1
ATOM 5616 C C . HIS A 1 888 ? 179.763 188.050 147.892 1.00 19.42 888 HIS A C 1
ATOM 5617 O O . HIS A 1 888 ? 179.869 188.036 149.104 1.00 21.87 888 HIS A O 1
ATOM 5624 N N . PRO A 1 889 ? 180.692 188.597 147.082 1.00 22.16 889 PRO A N 1
ATOM 5625 C CA . PRO A 1 889 ? 181.851 189.258 147.716 1.00 26.54 889 PRO A CA 1
ATOM 5626 C C . PRO A 1 889 ? 181.485 190.428 148.652 1.00 26.31 889 PRO A C 1
ATOM 5627 O O . PRO A 1 889 ? 182.223 190.689 149.620 1.00 29.35 889 PRO A O 1
ATOM 5631 N N . ALA A 1 890 ? 180.399 191.155 148.379 1.00 28.98 890 ALA A N 1
ATOM 5632 C CA . ALA A 1 890 ? 180.087 192.362 149.139 1.00 29.30 890 ALA A CA 1
ATOM 5633 C C . ALA A 1 890 ? 179.803 192.061 150.604 1.00 30.10 890 ALA A C 1
ATOM 5634 O O . ALA A 1 890 ? 180.007 192.928 151.462 1.00 33.85 890 ALA A O 1
ATOM 5636 N N . ILE A 1 891 ? 179.324 190.855 150.912 1.00 27.93 891 ILE A N 1
ATOM 5637 C CA . ILE A 1 891 ? 179.099 190.484 152.304 1.00 24.24 891 ILE A CA 1
ATOM 5638 C C . ILE A 1 891 ? 180.415 190.427 153.068 1.00 25.56 891 ILE A C 1
ATOM 5639 O O . ILE A 1 891 ? 180.518 190.928 154.194 1.00 32.01 891 ILE A O 1
ATOM 5644 N N . VAL A 1 892 ? 181.440 189.814 152.473 1.00 29.36 892 VAL A N 1
ATOM 5645 C CA . VAL A 1 892 ? 182.736 189.716 153.138 1.00 28.07 892 VAL A CA 1
ATOM 5646 C C . VAL A 1 892 ? 183.350 191.098 153.318 1.00 31.29 892 VAL A C 1
ATOM 5647 O O . VAL A 1 892 ? 183.830 191.448 154.402 1.00 34.55 892 VAL A O 1
ATOM 5651 N N . ASN A 1 893 ? 183.339 191.906 152.260 1.00 34.69 893 ASN A N 1
ATOM 5652 C CA . ASN A 1 893 ? 183.845 193.273 152.311 1.00 40.35 893 ASN A CA 1
ATOM 5653 C C . ASN A 1 893 ? 182.835 194.180 151.621 1.00 45.50 893 ASN A C 1
ATOM 5654 O O . ASN A 1 893 ? 182.585 194.014 150.410 1.00 44.82 893 ASN A O 1
ATOM 5659 N N . PRO A 1 894 ? 182.230 195.131 152.330 1.00 49.75 894 PRO A N 1
ATOM 5660 C CA . PRO A 1 894 ? 181.251 196.031 151.708 1.00 49.08 894 PRO A CA 1
ATOM 5661 C C . PRO A 1 894 ? 181.853 197.108 150.819 1.00 50.33 894 PRO A C 1
ATOM 5662 O O . PRO A 1 894 ? 181.150 198.066 150.482 1.00 51.65 894 PRO A O 1
ATOM 5666 N N . GLU A 1 895 ? 183.121 196.981 150.438 1.00 53.82 895 GLU A N 1
ATOM 5667 C CA . GLU A 1 895 ? 183.789 198.001 149.667 1.00 55.73 895 GLU A CA 1
ATOM 5668 C C . GLU A 1 895 ? 183.169 198.121 148.283 1.00 56.63 895 GLU A C 1
ATOM 5669 O O . GLU A 1 895 ? 182.611 197.169 147.739 1.00 56.93 895 GLU A O 1
ATOM 5675 N N . PRO A 1 896 ? 183.262 199.306 147.692 1.00 57.24 896 PRO A N 1
ATOM 5676 C CA . PRO A 1 896 ? 182.646 199.553 146.372 1.00 55.55 896 PRO A CA 1
ATOM 5677 C C . PRO A 1 896 ? 183.020 198.538 145.301 1.00 55.57 896 PRO A C 1
ATOM 5678 O O . PRO A 1 896 ? 182.221 198.299 144.386 1.00 55.20 896 PRO A O 1
ATOM 5682 N N . ARG A 1 897 ? 184.208 197.934 145.384 1.00 54.98 897 ARG A N 1
ATOM 5683 C CA . ARG A 1 897 ? 184.660 197.030 144.330 1.00 53.78 897 ARG A CA 1
ATOM 5684 C C . ARG A 1 897 ? 183.756 195.809 144.211 1.00 53.54 897 ARG A C 1
ATOM 5685 O O . ARG A 1 897 ? 183.458 195.355 143.100 1.00 52.68 897 ARG A O 1
ATOM 5693 N N . PHE A 1 898 ? 183.311 195.264 145.341 1.00 47.46 898 PHE A N 1
ATOM 5694 C CA . PHE A 1 898 ? 182.613 193.985 145.347 1.00 46.85 898 PHE A CA 1
ATOM 5695 C C . PHE A 1 898 ? 181.113 194.090 145.095 1.00 45.42 898 PHE A C 1
ATOM 5696 O O . PHE A 1 898 ? 180.487 193.063 144.811 1.00 44.56 898 PHE A O 1
ATOM 5704 N N . ARG A 1 899 ? 180.513 195.279 145.191 1.00 49.86 899 ARG A N 1
ATOM 5705 C CA . ARG A 1 899 ? 179.069 195.368 144.988 1.00 54.04 899 ARG A CA 1
ATOM 5706 C C . ARG A 1 899 ? 178.691 195.116 143.533 1.00 53.87 899 ARG A C 1
ATOM 5707 O O . ARG A 1 899 ? 177.696 194.437 143.255 1.00 52.47 899 ARG A O 1
ATOM 5715 N N . ASP A 1 900 ? 179.466 195.654 142.594 1.00 48.93 900 ASP A N 1
ATOM 5716 C CA . ASP A 1 900 ? 179.156 195.542 141.176 1.00 48.91 900 ASP A CA 1
ATOM 5717 C C . ASP A 1 900 ? 179.959 194.462 140.462 1.00 48.47 900 ASP A C 1
ATOM 5718 O O . ASP A 1 900 ? 179.820 194.312 139.244 1.00 49.05 900 ASP A O 1
ATOM 5723 N N . ASN A 1 901 ? 180.787 193.708 141.180 1.00 41.72 901 ASN A N 1
ATOM 5724 C CA . ASN A 1 901 ? 181.645 192.691 140.586 1.00 40.97 901 ASN A CA 1
ATOM 5725 C C . ASN A 1 901 ? 181.350 191.312 141.162 1.00 40.29 901 ASN A C 1
ATOM 5726 O O . ASN A 1 901 ? 182.259 190.555 141.510 1.00 39.94 901 ASN A O 1
ATOM 5731 N N . SER A 1 902 ? 180.066 190.966 141.271 1.00 28.62 902 SER A N 1
ATOM 5732 C CA . SER A 1 902 ? 179.653 189.644 141.721 1.00 22.27 902 SER A CA 1
ATOM 5733 C C . SER A 1 902 ? 179.125 188.860 140.528 1.00 20.22 902 SER A C 1
ATOM 5734 O O . SER A 1 902 ? 178.022 189.139 140.052 1.00 25.70 902 SER A O 1
ATOM 5737 N N . PRO A 1 903 ? 179.874 187.902 140.002 1.00 15.85 903 PRO A N 1
ATOM 5738 C CA . PRO A 1 903 ? 179.397 187.145 138.830 1.00 14.19 903 PRO A CA 1
ATOM 5739 C C . PRO A 1 903 ? 178.124 186.372 139.085 1.00 11.42 903 PRO A C 1
ATOM 5740 O O . PRO A 1 903 ? 177.279 186.288 138.191 1.00 18.33 903 PRO A O 1
ATOM 5744 N N . LYS A 1 904 ? 177.951 185.819 140.287 1.00 7.82 904 LYS A N 1
ATOM 5745 C CA . LYS A 1 904 ? 176.711 185.111 140.596 1.00 3.80 904 LYS A CA 1
ATOM 5746 C C . LYS A 1 904 ? 175.525 186.064 140.647 1.00 11.65 904 LYS A C 1
ATOM 5747 O O . LYS A 1 904 ? 174.449 185.746 140.132 1.00 18.20 904 LYS A O 1
ATOM 5753 N N . LEU A 1 905 ? 175.699 187.241 141.253 1.00 10.28 905 LEU A N 1
ATOM 5754 C CA . LEU A 1 905 ? 174.604 188.206 141.303 1.00 4.24 905 LEU A CA 1
ATOM 5755 C C . LEU A 1 905 ? 174.278 188.751 139.918 1.00 15.07 905 LEU A C 1
ATOM 5756 O O . LEU A 1 905 ? 173.101 188.908 139.567 1.00 23.32 905 LEU A O 1
ATOM 5761 N N . ASN A 1 906 ? 175.305 189.053 139.120 1.00 10.17 906 ASN A N 1
ATOM 5762 C CA . ASN A 1 906 ? 175.067 189.510 137.756 1.00 7.42 906 ASN A CA 1
ATOM 5763 C C . ASN A 1 906 ? 174.341 188.447 136.946 1.00 10.97 906 ASN A C 1
ATOM 5764 O O . ASN A 1 906 ? 173.380 188.749 136.226 1.00 20.23 906 ASN A O 1
ATOM 5769 N N . TRP A 1 907 ? 174.777 187.191 137.065 1.00 9.72 907 TRP A N 1
ATOM 5770 C CA . TRP A 1 907 ? 174.122 186.104 136.351 1.00 9.00 907 TRP A CA 1
ATOM 5771 C C . TRP A 1 907 ? 172.681 185.941 136.810 1.00 5.51 907 TRP A C 1
ATOM 5772 O O . TRP A 1 907 ? 171.788 185.685 135.995 1.00 12.52 907 TRP A O 1
ATOM 5783 N N . LEU A 1 908 ? 172.436 186.078 138.115 1.00 2.25 908 LEU A N 1
ATOM 5784 C CA . LEU A 1 908 ? 171.086 185.927 138.641 1.00 3.72 908 LEU A CA 1
ATOM 5785 C C . LEU A 1 908 ? 170.170 187.011 138.100 1.00 8.84 908 LEU A C 1
ATOM 5786 O O . LEU A 1 908 ? 169.053 186.732 137.652 1.00 15.20 908 LEU A O 1
ATOM 5791 N N . LEU A 1 909 ? 170.632 188.260 138.126 1.00 11.29 909 LEU A N 1
ATOM 5792 C CA . LEU A 1 909 ? 169.813 189.347 137.605 1.00 7.96 909 LEU A CA 1
ATOM 5793 C C . LEU A 1 909 ? 169.557 189.169 136.115 1.00 12.11 909 LEU A C 1
ATOM 5794 O O . LEU A 1 909 ? 168.437 189.390 135.637 1.00 15.08 909 LEU A O 1
ATOM 5799 N N . LYS A 1 910 ? 170.577 188.735 135.369 1.00 13.06 910 LYS A N 1
ATOM 5800 C CA . LYS A 1 910 ? 170.416 188.518 133.935 1.00 12.25 910 LYS A CA 1
ATOM 5801 C C . LYS A 1 910 ? 169.392 187.423 133.646 1.00 11.91 910 LYS A C 1
ATOM 5802 O O . LYS A 1 910 ? 168.504 187.594 132.800 1.00 21.45 910 LYS A O 1
ATOM 5808 N N . ILE A 1 911 ? 169.487 186.289 134.348 1.00 5.62 911 ILE A N 1
ATOM 5809 C CA . ILE A 1 911 ? 168.548 185.210 134.062 1.00 5.58 911 ILE A CA 1
ATOM 5810 C C . ILE A 1 911 ? 167.147 185.590 134.503 1.00 15.06 911 ILE A C 1
ATOM 5811 O O . ILE A 1 911 ? 166.176 185.200 133.858 1.00 23.95 911 ILE A O 1
ATOM 5816 N N . LEU A 1 912 ? 167.002 186.304 135.625 1.00 11.94 912 LEU A N 1
ATOM 5817 C CA . LEU A 1 912 ? 165.665 186.698 136.050 1.00 4.34 912 LEU A CA 1
ATOM 5818 C C . LEU A 1 912 ? 165.049 187.674 135.061 1.00 10.41 912 LEU A C 1
ATOM 5819 O O . LEU A 1 912 ? 163.847 187.608 134.786 1.00 16.35 912 LEU A O 1
ATOM 5824 N N . ALA A 1 913 ? 165.861 188.571 134.496 1.00 14.42 913 ALA A N 1
ATOM 5825 C CA . ALA A 1 913 ? 165.368 189.419 133.419 1.00 15.17 913 ALA A CA 1
ATOM 5826 C C . ALA A 1 913 ? 164.909 188.580 132.233 1.00 20.08 913 ALA A C 1
ATOM 5827 O O . ALA A 1 913 ? 163.844 188.834 131.658 1.00 24.37 913 ALA A O 1
ATOM 5829 N N . GLU A 1 914 ? 165.693 187.563 131.864 1.00 17.56 914 GLU A N 1
ATOM 5830 C CA . GLU A 1 914 ? 165.311 186.708 130.742 1.00 13.84 914 GLU A CA 1
ATOM 5831 C C . GLU A 1 914 ? 164.014 185.952 131.024 1.00 18.91 914 GLU A C 1
ATOM 5832 O O . GLU A 1 914 ? 163.130 185.879 130.162 1.00 31.00 914 GLU A O 1
ATOM 5838 N N . ILE A 1 915 ? 163.883 185.386 132.225 1.00 18.51 915 ILE A N 1
ATOM 5839 C CA . ILE A 1 915 ? 162.681 184.634 132.583 1.00 15.92 915 ILE A CA 1
ATOM 5840 C C . ILE A 1 915 ? 161.467 185.550 132.605 1.00 21.65 915 ILE A C 1
ATOM 5841 O O . ILE A 1 915 ? 160.379 185.176 132.151 1.00 33.04 915 ILE A O 1
ATOM 5846 N N . LYS A 1 916 ? 161.629 186.761 133.142 1.00 16.57 916 LYS A N 1
ATOM 5847 C CA . LYS A 1 916 ? 160.529 187.716 133.168 1.00 17.31 916 LYS A CA 1
ATOM 5848 C C . LYS A 1 916 ? 160.116 188.121 131.759 1.00 23.87 916 LYS A C 1
ATOM 5849 O O . LYS A 1 916 ? 158.923 188.264 131.472 1.00 29.13 916 LYS A O 1
ATOM 5855 N N . HIS A 1 917 ? 161.088 188.309 130.864 1.00 25.63 917 HIS A N 1
ATOM 5856 C CA . HIS A 1 917 ? 160.768 188.793 129.527 1.00 28.44 917 HIS A CA 1
ATOM 5857 C C . HIS A 1 917 ? 160.183 187.711 128.626 1.00 30.38 917 HIS A C 1
ATOM 5858 O O . HIS A 1 917 ? 159.269 187.998 127.845 1.00 35.16 917 HIS A O 1
ATOM 5865 N N . THR A 1 918 ? 160.675 186.475 128.709 1.00 25.87 918 THR A N 1
ATOM 5866 C CA . THR A 1 918 ? 160.250 185.451 127.756 1.00 32.15 918 THR A CA 1
ATOM 5867 C C . THR A 1 918 ? 159.044 184.654 128.247 1.00 30.41 918 THR A C 1
ATOM 5868 O O . THR A 1 918 ? 158.001 184.628 127.587 1.00 36.05 918 THR A O 1
ATOM 5872 N N . SER A 1 919 ? 159.171 183.996 129.399 1.00 24.76 919 SER A N 1
ATOM 5873 C CA . SER A 1 919 ? 158.184 183.012 129.818 1.00 30.35 919 SER A CA 1
ATOM 5874 C C . SER A 1 919 ? 157.365 183.410 131.037 1.00 31.63 919 SER A C 1
ATOM 5875 O O . SER A 1 919 ? 156.287 182.841 131.240 1.00 28.79 919 SER A O 1
ATOM 5878 N N . LYS A 1 920 ? 157.839 184.359 131.847 1.00 28.65 920 LYS A N 1
ATOM 5879 C CA . LYS A 1 920 ? 157.127 184.823 133.041 1.00 26.91 920 LYS A CA 1
ATOM 5880 C C . LYS A 1 920 ? 156.792 183.659 133.979 1.00 27.18 920 LYS A C 1
ATOM 5881 O O . LYS A 1 920 ? 155.637 183.428 134.342 1.00 25.27 920 LYS A O 1
ATOM 5887 N N . ASP A 1 921 ? 157.828 182.924 134.368 1.00 25.60 921 ASP A N 1
ATOM 5888 C CA . ASP A 1 921 ? 157.681 181.833 135.320 1.00 24.43 921 ASP A CA 1
ATOM 5889 C C . ASP A 1 921 ? 158.046 182.297 136.724 1.00 23.65 921 ASP A C 1
ATOM 5890 O O . ASP A 1 921 ? 158.543 183.404 136.939 1.00 25.29 921 ASP A O 1
ATOM 5895 N N . LYS A 1 922 ? 157.791 181.420 137.688 1.00 19.90 922 LYS A N 1
ATOM 5896 C CA . LYS A 1 922 ? 158.143 181.660 139.077 1.00 19.72 922 LYS A CA 1
ATOM 5897 C C . LYS A 1 922 ? 159.463 180.971 139.392 1.00 20.13 922 LYS A C 1
ATOM 5898 O O . LYS A 1 922 ? 159.747 179.882 138.884 1.00 20.99 922 LYS A O 1
ATOM 5904 N N . VAL A 1 923 ? 160.269 181.615 140.229 1.00 13.83 923 VAL A N 1
ATOM 5905 C CA . VAL A 1 923 ? 161.654 181.229 140.451 1.00 3.85 923 VAL A CA 1
ATOM 5906 C C . VAL A 1 923 ? 161.877 180.981 141.935 1.00 7.45 923 VAL A C 1
ATOM 5907 O O . VAL A 1 923 ? 161.402 181.745 142.782 1.00 21.35 923 VAL A O 1
ATOM 5911 N N . ILE A 1 924 ? 162.592 179.903 142.247 1.00 1.93 924 ILE A N 1
ATOM 5912 C CA . ILE A 1 924 ? 163.032 179.599 143.604 1.00 1.86 924 ILE A CA 1
ATOM 5913 C C . ILE A 1 924 ? 164.542 179.764 143.664 1.00 5.29 924 ILE A C 1
ATOM 5914 O O . ILE A 1 924 ? 165.269 179.161 142.865 1.00 15.54 924 ILE A O 1
ATOM 5919 N N . ILE A 1 925 ? 165.015 180.573 144.606 1.00 1.48 925 ILE A N 1
ATOM 5920 C CA . ILE A 1 925 ? 166.432 180.643 144.940 1.00 0.00 925 ILE A CA 1
ATOM 5921 C C . ILE A 1 925 ? 166.622 179.964 146.287 1.00 0.00 925 ILE A C 1
ATOM 5922 O O . ILE A 1 925 ? 165.980 180.338 147.275 1.00 2.12 925 ILE A O 1
ATOM 5927 N N . PHE A 1 926 ? 167.495 178.964 146.323 1.00 4.10 926 PHE A N 1
ATOM 5928 C CA . PHE A 1 926 ? 167.814 178.248 147.548 1.00 0.00 926 PHE A CA 1
ATOM 5929 C C . PHE A 1 926 ? 169.139 178.754 148.098 1.00 4.52 926 PHE A C 1
ATOM 5930 O O . PHE A 1 926 ? 170.158 178.735 147.400 1.00 9.54 926 PHE A O 1
ATOM 5938 N N . THR A 1 927 ? 169.111 179.216 149.343 1.00 4.49 927 THR A N 1
ATOM 5939 C CA . THR A 1 927 ? 170.306 179.612 150.070 1.00 4.04 927 THR A CA 1
ATOM 5940 C C . THR A 1 927 ? 169.954 179.639 151.549 1.00 7.02 927 THR A C 1
ATOM 5941 O O . THR A 1 927 ? 168.820 179.958 151.915 1.00 14.34 927 THR A O 1
ATOM 5945 N N . GLU A 1 928 ? 170.917 179.272 152.387 1.00 6.02 928 GLU A N 1
ATOM 5946 C CA . GLU A 1 928 ? 170.701 179.165 153.822 1.00 1.24 928 GLU A CA 1
ATOM 5947 C C . GLU A 1 928 ? 171.296 180.327 154.603 1.00 6.97 928 GLU A C 1
ATOM 5948 O O . GLU A 1 928 ? 171.171 180.359 155.830 1.00 12.20 928 GLU A O 1
ATOM 5954 N N . LEU A 1 929 ? 171.930 181.280 153.928 1.00 7.44 929 LEU A N 1
ATOM 5955 C CA . LEU A 1 929 ? 172.590 182.395 154.592 1.00 1.51 929 LEU A CA 1
ATOM 5956 C C . LEU A 1 929 ? 171.619 183.564 154.686 1.00 0.30 929 LEU A C 1
ATOM 5957 O O . LEU A 1 929 ? 171.118 184.039 153.665 1.00 10.68 929 LEU A O 1
ATOM 5962 N N . ARG A 1 930 ? 171.354 184.022 155.912 1.00 2.28 930 ARG A N 1
ATOM 5963 C CA . ARG A 1 930 ? 170.376 185.088 156.119 1.00 1.57 930 ARG A CA 1
ATOM 5964 C C . ARG A 1 930 ? 170.813 186.377 155.436 1.00 0.00 930 ARG A C 1
ATOM 5965 O O . ARG A 1 930 ? 170.015 187.047 154.769 1.00 4.53 930 ARG A O 1
ATOM 5973 N N . ASP A 1 931 ? 172.086 186.739 155.597 1.00 0.00 931 ASP A N 1
ATOM 5974 C CA . ASP A 1 931 ? 172.600 187.963 154.996 1.00 0.00 931 ASP A CA 1
ATOM 5975 C C . ASP A 1 931 ? 172.584 187.888 153.472 1.00 3.63 931 ASP A C 1
ATOM 5976 O O . ASP A 1 931 ? 172.235 188.866 152.799 1.00 4.28 931 ASP A O 1
ATOM 5981 N N . LEU A 1 932 ? 172.949 186.732 152.909 1.00 5.53 932 LEU A N 1
ATOM 5982 C CA . LEU A 1 932 ? 172.837 186.549 151.465 1.00 0.00 932 LEU A CA 1
ATOM 5983 C C . LEU A 1 932 ? 171.387 186.618 151.012 1.00 0.00 932 LEU A C 1
ATOM 5984 O O . LEU A 1 932 ? 171.090 187.155 149.940 1.00 9.04 932 LEU A O 1
ATOM 5989 N N . GLN A 1 933 ? 170.471 186.069 151.812 1.00 0.00 933 GLN A N 1
ATOM 5990 C CA . GLN A 1 933 ? 169.052 186.181 151.497 1.00 0.00 933 GLN A CA 1
ATOM 5991 C C . GLN A 1 933 ? 168.619 187.638 151.424 1.00 4.59 933 GLN A C 1
ATOM 5992 O O . GLN A 1 933 ? 167.912 188.038 150.492 1.00 9.37 933 GLN A O 1
ATOM 5998 N N . ARG A 1 934 ? 169.047 188.452 152.392 1.00 3.37 934 ARG A N 1
ATOM 5999 C CA . ARG A 1 934 ? 168.691 189.867 152.374 1.00 0.00 934 ARG A CA 1
ATOM 6000 C C . ARG A 1 934 ? 169.306 190.584 151.178 1.00 2.10 934 ARG A C 1
ATOM 6001 O O . ARG A 1 934 ? 168.653 191.429 150.554 1.00 10.10 934 ARG A O 1
ATOM 6009 N N . GLU A 1 935 ? 170.565 190.276 150.853 1.00 0.00 935 GLU A N 1
ATOM 6010 C CA . GLU A 1 935 ? 171.208 190.921 149.710 1.00 0.00 935 GLU A CA 1
ATOM 6011 C C . GLU A 1 935 ? 170.504 190.568 148.405 1.00 4.03 935 GLU A C 1
ATOM 6012 O O . GLU A 1 935 ? 170.269 191.442 147.560 1.00 5.87 935 GLU A O 1
ATOM 6018 N N . LEU A 1 936 ? 170.155 189.292 148.225 1.00 5.25 936 LEU A N 1
ATOM 6019 C CA . LEU A 1 936 ? 169.435 188.879 147.026 1.00 0.00 936 LEU A CA 1
ATOM 6020 C C . LEU A 1 936 ? 168.057 189.522 146.963 1.00 0.00 936 LEU A C 1
ATOM 6021 O O . LEU A 1 936 ? 167.604 189.930 145.888 1.00 5.31 936 LEU A O 1
ATOM 6026 N N . GLN A 1 937 ? 167.373 189.615 148.107 1.00 1.44 937 GLN A N 1
ATOM 6027 C CA . GLN A 1 937 ? 166.068 190.264 148.145 1.00 3.04 937 GLN A CA 1
ATOM 6028 C C . GLN A 1 937 ? 166.169 191.730 147.746 1.00 3.63 937 GLN A C 1
ATOM 6029 O O . GLN A 1 937 ? 165.350 192.227 146.964 1.00 6.19 937 GLN A O 1
ATOM 6035 N N . HIS A 1 938 ? 167.178 192.435 148.263 1.00 0.36 938 HIS A N 1
ATOM 6036 C CA . HIS A 1 938 ? 167.363 193.836 147.903 1.00 0.00 938 HIS A CA 1
ATOM 6037 C C . HIS A 1 938 ? 167.682 193.990 146.421 1.00 6.72 938 HIS A C 1
ATOM 6038 O O . HIS A 1 938 ? 167.173 194.903 145.762 1.00 11.68 938 HIS A O 1
ATOM 6045 N N . ALA A 1 939 ? 168.528 193.110 145.879 1.00 6.51 939 ALA A N 1
ATOM 6046 C CA . ALA A 1 939 ? 168.859 193.192 144.459 1.00 0.32 939 ALA A CA 1
ATOM 6047 C C . ALA A 1 939 ? 167.633 192.949 143.586 1.00 4.26 939 ALA A C 1
ATOM 6048 O O . ALA A 1 939 ? 167.402 193.671 142.604 1.00 6.79 939 ALA A O 1
ATOM 6050 N N . ILE A 1 940 ? 166.837 191.931 143.922 1.00 7.59 940 ILE A N 1
ATOM 6051 C CA . ILE A 1 940 ? 165.648 191.637 143.132 1.00 5.14 940 ILE A CA 1
ATOM 6052 C C . ILE A 1 940 ? 164.647 192.779 143.234 1.00 15.82 940 ILE A C 1
ATOM 6053 O O . ILE A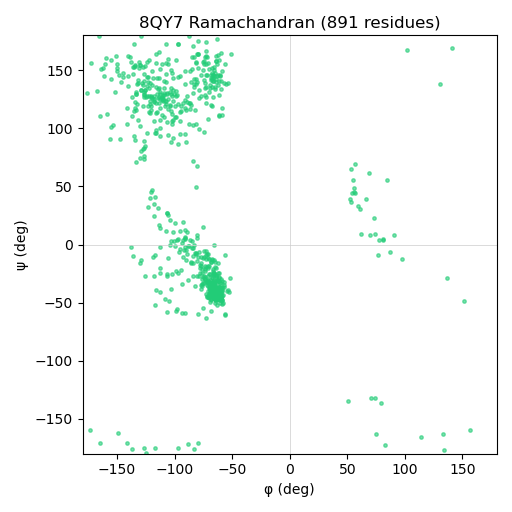 1 940 ? 163.986 193.132 142.250 1.00 19.11 940 ILE A O 1
ATOM 6058 N N . HIS A 1 941 ? 164.528 193.388 144.416 1.00 12.60 941 HIS A N 1
ATOM 6059 C CA . HIS A 1 941 ? 163.656 194.547 144.563 1.00 2.82 941 HIS A CA 1
ATOM 6060 C C . HIS A 1 941 ? 164.132 195.709 143.700 1.00 8.08 941 HIS A C 1
ATOM 6061 O O . HIS A 1 941 ? 163.328 196.376 143.040 1.00 18.66 941 HIS A O 1
ATOM 6068 N N . GLN A 1 942 ? 165.443 195.966 143.690 1.00 6.67 942 GLN A N 1
ATOM 6069 C CA . GLN A 1 942 ? 165.964 197.094 142.924 1.00 7.24 942 GLN A CA 1
ATOM 6070 C C . GLN A 1 942 ? 165.751 196.904 141.428 1.00 14.20 942 GLN A C 1
ATOM 6071 O O . GLN A 1 942 ? 165.297 197.825 140.740 1.00 12.52 942 GLN A O 1
ATOM 6077 N N . ASN A 1 943 ? 166.072 195.719 140.901 1.00 17.40 943 ASN A N 1
ATOM 6078 C CA . ASN A 1 943 ? 165.994 195.527 139.455 1.00 12.51 943 ASN A CA 1
ATOM 6079 C C . ASN A 1 943 ? 164.645 195.020 138.956 1.00 14.64 943 ASN A C 1
ATOM 6080 O O . ASN A 1 943 ? 164.458 194.928 137.737 1.00 20.27 943 ASN A O 1
ATOM 6085 N N . PHE A 1 944 ? 163.697 194.695 139.837 1.00 11.90 944 PHE A N 1
ATOM 6086 C CA . PHE A 1 944 ? 162.401 194.208 139.383 1.00 10.09 944 PHE A CA 1
ATOM 6087 C C . PHE A 1 944 ? 161.210 194.787 140.136 1.00 19.10 944 PHE A C 1
ATOM 6088 O O . PHE A 1 944 ? 160.069 194.459 139.793 1.00 22.51 944 PHE A O 1
ATOM 6096 N N . GLY A 1 945 ? 161.433 195.626 141.144 1.00 18.00 945 GLY A N 1
ATOM 6097 C CA . GLY A 1 945 ? 160.359 196.367 141.769 1.00 16.57 945 GLY A CA 1
ATOM 6098 C C . GLY A 1 945 ? 159.537 195.619 142.796 1.00 22.26 945 GLY A C 1
ATOM 6099 O O . GLY A 1 945 ? 158.559 196.183 143.303 1.00 22.11 945 GLY A O 1
ATOM 6100 N N . PHE A 1 946 ? 159.886 194.377 143.125 1.00 12.89 946 PHE A N 1
ATOM 6101 C CA . PHE A 1 946 ? 159.161 193.631 144.142 1.00 15.18 946 PHE A CA 1
ATOM 6102 C C . PHE A 1 946 ? 160.148 192.918 145.053 1.00 13.58 946 PHE A C 1
ATOM 6103 O O . PHE A 1 946 ? 161.216 192.481 144.617 1.00 18.09 946 PHE A O 1
ATOM 6111 N N . ARG A 1 947 ? 159.775 192.801 146.326 1.00 10.71 947 ARG A N 1
ATOM 6112 C CA . ARG A 1 947 ? 160.620 192.148 147.317 1.00 6.33 947 ARG A CA 1
ATOM 6113 C C . ARG A 1 947 ? 160.275 190.668 147.391 1.00 10.05 947 ARG A C 1
ATOM 6114 O O . ARG A 1 947 ? 159.137 190.328 147.741 1.00 13.53 947 ARG A O 1
ATOM 6122 N N . PRO A 1 948 ? 161.199 189.767 147.066 1.00 9.45 948 PRO A N 1
ATOM 6123 C CA . PRO A 1 948 ? 160.924 188.337 147.240 1.00 2.03 948 PRO A CA 1
ATOM 6124 C C . PRO A 1 948 ? 160.736 187.981 148.706 1.00 6.18 948 PRO A C 1
ATOM 6125 O O . PRO A 1 948 ? 161.339 188.578 149.602 1.00 4.11 948 PRO A O 1
ATOM 6129 N N . VAL A 1 949 ? 159.883 186.992 148.942 1.00 8.32 949 VAL A N 1
ATOM 6130 C CA . VAL A 1 949 ? 159.592 186.533 150.295 1.00 1.77 949 VAL A CA 1
ATOM 6131 C C . VAL A 1 949 ? 160.672 185.551 150.728 1.00 4.03 949 VAL A C 1
ATOM 6132 O O . VAL A 1 949 ? 161.072 184.668 149.960 1.00 13.41 949 VAL A O 1
ATOM 6136 N N . ILE A 1 950 ? 161.152 185.706 151.959 1.00 0.00 950 ILE A N 1
ATOM 6137 C CA . ILE A 1 950 ? 162.204 184.867 152.519 1.00 0.00 950 ILE A CA 1
ATOM 6138 C C . ILE A 1 950 ? 161.597 183.986 153.602 1.00 6.78 950 ILE A C 1
ATOM 6139 O O . ILE A 1 950 ? 160.911 184.484 154.503 1.00 13.37 950 ILE A O 1
ATOM 6144 N N . ILE A 1 951 ? 161.843 182.681 153.513 1.00 6.66 951 ILE A N 1
ATOM 6145 C CA . ILE A 1 951 ? 161.349 181.710 154.483 1.00 9.48 951 ILE A CA 1
ATOM 6146 C C . ILE A 1 951 ? 162.489 180.773 154.858 1.00 11.56 951 ILE A C 1
ATOM 6147 O O . ILE A 1 951 ? 163.162 180.226 153.978 1.00 12.26 951 ILE A O 1
ATOM 6152 N N . ASN A 1 952 ? 162.706 180.588 156.164 1.00 9.62 952 ASN A N 1
ATOM 6153 C CA . ASN A 1 952 ? 163.795 179.757 156.661 1.00 12.70 952 ASN A CA 1
ATOM 6154 C C . ASN A 1 952 ? 163.383 178.707 157.681 1.00 19.57 952 ASN A C 1
ATOM 6155 O O . ASN A 1 952 ? 164.190 177.818 157.972 1.00 24.42 952 ASN A O 1
ATOM 6160 N N . GLY A 1 953 ? 162.179 178.777 158.239 1.00 31.73 953 GLY A N 1
ATOM 6161 C CA . GLY A 1 953 ? 161.881 177.981 159.413 1.00 39.06 953 GLY A CA 1
ATOM 6162 C C . GLY A 1 953 ? 160.724 177.010 159.314 1.00 40.60 953 GLY A C 1
ATOM 6163 O O . GLY A 1 953 ? 159.958 176.876 160.272 1.00 46.46 953 GLY A O 1
ATOM 6164 N N . ASP A 1 954 ? 160.579 176.327 158.179 1.00 42.67 954 ASP A N 1
ATOM 6165 C CA . ASP A 1 954 ? 159.543 175.308 158.054 1.00 45.75 954 ASP A CA 1
ATOM 6166 C C . ASP A 1 954 ? 159.733 174.236 159.121 1.00 47.26 954 ASP A C 1
ATOM 6167 O O . ASP A 1 954 ? 160.702 173.471 159.077 1.00 48.86 954 ASP A O 1
ATOM 6172 N N . SER A 1 955 ? 158.811 174.175 160.081 1.00 59.13 955 SER A N 1
ATOM 6173 C CA . SER A 1 955 ? 158.933 173.280 161.226 1.00 61.71 955 SER A CA 1
ATOM 6174 C C . SER A 1 955 ? 157.587 172.631 161.503 1.00 61.65 955 SER A C 1
ATOM 6175 O O . SER A 1 955 ? 156.657 173.305 161.957 1.00 60.02 955 SER A O 1
ATOM 6178 N N . SER A 1 956 ? 157.497 171.326 161.241 1.00 66.16 956 SER A N 1
ATOM 6179 C CA . SER A 1 956 ? 156.312 170.494 161.508 1.00 66.91 956 SER A CA 1
ATOM 6180 C C . SER A 1 956 ? 155.087 171.187 160.908 1.00 68.54 956 SER A C 1
ATOM 6181 O O . SER A 1 956 ? 155.161 171.664 159.768 1.00 65.81 956 SER A O 1
ATOM 6184 N N . THR A 1 957 ? 153.969 171.268 161.623 1.00 72.16 957 THR A N 1
ATOM 6185 C CA . THR A 1 957 ? 152.741 171.872 161.118 1.00 72.47 957 THR A CA 1
ATOM 6186 C C . THR A 1 957 ? 151.817 172.128 162.305 1.00 72.10 957 THR A C 1
ATOM 6187 O O . THR A 1 957 ? 152.224 172.002 163.465 1.00 71.53 957 THR A O 1
ATOM 6191 N N . LYS A 1 958 ? 150.569 172.500 162.008 1.00 73.74 958 LYS A N 1
ATOM 6192 C CA . LYS A 1 958 ? 149.536 172.735 163.020 1.00 74.68 958 LYS A CA 1
ATOM 6193 C C . LYS A 1 958 ? 149.924 173.852 163.984 1.00 75.38 958 LYS A C 1
ATOM 6194 O O . LYS A 1 958 ? 149.527 173.846 165.152 1.00 74.54 958 LYS A O 1
ATOM 6200 N N . SER A 1 959 ? 150.698 174.820 163.503 1.00 69.66 959 SER A N 1
ATOM 6201 C CA . SER A 1 959 ? 151.093 175.976 164.291 1.00 67.87 959 SER A CA 1
ATOM 6202 C C . SER A 1 959 ? 150.807 177.242 163.497 1.00 65.56 959 SER A C 1
ATOM 6203 O O . SER A 1 959 ? 150.758 177.228 162.265 1.00 66.18 959 SER A O 1
ATOM 6206 N N . GLN A 1 960 ? 150.611 178.345 164.224 1.00 58.63 960 GLN A N 1
ATOM 6207 C CA . GLN A 1 960 ? 150.309 179.613 163.568 1.00 60.39 960 GLN A CA 1
ATOM 6208 C C . GLN A 1 960 ? 151.474 180.081 162.704 1.00 62.34 960 GLN A C 1
ATOM 6209 O O . GLN A 1 960 ? 151.269 180.615 161.608 1.00 59.87 960 GLN A O 1
ATOM 6215 N N . SER A 1 961 ? 152.707 179.897 163.185 1.00 57.52 961 SER A N 1
ATOM 6216 C CA . SER A 1 961 ? 153.873 180.276 162.394 1.00 55.58 961 SER A CA 1
ATOM 6217 C C . SER A 1 961 ? 153.952 179.467 161.106 1.00 57.70 961 SER A C 1
ATOM 6218 O O . SER A 1 961 ? 154.201 180.023 160.028 1.00 58.08 961 SER A O 1
ATOM 6221 N N . GLN A 1 962 ? 153.741 178.152 161.196 1.00 53.96 962 GLN A N 1
ATOM 6222 C CA . GLN A 1 962 ? 153.724 177.333 159.991 1.00 53.40 962 GLN A CA 1
ATOM 6223 C C . GLN A 1 962 ? 152.545 177.694 159.100 1.00 53.48 962 GLN A C 1
ATOM 6224 O O . GLN A 1 962 ? 152.659 177.664 157.871 1.00 54.46 962 GLN A O 1
ATOM 6230 N N . ASN A 1 963 ? 151.405 178.041 159.700 1.00 54.11 963 ASN A N 1
ATOM 6231 C CA . ASN A 1 963 ? 150.277 178.516 158.907 1.00 54.28 963 ASN A CA 1
ATOM 6232 C C . ASN A 1 963 ? 150.623 179.813 158.187 1.00 52.65 963 ASN A C 1
ATOM 6233 O O . ASN A 1 963 ? 150.249 180.004 157.026 1.00 50.42 963 ASN A O 1
ATOM 6238 N N . SER A 1 964 ? 151.346 180.714 158.857 1.00 50.11 964 SER A N 1
ATOM 6239 C CA . SER A 1 964 ? 151.764 181.956 158.212 1.00 51.95 964 SER A CA 1
ATOM 6240 C C . SER A 1 964 ? 152.721 181.687 157.056 1.00 50.05 964 SER A C 1
ATOM 6241 O O . SER A 1 964 ? 152.605 182.299 155.986 1.00 46.73 964 SER A O 1
ATOM 6244 N N . ARG A 1 965 ? 153.676 180.776 157.252 1.00 45.74 965 ARG A N 1
ATOM 6245 C CA . ARG A 1 965 ? 154.609 180.440 156.178 1.00 42.01 965 ARG A CA 1
ATOM 6246 C C . ARG A 1 965 ? 153.887 179.793 155.001 1.00 43.35 965 ARG A C 1
ATOM 6247 O O . ARG A 1 965 ? 154.178 180.096 153.837 1.00 42.39 965 ARG A O 1
ATOM 6255 N N . GLN A 1 966 ? 152.938 178.898 155.286 1.00 49.60 966 GLN A N 1
ATOM 6256 C CA . GLN A 1 966 ? 152.159 178.268 154.227 1.00 45.65 966 GLN A CA 1
ATOM 6257 C C . GLN A 1 966 ? 151.312 179.297 153.488 1.00 43.37 966 GLN A C 1
ATOM 6258 O O . GLN A 1 966 ? 151.152 179.220 152.264 1.00 42.36 966 GLN A O 1
ATOM 6264 N N . ARG A 1 967 ? 150.766 180.273 154.217 1.00 45.23 967 ARG A N 1
ATOM 6265 C CA . ARG A 1 967 ? 150.026 181.353 153.577 1.00 47.71 967 ARG A CA 1
ATOM 6266 C C . ARG A 1 967 ? 150.930 182.177 152.674 1.00 48.30 967 ARG A C 1
ATOM 6267 O O . ARG A 1 967 ? 150.514 182.602 151.594 1.00 48.08 967 ARG A O 1
ATOM 6275 N N . LEU A 1 968 ? 152.166 182.431 153.110 1.00 45.17 968 LEU A N 1
ATOM 6276 C CA . LEU A 1 968 ? 153.114 183.154 152.267 1.00 39.50 968 LEU A CA 1
ATOM 6277 C C . LEU A 1 968 ? 153.424 182.372 150.995 1.00 36.75 968 LEU A C 1
ATOM 6278 O O . LEU A 1 968 ? 153.497 182.947 149.899 1.00 38.22 968 LEU A O 1
ATOM 6283 N N . ILE A 1 969 ? 153.594 181.053 151.123 1.00 35.27 969 ILE A N 1
ATOM 6284 C CA . ILE A 1 969 ? 153.780 180.200 149.949 1.00 34.26 969 ILE A CA 1
ATOM 6285 C C . ILE A 1 969 ? 152.582 180.318 149.012 1.00 33.58 969 ILE A C 1
ATOM 6286 O O . ILE A 1 969 ? 152.733 180.413 147.788 1.00 33.41 969 ILE A O 1
ATOM 6291 N N . ASP A 1 970 ? 151.372 180.294 149.575 1.00 39.77 970 ASP A N 1
ATOM 6292 C CA . ASP A 1 970 ? 150.168 180.379 148.753 1.00 39.86 970 ASP A CA 1
ATOM 6293 C C . ASP A 1 970 ? 150.054 181.729 148.053 1.00 37.15 970 ASP A C 1
ATOM 6294 O O . ASP A 1 970 ? 149.636 181.793 146.893 1.00 42.45 970 ASP A O 1
ATOM 6299 N N . ASP A 1 971 ? 150.396 182.822 148.741 1.00 31.97 971 ASP A N 1
ATOM 6300 C CA . ASP A 1 971 ? 150.362 184.129 148.089 1.00 34.60 971 ASP A CA 1
ATOM 6301 C C . ASP A 1 971 ? 151.394 184.210 146.973 1.00 38.84 971 ASP A C 1
ATOM 6302 O O . ASP A 1 971 ? 151.143 184.828 145.931 1.00 38.79 971 ASP A O 1
ATOM 6307 N N . PHE A 1 972 ? 152.567 183.603 147.173 1.00 30.46 972 PHE A N 1
ATOM 6308 C CA . PHE A 1 972 ? 153.553 183.556 146.097 1.00 27.12 972 PHE A CA 1
ATOM 6309 C C . PHE A 1 972 ? 153.031 182.769 144.901 1.00 27.20 972 PHE A C 1
ATOM 6310 O O . PHE A 1 972 ? 153.145 183.216 143.754 1.00 27.65 972 PHE A O 1
ATOM 6318 N N . GLN A 1 973 ? 152.439 181.599 145.150 1.00 31.08 973 GLN A N 1
ATOM 6319 C CA . GLN A 1 973 ? 152.020 180.729 144.056 1.00 30.21 973 GLN A CA 1
ATOM 6320 C C . GLN A 1 973 ? 150.780 181.254 143.343 1.00 35.17 973 GLN A C 1
ATOM 6321 O O . GLN A 1 973 ? 150.590 180.979 142.153 1.00 36.12 973 GLN A O 1
ATOM 6327 N N . ALA A 1 974 ? 149.925 181.995 144.047 1.00 35.70 974 ALA A N 1
ATOM 6328 C CA . ALA A 1 974 ? 148.653 182.418 143.473 1.00 33.43 974 ALA A CA 1
ATOM 6329 C C . ALA A 1 974 ? 148.819 183.575 142.497 1.00 36.43 974 ALA A C 1
ATOM 6330 O O . ALA A 1 974 ? 148.097 183.649 141.496 1.00 41.26 974 ALA A O 1
ATOM 6332 N N . GLN A 1 975 ? 149.751 184.479 142.764 1.00 34.90 975 GLN A N 1
ATOM 6333 C CA . GLN A 1 975 ? 149.896 185.672 141.935 1.00 36.83 975 GLN A CA 1
ATOM 6334 C C . GLN A 1 975 ? 150.383 185.281 140.547 1.00 38.32 975 GLN A C 1
ATOM 6335 O O . GLN A 1 975 ? 151.481 184.724 140.420 1.00 39.30 975 GLN A O 1
ATOM 6341 N N . PRO A 1 976 ? 149.624 185.558 139.489 1.00 39.67 976 PRO A N 1
ATOM 6342 C CA . PRO A 1 976 ? 150.044 185.134 138.149 1.00 40.06 976 PRO A CA 1
ATOM 6343 C C . PRO A 1 976 ? 151.188 185.981 137.618 1.00 40.66 976 PRO A C 1
ATOM 6344 O O . PRO A 1 976 ? 151.217 187.203 137.787 1.00 37.29 976 PRO A O 1
ATOM 6348 N N . GLY A 1 977 ? 152.133 185.318 136.970 1.00 36.66 977 GLY A N 1
ATOM 6349 C CA . GLY A 1 977 ? 153.241 185.983 136.319 1.00 33.59 977 GLY A CA 1
ATOM 6350 C C . GLY A 1 977 ? 154.574 185.670 136.976 1.00 33.18 977 GLY A C 1
ATOM 6351 O O . GLY A 1 977 ? 154.713 184.744 137.777 1.00 31.39 977 GLY A O 1
ATOM 6352 N N . PHE A 1 978 ? 155.569 186.475 136.616 1.00 23.98 978 PHE A N 1
ATOM 6353 C CA . PHE A 1 978 ? 156.923 186.292 137.115 1.00 17.36 978 PHE A CA 1
ATOM 6354 C C . PHE A 1 978 ? 156.999 186.621 138.599 1.00 20.10 978 PHE A C 1
ATOM 6355 O O . PHE A 1 978 ? 156.428 187.610 139.065 1.00 24.60 978 PHE A O 1
ATOM 6363 N N . GLY A 1 979 ? 157.711 185.781 139.340 1.00 15.48 979 GLY A N 1
ATOM 6364 C CA . GLY A 1 979 ? 157.888 185.994 140.762 1.00 13.80 979 GLY A CA 1
ATOM 6365 C C . GLY A 1 979 ? 159.050 185.182 141.277 1.00 13.98 979 GLY A C 1
ATOM 6366 O O . GLY A 1 979 ? 159.383 184.128 140.728 1.00 19.05 979 GLY A O 1
ATOM 6367 N N . VAL A 1 980 ? 159.675 185.679 142.341 1.00 8.02 980 VAL A N 1
ATOM 6368 C CA . VAL A 1 980 ? 160.836 185.039 142.943 1.00 4.12 980 VAL A CA 1
ATOM 6369 C C . VAL A 1 980 ? 160.580 184.855 144.430 1.00 8.02 980 VAL A C 1
ATOM 6370 O O . VAL A 1 980 ? 160.049 185.751 145.095 1.00 19.25 980 VAL A O 1
ATOM 6374 N N . ILE A 1 981 ? 160.950 183.688 144.949 1.00 2.94 981 ILE A N 1
ATOM 6375 C CA . ILE A 1 981 ? 160.895 183.407 146.377 1.00 6.66 981 ILE A CA 1
ATOM 6376 C C . ILE A 1 981 ? 162.254 182.878 146.810 1.00 4.14 981 ILE A C 1
ATOM 6377 O O . ILE A 1 981 ? 162.893 182.106 146.085 1.00 10.33 981 ILE A O 1
ATOM 6382 N N . ILE A 1 982 ? 162.713 183.320 147.975 1.00 0.00 982 ILE A N 1
ATOM 6383 C CA . ILE A 1 982 ? 163.985 182.888 148.538 1.00 6.00 982 ILE A CA 1
ATOM 6384 C C . ILE A 1 982 ? 163.681 181.940 149.687 1.00 2.83 982 ILE A C 1
ATOM 6385 O O . ILE A 1 982 ? 163.066 182.337 150.683 1.00 7.90 982 ILE A O 1
ATOM 6390 N N . LEU A 1 983 ? 164.108 180.689 149.549 1.00 6.31 983 LEU A N 1
ATOM 6391 C CA . LEU A 1 983 ? 163.842 179.660 150.539 1.00 7.36 983 LEU A CA 1
ATOM 6392 C C . LEU A 1 983 ? 165.147 179.036 151.008 1.00 8.64 983 LEU A C 1
ATOM 6393 O O . LEU A 1 983 ? 166.167 179.090 150.315 1.00 13.63 983 LEU A O 1
ATOM 6398 N N . SER A 1 984 ? 165.105 178.452 152.199 1.00 9.90 984 SER A N 1
ATOM 6399 C CA . SER A 1 984 ? 166.229 177.698 152.728 1.00 13.56 984 SER A CA 1
ATOM 6400 C C . SER A 1 984 ? 166.036 176.219 152.425 1.00 20.15 984 SER A C 1
ATOM 6401 O O . SER A 1 984 ? 164.909 175.716 152.420 1.00 24.62 984 SER A O 1
ATOM 6404 N N . THR A 1 985 ? 167.143 175.526 152.160 1.00 22.58 985 THR A N 1
ATOM 6405 C CA . THR A 1 985 ? 167.069 174.107 151.840 1.00 21.02 985 THR A CA 1
ATOM 6406 C C . THR A 1 985 ? 166.710 173.245 153.042 1.00 25.97 985 THR A C 1
ATOM 6407 O O . THR A 1 985 ? 166.412 172.060 152.862 1.00 29.78 985 THR A O 1
ATOM 6411 N N . VAL A 1 986 ? 166.732 173.799 154.250 1.00 28.10 986 VAL A N 1
ATOM 6412 C CA . VAL A 1 986 ? 166.421 173.028 155.447 1.00 31.13 986 VAL A CA 1
ATOM 6413 C C . VAL A 1 986 ? 164.922 172.764 155.503 1.00 33.69 986 VAL A C 1
ATOM 6414 O O . VAL A 1 986 ? 164.102 173.656 155.251 1.00 29.50 986 VAL A O 1
ATOM 6418 N N . ALA A 1 987 ? 164.562 171.521 155.810 1.00 46.80 987 ALA A N 1
ATOM 6419 C CA . ALA A 1 987 ? 163.160 171.129 155.921 1.00 49.21 987 ALA A CA 1
ATOM 6420 C C . ALA A 1 987 ? 163.086 169.940 156.867 1.00 52.27 987 ALA A C 1
ATOM 6421 O O . ALA A 1 987 ? 163.411 168.816 156.475 1.00 50.07 987 ALA A O 1
ATOM 6423 N N . VAL A 1 988 ? 162.665 170.190 158.110 1.00 63.22 988 VAL A N 1
ATOM 6424 C CA . VAL A 1 988 ? 162.577 169.119 159.094 1.00 64.64 988 VAL A CA 1
ATOM 6425 C C . VAL A 1 988 ? 161.514 168.097 158.711 1.00 67.49 988 VAL A C 1
ATOM 6426 O O . VAL A 1 988 ? 161.597 166.934 159.126 1.00 66.72 988 VAL A O 1
ATOM 6430 N N . GLY A 1 989 ? 160.525 168.491 157.914 1.00 70.98 989 GLY A N 1
ATOM 6431 C CA . GLY A 1 989 ? 159.495 167.566 157.482 1.00 71.06 989 GLY A CA 1
ATOM 6432 C C . GLY A 1 989 ? 158.871 168.010 156.181 1.00 71.71 989 GLY A C 1
ATOM 6433 O O . GLY A 1 989 ? 158.939 169.18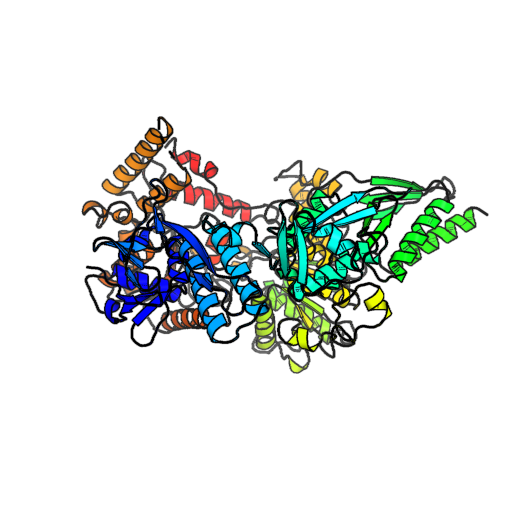4 155.802 1.00 70.14 989 GLY A O 1
ATOM 6434 N N . PHE A 1 990 ? 158.257 167.050 155.496 1.00 72.43 990 PHE A N 1
ATOM 6435 C CA . PHE A 1 990 ? 157.602 167.320 154.228 1.00 70.28 990 PHE A CA 1
ATOM 6436 C C . PHE A 1 990 ? 156.215 167.919 154.455 1.00 69.90 990 PHE A C 1
ATOM 6437 O O . PHE A 1 990 ? 155.651 167.857 155.551 1.00 69.93 990 PHE A O 1
ATOM 6445 N N . GLY A 1 991 ? 155.669 168.509 153.394 1.00 68.45 991 GLY A N 1
ATOM 6446 C CA . GLY A 1 991 ? 154.349 169.105 153.457 1.00 68.68 991 GLY A CA 1
ATOM 6447 C C . GLY A 1 991 ? 154.270 170.452 152.770 1.00 68.94 991 GLY A C 1
ATOM 6448 O O . GLY A 1 991 ? 153.210 170.842 152.270 1.00 70.15 991 GLY A O 1
ATOM 6449 N N . VAL A 1 992 ? 155.387 171.171 152.740 1.00 59.84 992 VAL A N 1
ATOM 6450 C CA . VAL A 1 992 ? 155.454 172.489 152.120 1.00 56.91 992 VAL A CA 1
ATOM 6451 C C . VAL A 1 992 ? 155.828 172.303 150.654 1.00 58.77 992 VAL A C 1
ATOM 6452 O O . VAL A 1 992 ? 156.812 171.625 150.333 1.00 57.12 992 VAL A O 1
ATOM 6456 N N . ASN A 1 993 ? 155.038 172.894 149.759 1.00 55.95 993 ASN A N 1
ATOM 6457 C CA . ASN A 1 993 ? 155.162 172.633 148.332 1.00 51.09 993 ASN A CA 1
ATOM 6458 C C . ASN A 1 993 ? 155.180 173.928 147.528 1.00 50.62 993 ASN A C 1
ATOM 6459 O O . ASN A 1 993 ? 154.487 174.893 147.866 1.00 52.53 993 ASN A O 1
ATOM 6464 N N . VAL A 1 994 ? 156.016 173.956 146.492 1.00 40.90 994 VAL A N 1
ATOM 6465 C CA . VAL A 1 994 ? 156.028 175.037 145.507 1.00 42.81 994 VAL A CA 1
ATOM 6466 C C . VAL A 1 994 ? 156.109 174.390 144.128 1.00 40.62 994 VAL A C 1
ATOM 6467 O O . VAL A 1 994 ? 157.188 174.108 143.611 1.00 41.38 994 VAL A O 1
ATOM 6471 N N . GLN A 1 995 ? 154.960 174.154 143.494 1.00 39.86 995 GLN A N 1
ATOM 6472 C CA . GLN A 1 995 ? 154.974 173.629 142.133 1.00 36.55 995 GLN A CA 1
ATOM 6473 C C . GLN A 1 995 ? 154.768 174.695 141.069 1.00 36.50 995 GLN A C 1
ATOM 6474 O O . GLN A 1 995 ? 155.160 174.478 139.918 1.00 39.35 995 GLN A O 1
ATOM 6480 N N . LYS A 1 996 ? 154.159 175.829 141.419 1.00 31.04 996 LYS A N 1
ATOM 6481 C CA . LYS A 1 996 ? 153.935 176.891 140.448 1.00 30.62 996 LYS A CA 1
ATOM 6482 C C . LYS A 1 996 ? 155.234 177.512 139.957 1.00 32.98 996 LYS A C 1
ATOM 6483 O O . LYS A 1 996 ? 155.216 178.249 138.966 1.00 33.97 996 LYS A O 1
ATOM 6489 N N . ALA A 1 997 ? 156.345 177.237 140.628 1.00 27.24 997 ALA A N 1
ATOM 6490 C CA . ALA A 1 997 ? 157.662 177.671 140.193 1.00 20.20 997 ALA A CA 1
ATOM 6491 C C . ALA A 1 997 ? 158.394 176.490 139.580 1.00 25.22 997 ALA A C 1
ATOM 6492 O O . ALA A 1 997 ? 158.453 175.415 140.183 1.00 27.55 997 ALA A O 1
ATOM 6494 N N . ASN A 1 998 ? 158.935 176.681 138.378 1.00 24.47 998 ASN A N 1
ATOM 6495 C CA . ASN A 1 998 ? 159.847 175.712 137.784 1.00 18.83 998 ASN A CA 1
ATOM 6496 C C . ASN A 1 998 ? 161.132 176.443 137.377 1.00 20.21 998 ASN A C 1
ATOM 6497 O O . ASN A 1 998 ? 161.451 176.633 136.205 1.00 25.47 998 ASN A O 1
ATOM 6502 N N . HIS A 1 999 ? 161.918 176.788 138.393 1.00 13.63 999 HIS A N 1
ATOM 6503 C CA . HIS A 1 999 ? 163.270 177.316 138.268 1.00 3.89 999 HIS A CA 1
ATOM 6504 C C . HIS A 1 999 ? 163.923 177.208 139.636 1.00 5.80 999 HIS A C 1
ATOM 6505 O O . HIS A 1 999 ? 163.537 177.926 140.564 1.00 16.02 999 HIS A O 1
ATOM 6512 N N . VAL A 1 1000 ? 164.900 176.329 139.784 1.00 5.20 1000 VAL A N 1
ATOM 6513 C CA . VAL A 1 1000 ? 165.488 176.043 141.083 1.00 5.48 1000 VAL A CA 1
ATOM 6514 C C . VAL A 1 1000 ? 166.944 176.483 141.025 1.00 5.53 1000 VAL A C 1
ATOM 6515 O O . VAL A 1 1000 ? 167.814 175.738 140.563 1.00 15.73 1000 VAL A O 1
ATOM 6519 N N . ILE A 1 1001 ? 167.214 177.697 141.492 1.00 0.00 1001 ILE A N 1
ATOM 6520 C CA . ILE A 1 1001 ? 168.568 178.225 141.575 1.00 3.08 1001 ILE A CA 1
ATOM 6521 C C . ILE A 1 1001 ? 169.091 177.951 142.976 1.00 7.12 1001 ILE A C 1
ATOM 6522 O O . ILE A 1 1001 ? 168.577 178.491 143.960 1.00 10.81 1001 ILE A O 1
ATOM 6527 N N . HIS A 1 1002 ? 170.114 177.108 143.069 1.00 6.64 1002 HIS A N 1
ATOM 6528 C CA . HIS A 1 1002 ? 170.853 176.923 144.314 1.00 0.04 1002 HIS A CA 1
ATOM 6529 C C . HIS A 1 1002 ? 171.985 177.936 144.310 1.00 5.08 1002 HIS A C 1
ATOM 6530 O O . HIS A 1 1002 ? 173.094 177.658 143.853 1.00 11.94 1002 HIS A O 1
ATOM 6537 N N . PHE A 1 1003 ? 171.693 179.139 144.811 1.00 4.26 1003 PHE A N 1
ATOM 6538 C CA . PHE A 1 1003 ? 172.721 180.171 144.882 1.00 4.74 1003 PHE A CA 1
ATOM 6539 C C . PHE A 1 1003 ? 173.883 179.710 145.749 1.00 4.84 1003 PHE A C 1
ATOM 6540 O O . PHE A 1 1003 ? 175.050 179.878 145.380 1.00 9.87 1003 PHE A O 1
ATOM 6548 N N . THR A 1 1004 ? 173.583 179.112 146.895 1.00 3.33 1004 THR A N 1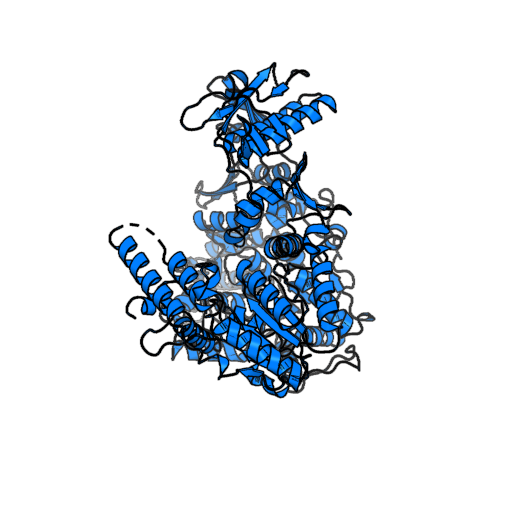
ATOM 6549 C CA . THR A 1 1004 ? 174.557 178.377 147.684 1.00 3.51 1004 THR A CA 1
ATOM 6550 C C . THR A 1 1004 ? 174.044 176.958 147.873 1.00 9.67 1004 THR A C 1
ATOM 6551 O O . THR A 1 1004 ? 172.846 176.744 148.079 1.00 9.31 1004 THR A O 1
ATOM 6555 N N . ARG A 1 1005 ? 174.951 175.992 147.791 1.00 10.88 1005 ARG A N 1
ATOM 6556 C CA . ARG A 1 1005 ? 174.595 174.584 147.809 1.00 14.89 1005 ARG A CA 1
ATOM 6557 C C . ARG A 1 1005 ? 174.885 173.974 149.173 1.00 19.18 1005 ARG A C 1
ATOM 6558 O O . ARG A 1 1005 ? 175.791 174.409 149.889 1.00 18.57 1005 ARG A O 1
ATOM 6566 N N . CYS A 1 1006 ? 174.100 172.960 149.524 1.00 26.16 1006 CYS A N 1
ATOM 6567 C CA . CYS A 1 1006 ? 174.348 172.206 150.739 1.00 23.72 1006 CYS A CA 1
ATOM 6568 C C . CYS A 1 1006 ? 175.569 171.308 150.564 1.00 28.61 1006 CYS A C 1
ATOM 6569 O O . CYS A 1 1006 ? 176.069 171.093 149.458 1.00 36.98 1006 CYS A O 1
ATOM 6572 N N . TRP A 1 1007 ? 176.052 170.781 151.682 1.00 28.04 1007 TRP A N 1
ATOM 6573 C CA . TRP A 1 1007 ? 177.134 169.809 151.666 1.00 26.85 1007 TRP A CA 1
ATOM 6574 C C . TRP A 1 1007 ? 176.621 168.377 151.631 1.00 31.08 1007 TRP A C 1
ATOM 6575 O O . TRP A 1 1007 ? 177.424 167.441 151.686 1.00 35.79 1007 TRP A O 1
ATOM 6586 N N . ASN A 1 1008 ? 175.309 168.190 151.542 1.00 27.38 1008 ASN A N 1
ATOM 6587 C CA . ASN A 1 1008 ? 174.696 166.868 151.431 1.00 25.28 1008 ASN A CA 1
ATOM 6588 C C . ASN A 1 1008 ? 173.901 166.791 150.139 1.00 29.33 1008 ASN A C 1
ATOM 6589 O O . ASN A 1 1008 ? 172.916 167.537 149.979 1.00 32.31 1008 ASN A O 1
ATOM 6594 N N . PRO A 1 1009 ? 174.281 165.933 149.189 1.00 27.81 1009 PRO A N 1
ATOM 6595 C CA . PRO A 1 1009 ? 173.492 165.824 147.951 1.00 21.63 1009 PRO A CA 1
ATOM 6596 C C . PRO A 1 1009 ? 172.055 165.402 148.189 1.00 25.36 1009 PRO A C 1
ATOM 6597 O O . PRO A 1 1009 ? 171.169 165.817 147.435 1.00 25.70 1009 PRO A O 1
ATOM 6601 N N . ALA A 1 1010 ? 171.796 164.576 149.206 1.00 27.37 1010 ALA A N 1
ATOM 6602 C CA . ALA A 1 1010 ? 170.427 164.154 149.484 1.00 25.49 1010 ALA A CA 1
ATOM 6603 C C . ALA A 1 1010 ? 169.560 165.333 149.907 1.00 23.20 1010 ALA A C 1
ATOM 6604 O O . ALA A 1 1010 ? 168.424 165.475 149.444 1.00 26.87 1010 ALA A O 1
ATOM 6606 N N . LYS A 1 1011 ? 170.084 166.195 150.781 1.00 23.65 1011 LYS A N 1
ATOM 6607 C CA . LYS A 1 1011 ? 169.339 167.377 151.205 1.00 27.59 1011 LYS A CA 1
ATOM 6608 C C . LYS A 1 1011 ? 169.106 168.331 150.040 1.00 29.74 1011 LYS A C 1
ATOM 6609 O O . LYS A 1 1011 ? 168.032 168.931 149.918 1.00 30.34 1011 LYS A O 1
ATOM 6615 N N . GLU A 1 1012 ? 170.108 168.485 149.175 1.00 28.55 1012 GLU A N 1
ATOM 6616 C CA . GLU A 1 1012 ? 169.980 169.370 148.023 1.00 18.61 1012 GLU A CA 1
ATOM 6617 C C . GLU A 1 1012 ? 168.955 168.839 147.027 1.00 18.09 1012 GLU A C 1
ATOM 6618 O O . GLU A 1 1012 ? 168.157 169.607 146.476 1.00 25.42 1012 GLU A O 1
ATOM 6624 N N . ASP A 1 1013 ? 168.953 167.525 146.791 1.00 21.89 1013 ASP A N 1
ATOM 6625 C CA . ASP A 1 1013 ? 167.926 166.920 145.950 1.00 20.97 1013 ASP A CA 1
ATOM 6626 C C . ASP A 1 1013 ? 166.550 167.046 146.588 1.00 23.71 1013 ASP A C 1
ATOM 6627 O O . ASP A 1 1013 ? 165.553 167.230 145.887 1.00 22.48 1013 ASP A O 1
ATOM 6632 N N . GLN A 1 1014 ? 166.475 166.936 147.915 1.00 23.70 1014 GLN A N 1
ATOM 6633 C CA . GLN A 1 1014 ? 165.211 167.143 148.613 1.00 21.32 1014 GLN A CA 1
ATOM 6634 C C . GLN A 1 1014 ? 164.691 168.558 148.401 1.00 27.42 1014 GLN A C 1
ATOM 6635 O O . GLN A 1 1014 ? 163.494 168.762 148.170 1.00 30.79 1014 GLN A O 1
ATOM 6641 N N . ALA A 1 1015 ? 165.580 169.549 148.485 1.00 29.20 1015 ALA A N 1
ATOM 6642 C CA . ALA A 1 1015 ? 165.182 170.930 148.226 1.00 17.66 1015 ALA A CA 1
ATOM 6643 C C . ALA A 1 1015 ? 164.743 171.115 146.779 1.00 19.14 1015 ALA A C 1
ATOM 6644 O O . ALA A 1 1015 ? 163.764 171.819 146.505 1.00 22.41 1015 ALA A O 1
ATOM 6646 N N . THR A 1 1016 ? 165.458 170.493 145.839 1.00 18.98 1016 THR A N 1
ATOM 6647 C CA . THR A 1 1016 ? 165.070 170.576 144.434 1.00 20.29 1016 THR A CA 1
ATOM 6648 C C . THR A 1 1016 ? 163.700 169.951 144.204 1.00 24.26 1016 THR A C 1
ATOM 6649 O O . THR A 1 1016 ? 162.883 170.486 143.445 1.00 28.40 1016 THR A O 1
ATOM 6653 N N . ASP A 1 1017 ? 163.428 168.822 144.857 1.00 28.35 1017 ASP A N 1
ATOM 6654 C CA . ASP A 1 1017 ? 162.157 168.132 144.697 1.00 24.98 1017 ASP A CA 1
ATOM 6655 C C . ASP A 1 1017 ? 161.093 168.778 145.570 1.00 28.31 1017 ASP A C 1
ATOM 6656 O O . ASP A 1 1017 ? 160.389 168.100 146.324 1.00 34.96 1017 ASP A O 1
ATOM 6661 N N . ARG A 1 1018 ? 160.991 170.101 145.476 1.00 31.56 1018 ARG A N 1
ATOM 6662 C CA . ARG A 1 1018 ? 159.841 170.850 145.948 1.00 32.09 1018 ARG A CA 1
ATOM 6663 C C . ARG A 1 1018 ? 159.077 171.471 144.794 1.00 33.06 1018 ARG A C 1
ATOM 6664 O O . ARG A 1 1018 ? 157.876 171.726 144.926 1.00 38.76 1018 ARG A O 1
ATOM 6672 N N . ALA A 1 1019 ? 159.749 171.699 143.668 1.00 31.76 1019 ALA A N 1
ATOM 6673 C CA . ALA A 1 1019 ? 159.145 172.053 142.393 1.00 31.93 1019 ALA A CA 1
ATOM 6674 C C . ALA A 1 1019 ? 159.103 170.888 141.420 1.00 35.54 1019 ALA A C 1
ATOM 6675 O O . ALA A 1 1019 ? 158.122 170.732 140.692 1.00 42.67 1019 ALA A O 1
ATOM 6677 N N . TYR A 1 1020 ? 160.150 170.062 141.402 1.00 35.69 1020 TYR A N 1
ATOM 6678 C CA . TYR A 1 1020 ? 160.209 168.863 140.567 1.00 36.87 1020 TYR A CA 1
ATOM 6679 C C . TYR A 1 1020 ? 159.514 167.716 141.295 1.00 38.31 1020 TYR A C 1
ATOM 6680 O O . TYR A 1 1020 ? 160.138 166.770 141.780 1.00 41.21 1020 TYR A O 1
ATOM 6689 N N . ARG A 1 1021 ? 158.193 167.800 141.375 1.00 45.38 1021 ARG A N 1
ATOM 6690 C CA . ARG A 1 1021 ? 157.407 166.738 141.988 1.00 46.39 1021 ARG A CA 1
ATOM 6691 C C . ARG A 1 1021 ? 156.312 166.274 141.030 1.00 53.05 1021 ARG A C 1
ATOM 6692 O O . ARG A 1 1021 ? 156.226 166.718 139.882 1.00 55.63 1021 ARG A O 1
ATOM 6700 N N . ILE A 1 1022 ? 155.461 165.373 141.529 1.00 55.03 1022 ILE A N 1
ATOM 6701 C CA . ILE A 1 1022 ? 154.461 164.719 140.695 1.00 55.02 1022 ILE A CA 1
ATOM 6702 C C . ILE A 1 1022 ? 153.412 165.699 140.186 1.00 56.81 1022 ILE A C 1
ATOM 6703 O O . ILE A 1 1022 ? 152.813 165.467 139.129 1.00 54.81 1022 ILE A O 1
ATOM 6708 N N . GLY A 1 1023 ? 153.174 166.790 140.906 1.00 53.12 1023 GLY A N 1
ATOM 6709 C CA . GLY A 1 1023 ? 152.234 167.808 140.495 1.00 53.14 1023 GLY A CA 1
ATOM 6710 C C . GLY A 1 1023 ? 152.802 168.869 139.581 1.00 53.99 1023 GLY A C 1
ATOM 6711 O O . GLY A 1 1023 ? 152.092 169.821 139.241 1.00 53.30 1023 GLY A O 1
ATOM 6712 N N . GLN A 1 1024 ? 154.061 168.738 139.171 1.00 47.96 1024 GLN A N 1
ATOM 6713 C CA . GLN A 1 1024 ? 154.688 169.718 138.295 1.00 46.27 1024 GLN A CA 1
ATOM 6714 C C . GLN A 1 1024 ? 154.245 169.500 136.854 1.00 46.79 1024 GLN A C 1
ATOM 6715 O O . GLN A 1 1024 ? 154.249 168.369 136.357 1.00 46.22 1024 GLN A O 1
ATOM 6721 N N . THR A 1 1025 ? 153.866 170.586 136.183 1.00 45.37 1025 THR A N 1
ATOM 6722 C CA . THR A 1 1025 ? 153.458 170.539 134.784 1.00 46.25 1025 THR A CA 1
ATOM 6723 C C . THR A 1 1025 ? 154.584 170.932 133.835 1.00 46.61 1025 THR A C 1
ATOM 6724 O O . THR A 1 1025 ? 154.929 170.166 132.930 1.00 49.28 1025 THR A O 1
ATOM 6728 N N . LYS A 1 1026 ? 155.165 172.113 134.026 1.00 37.01 1026 LYS A N 1
ATOM 6729 C CA . LYS A 1 1026 ? 156.206 172.602 133.139 1.00 36.15 1026 LYS A CA 1
ATOM 6730 C C . LYS A 1 1026 ? 157.551 171.968 133.484 1.00 36.15 1026 LYS A C 1
ATOM 6731 O O . LYS A 1 1026 ? 157.738 171.383 134.554 1.00 39.59 1026 LYS A O 1
ATOM 6737 N N . ASN A 1 1027 ? 158.491 172.085 132.550 1.00 30.98 1027 ASN A N 1
ATOM 6738 C CA . ASN A 1 1027 ? 159.823 171.531 132.752 1.00 26.15 1027 ASN A CA 1
ATOM 6739 C C . ASN A 1 1027 ? 160.540 172.268 133.874 1.00 24.92 1027 ASN A C 1
ATOM 6740 O O . ASN A 1 1027 ? 160.436 173.488 134.001 1.00 29.59 1027 ASN A O 1
ATOM 6745 N N . VAL A 1 1028 ? 161.278 171.522 134.688 1.00 21.12 1028 VAL A N 1
ATOM 6746 C CA . VAL A 1 1028 ? 161.997 172.080 135.827 1.00 20.07 1028 VAL A CA 1
ATOM 6747 C C . VAL A 1 1028 ? 163.424 172.382 135.395 1.00 18.62 1028 VAL A C 1
ATOM 6748 O O . VAL A 1 1028 ? 164.166 171.477 134.996 1.00 21.00 1028 VAL A O 1
ATOM 6752 N N . TYR A 1 1029 ? 163.805 173.652 135.473 1.00 14.80 1029 TYR A N 1
ATOM 6753 C CA . TYR A 1 1029 ? 165.164 174.089 135.187 1.00 5.04 1029 TYR A CA 1
ATOM 6754 C C . TYR A 1 1029 ? 165.895 174.272 136.509 1.00 7.86 1029 TYR A C 1
ATOM 6755 O O . TYR A 1 1029 ? 165.485 175.089 137.340 1.00 14.94 1029 TYR A O 1
ATOM 6764 N N . VAL A 1 1030 ? 166.969 173.514 136.704 1.00 8.69 1030 VAL A N 1
ATOM 6765 C CA . VAL A 1 1030 ? 167.728 173.528 137.947 1.00 6.37 1030 VAL A CA 1
ATOM 6766 C C . VAL A 1 1030 ? 169.073 174.181 137.667 1.00 9.10 1030 VAL A C 1
ATOM 6767 O O . VAL A 1 1030 ? 169.823 173.728 136.795 1.00 11.88 1030 VAL A O 1
ATOM 6771 N N . TYR A 1 1031 ? 169.376 175.242 138.407 1.00 11.39 1031 TYR A N 1
ATOM 6772 C CA . TYR A 1 1031 ? 170.593 176.016 138.220 1.00 4.20 1031 TYR A CA 1
ATOM 6773 C C . TYR A 1 1031 ? 171.535 175.766 139.387 1.00 4.07 1031 TYR A C 1
ATOM 6774 O O . TYR A 1 1031 ? 171.112 175.786 140.547 1.00 1.43 1031 TYR A O 1
ATOM 6783 N N . TYR A 1 1032 ? 172.806 175.534 139.076 1.00 10.85 1032 TYR A N 1
ATOM 6784 C CA . TYR A 1 1032 ? 173.877 175.375 140.068 1.00 4.51 1032 TYR A CA 1
ATOM 6785 C C . TYR A 1 1032 ? 174.986 176.334 139.724 1.00 9.09 1032 TYR A C 1
ATOM 6786 O O . TYR A 1 1032 ? 176.029 175.936 139.183 1.00 21.16 1032 TYR A O 1
ATOM 6795 N N . PRO A 1 1033 ? 174.817 177.592 139.999 1.00 9.08 1033 PRO A N 1
ATOM 6796 C CA . PRO A 1 1033 ? 175.779 178.642 139.611 1.00 7.86 1033 PRO A CA 1
ATOM 6797 C C . PRO A 1 1033 ? 177.103 178.380 140.271 1.00 11.28 1033 PRO A C 1
ATOM 6798 O O . PRO A 1 1033 ? 177.245 178.511 141.488 1.00 22.28 1033 PRO A O 1
ATOM 6802 N N . THR A 1 1034 ? 178.079 178.015 139.463 1.00 4.93 1034 THR A N 1
ATOM 6803 C CA . THR A 1 1034 ? 179.406 177.689 139.957 1.00 7.60 1034 THR A CA 1
ATOM 6804 C C . THR A 1 1034 ? 180.402 178.674 139.370 1.00 8.57 1034 THR A C 1
ATOM 6805 O O . THR A 1 1034 ? 180.509 178.801 138.147 1.00 20.60 1034 THR A O 1
ATOM 6809 N N . VAL A 1 1035 ? 181.124 179.368 140.241 1.00 9.33 1035 VAL A N 1
ATOM 6810 C CA . VAL A 1 1035 ? 182.120 180.337 139.800 1.00 14.84 1035 VAL A CA 1
ATOM 6811 C C . VAL A 1 1035 ? 183.434 179.602 139.569 1.00 21.30 1035 VAL A C 1
ATOM 6812 O O . VAL A 1 1035 ? 184.019 179.044 140.503 1.00 24.03 1035 VAL A O 1
ATOM 6816 N N . ARG A 1 1036 ? 183.895 179.595 138.324 1.00 20.37 1036 ARG A N 1
ATOM 6817 C CA . ARG A 1 1036 ? 185.073 178.853 137.902 1.00 15.05 1036 ARG A CA 1
ATOM 6818 C C . ARG A 1 1036 ? 186.239 179.807 137.680 1.00 22.22 1036 ARG A C 1
ATOM 6819 O O . ARG A 1 1036 ? 186.059 181.009 137.473 1.00 28.02 1036 ARG A O 1
ATOM 6827 N N . ASP A 1 1037 ? 187.448 179.251 137.699 1.00 30.31 1037 ASP A N 1
ATOM 6828 C CA . ASP A 1 1037 ? 188.643 180.018 137.383 1.00 34.73 1037 ASP A CA 1
ATOM 6829 C C . ASP A 1 1037 ? 189.629 179.120 136.655 1.00 40.52 1037 ASP A C 1
ATOM 6830 O O . ASP A 1 1037 ? 189.742 177.931 136.965 1.00 39.10 1037 ASP A O 1
ATOM 6835 N N . THR A 1 1038 ? 190.349 179.703 135.696 1.00 41.46 1038 THR A N 1
ATOM 6836 C CA . THR A 1 1038 ? 191.259 178.945 134.850 1.00 39.34 1038 THR A CA 1
ATOM 6837 C C . THR A 1 1038 ? 192.594 178.633 135.517 1.00 39.92 1038 THR A C 1
ATOM 6838 O O . THR A 1 1038 ? 193.349 177.814 134.980 1.00 41.73 1038 THR A O 1
ATOM 6842 N N . GLU A 1 1039 ? 192.909 179.236 136.667 1.00 40.84 1039 GLU A N 1
ATOM 6843 C CA . GLU A 1 1039 ? 194.136 178.879 137.371 1.00 41.37 1039 GLU A CA 1
ATOM 6844 C C . GLU A 1 1039 ? 193.926 178.283 138.755 1.00 43.83 1039 GLU A C 1
ATOM 6845 O O . GLU A 1 1039 ? 194.775 177.512 139.203 1.00 43.78 1039 GLU A O 1
ATOM 6851 N N . ILE A 1 1040 ? 192.834 178.592 139.448 1.00 42.19 1040 ILE A N 1
ATOM 6852 C CA . ILE A 1 1040 ? 192.587 178.045 140.779 1.00 40.03 1040 ILE A CA 1
ATOM 6853 C C . ILE A 1 1040 ? 191.264 177.289 140.768 1.00 41.10 1040 ILE A C 1
ATOM 6854 O O . ILE A 1 1040 ? 190.292 177.735 140.147 1.00 43.20 1040 ILE A O 1
ATOM 6859 N N . THR A 1 1041 ? 191.239 176.134 141.431 1.00 36.88 1041 THR A N 1
ATOM 6860 C CA . THR A 1 1041 ? 190.007 175.366 141.602 1.00 35.24 1041 THR A CA 1
ATOM 6861 C C . THR A 1 1041 ? 189.275 175.938 142.809 1.00 34.23 1041 THR A C 1
ATOM 6862 O O . THR A 1 1041 ? 189.643 175.680 143.957 1.00 36.33 1041 THR A O 1
ATOM 6866 N N . THR A 1 1042 ? 188.236 176.724 142.550 1.00 28.25 1042 THR A N 1
ATOM 6867 C CA . THR A 1 1042 ? 187.567 177.453 143.613 1.00 26.43 1042 THR A CA 1
ATOM 6868 C C . THR A 1 1042 ? 186.734 176.513 144.478 1.00 27.00 1042 THR A C 1
ATOM 6869 O O . THR A 1 1042 ? 186.595 175.317 144.204 1.00 28.10 1042 THR A O 1
ATOM 6873 N N . PHE A 1 1043 ? 186.177 177.083 145.548 1.00 24.67 1043 PHE A N 1
ATOM 6874 C CA . PHE A 1 1043 ? 185.395 176.288 146.486 1.00 21.26 1043 PHE A CA 1
ATOM 6875 C C . PHE A 1 1043 ? 184.148 175.718 145.823 1.00 23.00 1043 PHE A C 1
ATOM 6876 O O . PHE A 1 1043 ? 183.746 174.589 146.119 1.00 21.02 1043 PHE A O 1
ATOM 6884 N N . GLU A 1 1044 ? 183.511 176.487 144.937 1.00 23.02 1044 GLU A N 1
ATOM 6885 C CA . GLU A 1 1044 ? 182.287 176.003 144.308 1.00 16.78 1044 GLU A CA 1
ATOM 6886 C C . GLU A 1 1044 ? 182.572 174.904 143.294 1.00 23.26 1044 GLU A C 1
ATOM 6887 O O . GLU A 1 1044 ? 181.769 173.981 143.141 1.00 28.77 1044 GLU A O 1
ATOM 6893 N N . GLU A 1 1045 ? 183.701 174.978 142.589 1.00 26.20 1045 GLU A N 1
ATOM 6894 C CA . GLU A 1 1045 ? 184.063 173.901 141.670 1.00 20.67 1045 GLU A CA 1
ATOM 6895 C C . GLU A 1 1045 ? 184.310 172.599 142.428 1.00 24.59 1045 GLU A C 1
ATOM 6896 O O . GLU A 1 1045 ? 183.809 171.532 142.046 1.00 28.42 1045 GLU A O 1
ATOM 6902 N N . THR A 1 1046 ? 185.075 172.677 143.520 1.00 24.06 1046 THR A N 1
ATOM 6903 C CA . THR A 1 1046 ? 185.324 171.500 144.346 1.00 23.38 1046 THR A CA 1
ATOM 6904 C C . THR A 1 1046 ? 184.033 170.976 144.960 1.00 21.80 1046 THR A C 1
ATOM 6905 O O . THR A 1 1046 ? 183.812 169.762 145.015 1.00 27.71 1046 THR A O 1
ATOM 6909 N N . LEU A 1 1047 ? 183.171 171.878 145.433 1.00 19.58 1047 LEU A N 1
ATOM 6910 C CA . LEU A 1 1047 ? 181.893 171.470 146.000 1.00 17.26 1047 LEU A CA 1
ATOM 6911 C C . LEU A 1 1047 ? 181.023 170.802 144.947 1.00 24.67 1047 LEU A C 1
ATOM 6912 O O . LEU A 1 1047 ? 180.384 169.797 145.212 1.00 32.39 1047 LEU A O 1
ATOM 6917 N N . ASP A 1 1048 ? 181.007 171.328 143.732 1.00 26.70 1048 ASP A N 1
ATOM 6918 C CA . ASP A 1 1048 ? 180.234 170.707 142.663 1.00 18.73 1048 ASP A CA 1
ATOM 6919 C C . ASP A 1 1048 ? 180.739 169.302 142.370 1.00 24.51 1048 ASP A C 1
ATOM 6920 O O . ASP A 1 1048 ? 179.950 168.358 142.262 1.00 26.01 1048 ASP A O 1
ATOM 6925 N N . ASP A 1 1049 ? 182.061 169.142 142.258 1.00 24.16 1049 ASP A N 1
ATOM 6926 C CA . ASP A 1 1049 ? 182.617 167.817 141.995 1.00 25.34 1049 ASP A CA 1
ATOM 6927 C C . ASP A 1 1049 ? 182.301 166.848 143.129 1.00 29.22 1049 ASP A C 1
ATOM 6928 O O . ASP A 1 1049 ? 181.906 165.698 142.888 1.00 32.17 1049 ASP A O 1
ATOM 6933 N N . LEU A 1 1050 ? 182.460 167.302 144.375 1.00 25.98 1050 LEU A N 1
ATOM 6934 C CA . LEU A 1 1050 ? 182.181 166.453 145.527 1.00 22.28 1050 LEU A CA 1
ATOM 6935 C C . LEU A 1 1050 ? 180.719 166.037 145.570 1.00 24.94 1050 LEU A C 1
ATOM 6936 O O . LEU A 1 1050 ? 180.410 164.865 145.800 1.00 32.92 1050 LEU A O 1
ATOM 6941 N N . LEU A 1 1051 ? 179.804 166.981 145.352 1.00 23.99 1051 LEU A N 1
ATOM 6942 C CA . LEU A 1 1051 ? 178.383 166.655 145.392 1.00 21.83 1051 LEU A CA 1
ATOM 6943 C C . LEU A 1 1051 ? 177.996 165.734 144.246 1.00 25.31 1051 LEU A C 1
ATOM 6944 O O . LEU A 1 1051 ? 177.163 164.843 144.424 1.00 29.94 1051 LEU A O 1
ATOM 6949 N N . GLN A 1 1052 ? 178.592 165.921 143.066 1.00 23.80 1052 GLN A N 1
ATOM 6950 C CA . GLN A 1 1052 ? 178.311 165.018 141.954 1.00 26.96 1052 GLN A CA 1
ATOM 6951 C C . GLN A 1 1052 ? 178.766 163.599 142.270 1.00 29.62 1052 GLN A C 1
ATOM 6952 O O . GLN A 1 1052 ? 178.030 162.632 142.039 1.00 33.59 1052 GLN A O 1
ATOM 6958 N N . ARG A 1 1053 ? 179.977 163.451 142.815 1.00 26.81 1053 ARG A N 1
ATOM 6959 C CA . ARG A 1 1053 ? 180.464 162.114 143.146 1.00 23.58 1053 ARG A CA 1
ATOM 6960 C C . ARG A 1 1053 ? 179.646 161.481 144.268 1.00 25.71 1053 ARG A C 1
ATOM 6961 O O . ARG A 1 1053 ? 179.328 160.285 144.217 1.00 32.58 1053 ARG A O 1
ATOM 6969 N N . ARG A 1 1054 ? 179.284 162.265 145.286 1.00 25.14 1054 ARG A N 1
ATOM 6970 C CA . ARG A 1 1054 ? 178.477 161.724 146.375 1.00 26.55 1054 ARG A CA 1
ATOM 6971 C C . ARG A 1 1054 ? 177.079 161.350 145.899 1.00 27.74 1054 ARG A C 1
ATOM 6972 O O . ARG A 1 1054 ? 176.511 160.362 146.365 1.00 33.17 1054 ARG A O 1
ATOM 6980 N N . ARG A 1 1055 ? 176.506 162.121 144.970 1.00 24.73 1055 ARG A N 1
ATOM 6981 C CA . ARG A 1 1055 ? 175.208 161.761 144.407 1.00 23.98 1055 ARG A CA 1
ATOM 6982 C C . ARG A 1 1055 ? 175.305 160.494 143.567 1.00 30.29 1055 ARG A C 1
ATOM 6983 O O . ARG A 1 1055 ? 174.399 159.650 143.594 1.00 31.26 1055 ARG A O 1
ATOM 6991 N N . ALA A 1 1056 ? 176.397 160.345 142.811 1.00 29.84 1056 ALA A N 1
ATOM 6992 C CA . ALA A 1 1056 ? 176.606 159.120 142.048 1.00 24.76 1056 ALA A CA 1
ATOM 6993 C C . ALA A 1 1056 ? 176.701 157.913 142.969 1.00 30.74 1056 ALA A C 1
ATOM 6994 O O . ALA A 1 1056 ? 176.138 156.851 142.676 1.00 34.15 1056 ALA A O 1
ATOM 6996 N N . LEU A 1 1057 ? 177.416 158.055 144.086 1.00 31.72 1057 LEU A N 1
ATOM 6997 C CA . LEU A 1 1057 ? 177.457 156.982 145.074 1.00 27.54 1057 LEU A CA 1
ATOM 6998 C C . LEU A 1 1057 ? 176.086 156.755 145.703 1.00 28.21 1057 LEU A C 1
ATOM 6999 O O . LEU A 1 1057 ? 175.700 155.612 145.968 1.00 31.83 1057 LEU A O 1
ATOM 7004 N N . ALA A 1 1058 ? 175.338 157.832 145.952 1.00 28.53 1058 ALA A N 1
ATOM 7005 C CA . ALA A 1 1058 ? 174.032 157.757 146.591 1.00 27.85 1058 ALA A CA 1
ATOM 7006 C C . ALA A 1 1058 ? 172.967 157.142 145.699 1.00 27.97 1058 ALA A C 1
ATOM 7007 O O . ALA A 1 1058 ? 171.930 156.714 146.216 1.00 27.23 1058 ALA A O 1
ATOM 7009 N N . ARG A 1 1059 ? 173.185 157.088 144.382 1.00 32.63 1059 ARG A N 1
ATOM 7010 C CA . ARG A 1 1059 ? 172.286 156.301 143.545 1.00 33.23 1059 ARG A CA 1
ATOM 7011 C C . ARG A 1 1059 ? 172.333 154.825 143.915 1.00 33.26 1059 ARG A C 1
ATOM 7012 O O . ARG A 1 1059 ? 171.440 154.066 143.523 1.00 34.40 1059 ARG A O 1
ATOM 7020 N N . ASP A 1 1060 ? 173.354 154.408 144.658 1.00 35.94 1060 ASP A N 1
ATOM 7021 C CA . ASP A 1 1060 ? 173.424 153.072 145.227 1.00 32.48 1060 ASP A CA 1
ATOM 7022 C C . ASP A 1 1060 ? 172.690 153.031 146.564 1.00 32.45 1060 ASP A C 1
ATOM 7023 O O . ASP A 1 1060 ? 172.786 153.959 147.371 1.00 33.30 1060 ASP A O 1
ATOM 7028 N N . MET A 1 1061 ? 171.969 151.931 146.796 1.00 30.11 1061 MET A N 1
ATOM 7029 C CA . MET A 1 1061 ? 171.206 151.773 148.030 1.00 27.04 1061 MET A CA 1
ATOM 7030 C C . MET A 1 1061 ? 172.066 151.288 149.187 1.00 30.69 1061 MET A C 1
ATOM 7031 O O . MET A 1 1061 ? 171.846 151.697 150.332 1.00 32.91 1061 MET A O 1
ATOM 7036 N N . LEU A 1 1062 ? 173.036 150.421 148.914 1.00 28.51 1062 LEU A N 1
ATOM 7037 C CA . LEU A 1 1062 ? 173.871 149.829 149.947 1.00 24.90 1062 LEU A CA 1
ATOM 7038 C C . LEU A 1 1062 ? 174.988 150.757 150.397 1.00 25.33 1062 LEU A C 1
ATOM 7039 O O . LEU A 1 1062 ? 175.837 150.347 151.194 1.00 33.01 1062 LEU A O 1
ATOM 7044 N N . CYS A 1 1063 ? 175.007 151.992 149.906 1.00 32.50 1063 CYS A N 1
ATOM 7045 C CA . CYS A 1 1063 ? 176.078 152.936 150.187 1.00 33.42 1063 CYS A CA 1
ATOM 7046 C C . CYS A 1 1063 ? 175.606 153.967 151.201 1.00 36.59 1063 CYS A C 1
ATOM 7047 O O . CYS A 1 1063 ? 174.529 154.552 151.045 1.00 37.54 1063 CYS A O 1
ATOM 7050 N N . ALA A 1 1064 ? 176.412 154.184 152.236 1.00 35.43 1064 ALA A N 1
ATOM 7051 C CA . ALA A 1 1064 ? 176.130 155.196 153.244 1.00 35.20 1064 ALA A CA 1
ATOM 7052 C C . ALA A 1 1064 ? 176.741 156.518 152.798 1.00 37.13 1064 ALA A C 1
ATOM 7053 O O . ALA A 1 1064 ? 177.953 156.600 152.567 1.00 37.31 1064 ALA A O 1
ATOM 7055 N N . THR A 1 1065 ? 175.907 157.547 152.680 1.00 38.45 1065 THR A N 1
ATOM 7056 C CA . THR A 1 1065 ? 176.337 158.854 152.180 1.00 40.72 1065 THR A CA 1
ATOM 7057 C C . THR A 1 1065 ? 176.164 159.908 153.262 1.00 40.59 1065 THR A C 1
ATOM 7058 O O . THR A 1 1065 ? 175.056 160.448 153.436 1.00 40.24 1065 THR A O 1
ATOM 7062 N N . PRO A 1 1066 ? 177.207 160.227 154.013 1.00 43.50 1066 PRO A N 1
ATOM 7063 C CA . PRO A 1 1066 ? 177.120 161.280 155.029 1.00 44.99 1066 PRO A CA 1
ATOM 7064 C C . PRO A 1 1066 ? 177.331 162.654 154.400 1.00 44.19 1066 PRO A C 1
ATOM 7065 O O . PRO A 1 1066 ? 177.473 162.800 153.188 1.00 44.73 1066 PRO A O 1
ATOM 7069 N N . ASP A 1 1067 ? 177.348 163.669 155.259 1.00 42.09 1067 ASP A N 1
ATOM 7070 C CA . ASP A 1 1067 ? 177.625 165.022 154.810 1.00 41.02 1067 ASP A CA 1
ATOM 7071 C C . ASP A 1 1067 ? 179.104 165.178 154.467 1.00 42.98 1067 ASP A C 1
ATOM 7072 O O . ASP A 1 1067 ? 179.967 164.454 154.970 1.00 41.70 1067 ASP A O 1
ATOM 7077 N N . LEU A 1 1068 ? 179.388 166.137 153.593 1.00 39.84 1068 LEU A N 1
ATOM 7078 C CA . LEU A 1 1068 ? 180.770 166.476 153.287 1.00 36.55 1068 LEU A CA 1
ATOM 7079 C C . LEU A 1 1068 ? 181.431 167.128 154.494 1.00 39.25 1068 LEU A C 1
ATOM 7080 O O . LEU A 1 1068 ? 180.811 167.918 155.211 1.00 39.12 1068 LEU A O 1
ATOM 7085 N N . ASN A 1 1069 ? 182.695 166.791 154.719 1.00 44.95 1069 ASN A N 1
ATOM 7086 C CA . ASN A 1 1069 ? 183.484 167.362 155.798 1.00 42.97 1069 ASN A CA 1
ATOM 7087 C C . ASN A 1 1069 ? 184.671 168.131 155.221 1.00 44.99 1069 ASN A C 1
ATOM 7088 O O . ASN A 1 1069 ? 184.810 168.292 154.005 1.00 48.91 1069 ASN A O 1
ATOM 7093 N N . CYS A 1 1070 ? 185.534 168.613 156.117 1.00 49.38 1070 CYS A N 1
ATOM 7094 C CA . CYS A 1 1070 ? 186.663 169.437 155.695 1.00 49.82 1070 CYS A CA 1
ATOM 7095 C C . CYS A 1 1070 ? 187.671 168.637 154.880 1.00 50.74 1070 CYS A C 1
ATOM 7096 O O . CYS A 1 1070 ? 188.271 169.163 153.935 1.00 49.63 1070 CYS A O 1
ATOM 7099 N N . ALA A 1 1071 ? 187.882 167.367 155.238 1.00 49.44 1071 ALA A N 1
ATOM 7100 C CA . ALA A 1 1071 ? 188.880 166.559 154.544 1.00 48.90 1071 ALA A CA 1
ATOM 7101 C C . ALA A 1 1071 ? 188.537 166.380 153.071 1.00 49.12 1071 ALA A C 1
ATOM 7102 O O . ALA A 1 1071 ? 189.430 166.145 152.250 1.00 50.93 1071 ALA A O 1
ATOM 7104 N N . ASP A 1 1072 ? 187.254 166.485 152.719 1.00 39.88 1072 ASP A N 1
ATOM 7105 C CA . ASP A 1 1072 ? 186.857 166.425 151.318 1.00 39.42 1072 ASP A CA 1
ATOM 7106 C C . ASP A 1 1072 ? 187.306 167.653 150.537 1.00 41.32 1072 ASP A C 1
ATOM 7107 O O . ASP A 1 1072 ? 187.479 167.567 149.317 1.00 43.64 1072 ASP A O 1
ATOM 7112 N N . PHE A 1 1073 ? 187.501 168.786 151.210 1.00 40.37 1073 PHE A N 1
ATOM 7113 C CA . PHE A 1 1073 ? 187.860 170.042 150.566 1.00 40.54 1073 PHE A CA 1
ATOM 7114 C C . PHE A 1 1073 ? 189.343 170.370 150.681 1.00 44.10 1073 PHE A C 1
ATOM 7115 O O . PHE A 1 1073 ? 189.742 171.494 150.361 1.00 46.91 1073 PHE A O 1
ATOM 7123 N N . GLU A 1 1074 ? 190.168 169.422 151.131 1.00 53.64 1074 GLU A N 1
ATOM 7124 C CA . GLU A 1 1074 ? 191.593 169.688 151.292 1.00 55.45 1074 GLU A CA 1
ATOM 7125 C C . GLU A 1 1074 ? 192.310 169.904 149.966 1.00 57.98 1074 GLU A C 1
ATOM 7126 O O . GLU A 1 1074 ? 193.449 170.383 149.972 1.00 59.24 1074 GLU A O 1
ATOM 7132 N N . THR A 1 1075 ? 191.681 169.568 148.838 1.00 60.11 1075 THR A N 1
ATOM 7133 C CA . THR A 1 1075 ? 192.268 169.857 147.536 1.00 60.81 1075 THR A CA 1
ATOM 7134 C C . THR A 1 1075 ? 192.319 171.349 147.233 1.00 61.23 1075 THR A C 1
ATOM 7135 O O . THR A 1 1075 ? 193.036 171.752 146.311 1.00 60.89 1075 THR A O 1
ATOM 7139 N N . ILE A 1 1076 ? 191.577 172.170 147.980 1.00 59.18 1076 ILE A N 1
ATOM 7140 C CA . ILE A 1 1076 ? 191.625 173.616 147.783 1.00 60.82 1076 ILE A CA 1
ATOM 7141 C C . ILE A 1 1076 ? 192.988 174.166 148.184 1.00 60.26 1076 ILE A C 1
ATOM 7142 O O . ILE A 1 1076 ? 193.516 175.085 147.546 1.00 58.54 1076 ILE A O 1
ATOM 7147 N N . LEU A 1 1077 ? 193.585 173.601 149.236 1.00 65.53 1077 LEU A N 1
ATOM 7148 C CA . LEU A 1 1077 ? 194.796 174.176 149.817 1.00 67.04 1077 LEU A CA 1
ATOM 7149 C C . LEU A 1 1077 ? 195.957 174.171 148.829 1.00 68.60 1077 LEU A C 1
ATOM 7150 O O . LEU A 1 1077 ? 196.701 175.154 148.733 1.00 67.43 1077 LEU A O 1
ATOM 7155 N N . LYS A 1 1078 ? 196.136 173.073 148.090 1.00 71.01 1078 LYS A N 1
ATOM 7156 C CA . LYS A 1 1078 ? 197.234 173.013 147.131 1.00 70.20 1078 LYS A CA 1
ATOM 7157 C C . LYS A 1 1078 ? 196.994 173.945 145.949 1.00 69.38 1078 LYS A C 1
ATOM 7158 O O . LYS A 1 1078 ? 197.945 174.496 145.383 1.00 69.42 1078 LYS A O 1
ATOM 7164 N N . GLY A 1 1079 ? 195.736 174.135 145.562 1.00 64.88 1079 GLY A N 1
ATOM 7165 C CA . GLY A 1 1079 ? 195.409 175.001 144.445 1.00 65.20 1079 GLY A CA 1
ATOM 7166 C C . GLY A 1 1079 ? 193.936 175.003 144.086 1.00 65.13 1079 GLY A C 1
ATOM 7167 O O . GLY A 1 1079 ? 193.449 175.918 143.422 1.00 64.26 1079 GLY A O 1
#

Foldseek 3Di:
DAQWDFAQFATKHFPCVCVDDVLLLVNLVVLQCVLQVQWDDPPTITGRGPVSVQVLCPDPLCVLVVVSRCAAAAFAKAWAKEWDDDLQDLPIAIDTDFIAGDVPRDTDDWDDGHQWTAGPNGIHGHDPLRSQLRVLRVVLVVVSVVDTGSVSSLVSLQSNVVSNVVRVYHYDPQSVLEAHHEFQAWAWAWAWADDDQAIKIATDIDGPDDDPCVRVVLQVDLAQDQKDWDADPVRRIHIYGYDPLSRLVSRLCNLPVVSIQDAQLSQLCLLFVLQLRHLSNCRRYPLVSSLVSCVVNVQWAWEKDKDFDQDPVRQGQWIKIWTFTQALAGDDIDIGIRNHLVVLVVVLVQVVRNVVLVGQWTDDSHHIHGRLVVDVVVNVVSVVVSVVNVVSVCPFADFAPQFDPVDDQDPVLRVLLRLQVVLQVCQQPAWVAFEEQAAPQNCPLVSVLRNLNNCCVVPVPDAAEEEEADDLVLVVSVVVCVVTGDCPSAAEAECDDVLVVVQWDQQVRPDPSCVVSSRRTEGHPCSCPSHRYYYYYLSRLSNNLSHQLVDEHAEYEYAQLLVLLRSSRSSLSSLQSRRYSYYYYYHNAQFAPFCSSVVSSCCSGPNCLCHRNNVNCVQPTVVVCPPSVVVVCVSRVSRYDYDYCVNVCVLQPAAAEDDVLAEAAADPVLVVVLVVLLVVCVVVVVVDLVVSLVVLLCSLLFVCSVPVDPVRHPRHRLLVVVLVVLVVCQPPPQAEAEEEDSNSSSLSVSQVSCCVSPVDGAAEREHADRDPDPSNVVVLVSLVVQLVDDGYYYHYYYLDHPDDDRARQSHQHYHHSDAFQFLSSRVSSQCRNRHSPHDDHHYYYQRHHCYPPACGSSNLSVVNSVVLVVQVVDNNDHRDGDDSVSVPVRSVD

InterPro domains:
  IPR000330 SNF2, N-terminal domain [PF00176] (583-890)
  IPR001650 Helicase, C-terminal domain-like [PF00271] (904-1023)
  IPR001650 Helicase, C-terminal domain-like [PS51194] (904-1069)
  IPR001650 Helicase, C-terminal domain-like [SM00490] (934-1023)
  IPR014001 Helicase superfamily 1/2, ATP-binding domain [PS51192] (596-779)
  IPR014001 Helicase superfamily 1/2, ATP-binding domain [SM00487] (576-791)
  IPR027417 P-loop containing nucleoside triphosphate hydrolase [G3DSA:3.40.50.300] (830-1078)
  IPR027417 P-loop containing nucleoside triphosphate hydrolase [SSF52540] (552-820)
  IPR027417 P-loop containing nucleoside triphosphate hydrolase [SSF52540] (821-1062)
  IPR038718 SNF2-like, N-terminal domain superfamily [G3DSA:3.40.50.10810] (544-824)
  IPR049660 Anti-phage protein ZorD, Zorya type I system [NF041790] (1-1033)
  IPR049730 SNF2/RAD5-like, C-terminal helicase domain [cd18793] (902-1032)
  IPR050496 SNF2/RAD54 Helicase and DNA Repair [PTHR45629] (523-1032)

B-factor: mean 27.73, std 20.56, range [0.02, 106.52]

Sequence (893 aa):
KNQYQVEENGLSFPLSLVDDSQLWALASWLEQLAEEDYLISLTDRWLLSWEALYRLLEDEEHASSLPLIGVPDILPLRASLSSRGALSDSDFRVWIAEWATFPARKPIRFSRTGAILTHDNQQYLLSRENWALLQATEQLSAQQIQTPGETTNQLGWAAIRKCAKLAAAKFDDYLEKTHVIKPTSLSLRLRKATVADTAVIEIEPHFEDQPANWLGSFDKNLQVHDSYRIPGENGELSHVIIPPEVKEVLNSIHSIPGRRVAGSEALSFVRNPYTFLGEDAASVIAPEEHEQALFDARIFFHHFRLIPQLNTENKITEVTLILEPVSPVPQPEITFVFSAPWELDKFIQQLGISVAAQMPAGSWQGYELELSQFTEQQWHDCQALLTRWQQEIEAEPEIPLSLKEHIRLKDHQREGVAWLQQLFLRSPEETAGCLLADDMGLGKTLQILSFLVWFIEKFPQEPPNLIVAPVSLLDNWERELNNFFYTAGIPVLKLYGETIKAVKYPKQAIPAHLQSKGIKNLLKPGWQGEAKIILTTYETLRDQEFSLARQPWSIMVCDEAQKIKNPAALITHAANAVQARFKVACTGTPVENTLVDLWSLFDFAQPGLLGALNEFGKQYVRPIETERLESLRALIEPQTLRRTKEEVARDLPQKIEVESCKQLTLSGVQKQLYLSSVANWQQQQALGMLGLLHRLKLICAHPAIVNPEPRFRDNSPKLNWLLKILAEIKHTSKDKVIIFTELRDLQRELQHAIHQNFGFRPVIINGDSSTKSQSQNSRQRLIDDFQAQPGFGVIILSTVAVGFGVNVQKANHVIHFTRCWNPAKEDQATDRAYRIGQTKNVYVYYPTVRDTEITTFEETLDDLLQRRRALARDMLCATPDLNCADFETILKG

Solvent-accessible surface area: 39641 Å² total; per-residue (Å²): 217,74,47,9,113,43,47,114,94,0,0,5,1,46,67,69,11,53,124,54,82,140,56,81,23,5,4,2,0,0,52,2,1,31,20,24,73,16,12,92,72,66,134,85,65,26,15,0,13,7,112,4,0,1,102,0,51,98,30,140,104,0,40,72,0,31,108,59,8,37,23,19,121,73,28,67,0,43,0,27,2,33,17,127,39,30,5,76,56,77,71,0,96,1,81,28,75,65,22,7,32,97,122,77,122,134,61,18,200,43,75,86,51,1,0,3,1,57,46,116,151,100,60,52,0,0,16,96,75,2,22,41,0,18,60,7,7,70,113,4,29,55,91,20,152,131,60,82,29,76,93,14,2,27,64,12,0,11,45,0,19,119,27,1,101,118,6,56,15,73,28,40,112,48,0,95,91,6,30,4,21,85,10,90,59,6,49,8,112,13,85,71,22,109,90,73,123,60,33,10,5,52,0,32,0,48,8,142,66,38,19,99,80,0,31,42,17,0,67,156,42,167,135,7,72,88,66,6,162,5,86,28,150,117,66,44,52,8,22,0,22,5,7,114,54,0,56,30,2,0,50,6,0,39,79,14,114,65,42,117,2,72,42,8,57,14,6,1,10,1,5,2,0,0,7,7,14,3,61,92,2,31,84,0,2,19,24,108,101,3,46,100,22,14,87,93,9,164,6,24,7,8,42,27,124,31,60,34,77,109,69,122,141,103,92,2,59,59,2,18,0,32,0,36,12,18,1,53,76,11,47,115,74,44,78,41,108,6,72,24,31,178,35,0,48,82,0,6,103,62,2,16,105,5,47,83,13,95,8,27,0,1,33,14,64,15,75,7,3,8,11,18,47,23,48,94,133,87,27,97,77,9,72,56,24,19,81,82,0,78,127,72,85,164,83,144,15,82,52,4,162,24,12,49,161,140,34,145,7,77,91,20,14,64,85,0,0,1,35,0,2,85,2,0,82,85,3,82,148,107,2,34,0,0,0,2,0,0,34,80,39,5,28,23,30,14,1,0,1,0,0,0,0,9,0,8,60,101,41,84,169,64,41,19,0,0,0,0,0,28,48,33,34,0,45,37,5,46,118,40,2,69,67,35,1,118,41,108,56,2,51,40,18,40,0,92,26,144,50,8,103,71,28,35,39,68,98,151,50,8,50,81,98,2,75,101,28,20,2,45,6,0,3,103,103,56,17,24,53,147,10,31,0,0,3,0,7,1,78,11,0,3,9,4,5,21,6,0,35,117,56,74,7,2,0,0,0,0,12,33,0,42,85,0,54,55,10,23,9,1,28,1,19,0,0,22,3,0,70,21,68,0,17,0,0,0,2,12,56,2,6,67,98,53,10,14,8,0,20,2,0,0,36,3,1,29,75,58,51,14,22,28,8,16,79,2,0,124,83,17,17,123,84,72,91,97,133,114,35,92,47,2,72,71,70,4,110,71,12,16,29,60,23,6,25,101,106,10,44,198,38,6,39,107,81,54,69,29,105,85,0,8,101,26,92,24,28,50,31,0,40,125,22,10,71,56,8,27,57,83,47,77,104,119,107,91,156,81,29,111,45,10,0,88,111,11,20,20,2,7,0,6,0,10,39,29,42,100,78,90,116,3,134,99,50,0,16,0,18,76,9,0,33,111,12,0,29,94,10,67,139,115,61,97,11,12,0,0,0,0,0,42,22,15,17,0,0,12,52,0,8,46,9,0,75,122,87,26,62,61,91,2,47,14,3,8,18,16,59,73,62,172,41,130,28,8,64,51,4,56,125,60,2,67,87,21,23,76,99,112,19,15,8,4,0,0,1,7,3,61,28,119,19,89,45,14,55,0,42,108,0,2,9,0,0,0,1,4,9,11,51,27,2,47,66,0,45,51,3,2,24,11,0,11,48,86,47,14,113,96,53,0,75,0,20,7,3,1,0,56,28,152,122,36,54,10,4,12,36,5,4,1,53,10,0,75,136,44,39,53,102,31,129,39,16,7,39,34,35,73,90,7,82,30,66,40,0,94,63,11,55,172,40

Radius of gyration: 31.95 Å; Cα contacts (8 Å, |Δi|>4): 1548; chains: 1; bounding box: 68×100×82 Å